Protein AF-A0A384K9D5-F1 (afdb_monomer)

InterPro domains:
  IPR003613 U-box domain [PF04564] (1103-1172)
  IPR003613 U-box domain [PS51698] (1102-1176)
  IPR003613 U-box domain [SM00504] (1106-1169)
  IPR013083 Zinc finger, RING/FYVE/PHD-type [G3DSA:3.30.40.10] (1102-1183)
  IPR019474 Ubiquitin conjugation factor E4, core [PF10408] (284-1087)
  IPR045132 Ubiquitin conjugation factor E4 [PTHR13931] (669-1180)

Mean predicted aligned error: 17.02 Å

Sequence (1231 aa):
MLDKGKEDAVLQSALQICLRKEEASNAKVHLESYERELRETSKEGKPPFFLQIENLYFILLHKIAYLHKQKKNCLTYLCSCSARLSDKALFKHLQLDNKELDDITNEINNQIINSVIIYLENLEVYPDVTIPAKERVHTFYEFLKDSCTSRFLKKILLVIEENDKNEETEEDKQLNKFFTPIVNLIFENLGGRNLVYPKNDVAVLLKFLSSFKQIAEHIIYSKSIFLHLNLRDKIRDCVFSGNEAATVESAISATHGGFDVEKPCSKDKEINSCGYNLQLNSLLGRLLSPTVITMPNITKKEEIAMYKYFYNSTTNTLNKMTLGALKNTYVMLRRDTDWILENCVEIIKNLLKGSGESKKRVLLWLACIIISNEKKTKIMYHYSTYPQSLDASYGLFLKLLGENSYGFCLNMFWVLLCLCEPITMNKISDFDLFFFLRDDPFSKFLLKNITNQSSFEEKSNVENIKQKVKNSEGFSKEPKFITCIFWITFKSLSVFFKPAIDEFMRIVQEVPNAKDKNFYYMNIHTWKIFLYSSRFIQLLFKFLHLTMAYFLHVAYLYDMEGNPCMDMMNSLREHNGNFTHLVLKSCPPPNEKNYFRRGKTFGSLSLCENDPGGQGEEAEEDAEKRDEEGRRAELPQEDGLDDRTQGQRGSDNIERNPQDREDHLFASPQFSIIPTFFLNDIFDIIYLLYELDAFKNPGNENFLSYLNTDLFLAFCIFTMLSENHIKSIHLRCEAAPKTFTYLYRSDTMKKIIEESDLTRKYIIKSLTYVFIASQKGEYTERMQTRVRIVENFNNLFLNEIYVDQFTQLVIKNNNLFVHLIHLLLNDVNFLVEEVVSYLSEIKRREDKKRDDQERGDTSTGGVTSGLASSATNGQANGGTTNTYANAARNSRVSNTSASSALNPYGRSDFEESAANVNESYNSDNSDNDEGGGGNVGTDITNESMRNLTARTKMIITYCYKSCIFLNLLCKNYPNNIVTSNTILSQIVTCLNCYFDYLVGPKCLNIKVKNMEQYNFRPQLWLTSIVESYLFLLNSDKKNEELLTREIANEGRYYKPEVFNKAYYICKREGLLRKEDLNKFKNFCQQIIDMKDEVELFDDVDDIPEKYLDPILQDIMLDPVLLPTSGIVIDRKNIERHLMSEPNDPFNRAPLSKEQLVPMPELKEEIHKFINELKQKKRKKKMNLLELDAQNESMEKEGFLGNQDDAQEQKGPSDDKVETLHEGDIKEKEQE

Secondary structure (DSSP, 8-state):
---HHHHHHHHHHHH-EESSGGG--SSSEE-HHHHHHHHHH-SS--SPP---GGGHHHHHHHHHHHHHHTT--HHHHHHHHHHHHT-HHHHGGG---HHHHHHHHHHHHHHHHHHHHHHHTT----TT----HHHHHHHHHHHHHHT--HHHHHHHHHHHHHHTTS---TTT-HHHHHHHHHHHHHHHHS----TT-S--HHHHHHHHHHTSHHHHHHHHHSHHHHTT--HHHHHHHHHHTTS------------------------GGGGGG-HHHHHHHSHHHHHH---SS--TT---GGGSHHHHHSEETTTTEE----HHHHHHHHHHHHHHHHHHHHHHHHHHHHHTTS-HHHHHHHHHHHHHHHHHHGGGGSGGGTS--S-GGGSTTHHHHHHHH-PPPHHHHHHHHHHHHHHHTT--GGGGGGS-TTGGG--SHHHHHHTTTTTTSPBSS-HHHHHHHHHHHTTSHHHHSPPPHHHHHHHHHHHHIIIIIHHHHHHHHHHHHTTTT-S-HHHHHHHHHHHHHHTT-HHHHHHHHHHHHHHHHHHHHHHHSB-TTS-B-HHHHHHHHHTTT-THHHHHH-SS-HHHHHHTTT---SSS-----------------------------------------------------GGGGTS--SS-HHHHTSBTHHHHHHHHHHHHHHHHHTTSPTTSPPGGGGS-HHHHHHHHHHHHH-TTT---HIIIIIIHHHHHHHHHTSHHHHHHHHH-HHHHHHHHHHHHHHHHHGGGS-HHHHHHHHHHHHHHHHHHTTSHHHHHHHHHHHHH-HHHHHHHHHHHHHHHHHHHHHHHHHHHHHHHHHHHHHHHHHHHHGGG-------------------------------------------------PPP---------------------------TTTS-HHHHHHHHHHHHHHHHHHHHHHHHHHHH-HHHHHT-HHHHHHHHHHHHHHHHHHTSTTHHHH--S-TGGGT--HHHHHHHHHHHHHHHHTS-HHHHHHHHHHHHH-TTT--HHHHHHHHHHHHHHT-S-HHHHHHHHHHHHHHHHHHHHHGGG---TT--GGGB-TTT-SBPSSEEE-TTT--EEEHHHHHHHHTT-SB-TTT--B--GGG-EE-HHHHHHHHHHHHHHHHHHHHHHHHHHHHHHHHHHHHHHTT--------------------------------

Nearest PDB structures (foldseek):
  2qiz-assembly1_A  TM=7.186E-01  e=1.975E-26  Saccharomyces cerevisiae
  3m63-assembly1_A  TM=6.934E-01  e=1.578E-25  Saccharomyces cerevisiae
  3m62-assembly1_A  TM=6.782E-01  e=1.466E-25  Saccharomyces cerevisiae
  2qj0-assembly1_A  TM=7.060E-01  e=4.624E-24  Saccharomyces cerevisiae
  1wgm-assembly1_A  TM=9.229E-01  e=1.770E-03  Homo sapiens

Solvent-accessible surface area (backbone atoms only — not comparable to full-atom values): 73575 Å² total; per-residue (Å²): 134,78,59,60,73,54,42,20,54,50,48,32,65,34,66,30,40,36,75,48,70,88,66,44,51,101,74,26,41,52,45,63,72,54,45,48,52,52,55,74,69,40,91,70,84,65,82,85,82,70,54,47,78,93,50,41,68,60,58,47,34,46,49,40,34,53,27,51,78,66,77,41,61,48,64,39,51,51,48,49,26,49,55,44,52,69,40,66,76,80,55,61,86,67,78,68,55,73,64,62,49,49,56,52,40,50,51,58,41,49,55,51,45,51,53,51,51,55,60,70,72,67,72,70,80,32,66,100,42,84,80,55,69,70,58,49,54,49,47,47,46,54,24,58,60,79,53,61,48,78,69,57,52,51,56,47,50,53,52,38,62,58,60,41,70,78,50,87,48,71,82,70,20,54,62,49,62,61,44,50,62,46,53,50,52,44,50,63,70,44,54,81,52,40,52,67,62,74,84,48,64,60,60,52,32,49,39,57,49,23,72,37,58,72,49,18,44,51,54,70,71,35,63,55,49,55,59,88,64,60,58,75,53,56,59,44,52,68,64,56,80,77,68,87,91,80,88,88,88,84,86,91,87,87,82,88,92,76,92,79,76,91,75,89,89,84,59,71,72,59,55,48,33,37,19,31,54,40,36,75,62,10,43,62,25,25,69,47,48,53,27,49,42,91,58,73,89,55,85,55,55,81,51,30,38,39,50,60,70,36,42,29,87,90,72,77,39,62,45,90,64,53,74,67,56,49,52,50,53,41,54,51,55,32,55,44,47,54,51,50,51,55,49,51,43,52,33,51,54,30,35,53,66,48,47,74,66,42,38,50,54,54,51,53,53,55,38,42,45,48,59,11,26,49,68,58,65,37,68,78,59,65,70,48,77,64,40,60,88,75,41,91,56,36,58,50,50,29,63,76,49,3,24,62,55,63,46,36,35,47,45,51,44,53,47,38,37,65,67,44,62,87,61,51,76,86,49,56,83,71,44,60,68,62,58,83,69,46,82,50,68,66,53,43,61,70,39,58,84,51,73,80,49,62,35,49,40,57,71,67,61,46,48,54,50,39,65,72,50,62,84,39,78,72,66,81,41,82,82,51,66,71,42,54,51,45,54,50,39,54,55,33,42,57,42,29,47,50,50,45,49,55,42,52,51,33,48,63,69,43,46,87,76,44,90,58,47,50,65,44,52,31,48,53,53,29,48,55,30,61,83,65,29,66,71,58,51,54,42,50,40,56,48,53,52,46,53,51,48,46,55,52,47,36,50,52,33,28,33,64,87,52,50,75,34,60,77,45,53,48,52,30,57,78,50,77,67,44,65,42,56,55,44,66,73,37,75,38,39,65,61,54,59,52,47,71,76,76,57,81,87,77,100,68,89,82,89,84,85,85,80,97,82,86,85,81,88,85,89,88,89,86,85,84,87,89,79,85,88,79,90,82,87,87,87,84,85,81,83,88,87,87,82,83,88,83,90,80,92,77,90,79,78,85,77,73,66,76,73,82,65,74,82,69,68,52,36,10,60,56,39,28,57,42,46,46,63,63,63,48,51,54,36,52,49,56,40,52,47,52,59,56,46,75,72,55,67,92,91,60,89,58,66,69,81,64,53,61,61,61,55,49,50,33,48,39,50,48,48,36,49,24,58,69,51,44,67,53,57,61,54,31,31,40,43,38,50,51,38,50,49,59,47,53,70,34,76,81,44,30,55,56,49,73,70,32,66,59,46,78,74,38,45,68,60,30,49,53,54,26,58,54,58,27,70,83,46,58,71,70,59,28,51,57,31,44,39,48,44,39,50,48,49,58,63,44,60,75,38,65,75,52,43,49,54,47,50,55,47,35,73,76,34,51,67,61,44,55,39,50,51,49,54,54,47,54,51,40,57,54,49,56,55,52,46,42,54,52,35,38,51,49,40,52,53,60,47,51,54,45,55,59,45,56,59,51,58,68,74,71,77,84,84,81,89,82,85,84,86,85,85,85,90,86,82,84,89,83,82,89,81,87,86,86,81,82,86,88,86,83,88,88,86,82,88,87,86,88,89,89,83,86,84,88,88,84,89,85,83,88,87,79,95,72,89,84,84,86,85,84,86,82,88,80,91,76,92,78,94,77,89,79,93,77,82,91,72,72,65,70,88,74,56,53,75,67,56,56,50,51,53,47,25,50,49,48,47,32,51,52,37,51,44,51,38,48,24,55,44,23,62,77,40,29,67,70,36,62,76,30,64,74,51,34,53,52,52,47,53,46,51,29,42,52,43,34,44,67,58,26,84,55,30,66,49,58,65,51,97,62,43,65,85,34,69,56,54,68,71,61,53,52,42,36,50,54,50,23,54,57,35,39,52,73,48,58,74,71,44,36,53,53,54,37,46,54,47,42,67,38,80,88,43,57,48,76,66,37,55,53,50,44,51,53,47,37,66,71,75,60,67,57,54,75,66,59,49,50,52,50,55,52,49,56,47,54,28,50,64,40,27,68,59,49,62,73,61,65,83,60,94,84,66,64,70,95,44,34,17,82,85,78,68,43,74,37,82,48,33,23,36,36,82,87,75,72,47,59,34,23,46,72,57,53,55,53,44,46,60,78,44,58,34,38,94,88,76,63,48,82,44,58,83,88,60,54,41,78,37,65,69,61,31,51,52,42,55,50,50,54,51,52,49,52,54,52,50,51,52,56,50,53,58,47,54,54,47,53,55,49,52,62,47,52,66,67,65,72,78,78,84,80,90,80,91,88,91,90,84,87,87,88,82,88,87,88,87,89,85,80,89,84,89,81,92,82,79,90,78,89,135

pLDDT: mean 74.36, std 23.42, range [21.19, 97.81]

Foldseek 3Di:
DDPLVLQQLLCCQLLLEDCDPVPDDPRHHHLPVVNVVCCVPDPPNDDDDGDHLVCLLVVLLSVLLVCVVVVHLSLLSLQSSLVSLPDPVSSPVSPDDPVVSVVSSVSSNLSSLVSLLVLQVLPQPHPPDRQDNVNSLVSVLVCLLPRDDPVSVVSNVVVLVVVQPPDPDPCPRSLCSNCLSNLVVLQVLLALFALLDLPPSSLVSLLSQLLDQSSLQSNLVHCQACPPPPVVVLLVCLVPVPDDDDDDDDDDDDDDDDPDDDDDDDDPLCLLQAQAVNLRGHPLNSLLNHAQFDDLVDDDLSRHNLSVQQADPVVRFGDPDDPVSLVVSLVVSLVSLVSSLVSSLSSLVSQVVHDPVSLLSSLLVLLSLLSNQVVLLDCVVLVPLAQLLPDNCNVVCCNVSNHDRLRSLLSSLLSLLVVLVVPDLVCLVVFPLLLLLAPRSSSCSLCPVFLVFDFLADPVLLVVLSVVCVPPPSRVDDGDSSNSSLVSSLSSLSRRPLSSLSSLVSLVVCLVVDPRNRVSVSSNSRSCSRVPNPSSLLSVQSSLLSLLSSLLCQFAQAEQARDGDVVLVVQCVVVVNPSLVSVVVDPPHPLQVCVLVPDDDDDDFDDDDDDDDDDDDDDDDDDDDDDDDDDDDDDDDDDDDDDDDDDDDDDDDPPDDPVVPPNGASGRSSRRSGRPVSLLSSLSVLVSLLVVQVPDDPPDDRSCVSHPLSSLLSSLLNQQGSCRSRVDLCRNQPRSLVSVLSQCVDPVSVVVCVVDPSNLQGVLVSLLSNLLSLLPDDPVSNLVRLLSSLVVLLVPLVDVSSVVVVVVVCVVGVVSVLLSLLSLLVLLLVLLVVLLVLLLVLQVVVVVVVVVVVVVVVVPPDDDDDDDDDDDDDDDDDDDDDDDDDDDDDDDDDDDDDDDDDDDDDDDDDDDPDDDDDDDDDDDDDDDDDDDDDDPPPPSVPDDPVVSLVVSLSSLSSSQSSLSSLLSCLQSPLVSQLVDPLNLLSSLLSLLSLLCCLQNPVVVSSDDPDCVSSPDDSLSSLLSSLSSVVSNCVDPPVSVVSNLLSNLVNPPRRDLVSLVRSLVCCVVVVSDDPVSSVVSVVSSVSSVVSNVVVVLLPPLPPDDQLQAAPPPRHGAQWWWADPVPRDIGHLSVVVSVCSSQQADPPPRHGHDSVRTHTDVVSNVVSVVVVVVSVVVSVVVVVVVVVVVVVVVVVVVVVPDDDDDDDDDDDDDDDDDDDDDDDDDDDDDDDD

Radius of gyration: 45.75 Å; Cα contacts (8 Å, |Δi|>4): 1160; chains: 1; bounding box: 144×84×139 Å

Structure (mmCIF, N/CA/C/O backbone):
data_AF-A0A384K9D5-F1
#
_entry.id   AF-A0A384K9D5-F1
#
loop_
_atom_site.group_PDB
_atom_site.id
_atom_site.type_symbol
_atom_site.label_atom_id
_atom_site.label_alt_id
_atom_site.label_comp_id
_atom_site.label_asym_id
_atom_site.label_entity_id
_atom_site.label_seq_id
_atom_site.pdbx_PDB_ins_code
_atom_site.Cartn_x
_atom_site.Cartn_y
_atom_site.Cartn_z
_atom_site.occupancy
_atom_site.B_iso_or_equiv
_atom_site.auth_seq_id
_atom_site.auth_comp_id
_atom_site.auth_asym_id
_atom_site.auth_atom_id
_atom_site.pdbx_PDB_model_num
ATOM 1 N N . MET A 1 1 ? -49.959 -15.871 47.793 1.00 50.84 1 MET A N 1
ATOM 2 C CA . MET A 1 1 ? -49.089 -15.836 48.988 1.00 50.84 1 MET A CA 1
ATOM 3 C C . MET A 1 1 ? -48.681 -17.256 49.296 1.00 50.84 1 MET A C 1
ATOM 5 O O . MET A 1 1 ? -49.526 -18.138 49.172 1.00 50.84 1 MET A O 1
ATOM 9 N N . LEU A 1 2 ? -47.412 -17.477 49.629 1.00 60.84 2 LEU A N 1
ATOM 10 C CA . LEU A 1 2 ? -46.933 -18.791 50.048 1.00 60.84 2 LEU A CA 1
ATOM 11 C C . LEU A 1 2 ? -47.262 -19.032 51.527 1.00 60.84 2 LEU A C 1
ATOM 13 O O . LEU A 1 2 ? -47.674 -18.129 52.254 1.00 60.84 2 LEU A O 1
ATOM 17 N N . ASP A 1 3 ? -47.035 -20.260 51.985 1.00 75.81 3 ASP A N 1
ATOM 18 C CA . ASP A 1 3 ? -46.803 -20.490 53.409 1.00 75.81 3 ASP A CA 1
ATOM 19 C C . ASP A 1 3 ? -45.514 -19.765 53.843 1.00 75.81 3 ASP A C 1
ATOM 21 O O . ASP A 1 3 ? -44.488 -19.847 53.160 1.00 75.81 3 ASP A O 1
ATOM 25 N N . LYS A 1 4 ? -45.547 -19.098 55.003 1.00 74.00 4 LYS A N 1
ATOM 26 C CA . LYS A 1 4 ? -44.408 -18.351 55.560 1.00 74.00 4 LYS A CA 1
ATOM 27 C C . LYS A 1 4 ? -43.177 -19.239 55.749 1.00 74.00 4 LYS A C 1
ATOM 29 O O . LYS A 1 4 ? -42.063 -18.772 55.535 1.00 74.00 4 LYS A O 1
ATOM 34 N N . GLY A 1 5 ? -43.366 -20.523 56.070 1.00 76.62 5 GLY A N 1
ATOM 35 C CA . GLY A 1 5 ? -42.273 -21.496 56.145 1.00 76.62 5 GLY A CA 1
ATOM 36 C C . GLY A 1 5 ? -41.596 -21.767 54.794 1.00 76.62 5 GLY A C 1
ATOM 37 O O . GLY A 1 5 ? -40.383 -21.981 54.747 1.00 76.62 5 GLY A O 1
ATOM 38 N N . LYS A 1 6 ? -42.342 -21.704 53.681 1.00 80.50 6 LYS A N 1
ATOM 39 C CA . LYS A 1 6 ? -41.776 -21.819 52.328 1.00 80.50 6 LYS A CA 1
ATOM 40 C C . LYS A 1 6 ? -41.075 -20.532 51.883 1.00 80.50 6 LYS A C 1
ATOM 42 O O . LYS A 1 6 ? -39.997 -20.634 51.304 1.00 80.50 6 LYS A O 1
ATOM 47 N N . GLU A 1 7 ? -41.632 -19.347 52.157 1.00 82.44 7 GLU A N 1
ATOM 48 C CA . GLU A 1 7 ? -40.952 -18.069 51.852 1.00 82.44 7 GLU A CA 1
ATOM 49 C C . GLU A 1 7 ? -39.616 -17.953 52.593 1.00 82.44 7 GLU A C 1
ATOM 51 O O . GLU A 1 7 ? -38.590 -17.657 51.979 1.00 82.44 7 GLU A O 1
ATOM 56 N N . ASP A 1 8 ? -39.616 -18.281 53.887 1.00 85.56 8 ASP A N 1
ATOM 57 C CA . ASP A 1 8 ? -38.419 -18.324 54.720 1.00 85.56 8 ASP A CA 1
ATOM 58 C C . ASP A 1 8 ? -37.371 -19.273 54.121 1.00 85.56 8 ASP A C 1
ATOM 60 O O . ASP A 1 8 ? -36.241 -18.862 53.865 1.00 85.56 8 ASP A O 1
ATOM 64 N N . ALA A 1 9 ? -37.745 -20.506 53.768 1.00 84.62 9 ALA A N 1
ATOM 65 C CA . ALA A 1 9 ? -36.820 -21.462 53.159 1.00 84.62 9 ALA A CA 1
ATOM 66 C C . ALA A 1 9 ? -36.265 -21.013 51.786 1.00 84.62 9 ALA A C 1
ATOM 68 O O . ALA A 1 9 ? -35.080 -21.236 51.508 1.00 84.62 9 ALA A O 1
ATOM 69 N N . VAL A 1 10 ? -37.063 -20.337 50.942 1.00 86.81 10 VAL A N 1
ATOM 70 C CA . VAL A 1 10 ? -36.580 -19.722 49.685 1.00 86.81 10 VAL A CA 1
ATOM 71 C C . VAL A 1 10 ? -35.550 -18.634 49.987 1.00 86.81 10 VAL A C 1
ATOM 73 O O . VAL A 1 10 ? -34.443 -18.671 49.444 1.00 86.81 10 VAL A O 1
ATOM 76 N N . LEU A 1 11 ? -35.879 -17.688 50.869 1.00 87.94 11 LEU A N 1
ATOM 77 C CA . LEU A 1 11 ? -35.021 -16.548 51.197 1.00 87.94 11 LEU A CA 1
ATOM 78 C C . LEU A 1 11 ? -33.730 -16.986 51.895 1.00 87.94 11 LEU A C 1
ATOM 80 O O . LEU A 1 11 ? -32.645 -16.547 51.511 1.00 87.94 11 LEU A O 1
ATOM 84 N N . GLN A 1 12 ? -33.810 -17.916 52.846 1.00 88.88 12 GLN A N 1
ATOM 85 C CA . GLN A 1 12 ? -32.648 -18.511 53.505 1.00 88.88 12 GLN A CA 1
ATOM 86 C C . GLN A 1 12 ? -31.718 -19.219 52.508 1.00 88.88 12 GLN A C 1
ATOM 88 O O . GLN A 1 12 ? -30.498 -19.099 52.629 1.00 88.88 12 GLN A O 1
ATOM 93 N N . SER A 1 13 ? -32.265 -19.909 51.500 1.00 87.25 13 SER A N 1
ATOM 94 C CA . SER A 1 13 ? -31.482 -20.596 50.458 1.00 87.25 13 SER A CA 1
ATOM 95 C C . SER A 1 13 ? -30.851 -19.621 49.455 1.00 87.25 13 SER A C 1
ATOM 97 O O . SER A 1 13 ? -29.674 -19.748 49.108 1.00 87.25 13 SER A O 1
ATOM 99 N N . ALA A 1 14 ? -31.608 -18.616 49.008 1.00 88.56 14 ALA A N 1
ATOM 100 C CA . ALA A 1 14 ? -31.167 -17.625 48.028 1.00 88.56 14 ALA A CA 1
ATOM 101 C C . ALA A 1 14 ? -30.134 -16.639 48.601 1.00 88.56 14 ALA A C 1
ATOM 103 O O . ALA A 1 14 ? -29.120 -16.349 47.959 1.00 88.56 14 ALA A O 1
ATOM 104 N N . LEU A 1 15 ? -30.369 -16.143 49.817 1.00 90.31 15 LEU A N 1
ATOM 105 C CA . LEU A 1 15 ? -29.555 -15.121 50.480 1.00 90.31 15 LEU A CA 1
ATOM 106 C C . LEU A 1 15 ? -28.473 -15.716 51.399 1.00 90.31 15 LEU A C 1
ATOM 108 O O . LEU A 1 15 ? -27.518 -15.027 51.747 1.00 90.31 15 LEU A O 1
ATOM 112 N N . GLN A 1 16 ? -28.582 -16.993 51.782 1.00 90.62 16 GLN A N 1
ATOM 113 C CA . GLN A 1 16 ? -27.679 -17.639 52.745 1.00 90.62 16 GLN A CA 1
ATOM 114 C C . GLN A 1 16 ? -27.615 -16.875 54.082 1.00 90.62 16 GLN A C 1
ATOM 116 O O . GLN A 1 16 ? -26.547 -16.537 54.602 1.00 90.62 16 GLN A O 1
ATOM 121 N N . ILE A 1 17 ? -28.792 -16.589 54.642 1.00 91.19 17 ILE A N 1
ATOM 122 C CA . ILE A 1 17 ? -28.971 -15.939 55.948 1.00 91.19 17 ILE A CA 1
ATOM 123 C C . ILE A 1 17 ? -29.906 -16.748 56.847 1.00 91.19 17 ILE A C 1
ATOM 125 O O . ILE A 1 17 ? -30.660 -17.586 56.359 1.00 91.19 17 ILE A O 1
ATOM 129 N N . CYS A 1 18 ? -29.867 -16.491 58.152 1.00 89.62 18 CYS A N 1
ATOM 130 C CA . CYS A 1 18 ? -30.836 -16.993 59.127 1.00 89.62 18 CYS A CA 1
ATOM 131 C C . CYS A 1 18 ? -31.130 -15.951 60.215 1.00 89.62 18 CYS A C 1
ATOM 133 O O . CYS A 1 18 ? -30.299 -15.090 60.515 1.00 89.62 18 CYS A O 1
ATOM 135 N N . LEU A 1 19 ? -32.306 -16.072 60.837 1.00 85.62 19 LEU A N 1
ATOM 136 C CA . LEU A 1 19 ? -32.676 -15.318 62.042 1.00 85.62 19 LEU A CA 1
ATOM 137 C C . LEU A 1 19 ? -32.309 -16.067 63.332 1.00 85.62 19 LEU A C 1
ATOM 139 O O . LEU A 1 19 ? -32.110 -15.442 64.364 1.00 85.62 19 LEU A O 1
ATOM 143 N N . ARG A 1 20 ? -32.164 -17.400 63.283 1.00 83.38 20 ARG A N 1
ATOM 144 C CA . ARG A 1 20 ? -31.719 -18.221 64.420 1.00 83.38 20 ARG A CA 1
ATOM 145 C C . ARG A 1 20 ? -30.213 -18.474 64.365 1.00 83.38 20 ARG A C 1
ATOM 147 O O . ARG A 1 20 ? -29.707 -19.025 63.387 1.00 83.38 20 ARG A O 1
ATOM 154 N N . LYS A 1 21 ? -29.511 -18.150 65.454 1.00 80.31 21 LYS A N 1
ATOM 155 C CA . LYS A 1 21 ? -28.065 -18.395 65.623 1.00 80.31 21 LYS A CA 1
ATOM 156 C C . LYS A 1 21 ? -27.685 -19.880 65.538 1.00 80.31 21 LYS A C 1
ATOM 158 O O . LYS A 1 21 ? -26.600 -20.206 65.075 1.00 80.31 21 LYS A O 1
ATOM 163 N N . GLU A 1 22 ? -28.597 -20.767 65.930 1.00 80.44 22 GLU A N 1
ATOM 164 C CA . GLU A 1 22 ? -28.465 -22.233 65.852 1.00 80.44 22 GLU A CA 1
ATOM 165 C C . GLU A 1 22 ? -28.397 -22.769 64.411 1.00 80.44 22 GLU A C 1
ATOM 167 O O . GLU A 1 22 ? -27.844 -23.838 64.177 1.00 80.44 22 GLU A O 1
ATOM 172 N N . GLU A 1 23 ? -28.922 -22.025 63.434 1.00 80.75 23 GLU A N 1
ATOM 173 C CA . GLU A 1 23 ? -28.861 -22.383 62.010 1.00 80.75 23 GLU A CA 1
ATOM 174 C C . GLU A 1 23 ? -27.617 -21.827 61.299 1.00 80.75 23 GLU A C 1
ATOM 176 O O . GLU A 1 23 ? -27.430 -22.055 60.098 1.00 80.75 23 GLU A O 1
ATOM 181 N N . ALA A 1 24 ? -26.796 -21.044 62.005 1.00 83.19 24 ALA A N 1
ATOM 182 C CA . ALA A 1 24 ? -25.616 -20.425 61.427 1.00 83.19 24 ALA A CA 1
ATOM 183 C C . ALA A 1 24 ? -24.589 -21.488 61.017 1.00 83.19 24 ALA A C 1
ATOM 185 O O . ALA A 1 24 ? -24.346 -22.468 61.720 1.00 83.19 24 ALA A O 1
ATOM 186 N N . SER A 1 25 ? -23.951 -21.283 59.871 1.00 84.69 25 SER A N 1
ATOM 187 C CA . SER A 1 25 ? -22.927 -22.182 59.339 1.00 84.69 25 SER A CA 1
ATOM 188 C C . SER A 1 25 ? -21.924 -21.408 58.488 1.00 84.69 25 SER A C 1
ATOM 190 O O . SER A 1 25 ? -22.120 -20.233 58.188 1.00 84.69 25 SER A O 1
ATOM 192 N N . ASN A 1 26 ? -20.869 -22.081 58.022 1.00 75.06 26 ASN A N 1
ATOM 193 C CA . ASN A 1 26 ? -19.886 -21.482 57.110 1.00 75.06 26 ASN A CA 1
ATOM 194 C C . ASN A 1 26 ? -20.511 -20.945 55.803 1.00 75.06 26 ASN A C 1
ATOM 196 O O . ASN A 1 26 ? -19.895 -20.115 55.140 1.00 75.06 26 ASN A O 1
ATOM 200 N N . ALA A 1 27 ? -21.716 -21.404 55.439 1.00 75.75 27 ALA A N 1
ATOM 201 C CA . ALA A 1 27 ? -22.502 -20.857 54.336 1.00 75.75 27 ALA A CA 1
ATOM 202 C C . ALA A 1 27 ? -23.577 -19.856 54.805 1.00 75.75 27 ALA A C 1
ATOM 204 O O . ALA A 1 27 ? -23.729 -18.802 54.195 1.00 75.75 27 ALA A O 1
ATOM 205 N N . LYS A 1 28 ? -24.331 -20.177 55.868 1.00 85.56 28 LYS A N 1
ATOM 206 C CA . LYS A 1 28 ? -25.540 -19.448 56.297 1.00 85.56 28 LYS A CA 1
ATOM 207 C C . LYS A 1 28 ? -25.236 -18.467 57.434 1.00 85.56 28 LYS A C 1
ATOM 209 O O . LYS A 1 28 ? -24.847 -18.877 58.525 1.00 85.56 28 LYS A O 1
ATOM 214 N N . VAL A 1 29 ? -25.433 -17.172 57.197 1.00 87.62 29 VAL A N 1
ATOM 215 C CA . VAL A 1 29 ? -25.058 -16.099 58.135 1.00 87.62 29 VAL A CA 1
ATOM 216 C C . VAL A 1 29 ? -26.230 -15.670 59.022 1.00 87.62 29 VAL A C 1
ATOM 218 O O . VAL A 1 29 ? -27.243 -15.192 58.515 1.00 87.62 29 VAL A O 1
ATOM 221 N N . HIS A 1 30 ? -26.053 -15.734 60.343 1.00 90.06 30 HIS A N 1
ATOM 222 C CA . HIS A 1 30 ? -26.990 -15.141 61.306 1.00 90.06 30 HIS A CA 1
ATOM 223 C C . HIS A 1 30 ? -26.982 -13.607 61.207 1.00 90.06 30 HIS A C 1
ATOM 225 O O . HIS A 1 30 ? -25.922 -12.984 61.303 1.00 90.06 30 HIS A O 1
ATOM 231 N N . LEU A 1 31 ? -28.151 -13.000 60.977 1.00 88.25 31 LEU A N 1
ATOM 232 C CA . LEU A 1 31 ? -28.310 -11.557 60.746 1.00 88.25 31 LEU A CA 1
ATOM 233 C C . LEU A 1 31 ? -28.831 -10.841 62.006 1.00 88.25 31 LEU A C 1
ATOM 235 O O . LEU A 1 31 ? -29.949 -10.330 62.037 1.00 88.25 31 LEU A O 1
ATOM 239 N N . GLU A 1 32 ? -28.001 -10.822 63.053 1.00 84.88 32 GLU A N 1
ATOM 240 C CA . GLU A 1 32 ? -28.366 -10.372 64.409 1.00 84.88 32 GLU A CA 1
ATOM 241 C C . GLU A 1 32 ? -29.014 -8.974 64.467 1.00 84.88 32 GLU A C 1
ATOM 243 O O . GLU A 1 32 ? -29.939 -8.767 65.248 1.00 84.88 32 GLU A O 1
ATOM 248 N N . SER A 1 33 ? -28.580 -8.011 63.642 1.00 86.19 33 SER A N 1
ATOM 249 C CA . SER A 1 33 ? -29.143 -6.650 63.666 1.00 86.19 33 SER A CA 1
ATOM 250 C C . SER A 1 33 ? -30.608 -6.601 63.225 1.00 86.19 33 SER A C 1
ATOM 252 O O . SER A 1 33 ? -31.395 -5.888 63.838 1.00 86.19 33 SER A O 1
ATOM 254 N N . TYR A 1 34 ? -30.993 -7.390 62.219 1.00 88.38 34 TYR A N 1
ATOM 255 C CA . TYR A 1 34 ? -32.385 -7.475 61.770 1.00 88.38 34 TYR A CA 1
ATOM 256 C C . TYR A 1 34 ? -33.240 -8.328 62.720 1.00 88.38 34 TYR A C 1
ATOM 258 O O . TYR A 1 34 ? -34.396 -8.008 62.978 1.00 88.38 34 TYR A O 1
ATOM 266 N N . GLU A 1 35 ? -32.663 -9.379 63.318 1.00 86.38 35 GLU A N 1
ATOM 267 C CA . GLU A 1 35 ? -33.338 -10.135 64.384 1.00 86.38 35 GLU A CA 1
ATOM 268 C C . GLU A 1 35 ? -33.659 -9.239 65.596 1.00 86.38 35 GLU A C 1
ATOM 270 O O . GLU A 1 35 ? -34.720 -9.370 66.207 1.00 86.38 35 GLU A O 1
ATOM 275 N N . ARG A 1 36 ? -32.757 -8.310 65.934 1.00 83.31 36 ARG A N 1
ATOM 276 C CA . ARG A 1 36 ? -32.946 -7.336 67.014 1.00 83.31 36 ARG A CA 1
ATOM 277 C C . ARG A 1 36 ? -34.068 -6.344 66.700 1.00 83.31 36 ARG A C 1
ATOM 279 O O . ARG A 1 36 ? -34.969 -6.193 67.518 1.00 83.31 36 ARG A O 1
ATOM 286 N N . GLU A 1 37 ? -34.073 -5.760 65.503 1.00 84.19 37 GLU A N 1
ATOM 287 C CA . GLU A 1 37 ? -35.127 -4.834 65.063 1.00 84.19 37 GLU A CA 1
ATOM 288 C C . GLU A 1 37 ? -36.513 -5.507 65.012 1.00 84.19 37 GLU A C 1
ATOM 290 O O . GLU A 1 37 ? -37.504 -4.942 65.479 1.00 84.19 37 GLU A O 1
ATOM 295 N N . LEU A 1 38 ? -36.591 -6.763 64.553 1.00 83.56 38 LEU A N 1
ATOM 296 C CA . LEU A 1 38 ? -37.819 -7.568 64.617 1.00 83.56 38 LEU A CA 1
ATOM 297 C C . LEU A 1 38 ? -38.300 -7.799 66.058 1.00 83.56 38 LEU A C 1
ATOM 299 O O . LEU A 1 38 ? -39.497 -7.706 66.328 1.00 83.56 38 LEU A O 1
ATOM 303 N N . ARG A 1 39 ? -37.390 -8.076 67.001 1.00 78.94 39 ARG A N 1
ATOM 304 C CA . ARG A 1 39 ? -37.737 -8.230 68.426 1.00 78.94 39 ARG A CA 1
ATOM 305 C C . ARG A 1 39 ? -38.271 -6.925 69.021 1.00 78.94 39 ARG A C 1
ATOM 307 O O . ARG A 1 39 ? -39.270 -6.966 69.732 1.00 78.94 39 ARG A O 1
ATOM 314 N N . GLU A 1 40 ? -37.640 -5.795 68.710 1.00 75.56 40 GLU A N 1
ATOM 315 C CA . GLU A 1 40 ? -37.996 -4.461 69.220 1.00 75.56 40 GLU A CA 1
ATOM 316 C C . GLU A 1 40 ? -39.310 -3.917 68.625 1.00 75.56 40 GLU A C 1
ATOM 318 O O . GLU A 1 40 ? -40.052 -3.214 69.310 1.00 75.56 40 GLU A O 1
ATOM 323 N N . THR A 1 41 ? -39.649 -4.291 67.387 1.00 72.56 41 THR A N 1
ATOM 324 C CA . THR A 1 41 ? -40.915 -3.913 66.726 1.00 72.56 41 THR A CA 1
ATOM 325 C C . THR A 1 41 ? -42.079 -4.879 66.996 1.00 72.56 41 THR A C 1
ATOM 327 O O . THR A 1 41 ? -43.246 -4.496 66.858 1.00 72.56 41 THR A O 1
ATOM 330 N N . SER A 1 42 ? -41.808 -6.124 67.409 1.00 66.50 42 SER A N 1
ATOM 331 C CA . SER A 1 42 ? -42.848 -7.129 67.674 1.00 66.50 42 SER A CA 1
ATOM 332 C C . SER A 1 42 ? -43.669 -6.837 68.943 1.00 66.50 42 SER A C 1
ATOM 334 O O . SER A 1 42 ? -43.161 -6.861 70.061 1.00 66.50 42 SER A O 1
ATOM 336 N N . LYS A 1 43 ? -44.986 -6.632 68.790 1.00 55.84 43 LYS A N 1
ATOM 337 C CA . LYS A 1 43 ? -45.923 -6.505 69.931 1.00 55.84 43 LYS A CA 1
ATOM 338 C C . LYS A 1 43 ? -46.194 -7.833 70.648 1.00 55.84 43 LYS A C 1
ATOM 340 O O . LYS A 1 43 ? -46.568 -7.833 71.817 1.00 55.84 43 LYS A O 1
ATOM 345 N N . GLU A 1 44 ? -45.993 -8.956 69.962 1.00 53.41 44 GLU A N 1
ATOM 346 C CA . GLU A 1 44 ? -46.117 -10.312 70.503 1.00 53.41 44 GLU A CA 1
ATOM 347 C C . GLU A 1 44 ? -44.735 -10.976 70.511 1.00 53.41 44 GLU A C 1
ATOM 349 O O . GLU A 1 44 ? -44.353 -11.670 69.573 1.00 53.41 44 GLU A O 1
ATOM 354 N N . GLY A 1 45 ? -43.951 -10.723 71.563 1.00 51.66 45 GLY A N 1
ATOM 355 C CA . GLY A 1 45 ? -42.541 -11.126 71.652 1.00 51.66 45 GLY A CA 1
ATOM 356 C C . GLY A 1 45 ? -42.301 -12.630 71.851 1.00 51.66 45 GLY A C 1
ATOM 357 O O . GLY A 1 45 ? -41.736 -13.028 72.872 1.00 51.66 45 GLY A O 1
ATOM 358 N N . LYS A 1 46 ? -42.715 -13.481 70.901 1.00 57.59 46 LYS A N 1
ATOM 359 C CA . LYS A 1 46 ? -42.413 -14.923 70.880 1.00 57.59 46 LYS A CA 1
ATOM 360 C C . LYS A 1 46 ? -41.960 -15.405 69.487 1.00 57.59 46 LYS A C 1
ATOM 362 O O . LYS A 1 46 ? -42.680 -15.192 68.518 1.00 57.59 46 LYS A O 1
ATOM 367 N N . PRO A 1 47 ? -40.805 -16.095 69.381 1.00 60.69 47 PRO A N 1
ATOM 368 C CA . PRO A 1 47 ? -40.358 -16.738 68.140 1.00 60.69 47 PRO A CA 1
ATOM 369 C C . PRO A 1 47 ? -41.233 -17.965 67.788 1.00 60.69 47 PRO A C 1
ATOM 371 O O . PRO A 1 47 ? -41.921 -18.485 68.672 1.00 60.69 47 PRO A O 1
ATOM 374 N N . PRO A 1 48 ? -41.173 -18.496 66.547 1.00 58.78 48 PRO A N 1
ATOM 375 C CA . PRO A 1 48 ? -40.213 -18.184 65.482 1.00 58.78 48 PRO A CA 1
ATOM 376 C C . PRO A 1 48 ? -40.542 -16.929 64.665 1.00 58.78 48 PRO A C 1
ATOM 378 O O . PRO A 1 48 ? -41.657 -16.754 64.183 1.00 58.78 48 PRO A O 1
ATOM 381 N N . PHE A 1 49 ? -39.515 -16.109 64.433 1.00 74.69 49 PHE A N 1
ATOM 382 C CA . PHE A 1 49 ? -39.509 -15.138 63.341 1.00 74.69 49 PHE A CA 1
ATOM 383 C C . PHE A 1 49 ? -39.145 -15.854 62.031 1.00 74.69 49 PHE A C 1
ATOM 385 O O . PHE A 1 49 ? -38.273 -16.726 62.031 1.00 74.69 49 PHE A O 1
ATOM 392 N N . PHE A 1 50 ? -39.784 -15.459 60.932 1.00 79.94 50 PHE A N 1
ATOM 393 C CA . PHE A 1 50 ? -39.554 -15.976 59.579 1.00 79.94 50 PHE A CA 1
ATOM 394 C C . PHE A 1 50 ? -39.093 -14.833 58.670 1.00 79.94 50 PHE A C 1
ATOM 396 O O . PHE A 1 50 ? -39.555 -13.702 58.831 1.00 79.94 50 PHE A O 1
ATOM 403 N N . LEU A 1 51 ? -38.231 -15.111 57.690 1.00 85.06 51 LEU A N 1
ATOM 404 C CA . LEU A 1 51 ? -38.020 -14.179 56.580 1.00 85.06 51 LEU A CA 1
ATOM 405 C C . LEU A 1 51 ? -39.269 -14.185 55.683 1.00 85.06 51 LEU A C 1
ATOM 407 O O . LEU A 1 51 ? -39.826 -15.243 55.399 1.00 85.06 51 LEU A O 1
ATOM 411 N N . GLN A 1 52 ? -39.700 -13.010 55.228 1.00 85.81 52 GLN A N 1
ATOM 412 C CA . GLN A 1 52 ? -40.873 -12.837 54.363 1.00 85.81 52 GLN A CA 1
ATOM 413 C C . GLN A 1 52 ? -40.503 -11.981 53.154 1.00 85.81 52 GLN A C 1
ATOM 415 O O . GLN A 1 52 ? -39.698 -11.055 53.289 1.00 85.81 52 GLN A O 1
ATOM 420 N N . ILE A 1 53 ? -41.105 -12.251 51.993 1.00 85.69 53 ILE A N 1
ATOM 421 C CA . ILE A 1 53 ? -40.782 -11.525 50.749 1.00 85.69 53 ILE A CA 1
ATOM 422 C C . ILE A 1 53 ? -41.200 -10.047 50.849 1.00 85.69 53 ILE A C 1
ATOM 424 O O . ILE A 1 53 ? -40.492 -9.171 50.365 1.00 85.69 53 ILE A O 1
ATOM 428 N N . GLU A 1 54 ? -42.280 -9.756 51.577 1.00 85.50 54 GLU A N 1
ATOM 429 C CA . GLU A 1 54 ? -42.761 -8.397 51.883 1.00 85.50 54 GLU A CA 1
ATOM 430 C C . GLU A 1 54 ? -41.721 -7.537 52.632 1.00 85.50 54 GLU A C 1
ATOM 432 O O . GLU A 1 54 ? -41.682 -6.321 52.466 1.00 85.50 54 GLU A O 1
ATOM 437 N N . ASN A 1 55 ? -40.844 -8.164 53.427 1.00 87.50 55 ASN A N 1
ATOM 438 C CA . ASN A 1 55 ? -39.830 -7.489 54.247 1.00 87.50 55 ASN A CA 1
ATOM 439 C C . ASN A 1 55 ? -38.415 -7.544 53.636 1.00 87.50 55 ASN A C 1
ATOM 441 O O . ASN A 1 55 ? -37.440 -7.131 54.273 1.00 87.50 55 ASN A O 1
ATOM 445 N N . LEU A 1 56 ? -38.280 -8.066 52.412 1.00 89.19 56 LEU A N 1
ATOM 446 C CA . LEU A 1 56 ? -36.994 -8.324 51.759 1.00 89.19 56 LEU A CA 1
ATOM 447 C C . LEU A 1 56 ? -36.138 -7.057 51.595 1.00 89.19 56 LEU A C 1
ATOM 449 O O . LEU A 1 56 ? -34.920 -7.135 51.752 1.00 89.19 56 LEU A O 1
ATOM 453 N N . TYR A 1 57 ? -36.753 -5.892 51.376 1.00 87.94 57 TYR A N 1
ATOM 454 C CA . TYR A 1 57 ? -36.060 -4.600 51.369 1.00 87.94 57 TYR A CA 1
ATOM 455 C C . TYR A 1 57 ? -35.215 -4.378 52.638 1.00 87.94 57 TYR A C 1
ATOM 457 O O . TYR A 1 57 ? -33.992 -4.239 52.555 1.00 87.94 57 TYR A O 1
ATOM 465 N N . PHE A 1 58 ? -35.835 -4.441 53.821 1.00 87.62 58 PHE A N 1
ATOM 466 C CA . PHE A 1 58 ? -35.144 -4.272 55.104 1.00 87.62 58 PHE A CA 1
ATOM 467 C C . PHE A 1 58 ? -34.079 -5.358 55.312 1.00 87.62 58 PHE A C 1
ATOM 469 O O . PHE A 1 58 ? -32.925 -5.049 55.613 1.00 87.62 58 PHE A O 1
ATOM 476 N N . ILE A 1 59 ? -34.419 -6.625 55.043 1.00 90.75 59 ILE A N 1
ATOM 477 C CA . ILE A 1 59 ? -33.483 -7.762 55.111 1.00 90.75 59 ILE A CA 1
ATOM 478 C C . ILE A 1 59 ? -32.194 -7.479 54.314 1.00 90.75 59 ILE A C 1
ATOM 480 O O . ILE A 1 59 ? -31.088 -7.771 54.788 1.00 90.75 59 ILE A O 1
ATOM 484 N N . LEU A 1 60 ? -32.312 -6.892 53.119 1.00 90.94 60 LEU A N 1
ATOM 485 C CA . LEU A 1 60 ? -31.169 -6.542 52.278 1.00 90.94 60 LEU A CA 1
ATOM 486 C C . LEU A 1 60 ? -30.385 -5.335 52.819 1.00 90.94 60 LEU A C 1
ATOM 488 O O . LEU A 1 60 ? -29.155 -5.399 52.807 1.00 90.94 60 LEU A O 1
ATOM 492 N N . LEU A 1 61 ? -31.032 -4.304 53.376 1.00 90.44 61 LEU A N 1
ATOM 493 C CA . LEU A 1 61 ? -30.343 -3.170 54.019 1.00 90.44 61 LEU A CA 1
ATOM 494 C C . LEU A 1 61 ? -29.425 -3.620 55.167 1.00 90.44 61 LEU A C 1
ATOM 496 O O . LEU A 1 61 ? -28.224 -3.330 55.147 1.00 90.44 61 LEU A O 1
ATOM 500 N N . HIS A 1 62 ? -29.944 -4.400 56.125 1.00 91.25 62 HIS A N 1
ATOM 501 C CA . HIS A 1 62 ? -29.136 -4.941 57.230 1.00 91.25 62 HIS A CA 1
ATOM 502 C C . HIS A 1 62 ? -27.993 -5.830 56.719 1.00 91.25 62 HIS A C 1
ATOM 504 O O . HIS A 1 62 ? -26.887 -5.816 57.268 1.00 91.25 62 HIS A O 1
ATOM 510 N N . LYS A 1 63 ? -28.231 -6.600 55.649 1.00 91.38 63 LYS A N 1
ATOM 511 C CA . LYS A 1 63 ? -27.217 -7.476 55.052 1.00 91.38 63 LYS A CA 1
ATOM 512 C C . LYS A 1 63 ? -26.120 -6.700 54.318 1.00 91.38 63 LYS A C 1
ATOM 514 O O . LYS A 1 63 ? -24.956 -7.092 54.406 1.00 91.38 63 LYS A O 1
ATOM 519 N N . ILE A 1 64 ? -26.454 -5.604 53.635 1.00 90.94 64 ILE A N 1
ATOM 520 C CA . ILE A 1 64 ? -25.486 -4.703 52.992 1.00 90.94 64 ILE A CA 1
ATOM 521 C C . ILE A 1 64 ? -24.628 -4.013 54.062 1.00 90.94 64 ILE A C 1
ATOM 523 O O . ILE A 1 64 ? -23.401 -4.062 53.968 1.00 90.94 64 ILE A O 1
ATOM 527 N N . ALA A 1 65 ? -25.247 -3.482 55.122 1.00 89.12 65 ALA A N 1
ATOM 528 C CA . ALA A 1 65 ? -24.546 -2.891 56.265 1.00 89.12 65 ALA A CA 1
ATOM 529 C C . ALA A 1 65 ? -23.580 -3.892 56.938 1.00 89.12 65 ALA A C 1
ATOM 531 O O . ALA A 1 65 ? -22.415 -3.578 57.186 1.00 89.12 65 ALA A O 1
ATOM 532 N N . TYR A 1 66 ? -24.019 -5.138 57.157 1.00 91.19 66 TYR A N 1
ATOM 533 C CA . TYR A 1 66 ? -23.176 -6.228 57.667 1.00 91.19 66 TYR A CA 1
ATOM 534 C C . TYR A 1 66 ? -21.963 -6.519 56.763 1.00 91.19 66 TYR A C 1
ATOM 536 O O . TYR A 1 66 ? -20.850 -6.713 57.255 1.00 91.19 66 TYR A O 1
ATOM 544 N N . LEU A 1 67 ? -22.155 -6.553 55.439 1.00 89.88 67 LEU A N 1
ATOM 545 C CA . LEU A 1 67 ? -21.075 -6.829 54.483 1.00 89.88 67 LEU A CA 1
ATOM 546 C C . LEU A 1 67 ? -20.076 -5.668 54.386 1.00 89.88 67 LEU A C 1
ATOM 548 O O . LEU A 1 67 ? -18.871 -5.924 54.340 1.00 89.88 67 LEU A O 1
ATOM 552 N N . HIS A 1 68 ? -20.545 -4.417 54.449 1.00 87.69 68 HIS A N 1
ATOM 553 C CA . HIS A 1 68 ? -19.681 -3.232 54.513 1.00 87.69 68 HIS A CA 1
ATOM 554 C C . HIS A 1 68 ? -18.826 -3.217 55.789 1.00 87.69 68 HIS A C 1
ATOM 556 O O . HIS A 1 68 ? -17.604 -3.100 55.687 1.00 87.69 68 HIS A O 1
ATOM 562 N N . LYS A 1 69 ? -19.408 -3.505 56.967 1.00 88.44 69 LYS A N 1
ATOM 563 C CA . LYS A 1 69 ? -18.648 -3.686 58.226 1.00 88.44 69 LYS A CA 1
ATOM 564 C C . LYS A 1 69 ? -17.571 -4.782 58.133 1.00 88.44 69 LYS A C 1
ATOM 566 O O . LYS A 1 69 ? -16.571 -4.716 58.841 1.00 88.44 69 LYS A O 1
ATOM 571 N N . GLN A 1 70 ? -17.733 -5.767 57.243 1.00 88.31 70 GLN A N 1
ATOM 572 C CA . GLN A 1 70 ? -16.734 -6.810 56.956 1.00 88.31 70 GLN A CA 1
ATOM 573 C C . GLN A 1 70 ? -15.783 -6.488 55.786 1.00 88.31 70 GLN A C 1
ATOM 575 O O . GLN A 1 70 ? -14.983 -7.348 55.417 1.00 88.31 70 GLN A O 1
ATOM 580 N N . LYS A 1 71 ? -15.863 -5.290 55.188 1.00 87.38 71 LYS A N 1
ATOM 581 C CA . LYS A 1 71 ? -15.135 -4.885 53.968 1.00 87.38 71 LYS A CA 1
ATOM 582 C C . LYS A 1 71 ? -15.327 -5.853 52.788 1.00 87.38 71 LYS A C 1
ATOM 584 O O . LYS A 1 71 ? -14.421 -6.062 51.985 1.00 87.38 71 LYS A O 1
ATOM 589 N N . LYS A 1 72 ? -16.513 -6.463 52.684 1.00 88.12 72 LYS A N 1
ATOM 590 C CA . LYS A 1 72 ? -16.898 -7.371 51.594 1.00 88.12 72 LYS A CA 1
ATOM 591 C C . LYS A 1 72 ? -17.757 -6.635 50.574 1.00 88.12 72 LYS A C 1
ATOM 593 O O . LYS A 1 72 ? -18.654 -5.882 50.944 1.00 88.12 72 LYS A O 1
ATOM 598 N N . ASN A 1 73 ? -17.526 -6.905 49.291 1.00 89.69 73 ASN A N 1
ATOM 599 C CA . ASN A 1 73 ? -18.306 -6.311 48.210 1.00 89.69 73 ASN A CA 1
ATOM 600 C C . ASN A 1 73 ? -19.770 -6.795 48.271 1.00 89.69 73 ASN A C 1
ATOM 602 O O . ASN A 1 73 ? -20.070 -7.967 48.023 1.00 89.69 73 ASN A O 1
ATOM 606 N N . CYS A 1 74 ? -20.685 -5.890 48.626 1.00 91.94 74 CYS A N 1
ATOM 607 C CA . CYS A 1 74 ? -22.111 -6.187 48.743 1.00 91.94 74 CYS A CA 1
ATOM 608 C C . CYS A 1 74 ? -22.757 -6.504 47.384 1.00 91.94 74 CYS A C 1
ATOM 610 O O . CYS A 1 74 ? -23.617 -7.380 47.311 1.00 91.94 74 CYS A O 1
ATOM 612 N N . LEU A 1 75 ? -22.301 -5.871 46.301 1.00 94.50 75 LEU A N 1
ATOM 613 C CA . LEU A 1 75 ? -22.829 -6.067 44.951 1.00 94.50 75 LEU A CA 1
ATOM 614 C C . LEU A 1 75 ? -22.447 -7.446 44.394 1.00 94.50 75 LEU A C 1
ATOM 616 O O . LEU A 1 75 ? -23.294 -8.129 43.817 1.00 94.50 75 LEU A O 1
ATOM 620 N N . THR A 1 76 ? -21.225 -7.923 44.668 1.00 94.31 76 THR A N 1
ATOM 621 C CA . THR A 1 76 ? -20.813 -9.316 44.399 1.00 94.31 76 THR A CA 1
ATOM 622 C C . THR A 1 76 ? -21.747 -10.312 45.088 1.00 94.31 76 THR A C 1
ATOM 624 O O . THR A 1 76 ? -22.189 -11.287 44.476 1.00 94.31 76 THR A O 1
ATOM 627 N N . TYR A 1 77 ? -22.108 -10.053 46.348 1.00 93.81 77 TYR A N 1
ATOM 628 C CA . TYR A 1 77 ? -23.059 -10.885 47.083 1.00 93.81 77 TYR A CA 1
ATOM 629 C C . TYR A 1 77 ? -24.471 -10.841 46.466 1.00 93.81 77 TYR A C 1
ATOM 631 O O . TYR A 1 77 ? -25.052 -11.906 46.246 1.00 93.81 77 TYR A O 1
ATOM 639 N N . LEU A 1 78 ? -25.008 -9.665 46.119 1.00 93.94 78 LEU A N 1
ATOM 640 C CA . LEU A 1 78 ? -26.331 -9.527 45.484 1.00 93.94 78 LEU A CA 1
ATOM 641 C C . LEU A 1 78 ? -26.390 -10.225 44.110 1.00 93.94 78 LEU A C 1
ATOM 643 O O . LEU A 1 78 ? -27.339 -10.959 43.828 1.00 93.94 78 LEU A O 1
ATOM 647 N N . CYS A 1 79 ? -25.330 -10.102 43.306 1.00 94.69 79 CYS A N 1
ATOM 648 C CA . CYS A 1 79 ? -25.147 -10.850 42.058 1.00 94.69 79 CYS A CA 1
ATOM 649 C C . CYS A 1 79 ? -25.158 -12.373 42.305 1.00 94.69 79 CYS A C 1
ATOM 651 O O . CYS A 1 79 ? -25.845 -13.111 41.598 1.00 94.69 79 CYS A O 1
ATOM 653 N N . SER A 1 80 ? -24.488 -12.853 43.365 1.00 92.50 80 SER A N 1
ATOM 654 C CA . SER A 1 80 ? -24.521 -14.276 43.748 1.00 92.50 80 SER A CA 1
ATOM 655 C C . SER A 1 80 ? -25.914 -14.755 44.188 1.00 92.50 80 SER A C 1
ATOM 657 O O . SER A 1 80 ? -26.283 -15.894 43.909 1.00 92.50 80 SER A O 1
ATOM 659 N N . CYS A 1 81 ? -26.719 -13.888 44.814 1.00 92.62 81 CYS A N 1
ATOM 660 C CA . CYS A 1 81 ? -28.104 -14.197 45.179 1.00 92.62 81 CYS A CA 1
ATOM 661 C C . CYS A 1 81 ? -28.985 -14.343 43.929 1.00 92.62 81 CYS A C 1
ATOM 663 O O . CYS A 1 81 ? -29.713 -15.324 43.812 1.00 92.62 81 CYS A O 1
ATOM 665 N N . SER A 1 82 ? -28.860 -13.432 42.957 1.00 91.81 82 SER A N 1
ATOM 666 C CA . SER A 1 82 ? -29.532 -13.524 41.648 1.00 91.81 82 SER A CA 1
ATOM 667 C C . SER A 1 82 ? -29.122 -14.779 40.856 1.00 91.81 82 SER A C 1
ATOM 669 O O . SER A 1 82 ? -29.963 -15.452 40.251 1.00 91.81 82 SER A O 1
ATOM 671 N N . ALA A 1 83 ? -27.840 -15.157 40.918 1.00 90.88 83 ALA A N 1
ATOM 672 C CA . ALA A 1 83 ? -27.349 -16.399 40.326 1.00 90.88 83 ALA A CA 1
ATOM 673 C C . ALA A 1 83 ? -27.954 -17.644 41.003 1.00 90.88 83 ALA A C 1
ATOM 675 O O . ALA A 1 83 ? -28.401 -18.547 40.301 1.00 90.88 83 ALA A O 1
ATOM 676 N N . ARG A 1 84 ? -28.047 -17.676 42.343 1.00 91.31 84 ARG A N 1
ATOM 677 C CA . ARG A 1 84 ? -28.711 -18.767 43.084 1.00 91.31 84 ARG A CA 1
ATOM 678 C C . ARG A 1 84 ? -30.217 -18.832 42.823 1.00 91.31 84 ARG A C 1
ATOM 680 O O . ARG A 1 84 ? -30.735 -19.919 42.618 1.00 91.31 84 ARG A O 1
ATOM 687 N N . LEU A 1 85 ? -30.913 -17.696 42.747 1.00 89.12 85 LEU A N 1
ATOM 688 C CA . LEU A 1 85 ? -32.335 -17.644 42.365 1.00 89.12 85 LEU A CA 1
ATOM 689 C C . LEU A 1 85 ? -32.585 -18.192 40.952 1.00 89.12 85 LEU A C 1
ATOM 691 O O . LEU A 1 85 ? -33.651 -18.736 40.689 1.00 89.12 85 LEU A O 1
ATOM 695 N N . SER A 1 86 ? -31.593 -18.100 40.060 1.00 86.00 86 SER A N 1
ATOM 696 C CA . SER A 1 86 ? -31.657 -18.701 38.722 1.00 86.00 86 SER A CA 1
ATOM 697 C C . SER A 1 86 ? -31.476 -20.230 38.715 1.00 86.00 86 SER A C 1
ATOM 699 O O . SER A 1 86 ? -31.757 -20.852 37.689 1.00 86.00 86 SER A O 1
ATOM 701 N N . ASP A 1 87 ? -30.995 -20.845 39.803 1.00 87.75 87 ASP A N 1
ATOM 702 C CA . ASP A 1 87 ? -30.805 -22.296 39.897 1.00 87.75 87 ASP A CA 1
ATOM 703 C C . ASP A 1 87 ? -32.019 -22.986 40.534 1.00 87.75 87 ASP A C 1
ATOM 705 O O . ASP A 1 87 ? -32.133 -23.147 41.753 1.00 87.75 87 ASP A O 1
ATOM 709 N N . LYS A 1 88 ? -32.912 -23.482 39.671 1.00 81.81 88 LYS A N 1
ATOM 710 C CA . LYS A 1 88 ? -34.088 -24.260 40.081 1.00 81.81 88 LYS A CA 1
ATOM 711 C C . LYS A 1 88 ? -33.742 -25.529 40.871 1.00 81.81 88 LYS A C 1
ATOM 713 O O . LYS A 1 88 ? -34.626 -26.059 41.540 1.00 81.81 88 LYS A O 1
ATOM 718 N N . ALA A 1 89 ? -32.507 -26.046 40.821 1.00 82.88 89 ALA A N 1
ATOM 719 C CA . ALA A 1 89 ? -32.126 -27.236 41.582 1.00 82.88 89 ALA A CA 1
ATOM 720 C C . ALA A 1 89 ? -32.152 -27.001 43.100 1.00 82.88 89 ALA A C 1
ATOM 722 O O . ALA A 1 89 ? -32.585 -27.896 43.827 1.00 82.88 89 ALA A O 1
ATOM 723 N N . LEU A 1 90 ? -31.778 -25.801 43.565 1.00 81.44 90 LEU A N 1
ATOM 724 C CA . LEU A 1 90 ? -31.776 -25.441 44.989 1.00 81.44 90 LEU A CA 1
ATOM 725 C C . LEU A 1 90 ? -33.173 -25.567 45.619 1.00 81.44 90 LEU A C 1
ATOM 727 O O . LEU A 1 90 ? -33.311 -26.052 46.741 1.00 81.44 90 LEU A O 1
ATOM 731 N N . PHE A 1 91 ? -34.218 -25.195 44.878 1.00 83.38 91 PHE A N 1
ATOM 732 C CA . PHE A 1 91 ? -35.590 -25.086 45.385 1.00 83.38 91 PHE A CA 1
ATOM 733 C C . PHE A 1 91 ? -36.439 -26.357 45.204 1.00 83.38 91 PHE A C 1
ATOM 735 O O . PHE A 1 91 ? -37.563 -26.412 45.701 1.00 83.38 91 PHE A O 1
ATOM 742 N N . LYS A 1 92 ? -35.912 -27.417 44.563 1.00 78.88 92 LYS A N 1
ATOM 743 C CA . LYS A 1 92 ? -36.644 -28.684 44.314 1.00 78.88 92 LYS A CA 1
ATOM 744 C C . LYS A 1 92 ? -37.242 -29.324 45.571 1.00 78.88 92 LYS A C 1
ATOM 746 O O . LYS A 1 92 ? -38.258 -30.006 45.484 1.00 78.88 92 LYS A O 1
ATOM 751 N N . HIS A 1 93 ? -36.627 -29.102 46.731 1.00 78.62 93 HIS A N 1
ATOM 752 C CA . HIS A 1 93 ? -37.081 -29.647 48.010 1.00 78.62 93 HIS A CA 1
ATOM 753 C C . HIS A 1 93 ? -38.391 -29.018 48.531 1.00 78.62 93 HIS A C 1
ATOM 755 O O . HIS A 1 93 ? -39.023 -29.588 49.415 1.00 78.62 93 HIS A O 1
ATOM 761 N N . LEU A 1 94 ? -38.822 -27.874 47.981 1.00 78.31 94 LEU A N 1
ATOM 762 C CA . LEU A 1 94 ? -39.968 -27.095 48.471 1.00 78.31 94 LEU A CA 1
ATOM 763 C C . LEU A 1 94 ? -41.321 -27.496 47.871 1.00 78.31 94 LEU A C 1
ATOM 765 O O . LEU A 1 94 ? -42.352 -27.006 48.339 1.00 78.31 94 LEU A O 1
ATOM 769 N N . GLN A 1 95 ? -41.333 -28.362 46.849 1.00 77.38 95 GLN A N 1
ATOM 770 C CA . GLN A 1 95 ? -42.550 -28.816 46.157 1.00 77.38 95 GLN A CA 1
ATOM 771 C C . GLN A 1 95 ? -43.463 -27.633 45.767 1.00 77.38 95 GLN A C 1
ATOM 773 O O . GLN A 1 95 ? -44.589 -27.502 46.250 1.00 77.38 95 GLN A O 1
ATOM 778 N N . LEU A 1 96 ? -42.914 -26.722 44.962 1.00 76.62 96 LEU A N 1
ATOM 779 C CA . LEU A 1 96 ? -43.618 -25.607 44.320 1.00 76.62 96 LEU A CA 1
ATOM 780 C C . LEU A 1 96 ? -43.787 -25.923 42.831 1.00 76.62 96 LEU A C 1
ATOM 782 O O . LEU A 1 96 ? -42.955 -26.644 42.269 1.00 76.62 96 LEU A O 1
ATOM 786 N N . ASP A 1 97 ? -44.820 -25.379 42.186 1.00 79.50 97 ASP A N 1
ATOM 787 C CA . ASP A 1 97 ? -44.895 -25.445 40.725 1.00 79.50 97 ASP A CA 1
ATOM 788 C C . ASP A 1 97 ? -43.791 -24.589 40.077 1.00 79.50 97 ASP A C 1
ATOM 790 O O . ASP A 1 97 ? -43.320 -23.598 40.641 1.00 79.50 97 ASP A O 1
ATOM 794 N N . ASN A 1 98 ? -43.385 -24.964 38.862 1.00 79.06 98 ASN A N 1
ATOM 795 C CA . ASN A 1 98 ? -42.393 -24.227 38.089 1.00 79.06 98 ASN A CA 1
ATOM 796 C C . ASN A 1 98 ? -42.813 -22.779 37.825 1.00 79.06 98 ASN A C 1
ATOM 798 O O . ASN A 1 98 ? -41.932 -21.921 37.824 1.00 79.06 98 ASN A O 1
ATOM 802 N N . LYS A 1 99 ? -44.110 -22.508 37.606 1.00 82.38 99 LYS A N 1
ATOM 803 C CA . LYS A 1 99 ? -44.592 -21.151 37.347 1.00 82.38 99 LYS A CA 1
ATOM 804 C C . LYS A 1 99 ? -44.577 -20.304 38.616 1.00 82.38 99 LYS A C 1
ATOM 806 O O . LYS A 1 99 ? -44.000 -19.226 38.595 1.00 82.38 99 LYS A O 1
ATOM 811 N N . GLU A 1 100 ? -45.128 -20.810 39.722 1.00 80.69 100 GLU A N 1
ATOM 812 C CA . GLU A 1 100 ? -45.073 -20.105 41.013 1.00 80.69 100 GLU A CA 1
ATOM 813 C C . GLU A 1 100 ? -43.624 -19.796 41.410 1.00 80.69 100 GLU A C 1
ATOM 815 O O . GLU A 1 100 ? -43.316 -18.675 41.806 1.00 80.69 100 GLU A O 1
ATOM 820 N N . LEU A 1 101 ? -42.712 -20.763 41.250 1.00 83.31 101 LEU A N 1
ATOM 821 C CA . LEU A 1 101 ? -41.293 -20.564 41.533 1.00 83.31 101 LEU A CA 1
ATOM 822 C C . LEU A 1 101 ? -40.651 -19.512 40.611 1.00 83.31 101 LEU A C 1
ATOM 824 O O . LEU A 1 101 ? -39.841 -18.719 41.089 1.00 83.31 101 LEU A O 1
ATOM 828 N N . ASP A 1 102 ? -40.992 -19.474 39.321 1.00 84.31 102 ASP A N 1
ATOM 829 C CA . ASP A 1 102 ? -40.500 -18.438 38.400 1.00 84.31 102 ASP A CA 1
ATOM 830 C C . ASP A 1 102 ? -41.051 -17.049 38.755 1.00 84.31 102 ASP A C 1
ATOM 832 O O . ASP A 1 102 ? -40.288 -16.084 38.777 1.00 84.31 102 ASP A O 1
ATOM 836 N N . ASP A 1 103 ? -42.336 -16.932 39.093 1.00 85.19 103 ASP A N 1
ATOM 837 C CA . ASP A 1 103 ? -42.952 -15.664 39.502 1.00 85.19 103 ASP A CA 1
ATOM 838 C C . ASP A 1 103 ? -42.296 -15.137 40.803 1.00 85.19 103 ASP A C 1
ATOM 840 O O . ASP A 1 103 ? -41.854 -13.986 40.869 1.00 85.19 103 ASP A O 1
ATOM 844 N N . ILE A 1 104 ? -42.107 -16.006 41.806 1.00 85.38 104 ILE A N 1
ATOM 845 C CA . ILE A 1 104 ? -41.460 -15.687 43.095 1.00 85.38 104 ILE A CA 1
ATOM 846 C C . ILE A 1 104 ? -39.977 -15.328 42.931 1.00 85.38 104 ILE A C 1
ATOM 848 O O . ILE A 1 104 ? -39.500 -14.351 43.511 1.00 85.38 104 ILE A O 1
ATOM 852 N N . THR A 1 105 ? -39.217 -16.112 42.160 1.00 88.00 105 THR A N 1
ATOM 853 C CA . THR A 1 105 ? -37.780 -15.852 41.970 1.00 88.00 105 THR A CA 1
ATOM 854 C C . THR A 1 105 ? -37.531 -14.603 41.131 1.00 88.00 105 THR A C 1
ATOM 856 O O . THR A 1 105 ? -36.535 -13.918 41.371 1.00 88.00 105 THR A O 1
ATOM 859 N N . ASN A 1 106 ? -38.437 -14.248 40.211 1.00 88.31 106 ASN A N 1
ATOM 860 C CA . ASN A 1 106 ? -38.397 -12.958 39.527 1.00 88.31 106 ASN A CA 1
ATOM 861 C C . ASN A 1 106 ? -38.672 -11.794 40.486 1.00 88.31 106 ASN A C 1
ATOM 863 O O . ASN A 1 106 ? -37.889 -10.848 40.480 1.00 88.31 106 ASN A O 1
ATOM 867 N N . GLU A 1 107 ? -39.692 -11.877 41.344 1.00 89.56 107 GLU A N 1
ATOM 868 C CA . GLU A 1 107 ? -40.013 -10.820 42.316 1.00 89.56 107 GLU A CA 1
ATOM 869 C C . GLU A 1 107 ? -38.862 -10.566 43.307 1.00 89.56 107 GLU A C 1
ATOM 871 O O . GLU A 1 107 ? -38.336 -9.454 43.390 1.00 89.56 107 GLU A O 1
ATOM 876 N N . ILE A 1 108 ? -38.362 -11.618 43.968 1.00 90.94 108 ILE A N 1
ATOM 877 C CA . ILE A 1 108 ? -37.194 -11.526 44.866 1.00 90.94 108 ILE A CA 1
ATOM 878 C C . ILE A 1 108 ? -35.984 -10.942 44.118 1.00 90.94 108 ILE A C 1
ATOM 880 O O . ILE A 1 108 ? -35.238 -10.118 44.653 1.00 90.94 108 ILE A O 1
ATOM 884 N N . ASN A 1 109 ? -35.778 -11.337 42.858 1.00 91.56 109 ASN A N 1
ATOM 885 C CA . ASN A 1 109 ? -34.699 -10.797 42.042 1.00 91.56 109 ASN A CA 1
ATOM 886 C C . ASN A 1 109 ? -34.908 -9.312 41.689 1.00 91.56 109 ASN A C 1
ATOM 888 O O . ASN A 1 109 ? -33.921 -8.583 41.602 1.00 91.56 109 ASN A O 1
ATOM 892 N N . ASN A 1 110 ? -36.136 -8.854 41.449 1.00 91.00 110 ASN A N 1
ATOM 893 C CA . ASN A 1 110 ? -36.423 -7.449 41.149 1.00 91.00 110 ASN A CA 1
ATOM 894 C C . ASN A 1 110 ? -36.093 -6.570 42.362 1.00 91.00 110 ASN A C 1
ATOM 896 O O . ASN A 1 110 ? -35.355 -5.597 42.225 1.00 91.00 110 ASN A O 1
ATOM 900 N N . GLN A 1 111 ? -36.494 -6.981 43.568 1.00 92.06 111 GLN A N 1
ATOM 901 C CA . GLN A 1 111 ? -36.113 -6.285 44.803 1.00 92.06 111 GLN A CA 1
ATOM 902 C C . GLN A 1 111 ? -34.592 -6.292 45.057 1.00 92.06 111 GLN A C 1
ATOM 904 O O . GLN A 1 111 ? -34.038 -5.300 45.538 1.00 92.06 111 GLN A O 1
ATOM 909 N N . ILE A 1 112 ? -33.882 -7.363 44.673 1.00 93.88 112 ILE A N 1
ATOM 910 C CA . ILE A 1 112 ? -32.407 -7.402 44.691 1.00 93.88 112 ILE A CA 1
ATOM 911 C C . ILE A 1 112 ? -31.801 -6.367 43.730 1.00 93.88 112 ILE A C 1
ATOM 913 O O . ILE A 1 112 ? -30.828 -5.713 44.100 1.00 93.88 112 ILE A O 1
ATOM 917 N N . ILE A 1 113 ? -32.356 -6.189 42.525 1.00 94.06 113 ILE A N 1
ATOM 918 C CA . ILE A 1 113 ? -31.892 -5.166 41.570 1.00 94.06 113 ILE A CA 1
ATOM 919 C C . ILE A 1 113 ? -32.189 -3.758 42.102 1.00 94.06 113 ILE A C 1
ATOM 921 O O . ILE A 1 113 ? -31.289 -2.922 42.114 1.00 94.06 113 ILE A O 1
ATOM 925 N N . ASN A 1 114 ? -33.385 -3.512 42.638 1.00 91.25 114 ASN A N 1
ATOM 926 C CA . ASN A 1 114 ? -33.738 -2.221 43.242 1.00 91.25 114 ASN A CA 1
ATOM 927 C C . ASN A 1 114 ? -32.817 -1.882 44.429 1.00 91.25 114 ASN A C 1
ATOM 929 O O . ASN A 1 114 ? -32.380 -0.744 44.571 1.00 91.25 114 ASN A O 1
ATOM 933 N N . SER A 1 115 ? -32.413 -2.885 45.216 1.00 91.50 115 SER A N 1
ATOM 934 C CA . SER A 1 115 ? -31.415 -2.725 46.285 1.00 91.50 115 SER A CA 1
ATOM 935 C C . SER A 1 115 ? -30.013 -2.363 45.764 1.00 91.50 115 SER A C 1
ATOM 937 O O . SER A 1 115 ? -29.247 -1.721 46.479 1.00 91.50 115 SER A O 1
ATOM 939 N N . VAL A 1 116 ? -29.662 -2.728 44.521 1.00 92.94 116 VAL A N 1
ATOM 940 C CA . VAL A 1 116 ? -28.439 -2.236 43.857 1.00 92.94 116 VAL A CA 1
ATOM 941 C C . VAL A 1 116 ? -28.587 -0.768 43.457 1.00 92.94 116 VAL A C 1
ATOM 943 O O . VAL A 1 116 ? -27.661 0.000 43.700 1.00 92.94 116 VAL A O 1
ATOM 946 N N . ILE A 1 117 ? -29.733 -0.357 42.899 1.00 91.88 117 ILE A N 1
ATOM 947 C CA . ILE A 1 117 ? -29.990 1.052 42.546 1.00 91.88 117 ILE A CA 1
ATOM 948 C C . ILE A 1 117 ? -29.906 1.938 43.798 1.00 91.88 117 ILE A C 1
ATOM 950 O O . ILE A 1 117 ? -29.094 2.858 43.838 1.00 91.88 117 ILE A O 1
ATOM 954 N N . ILE A 1 118 ? -30.612 1.571 44.871 1.00 89.25 118 ILE A N 1
ATOM 955 C CA . ILE A 1 118 ? -30.610 2.280 46.165 1.00 89.25 118 ILE A CA 1
ATOM 956 C C . ILE A 1 118 ? -29.207 2.337 46.800 1.00 89.25 118 ILE A C 1
ATOM 958 O O . ILE A 1 118 ? -28.849 3.319 47.456 1.00 89.25 118 ILE A O 1
ATOM 962 N N . TYR A 1 119 ? -28.367 1.317 46.586 1.00 90.50 119 TYR A N 1
ATOM 963 C CA . TYR A 1 119 ? -26.955 1.377 46.972 1.00 90.50 119 TYR A CA 1
ATOM 964 C C . TYR A 1 119 ? -26.166 2.399 46.151 1.00 90.50 119 TYR A C 1
ATOM 966 O O . TYR A 1 119 ? -25.307 3.075 46.706 1.00 90.50 119 TYR A O 1
ATOM 974 N N . LEU A 1 120 ? -26.429 2.564 44.857 1.00 90.12 120 LEU A N 1
ATOM 975 C CA . LEU A 1 120 ? -25.728 3.557 44.042 1.00 90.12 120 LEU A CA 1
ATOM 976 C C . LEU A 1 120 ? -26.210 4.992 44.361 1.00 90.12 120 LEU A C 1
ATOM 978 O O . LEU A 1 120 ? -25.367 5.864 44.596 1.00 90.12 120 LEU A O 1
ATOM 982 N N . GLU A 1 121 ? -27.523 5.207 44.514 1.00 86.62 121 GLU A N 1
ATOM 983 C CA . GLU A 1 121 ? -28.198 6.516 44.668 1.00 86.62 121 GLU A CA 1
ATOM 984 C C . GLU A 1 121 ? -27.881 7.355 45.919 1.00 86.62 121 GLU A C 1
ATOM 986 O O . GLU A 1 121 ? -28.288 8.509 45.978 1.00 86.62 121 GLU A O 1
ATOM 991 N N . ASN A 1 122 ? -27.117 6.850 46.895 1.00 74.12 122 ASN A N 1
ATOM 992 C CA . ASN A 1 122 ? -26.718 7.605 48.102 1.00 74.12 122 ASN A CA 1
ATOM 993 C C . ASN A 1 122 ? -27.831 7.873 49.137 1.00 74.12 122 ASN A C 1
ATOM 995 O O . ASN A 1 122 ? -27.696 8.807 49.918 1.00 74.12 122 ASN A O 1
ATOM 999 N N . LEU A 1 123 ? -28.894 7.068 49.214 1.00 75.69 123 LEU A N 1
ATOM 1000 C CA . LEU A 1 123 ? -30.036 7.364 50.104 1.00 75.69 123 LEU A CA 1
ATOM 1001 C C . LEU A 1 123 ? -29.752 7.237 51.627 1.00 75.69 123 LEU A C 1
ATOM 1003 O O . LEU A 1 123 ? -30.662 7.413 52.426 1.00 75.69 123 LEU A O 1
ATOM 1007 N N . GLU A 1 124 ? -28.523 6.894 52.038 1.00 73.88 124 GLU A N 1
ATOM 1008 C CA . GLU A 1 124 ? -28.041 6.714 53.433 1.00 73.88 124 GLU A CA 1
ATOM 1009 C C . GLU A 1 124 ? -28.913 5.846 54.379 1.00 73.88 124 GLU A C 1
ATOM 1011 O O . GLU A 1 124 ? -28.712 5.826 55.589 1.00 73.88 124 GLU A O 1
ATOM 1016 N N . VAL A 1 125 ? -29.809 5.024 53.823 1.00 81.81 125 VAL A N 1
ATOM 1017 C CA . VAL A 1 125 ? -30.776 4.139 54.513 1.00 81.81 125 VAL A CA 1
ATOM 1018 C C . VAL A 1 125 ? -30.182 2.937 55.287 1.00 81.81 125 VAL A C 1
ATOM 1020 O O . VAL A 1 125 ? -30.892 1.971 55.554 1.00 81.81 125 VAL A O 1
ATOM 1023 N N . TYR A 1 126 ? -28.890 2.921 55.631 1.00 85.62 126 TYR A N 1
ATOM 1024 C CA . TYR A 1 126 ? -28.219 1.716 56.154 1.00 85.62 126 TYR A CA 1
ATOM 1025 C C . TYR A 1 126 ? -28.119 1.685 57.696 1.00 85.62 126 TYR A C 1
ATOM 1027 O O . TYR A 1 126 ? -27.491 2.567 58.284 1.00 85.62 126 TYR A O 1
ATOM 1035 N N . PRO A 1 127 ? -28.652 0.644 58.375 1.00 82.31 127 PRO A N 1
ATOM 1036 C CA . PRO A 1 127 ? -28.584 0.533 59.834 1.00 82.31 127 PRO A CA 1
ATOM 1037 C C . PRO A 1 127 ? -27.146 0.524 60.369 1.00 82.31 127 PRO A C 1
ATOM 1039 O O . PRO A 1 127 ? -26.316 -0.287 59.947 1.00 82.31 127 PRO A O 1
ATOM 1042 N N . ASP A 1 128 ? -26.864 1.406 61.332 1.00 80.12 128 ASP A N 1
ATOM 1043 C CA . ASP A 1 128 ? -25.564 1.572 61.997 1.00 80.12 128 ASP A CA 1
ATOM 1044 C C . ASP A 1 128 ? -24.354 1.789 61.049 1.00 80.12 128 ASP A C 1
ATOM 1046 O O . ASP A 1 128 ? -23.226 1.430 61.421 1.00 80.12 128 ASP A O 1
ATOM 1050 N N . VAL A 1 129 ? -24.555 2.287 59.817 1.00 84.44 129 VAL A N 1
ATOM 1051 C CA . VAL A 1 129 ? -23.486 2.503 58.818 1.00 84.44 129 VAL A CA 1
ATOM 1052 C C . VAL A 1 129 ? -23.803 3.676 57.887 1.00 84.44 129 VAL A C 1
ATOM 1054 O O . VAL A 1 129 ? -24.764 3.620 57.130 1.00 84.44 129 VAL A O 1
ATOM 1057 N N . THR A 1 130 ? -22.914 4.666 57.802 1.00 83.94 130 THR A N 1
ATOM 1058 C CA . THR A 1 130 ? -22.836 5.555 56.629 1.00 83.94 130 THR A CA 1
ATOM 1059 C C . THR A 1 130 ? -21.799 5.009 55.640 1.00 83.94 130 THR A C 1
ATOM 1061 O O . THR A 1 130 ? -20.710 4.595 56.036 1.00 83.94 130 THR A O 1
ATOM 1064 N N . ILE A 1 131 ? -22.138 4.959 54.345 1.00 86.44 131 ILE A N 1
ATOM 1065 C CA . ILE A 1 131 ? -21.273 4.397 53.289 1.00 86.44 131 ILE A CA 1
ATOM 1066 C C . ILE A 1 131 ? -20.930 5.507 52.279 1.00 86.44 131 ILE A C 1
ATOM 1068 O O . ILE A 1 131 ? -21.751 5.780 51.398 1.00 86.44 131 ILE A O 1
ATOM 1072 N N . PRO A 1 132 ? -19.742 6.142 52.355 1.00 86.94 132 PRO A N 1
ATOM 1073 C CA . PRO A 1 132 ? -19.401 7.304 51.532 1.00 86.94 132 PRO A CA 1
ATOM 1074 C C . PRO A 1 132 ? -19.462 7.036 50.023 1.00 86.94 132 PRO A C 1
ATOM 1076 O O . PRO A 1 132 ? -19.041 5.977 49.553 1.00 86.94 132 PRO A O 1
ATOM 1079 N N . ALA A 1 133 ? -19.885 8.031 49.235 1.00 85.31 133 ALA A N 1
ATOM 1080 C CA . ALA A 1 133 ? -20.021 7.909 47.776 1.00 85.31 133 ALA A CA 1
ATOM 1081 C C . ALA A 1 133 ? -18.750 7.382 47.080 1.00 85.31 133 ALA A C 1
ATOM 1083 O O . ALA A 1 133 ? -18.833 6.519 46.207 1.00 85.31 133 ALA A O 1
ATOM 1084 N N . LYS A 1 134 ? -17.563 7.816 47.527 1.00 87.00 134 LYS A N 1
ATOM 1085 C CA . LYS A 1 134 ? -16.272 7.333 47.011 1.00 87.00 134 LYS A CA 1
ATOM 1086 C C . LYS A 1 134 ? -16.052 5.832 47.250 1.00 87.00 134 LYS A C 1
ATOM 1088 O O . LYS A 1 134 ? -15.525 5.153 46.372 1.00 87.00 134 LYS A O 1
ATOM 1093 N N . GLU A 1 135 ? -16.474 5.301 48.400 1.00 87.69 135 GLU A N 1
ATOM 1094 C CA . GLU A 1 135 ? -16.385 3.863 48.687 1.00 87.69 135 GLU A CA 1
ATOM 1095 C C . GLU A 1 135 ? -17.372 3.057 47.842 1.00 87.69 135 GLU A C 1
ATOM 1097 O O . GLU A 1 135 ? -17.021 1.981 47.360 1.00 87.69 135 GLU A O 1
ATOM 1102 N N . ARG A 1 136 ? -18.582 3.580 47.606 1.00 89.62 136 ARG A N 1
ATOM 1103 C CA . ARG A 1 136 ? -19.586 2.898 46.772 1.00 89.62 136 ARG A CA 1
ATOM 1104 C C . ARG A 1 136 ? -19.189 2.861 45.304 1.00 89.62 136 ARG A C 1
ATOM 1106 O O . ARG A 1 136 ? -19.293 1.807 44.688 1.00 89.62 136 ARG A O 1
ATOM 1113 N N . VAL A 1 137 ? -18.647 3.958 44.769 1.00 91.06 137 VAL A N 1
ATOM 1114 C CA . VAL A 1 137 ? -18.086 4.000 43.408 1.00 91.06 137 VAL A CA 1
ATOM 1115 C C . VAL A 1 137 ? -16.922 3.013 43.260 1.00 91.06 137 VAL A C 1
ATOM 1117 O O . VAL A 1 137 ? -16.882 2.274 42.279 1.00 91.06 137 VAL A O 1
ATOM 1120 N N . HIS A 1 138 ? -16.011 2.922 44.237 1.00 90.75 138 HIS A N 1
ATOM 1121 C CA . HIS A 1 138 ? -14.932 1.925 44.199 1.00 90.75 138 HIS A CA 1
ATOM 1122 C C . HIS A 1 138 ? -15.463 0.483 44.327 1.00 90.75 138 HIS A C 1
ATOM 1124 O O . HIS A 1 138 ? -15.054 -0.393 43.568 1.00 90.75 138 HIS A O 1
ATOM 1130 N N . THR A 1 139 ? -16.439 0.242 45.207 1.00 92.06 139 THR A N 1
ATOM 1131 C CA . THR A 1 139 ? -17.113 -1.063 45.353 1.00 92.06 139 THR A CA 1
ATOM 1132 C C . THR A 1 139 ? -17.826 -1.473 44.061 1.00 92.06 139 THR A C 1
ATOM 1134 O O . THR A 1 139 ? -17.781 -2.642 43.676 1.00 92.06 139 THR A O 1
ATOM 1137 N N . PHE A 1 140 ? -18.439 -0.521 43.352 1.00 94.50 140 PHE A N 1
ATOM 1138 C CA . PHE A 1 140 ? -19.063 -0.742 42.049 1.00 94.50 140 PHE A CA 1
ATOM 1139 C C . PHE A 1 140 ? -18.025 -0.999 40.949 1.00 94.50 140 PHE A C 1
ATOM 1141 O O . PHE A 1 140 ? -18.207 -1.921 40.162 1.00 94.50 140 PHE A O 1
ATOM 1148 N N . TYR A 1 141 ? -16.901 -0.278 40.941 1.00 92.94 141 TYR A N 1
ATOM 1149 C CA . TYR A 1 141 ? -15.787 -0.520 40.020 1.00 92.94 141 TYR A CA 1
ATOM 1150 C C . TYR A 1 141 ? -15.211 -1.941 40.165 1.00 92.94 141 TYR A C 1
ATOM 1152 O O . TYR A 1 141 ? -15.185 -2.684 39.186 1.00 92.94 141 TYR A O 1
ATOM 1160 N N . GLU A 1 142 ? -14.841 -2.369 41.378 1.00 91.31 142 GLU A N 1
ATOM 1161 C CA . GLU A 1 142 ? -14.318 -3.728 41.617 1.00 91.31 142 GLU A CA 1
ATOM 1162 C C . GLU A 1 142 ? -15.380 -4.812 41.350 1.00 91.31 142 GLU A C 1
ATOM 1164 O O . GLU A 1 142 ? -15.070 -5.893 40.844 1.00 91.31 142 GLU A O 1
ATOM 1169 N N . PHE A 1 143 ? -16.660 -4.518 41.618 1.00 94.62 143 PHE A N 1
ATOM 1170 C CA . PHE A 1 143 ? -17.764 -5.408 41.255 1.00 94.62 143 PHE A CA 1
ATOM 1171 C C . PHE A 1 143 ? -17.857 -5.605 39.735 1.00 94.62 143 PHE A C 1
ATOM 1173 O O . PHE A 1 143 ? -17.900 -6.744 39.267 1.00 94.62 143 PHE A O 1
ATOM 1180 N N . LEU A 1 144 ? -17.872 -4.512 38.966 1.00 93.88 144 LEU A N 1
ATOM 1181 C CA . LEU A 1 144 ? -17.926 -4.539 37.502 1.00 93.88 144 LEU A CA 1
ATOM 1182 C C . LEU A 1 144 ? -16.696 -5.224 36.891 1.00 93.88 144 LEU A C 1
ATOM 1184 O O . LEU A 1 144 ? -16.836 -5.884 35.864 1.00 93.88 144 LEU A O 1
ATOM 1188 N N . LYS A 1 145 ? -15.525 -5.083 37.526 1.00 89.06 145 LYS A N 1
ATOM 1189 C CA . LYS A 1 145 ? -14.245 -5.665 37.106 1.00 89.06 145 LYS A CA 1
ATOM 1190 C C . LYS A 1 145 ? -14.219 -7.193 37.229 1.00 89.06 145 LYS A C 1
ATOM 1192 O O . LYS A 1 145 ? -13.979 -7.868 36.232 1.00 89.06 145 LYS A O 1
ATOM 1197 N N . ASP A 1 146 ? -14.478 -7.726 38.428 1.00 85.88 146 ASP A N 1
ATOM 1198 C CA . ASP A 1 146 ? -14.164 -9.129 38.761 1.00 85.88 146 ASP A CA 1
ATOM 1199 C C . ASP A 1 146 ? -15.390 -10.001 39.116 1.00 85.88 146 ASP A C 1
ATOM 1201 O O . ASP A 1 146 ? -15.252 -11.213 39.274 1.00 85.88 146 ASP A O 1
ATOM 1205 N N . SER A 1 147 ? -16.590 -9.427 39.289 1.00 90.94 147 SER A N 1
ATOM 1206 C CA . SER A 1 147 ? -17.764 -10.136 39.855 1.00 90.94 147 SER A CA 1
ATOM 1207 C C . SER A 1 147 ? -19.085 -9.985 39.088 1.00 90.94 147 SER A C 1
ATOM 1209 O O . SER A 1 147 ? -20.058 -10.686 39.386 1.00 90.94 147 SER A O 1
ATOM 1211 N N . CYS A 1 148 ? -19.173 -9.058 38.138 1.00 93.50 148 CYS A N 1
ATOM 1212 C CA . CYS A 1 148 ? -20.424 -8.737 37.464 1.00 93.50 148 CYS A CA 1
ATOM 1213 C C . CYS A 1 148 ? -20.704 -9.687 36.291 1.00 93.50 148 CYS A C 1
ATOM 1215 O O . CYS A 1 148 ? -19.849 -9.922 35.440 1.00 93.50 148 CYS A O 1
ATOM 1217 N N . THR A 1 149 ? -21.929 -10.215 36.208 1.00 93.69 149 THR A N 1
ATOM 1218 C CA . THR A 1 149 ? -22.356 -11.051 35.074 1.00 93.69 149 THR A CA 1
ATOM 1219 C C . THR A 1 149 ? -23.169 -10.238 34.071 1.00 93.69 149 THR A C 1
ATOM 1221 O O . THR A 1 149 ? -23.987 -9.396 34.448 1.00 93.69 149 THR A O 1
ATOM 1224 N N . SER A 1 150 ? -23.037 -10.542 32.775 1.00 93.50 150 SER A N 1
ATOM 1225 C CA . SER A 1 150 ? -23.789 -9.847 31.715 1.00 93.50 150 SER A CA 1
ATOM 1226 C C . SER A 1 150 ? -25.311 -9.981 31.847 1.00 93.50 150 SER A C 1
ATOM 1228 O O . SER A 1 150 ? -26.044 -9.173 31.281 1.00 93.50 150 SER A O 1
ATOM 1230 N N . ARG A 1 151 ? -25.804 -10.997 32.573 1.00 91.81 151 ARG A N 1
ATOM 1231 C CA . ARG A 1 151 ? -27.234 -11.184 32.864 1.00 91.81 151 ARG A CA 1
ATOM 1232 C C . ARG A 1 151 ? -27.712 -10.227 33.957 1.00 91.81 151 ARG A C 1
ATOM 1234 O O . ARG A 1 151 ? -28.772 -9.629 33.808 1.00 91.81 151 ARG A O 1
ATOM 1241 N N . PHE A 1 152 ? -26.920 -10.063 35.018 1.00 94.31 152 PHE A N 1
ATOM 1242 C CA . PHE A 1 152 ? -27.232 -9.167 36.130 1.00 94.31 152 PHE A CA 1
ATOM 1243 C C . PHE A 1 152 ? -27.132 -7.698 35.700 1.00 94.31 152 PHE A C 1
ATOM 1245 O O . PHE A 1 152 ? -28.074 -6.939 35.914 1.00 94.31 152 PHE A O 1
ATOM 1252 N N . LEU A 1 153 ? -26.068 -7.320 34.976 1.00 95.25 153 LEU A N 1
ATOM 1253 C CA . LEU A 1 153 ? -25.904 -5.950 34.476 1.00 95.25 153 LEU A CA 1
ATOM 1254 C C . LEU A 1 153 ? -27.015 -5.534 33.502 1.00 95.25 153 LEU A C 1
ATOM 1256 O O . LEU A 1 153 ? -27.479 -4.404 33.570 1.00 95.25 153 LEU A O 1
ATOM 1260 N N . LYS A 1 154 ? -27.515 -6.449 32.657 1.00 94.81 154 LYS A N 1
ATOM 1261 C CA . LYS A 1 154 ? -28.691 -6.172 31.811 1.00 94.81 154 LYS A CA 1
ATOM 1262 C C . LYS A 1 154 ? -29.946 -5.860 32.624 1.00 94.81 154 LYS A C 1
ATOM 1264 O O . LYS A 1 154 ? -30.677 -4.960 32.238 1.00 94.81 154 LYS A O 1
ATOM 1269 N N . LYS A 1 155 ? -30.191 -6.554 33.744 1.00 93.62 155 LYS A N 1
ATOM 1270 C CA . LYS A 1 155 ? -31.331 -6.233 34.619 1.00 93.62 155 LYS A CA 1
ATOM 1271 C C . LYS A 1 155 ? -31.159 -4.876 35.316 1.00 93.62 155 LYS A C 1
ATOM 1273 O O . LYS A 1 155 ? -32.124 -4.129 35.377 1.00 93.62 155 LYS A O 1
ATOM 1278 N N . ILE A 1 156 ? -29.945 -4.530 35.762 1.00 94.81 156 ILE A N 1
ATOM 1279 C CA . ILE A 1 156 ? -29.642 -3.194 36.314 1.00 94.81 156 ILE A CA 1
ATOM 1280 C C . ILE A 1 156 ? -29.903 -2.103 35.262 1.00 94.81 156 ILE A C 1
ATOM 1282 O O . ILE A 1 156 ? -30.609 -1.141 35.540 1.00 94.81 156 ILE A O 1
ATOM 1286 N N . LEU A 1 157 ? -29.372 -2.270 34.045 1.00 94.62 157 LEU A N 1
ATOM 1287 C CA . LEU A 1 157 ? -29.519 -1.290 32.964 1.00 94.62 157 LEU A CA 1
ATOM 1288 C C . LEU A 1 157 ? -30.972 -1.100 32.513 1.00 94.62 157 LEU A C 1
ATOM 1290 O O . LEU A 1 157 ? -31.332 0.016 32.175 1.00 94.62 157 LEU A O 1
ATOM 1294 N N . LEU A 1 158 ? -31.804 -2.148 32.539 1.00 94.06 158 LEU A N 1
ATOM 1295 C CA . LEU A 1 158 ? -33.233 -2.031 32.223 1.00 94.06 158 LEU A CA 1
ATOM 1296 C C . LEU A 1 158 ? -34.001 -1.196 33.259 1.00 94.06 158 LEU A C 1
ATOM 1298 O O . LEU A 1 158 ? -34.874 -0.431 32.872 1.00 94.06 158 LEU A O 1
ATOM 1302 N N . VAL A 1 159 ? -33.668 -1.312 34.551 1.00 93.19 159 VAL A N 1
ATOM 1303 C CA . VAL A 1 159 ? -34.286 -0.487 35.608 1.00 93.19 159 VAL A CA 1
ATOM 1304 C C . VAL A 1 159 ? -33.796 0.962 35.527 1.00 93.19 159 VAL A C 1
ATOM 1306 O O . VAL A 1 159 ? -34.600 1.880 35.629 1.00 93.19 159 VAL A O 1
ATOM 1309 N N . ILE A 1 160 ? -32.505 1.179 35.249 1.00 93.38 160 ILE A N 1
ATOM 1310 C CA . ILE A 1 160 ? -31.953 2.517 34.966 1.00 93.38 160 ILE A CA 1
ATOM 1311 C C . ILE A 1 160 ? -32.658 3.155 33.759 1.00 93.38 160 ILE A C 1
ATOM 1313 O O . ILE A 1 160 ? -33.131 4.280 33.852 1.00 93.38 160 ILE A O 1
ATOM 1317 N N . GLU A 1 161 ? -32.796 2.423 32.650 1.00 90.81 161 GLU A N 1
ATOM 1318 C CA . GLU A 1 161 ? -33.496 2.881 31.441 1.00 90.81 161 GLU A CA 1
ATOM 1319 C C . GLU A 1 161 ? -35.003 3.092 31.665 1.00 90.81 161 GLU A C 1
ATOM 1321 O O . GLU A 1 161 ? -35.640 3.800 30.894 1.00 90.81 161 GLU A O 1
ATOM 1326 N N . GLU A 1 162 ? -35.596 2.509 32.709 1.00 91.25 162 GLU A N 1
ATOM 1327 C CA . GLU A 1 162 ? -36.977 2.782 33.107 1.00 91.25 162 GLU A CA 1
ATOM 1328 C C . GLU A 1 162 ? -37.113 4.052 33.952 1.00 91.25 162 GLU A C 1
ATOM 1330 O O . GLU A 1 162 ? -38.012 4.850 33.687 1.00 91.25 162 GLU A O 1
ATOM 1335 N N . ASN A 1 163 ? -36.195 4.274 34.893 1.00 89.31 163 ASN A N 1
ATOM 1336 C CA . ASN A 1 163 ? -36.151 5.482 35.715 1.00 89.31 163 ASN A CA 1
ATOM 1337 C C . ASN A 1 163 ? -35.810 6.725 34.864 1.00 89.31 163 ASN A C 1
ATOM 1339 O O . ASN A 1 163 ? -36.536 7.719 34.894 1.00 89.31 163 ASN A O 1
ATOM 1343 N N . ASP A 1 164 ? -34.784 6.625 34.011 1.00 90.19 164 ASP A N 1
ATOM 1344 C CA . ASP A 1 164 ? -34.249 7.722 33.185 1.00 90.19 164 ASP A CA 1
ATOM 1345 C C . ASP A 1 164 ? -35.213 8.214 32.076 1.00 90.19 164 ASP A C 1
ATOM 1347 O O . ASP A 1 164 ? -34.898 9.177 31.374 1.00 90.19 164 ASP A O 1
ATOM 1351 N N . LYS A 1 165 ? -36.395 7.592 31.908 1.00 87.69 165 LYS A N 1
ATOM 1352 C CA . LYS A 1 165 ? -37.456 8.042 30.975 1.00 87.69 165 LYS A CA 1
ATOM 1353 C C . LYS A 1 165 ? -38.090 9.372 31.376 1.00 87.69 165 LYS A C 1
ATOM 1355 O O . LYS A 1 165 ? -38.557 10.090 30.497 1.00 87.69 165 LYS A O 1
ATOM 1360 N N . ASN A 1 166 ? -38.157 9.656 32.677 1.00 79.44 166 ASN A N 1
ATOM 1361 C CA . ASN A 1 166 ? -38.868 10.819 33.221 1.00 79.44 166 ASN A CA 1
ATOM 1362 C C . ASN A 1 166 ? -37.923 11.980 33.589 1.00 79.44 166 ASN A C 1
ATOM 1364 O O . ASN A 1 166 ? -38.394 13.056 33.942 1.00 79.44 166 ASN A O 1
ATOM 1368 N N . GLU A 1 167 ? -36.607 11.765 33.503 1.00 83.50 167 GLU A N 1
ATOM 1369 C CA . GLU A 1 167 ? -35.579 12.751 33.846 1.00 83.50 167 GLU A CA 1
ATOM 1370 C C . GLU A 1 167 ? -35.233 13.624 32.628 1.00 83.50 167 GLU A C 1
ATOM 1372 O O . GLU A 1 167 ? -34.592 13.173 31.671 1.00 83.50 167 GLU A O 1
ATOM 1377 N N . GLU A 1 168 ? -35.650 14.894 32.653 1.00 73.12 168 GLU A N 1
ATOM 1378 C CA . GLU A 1 168 ? -35.370 15.857 31.575 1.00 73.12 168 GLU A CA 1
ATOM 1379 C C . GLU A 1 168 ? -33.891 16.288 31.541 1.00 73.12 168 GLU A C 1
ATOM 1381 O O . GLU A 1 168 ? -33.330 16.536 30.469 1.00 73.12 168 GLU A O 1
ATOM 1386 N N . THR A 1 169 ? -33.232 16.357 32.702 1.00 77.25 169 THR A N 1
ATOM 1387 C CA . THR A 1 169 ? -31.831 16.768 32.848 1.00 77.25 169 THR A CA 1
ATOM 1388 C C . THR A 1 169 ? -30.869 15.593 32.665 1.00 77.25 169 THR A C 1
ATOM 1390 O O . THR A 1 169 ? -30.856 14.631 33.427 1.00 77.25 169 THR A O 1
ATOM 1393 N N . GLU A 1 170 ? -29.968 15.690 31.679 1.00 75.38 170 GLU A N 1
ATOM 1394 C CA . GLU A 1 170 ? -28.918 14.678 31.456 1.00 75.38 170 GLU A CA 1
ATOM 1395 C C . GLU A 1 170 ? -28.014 14.468 32.682 1.00 75.38 170 GLU A C 1
ATOM 1397 O O . GLU A 1 170 ? -27.545 13.357 32.909 1.00 75.38 170 GLU A O 1
ATOM 1402 N N . GLU A 1 171 ? -27.768 15.496 33.498 1.00 74.25 171 GLU A N 1
ATOM 1403 C CA . GLU A 1 171 ? -26.962 15.340 34.719 1.00 74.25 171 GLU A CA 1
ATOM 1404 C C . GLU A 1 171 ? -27.700 14.560 35.824 1.00 74.25 171 GLU A C 1
ATOM 1406 O O . GLU A 1 171 ? -27.048 14.006 36.714 1.00 74.25 171 GLU A O 1
ATOM 1411 N N . ASP A 1 172 ? -29.032 14.438 35.737 1.00 80.88 172 ASP A N 1
ATOM 1412 C CA . ASP A 1 172 ? -29.834 13.725 36.728 1.00 80.88 172 ASP A CA 1
ATOM 1413 C C . ASP A 1 172 ? -30.057 12.242 36.443 1.00 80.88 172 ASP A C 1
ATOM 1415 O O . ASP A 1 172 ? -30.292 11.479 37.384 1.00 80.88 172 ASP A O 1
ATOM 1419 N N . LYS A 1 173 ? -29.890 11.815 35.192 1.00 88.12 173 LYS A N 1
ATOM 1420 C CA . LYS A 1 173 ? -30.042 10.416 34.778 1.00 88.12 173 LYS A CA 1
ATOM 1421 C C . LYS A 1 173 ? -29.124 9.480 35.564 1.00 88.12 173 LYS A C 1
ATOM 1423 O O . LYS A 1 173 ? -27.907 9.690 35.646 1.00 88.12 173 LYS A O 1
ATOM 1428 N N . GLN A 1 174 ? -29.695 8.409 36.107 1.00 90.44 174 GLN A N 1
ATOM 1429 C CA . GLN A 1 174 ? -29.010 7.359 36.856 1.00 90.44 174 GLN A CA 1
ATOM 1430 C C . GLN A 1 174 ? -27.860 6.747 36.047 1.00 90.44 174 GLN A C 1
ATOM 1432 O O . GLN A 1 174 ? -26.784 6.512 36.606 1.00 90.44 174 GLN A O 1
ATOM 1437 N N . LEU A 1 175 ? -28.019 6.557 34.729 1.00 90.31 175 LEU A N 1
ATOM 1438 C CA . LEU A 1 175 ? -26.932 6.089 33.860 1.00 90.31 175 LEU A CA 1
ATOM 1439 C C . LEU A 1 175 ? -25.701 7.008 33.958 1.00 90.31 175 LEU A C 1
ATOM 1441 O O . LEU A 1 175 ? -24.578 6.540 34.175 1.00 90.31 175 LEU A O 1
ATOM 1445 N N . ASN A 1 176 ? -25.919 8.319 33.867 1.00 88.50 176 ASN A N 1
ATOM 1446 C CA . ASN A 1 176 ? -24.858 9.319 33.885 1.00 88.50 176 ASN A CA 1
ATOM 1447 C C . ASN A 1 176 ? -24.264 9.465 35.298 1.00 88.50 176 ASN A C 1
ATOM 1449 O O . ASN A 1 176 ? -23.034 9.442 35.438 1.00 88.50 176 ASN A O 1
ATOM 1453 N N . LYS A 1 177 ? -25.104 9.504 36.344 1.00 88.31 177 LYS A N 1
ATOM 1454 C CA . LYS A 1 177 ? -24.691 9.529 37.762 1.00 88.31 177 LYS A CA 1
ATOM 1455 C C . LYS A 1 177 ? -23.825 8.321 38.143 1.00 88.31 177 LYS A C 1
ATOM 1457 O O . LYS A 1 177 ? -22.795 8.492 38.795 1.00 88.31 177 LYS A O 1
ATOM 1462 N N . PHE A 1 178 ? -24.191 7.105 37.728 1.00 91.62 178 PHE A N 1
ATOM 1463 C CA . PHE A 1 178 ? -23.491 5.883 38.148 1.00 91.62 178 PHE A CA 1
ATOM 1464 C C . PHE A 1 178 ? -22.267 5.551 37.287 1.00 91.62 178 PHE A C 1
ATOM 1466 O O . PHE A 1 178 ? -21.248 5.115 37.827 1.00 91.62 178 PHE A O 1
ATOM 1473 N N . PHE A 1 179 ? -22.327 5.741 35.963 1.00 92.06 179 PHE A N 1
ATOM 1474 C CA . PHE A 1 179 ? -21.247 5.300 35.070 1.00 92.06 179 PHE A CA 1
ATOM 1475 C C . PHE A 1 179 ? -20.203 6.375 34.756 1.00 92.06 179 PHE A C 1
ATOM 1477 O O . PHE A 1 179 ? -19.074 6.010 34.433 1.00 92.06 179 PHE A O 1
ATOM 1484 N N . THR A 1 180 ? -20.484 7.678 34.895 1.00 89.56 180 THR A N 1
ATOM 1485 C CA . THR A 1 180 ? -19.442 8.716 34.701 1.00 89.56 180 THR A CA 1
ATOM 1486 C C . THR A 1 180 ? -18.256 8.560 35.668 1.00 89.56 180 THR A C 1
ATOM 1488 O O . THR A 1 180 ? -17.115 8.568 35.196 1.00 89.56 180 THR A O 1
ATOM 1491 N N . PRO A 1 181 ? -18.456 8.320 36.984 1.00 90.31 181 PRO A N 1
ATOM 1492 C CA . PRO A 1 181 ? -17.349 8.047 37.903 1.00 90.31 181 PRO A CA 1
ATOM 1493 C C . PRO A 1 181 ? -16.559 6.782 37.534 1.00 90.31 181 PRO A C 1
ATOM 1495 O O . PRO A 1 181 ? -15.336 6.762 37.653 1.00 90.31 181 PRO A O 1
ATOM 1498 N N . ILE A 1 182 ? -17.236 5.746 37.026 1.00 92.12 182 ILE A N 1
ATOM 1499 C CA . ILE A 1 182 ? -16.607 4.494 36.578 1.00 92.12 182 ILE A CA 1
ATOM 1500 C C . ILE A 1 182 ? -15.763 4.713 35.316 1.00 92.12 182 ILE A C 1
ATOM 1502 O O . ILE A 1 182 ? -14.631 4.239 35.258 1.00 92.12 182 ILE A O 1
ATOM 1506 N N . VAL A 1 183 ? -16.255 5.469 34.329 1.00 88.69 183 VAL A N 1
ATOM 1507 C CA . VAL A 1 183 ? -15.492 5.819 33.116 1.00 88.69 183 VAL A CA 1
ATOM 1508 C C . VAL A 1 183 ? -14.259 6.662 33.460 1.00 88.69 183 VAL A C 1
ATOM 1510 O O . VAL A 1 183 ? -13.196 6.446 32.879 1.00 88.69 183 VAL A O 1
ATOM 1513 N N . ASN A 1 184 ? -14.357 7.560 34.444 1.00 86.62 184 ASN A N 1
ATOM 1514 C CA . ASN A 1 184 ? -13.211 8.336 34.919 1.00 86.62 184 ASN A CA 1
ATOM 1515 C C . ASN A 1 184 ? -12.188 7.462 35.666 1.00 86.62 184 ASN A C 1
ATOM 1517 O O . ASN A 1 184 ? -11.003 7.536 35.350 1.00 86.62 184 ASN A O 1
ATOM 1521 N N . LEU A 1 185 ? -12.621 6.548 36.546 1.00 87.94 185 LEU A N 1
ATOM 1522 C CA . LEU A 1 185 ? -11.721 5.560 37.160 1.00 87.94 185 LEU A CA 1
ATOM 1523 C C . LEU A 1 185 ? -11.058 4.642 36.121 1.00 87.94 185 LEU A C 1
ATOM 1525 O O . LEU A 1 185 ? -9.884 4.310 36.264 1.00 87.94 185 LEU A O 1
ATOM 1529 N N . ILE A 1 186 ? -11.765 4.249 35.059 1.00 87.88 186 ILE A N 1
ATOM 1530 C CA . ILE A 1 186 ? -11.182 3.497 33.937 1.00 87.88 186 ILE A CA 1
ATOM 1531 C C . ILE A 1 186 ? -10.115 4.343 33.227 1.00 87.88 186 ILE A C 1
ATOM 1533 O O . ILE A 1 186 ? -9.021 3.849 32.973 1.00 87.88 186 ILE A O 1
ATOM 1537 N N . PHE A 1 187 ? -10.385 5.620 32.950 1.00 83.19 187 PHE A N 1
ATOM 1538 C CA . PHE A 1 187 ? -9.427 6.535 32.319 1.00 83.19 187 PHE A CA 1
ATOM 1539 C C . PHE A 1 187 ? -8.175 6.803 33.176 1.00 83.19 187 PHE A C 1
ATOM 1541 O O . PHE A 1 187 ? -7.066 6.881 32.640 1.00 83.19 187 PHE A O 1
ATOM 1548 N N . GLU A 1 188 ? -8.331 6.917 34.497 1.00 81.94 188 GLU A N 1
ATOM 1549 C CA . GLU A 1 188 ? -7.232 7.066 35.459 1.00 81.94 188 GLU A CA 1
ATOM 1550 C C . GLU A 1 188 ? -6.388 5.787 35.575 1.00 81.94 188 GLU A C 1
ATOM 1552 O O . GLU A 1 188 ? -5.158 5.854 35.538 1.00 81.94 188 GLU A O 1
ATOM 1557 N N . ASN A 1 189 ? -7.031 4.616 35.664 1.00 81.50 189 ASN A N 1
ATOM 1558 C CA . ASN A 1 189 ? -6.342 3.330 35.811 1.00 81.50 189 ASN A CA 1
ATOM 1559 C C . ASN A 1 189 ? -5.752 2.791 34.494 1.00 81.50 189 ASN A C 1
ATOM 1561 O O . ASN A 1 189 ? -4.784 2.027 34.530 1.00 81.50 189 ASN A O 1
ATOM 1565 N N . LEU A 1 190 ? -6.246 3.234 33.330 1.00 77.69 190 LEU A N 1
ATOM 1566 C CA . LEU A 1 190 ? -5.569 3.101 32.033 1.00 77.69 190 LEU A CA 1
ATOM 1567 C C . LEU A 1 190 ? -4.348 4.036 31.959 1.00 77.69 190 LEU A C 1
ATOM 1569 O O . LEU A 1 190 ? -4.274 4.926 31.119 1.00 77.69 190 LEU A O 1
ATOM 1573 N N . GLY A 1 191 ? -3.367 3.846 32.842 1.00 63.81 191 GLY A N 1
ATOM 1574 C CA . GLY A 1 191 ? -2.114 4.600 32.810 1.00 63.81 191 GLY A CA 1
ATOM 1575 C C . GLY A 1 191 ? -1.319 4.349 31.521 1.00 63.81 191 GLY A C 1
ATOM 1576 O O . GLY A 1 191 ? -1.349 3.248 30.973 1.00 63.81 191 GLY A O 1
ATOM 1577 N N . GLY A 1 192 ? -0.560 5.352 31.064 1.00 52.06 192 GLY A N 1
ATOM 1578 C CA . GLY A 1 192 ? 0.257 5.308 29.838 1.00 52.06 192 GLY A CA 1
ATOM 1579 C C . GLY A 1 192 ? 1.507 4.416 29.921 1.00 52.06 192 GLY A C 1
ATOM 1580 O O . GLY A 1 192 ? 2.611 4.886 29.651 1.00 52.06 192 GLY A O 1
ATOM 1581 N N . ARG A 1 193 ? 1.336 3.155 30.335 1.00 55.16 193 ARG A N 1
ATOM 1582 C CA . ARG A 1 193 ? 2.380 2.127 30.474 1.00 55.16 193 ARG A CA 1
ATOM 1583 C C . ARG A 1 193 ? 2.650 1.422 29.135 1.00 55.16 193 ARG A C 1
ATOM 1585 O O . ARG A 1 193 ? 1.786 1.353 28.265 1.00 55.16 193 ARG A O 1
ATOM 1592 N N . ASN A 1 194 ? 3.855 0.874 28.983 1.00 53.50 194 ASN A N 1
ATOM 1593 C CA . ASN A 1 194 ? 4.290 0.133 27.793 1.00 53.50 194 ASN A CA 1
ATOM 1594 C C . ASN A 1 194 ? 3.726 -1.302 27.779 1.00 53.50 194 ASN A C 1
ATOM 1596 O O . ASN A 1 194 ? 3.108 -1.753 28.748 1.00 53.50 194 ASN A O 1
ATOM 1600 N N . LEU A 1 195 ? 4.012 -2.062 26.716 1.00 57.41 195 LEU A N 1
ATOM 1601 C CA . LEU A 1 195 ? 3.625 -3.470 26.580 1.00 57.41 195 LEU A CA 1
ATOM 1602 C C . LEU A 1 195 ? 4.520 -4.397 27.428 1.00 57.41 195 LEU A C 1
ATOM 1604 O O . LEU A 1 195 ? 5.322 -5.185 26.935 1.00 57.41 195 LEU A O 1
ATOM 1608 N N . VAL A 1 196 ? 4.397 -4.253 28.748 1.00 54.19 196 VAL A N 1
ATOM 1609 C CA . VAL A 1 196 ? 5.204 -4.944 29.770 1.00 54.19 196 VAL A CA 1
ATOM 1610 C C . VAL A 1 196 ? 4.360 -5.884 30.642 1.00 54.19 196 VAL A C 1
ATOM 1612 O O . VAL A 1 196 ? 4.904 -6.838 31.209 1.00 54.19 196 VAL A O 1
ATOM 1615 N N . TYR A 1 197 ? 3.043 -5.658 30.696 1.00 58.00 197 TYR A N 1
ATOM 1616 C CA . TYR A 1 197 ? 2.048 -6.492 31.376 1.00 58.00 197 TYR A CA 1
ATOM 1617 C C . TYR A 1 197 ? 0.847 -6.702 30.433 1.00 58.00 197 TYR A C 1
ATOM 1619 O O . TYR A 1 197 ? 0.072 -5.766 30.249 1.00 58.00 197 TYR A O 1
ATOM 1627 N N . PRO A 1 198 ? 0.679 -7.885 29.806 1.00 51.62 198 PRO A N 1
ATOM 1628 C CA . PRO A 1 198 ? -0.351 -8.080 28.780 1.00 51.62 198 PRO A CA 1
ATOM 1629 C C . PRO A 1 198 ? -1.775 -8.089 29.348 1.00 51.62 198 PRO A C 1
ATOM 1631 O O . PRO A 1 198 ? -2.704 -7.626 28.694 1.00 51.62 198 PRO A O 1
ATOM 1634 N N . LYS A 1 199 ? -1.961 -8.570 30.585 1.00 59.53 199 LYS A N 1
ATOM 1635 C CA . LYS A 1 199 ? -3.249 -8.503 31.286 1.00 59.53 199 LYS A CA 1
ATOM 1636 C C . LYS A 1 199 ? -3.493 -7.091 31.816 1.00 59.53 199 LYS A C 1
ATOM 1638 O O . LYS A 1 199 ? -3.128 -6.766 32.942 1.00 59.53 199 LYS A O 1
ATOM 1643 N N . ASN A 1 200 ? -4.111 -6.262 30.985 1.00 72.12 200 ASN A N 1
ATOM 1644 C CA . ASN A 1 200 ? -4.711 -5.005 31.408 1.00 72.12 200 ASN A CA 1
ATOM 1645 C C . ASN A 1 200 ? -6.190 -5.246 31.757 1.00 72.12 200 ASN A C 1
ATOM 1647 O O . ASN A 1 200 ? -7.067 -5.101 30.904 1.00 72.12 200 ASN A O 1
ATOM 1651 N N . ASP A 1 201 ? -6.461 -5.620 33.010 1.00 78.56 201 ASP A N 1
ATOM 1652 C CA . ASP A 1 201 ? -7.819 -5.879 33.516 1.00 78.56 201 ASP A CA 1
ATOM 1653 C C . ASP A 1 201 ? -8.773 -4.693 33.273 1.00 78.56 201 ASP A C 1
ATOM 1655 O O . ASP A 1 201 ? -9.962 -4.888 33.039 1.00 78.56 201 ASP A O 1
ATOM 1659 N N . VAL A 1 202 ? -8.252 -3.460 33.259 1.00 85.50 202 VAL A N 1
ATOM 1660 C CA . VAL A 1 202 ? -9.023 -2.229 33.017 1.00 85.50 202 VAL A CA 1
ATOM 1661 C C . VAL A 1 202 ? -9.504 -2.148 31.561 1.00 85.50 202 VAL A C 1
ATOM 1663 O O . VAL A 1 202 ? -10.627 -1.722 31.296 1.00 85.50 202 VAL A O 1
ATOM 1666 N N . ALA A 1 203 ? -8.696 -2.621 30.606 1.00 85.00 203 ALA A N 1
ATOM 1667 C CA . ALA A 1 203 ? -9.114 -2.758 29.210 1.00 85.00 203 ALA A CA 1
ATOM 1668 C C . ALA A 1 203 ? -10.122 -3.909 29.022 1.00 85.00 203 ALA A C 1
ATOM 1670 O O . ALA A 1 203 ? -11.047 -3.789 28.219 1.00 85.00 203 ALA A O 1
ATOM 1671 N N . VAL A 1 204 ? -10.003 -4.998 29.793 1.00 88.31 204 VAL A N 1
ATOM 1672 C CA . VAL A 1 204 ? -10.997 -6.089 29.801 1.00 88.31 204 VAL A CA 1
ATOM 1673 C C . VAL A 1 204 ? -12.337 -5.604 30.371 1.00 88.31 204 VAL A C 1
ATOM 1675 O O . VAL A 1 204 ? -13.379 -5.862 29.769 1.00 88.31 204 VAL A O 1
ATOM 1678 N N . LEU A 1 205 ? -12.316 -4.819 31.453 1.00 91.25 205 LEU A N 1
ATOM 1679 C CA . LEU A 1 205 ? -13.484 -4.126 32.001 1.00 91.25 205 LEU A CA 1
ATOM 1680 C C . LEU A 1 205 ? -14.113 -3.176 30.968 1.00 91.25 205 LEU A C 1
ATOM 1682 O O . LEU A 1 205 ? -15.320 -3.229 30.744 1.00 91.25 205 LEU A O 1
ATOM 1686 N N . LEU A 1 206 ? -13.316 -2.358 30.272 1.00 90.94 206 LEU A N 1
ATOM 1687 C CA . LEU A 1 206 ? -13.826 -1.472 29.218 1.00 90.94 206 LEU A CA 1
ATOM 1688 C C . LEU A 1 206 ? -14.445 -2.259 28.043 1.00 90.94 206 LEU A C 1
ATOM 1690 O O . LEU A 1 206 ? -15.462 -1.840 27.484 1.00 90.94 206 LEU A O 1
ATOM 1694 N N . LYS A 1 207 ? -13.900 -3.432 27.696 1.00 92.31 207 LYS A N 1
ATOM 1695 C CA . LYS A 1 207 ? -14.488 -4.350 26.703 1.00 92.31 207 LYS A CA 1
ATOM 1696 C C . LYS A 1 207 ? -15.811 -4.957 27.174 1.00 92.31 207 LYS A C 1
ATOM 1698 O O . LYS A 1 207 ? -16.745 -5.057 26.381 1.00 92.31 207 LYS A O 1
ATOM 1703 N N . PHE A 1 208 ? -15.910 -5.327 28.449 1.00 93.56 208 PHE A N 1
ATOM 1704 C CA . PHE A 1 208 ? -17.156 -5.795 29.052 1.00 93.56 208 PHE A CA 1
ATOM 1705 C C . PHE A 1 208 ? -18.222 -4.690 29.039 1.00 93.56 208 PHE A C 1
ATOM 1707 O O . PHE A 1 208 ? -19.294 -4.896 28.474 1.00 93.56 208 PHE A O 1
ATOM 1714 N N . LEU A 1 209 ? -17.919 -3.497 29.559 1.00 93.50 209 LEU A N 1
ATOM 1715 C CA . LEU A 1 209 ? -18.871 -2.383 29.632 1.00 93.50 209 LEU A CA 1
ATOM 1716 C C . LEU A 1 209 ? -19.312 -1.877 28.253 1.00 93.50 209 LEU A C 1
ATOM 1718 O O . LEU A 1 209 ? -20.501 -1.661 28.039 1.00 93.50 209 LEU A O 1
ATOM 1722 N N . SER A 1 210 ? -18.396 -1.758 27.287 1.00 92.94 210 SER A N 1
ATOM 1723 C CA . SER A 1 210 ? -18.758 -1.363 25.916 1.00 92.94 210 SER A CA 1
ATOM 1724 C C . SER A 1 210 ? -19.635 -2.396 25.195 1.00 92.94 210 SER A C 1
ATOM 1726 O O . SER A 1 210 ? -20.288 -2.049 24.219 1.00 92.94 210 SER A O 1
ATOM 1728 N N . SER A 1 211 ? -19.732 -3.646 25.667 1.00 94.31 211 SER A N 1
ATOM 1729 C CA . SER A 1 211 ? -20.635 -4.639 25.058 1.00 94.31 211 SER A CA 1
ATOM 1730 C C . SER A 1 211 ? -22.133 -4.362 25.287 1.00 94.31 211 SER A C 1
ATOM 1732 O O . SER A 1 211 ? -22.975 -4.993 24.644 1.00 94.31 211 SER A O 1
ATOM 1734 N N . PHE A 1 212 ? -22.484 -3.410 26.162 1.00 93.38 212 PHE A N 1
ATOM 1735 C CA . PHE A 1 212 ? -23.861 -2.970 26.410 1.00 93.38 212 PHE A CA 1
ATOM 1736 C C . PHE A 1 212 ? -24.115 -1.627 25.714 1.00 93.38 212 PHE A C 1
ATOM 1738 O O . PHE A 1 212 ? -23.375 -0.671 25.943 1.00 93.38 212 PHE A O 1
ATOM 1745 N N . LYS A 1 213 ? -25.162 -1.537 24.880 1.00 90.69 213 LYS A N 1
ATOM 1746 C CA . LYS A 1 213 ? -25.401 -0.370 24.008 1.00 90.69 213 LYS A CA 1
ATOM 1747 C C . LYS A 1 213 ? -25.522 0.943 24.791 1.00 90.69 213 LYS A C 1
ATOM 1749 O O . LYS A 1 213 ? -24.847 1.899 24.423 1.00 90.69 213 LYS A O 1
ATOM 1754 N N . GLN A 1 214 ? -26.299 0.968 25.882 1.00 89.44 214 GLN A N 1
ATOM 1755 C CA . GLN A 1 214 ? -26.480 2.177 26.700 1.00 89.44 214 GLN A CA 1
ATOM 1756 C C . GLN A 1 214 ? -25.131 2.695 27.227 1.00 89.44 214 GLN A C 1
ATOM 1758 O O . GLN A 1 214 ? -24.819 3.878 27.116 1.00 89.44 214 GLN A O 1
ATOM 1763 N N . ILE A 1 215 ? -24.286 1.789 27.737 1.00 91.31 215 ILE A N 1
ATOM 1764 C CA . ILE A 1 215 ? -22.971 2.151 28.273 1.00 91.31 215 ILE A CA 1
ATOM 1765 C C . ILE A 1 215 ? -22.002 2.539 27.143 1.00 91.31 215 ILE A C 1
ATOM 1767 O O . ILE A 1 215 ? -21.238 3.482 27.309 1.00 91.31 215 ILE A O 1
ATOM 1771 N N . ALA A 1 216 ? -22.036 1.872 25.984 1.00 90.12 216 ALA A N 1
ATOM 1772 C CA . ALA A 1 216 ? -21.217 2.232 24.824 1.00 90.12 216 ALA A CA 1
ATOM 1773 C C . ALA A 1 216 ? -21.524 3.645 24.299 1.00 90.12 216 ALA A C 1
ATOM 1775 O O . ALA A 1 216 ? -20.608 4.376 23.926 1.00 90.12 216 ALA A O 1
ATOM 1776 N N . GLU A 1 217 ? -22.798 4.041 24.292 1.00 87.25 217 GLU A N 1
ATOM 1777 C CA . GLU A 1 217 ? -23.218 5.385 23.892 1.00 87.25 217 GLU A CA 1
ATOM 1778 C C . GLU A 1 217 ? -22.825 6.424 24.956 1.00 87.25 217 GLU A C 1
ATOM 1780 O O . GLU A 1 217 ? -22.176 7.408 24.604 1.00 87.25 217 GLU A O 1
ATOM 1785 N N . HIS A 1 218 ? -23.063 6.161 26.250 1.00 87.38 218 HIS A N 1
ATOM 1786 C CA . HIS A 1 218 ? -22.575 7.004 27.358 1.00 87.38 218 HIS A CA 1
ATOM 1787 C C . HIS A 1 218 ? -21.056 7.237 27.310 1.00 87.38 218 HIS A C 1
ATOM 1789 O O . HIS A 1 218 ? -20.575 8.369 27.374 1.00 87.38 218 HIS A O 1
ATOM 1795 N N . ILE A 1 219 ? -20.291 6.159 27.116 1.00 87.44 219 ILE A N 1
ATOM 1796 C CA . ILE A 1 219 ? -18.833 6.184 26.959 1.00 87.44 219 ILE A CA 1
ATOM 1797 C C . ILE A 1 219 ? -18.428 7.197 25.871 1.00 87.44 219 ILE A C 1
ATOM 1799 O O . ILE A 1 219 ? -17.537 8.004 26.112 1.00 87.44 219 ILE A O 1
ATOM 1803 N N . ILE A 1 220 ? -19.119 7.241 24.726 1.00 84.06 220 ILE A N 1
ATOM 1804 C CA . ILE A 1 220 ? -18.837 8.177 23.618 1.00 84.06 220 ILE A CA 1
ATOM 1805 C C . ILE A 1 220 ? -19.227 9.631 23.935 1.00 84.06 220 ILE A C 1
ATOM 1807 O O . ILE A 1 220 ? -18.591 10.555 23.426 1.00 84.06 220 ILE A O 1
ATOM 1811 N N . TYR A 1 221 ? -20.245 9.873 24.760 1.00 78.69 221 TYR A N 1
ATOM 1812 C CA . TYR A 1 221 ? -20.595 11.238 25.172 1.00 78.69 221 TYR A CA 1
ATOM 1813 C C . TYR A 1 221 ? -19.731 11.764 26.332 1.00 78.69 221 TYR A C 1
ATOM 1815 O O . TYR A 1 221 ? -19.692 12.975 26.562 1.00 78.69 221 TYR A O 1
ATOM 1823 N N . SER A 1 222 ? -18.957 10.901 27.000 1.00 76.00 222 SER A N 1
ATOM 1824 C CA . SER A 1 222 ? -18.010 11.306 28.043 1.00 76.00 222 SER A CA 1
ATOM 1825 C C . SER A 1 222 ? -16.890 12.221 27.525 1.00 76.00 222 SER A C 1
ATOM 1827 O O . SER A 1 222 ? -16.183 11.921 26.555 1.00 76.00 222 SER A O 1
ATOM 1829 N N . LYS A 1 223 ? -16.658 13.321 28.259 1.00 67.62 223 LYS A N 1
ATOM 1830 C CA . LYS A 1 223 ? -15.595 14.316 28.010 1.00 67.62 223 LYS A CA 1
ATOM 1831 C C . LYS A 1 223 ? -14.203 13.664 27.891 1.00 67.62 223 LYS A C 1
ATOM 1833 O O . LYS A 1 223 ? -13.367 14.131 27.118 1.00 67.62 223 LYS A O 1
ATOM 1838 N N . SER A 1 224 ? -13.984 12.544 28.583 1.00 63.72 224 SER A N 1
ATOM 1839 C CA . SER A 1 224 ? -12.714 11.808 28.666 1.00 63.72 224 SER A CA 1
ATOM 1840 C C . SER A 1 224 ? -12.312 11.059 27.378 1.00 63.72 224 SER A C 1
ATOM 1842 O O . SER A 1 224 ? -11.186 10.569 27.288 1.00 63.72 224 SER A O 1
ATOM 1844 N N . ILE A 1 225 ? -13.180 10.959 26.357 1.00 61.47 225 ILE A N 1
ATOM 1845 C CA . ILE A 1 225 ? -12.832 10.323 25.063 1.00 61.47 225 ILE A CA 1
ATOM 1846 C C . ILE A 1 225 ? -12.338 11.319 24.016 1.00 61.47 225 ILE A C 1
ATOM 1848 O O . ILE A 1 225 ? -11.463 10.985 23.223 1.00 61.47 225 ILE A O 1
ATOM 1852 N N . PHE A 1 226 ? -12.871 12.537 24.006 1.00 62.06 226 PHE A N 1
ATOM 1853 C CA . PHE A 1 226 ? -12.591 13.511 22.944 1.00 62.06 226 PHE A CA 1
ATOM 1854 C C . PHE A 1 226 ? -11.897 14.786 23.448 1.00 62.06 226 PHE A C 1
ATOM 1856 O O . PHE A 1 226 ? -11.615 15.658 22.637 1.00 62.06 226 PHE A O 1
ATOM 1863 N N . LEU A 1 227 ? -11.635 14.880 24.761 1.00 52.59 227 LEU A N 1
ATOM 1864 C CA . LEU A 1 227 ? -10.915 15.930 25.500 1.00 52.59 227 LEU A CA 1
ATOM 1865 C C . LEU A 1 227 ? -10.711 17.259 24.738 1.00 52.59 227 LEU A C 1
ATOM 1867 O O . LEU A 1 227 ? -9.697 17.474 24.078 1.00 52.59 227 LEU A O 1
ATOM 1871 N N . HIS A 1 228 ? -11.693 18.157 24.860 1.00 48.66 228 HIS A N 1
ATOM 1872 C CA . HIS A 1 228 ? -11.730 19.494 24.245 1.00 48.66 228 HIS A CA 1
ATOM 1873 C C . HIS A 1 228 ? -11.720 19.576 22.704 1.00 48.66 228 HIS A C 1
ATOM 1875 O O . HIS A 1 228 ? -11.670 20.675 22.149 1.00 48.66 228 HIS A O 1
ATOM 1881 N N . LEU A 1 229 ? -11.936 18.472 21.981 1.00 48.28 229 LEU A N 1
ATOM 1882 C CA . LEU A 1 229 ? -12.535 18.560 20.648 1.00 48.28 229 LEU A CA 1
ATOM 1883 C C . LEU A 1 229 ? -14.010 18.985 20.780 1.00 48.28 229 LEU A C 1
ATOM 1885 O O . LEU A 1 229 ? -14.904 18.141 20.867 1.00 48.28 229 LEU A O 1
ATOM 1889 N N . ASN A 1 230 ? -14.276 20.296 20.734 1.00 44.84 230 ASN A N 1
ATOM 1890 C CA . ASN A 1 230 ? -15.625 20.853 20.561 1.00 44.84 230 ASN A CA 1
ATOM 1891 C C . ASN A 1 230 ? -16.144 20.592 19.131 1.00 44.84 230 ASN A C 1
ATOM 1893 O O . ASN A 1 230 ? -16.353 21.493 18.321 1.00 44.84 230 ASN A O 1
ATOM 1897 N N . LEU A 1 231 ? -16.367 19.312 18.817 1.00 45.59 231 LEU A N 1
ATOM 1898 C CA . LEU A 1 231 ? -16.999 18.861 17.574 1.00 45.59 231 LEU A CA 1
ATOM 1899 C C . LEU A 1 231 ? -18.434 19.397 17.462 1.00 45.59 231 LEU A C 1
ATOM 1901 O O . LEU A 1 231 ? -18.908 19.637 16.360 1.00 45.59 231 LEU A O 1
ATOM 1905 N N . ARG A 1 232 ? -19.114 19.614 18.599 1.00 37.50 232 ARG A N 1
ATOM 1906 C CA . ARG A 1 232 ? -20.483 20.151 18.652 1.00 37.50 232 ARG A CA 1
ATOM 1907 C C . ARG A 1 232 ? -20.560 21.582 18.106 1.00 37.50 232 ARG A C 1
ATOM 1909 O O . ARG A 1 232 ? -21.503 21.888 17.384 1.00 37.50 232 ARG A O 1
ATOM 1916 N N . ASP A 1 233 ? -19.545 22.395 18.393 1.00 40.31 233 ASP A N 1
ATOM 1917 C CA . ASP A 1 233 ? -19.456 23.775 17.909 1.00 40.31 233 ASP A CA 1
ATOM 1918 C C . ASP A 1 233 ? -19.033 23.782 16.444 1.00 40.31 233 ASP A C 1
ATOM 1920 O O . ASP A 1 233 ? -19.732 24.352 15.625 1.00 40.31 233 ASP A O 1
ATOM 1924 N N . LYS A 1 234 ? -18.011 23.007 16.057 1.00 48.25 234 LYS A N 1
ATOM 1925 C CA . LYS A 1 234 ? -17.569 22.937 14.649 1.00 48.25 234 LYS A CA 1
ATOM 1926 C C . LYS A 1 234 ? -18.637 22.385 13.693 1.00 48.25 234 LYS A C 1
ATOM 1928 O O . LYS A 1 234 ? -18.671 22.772 12.530 1.00 48.25 234 LYS A O 1
ATOM 1933 N N . ILE A 1 235 ? -19.547 21.532 14.174 1.00 39.12 235 ILE A N 1
ATOM 1934 C CA . ILE A 1 235 ? -20.739 21.107 13.418 1.00 39.12 235 ILE A CA 1
ATOM 1935 C C . ILE A 1 235 ? -21.769 22.250 13.290 1.00 39.12 235 ILE A C 1
ATOM 1937 O O . ILE A 1 235 ? -22.458 22.311 12.276 1.00 39.12 235 ILE A O 1
ATOM 1941 N N . ARG A 1 236 ? -21.866 23.175 14.258 1.00 34.44 236 ARG A N 1
ATOM 1942 C CA . ARG A 1 236 ? -22.685 24.400 14.154 1.00 34.44 236 ARG A CA 1
ATOM 1943 C C . ARG A 1 236 ? -22.029 25.478 13.295 1.00 34.44 236 ARG A C 1
ATOM 1945 O O . ARG A 1 236 ? -22.707 26.036 12.442 1.00 34.44 236 ARG A O 1
ATOM 1952 N N . ASP A 1 237 ? -20.742 25.752 13.474 1.00 36.00 237 ASP A N 1
ATOM 1953 C CA . ASP A 1 237 ? -20.015 26.800 12.750 1.00 36.00 237 ASP A CA 1
ATOM 1954 C C . ASP A 1 237 ? -20.101 26.573 11.233 1.00 36.00 237 ASP A C 1
ATOM 1956 O O . ASP A 1 237 ? -20.368 27.500 10.475 1.00 36.00 237 ASP A O 1
ATOM 1960 N N . CYS A 1 238 ? -19.990 25.317 10.787 1.00 37.62 238 CYS A N 1
ATOM 1961 C CA . CYS A 1 238 ? -20.153 24.937 9.381 1.00 37.62 238 CYS A CA 1
ATOM 1962 C C . CYS A 1 238 ? -21.616 24.823 8.896 1.00 37.62 238 CYS A C 1
ATOM 1964 O O . CYS A 1 238 ? -21.838 24.495 7.732 1.00 37.62 238 CYS A O 1
ATOM 1966 N N . VAL A 1 239 ? -22.604 25.071 9.763 1.00 32.53 239 VAL A N 1
ATOM 1967 C CA . VAL A 1 239 ? -24.024 25.268 9.407 1.00 32.53 239 VAL A CA 1
ATOM 1968 C C . VAL A 1 239 ? -24.376 26.762 9.387 1.00 32.53 239 VAL A C 1
ATOM 1970 O O . VAL A 1 239 ? -25.202 27.178 8.581 1.00 32.53 239 VAL A O 1
ATOM 1973 N N . PHE A 1 240 ? -23.725 27.578 10.224 1.00 30.16 240 PHE A N 1
ATOM 1974 C CA . PHE A 1 240 ? -23.962 29.023 10.330 1.00 30.16 240 PHE A CA 1
ATOM 1975 C C . PHE A 1 240 ? -22.987 29.902 9.531 1.00 30.16 240 PHE A C 1
ATOM 1977 O O . PHE A 1 240 ? -23.233 31.098 9.406 1.00 30.16 240 PHE A O 1
ATOM 1984 N N . SER A 1 241 ? -21.952 29.348 8.888 1.00 30.23 241 SER A N 1
ATOM 1985 C CA . SER A 1 241 ? -21.065 30.068 7.949 1.00 30.23 241 SER A CA 1
ATOM 1986 C C . SER A 1 241 ? -21.743 30.452 6.617 1.00 30.23 241 SER A C 1
ATOM 1988 O O . SER A 1 241 ? -21.101 30.466 5.567 1.00 30.23 241 SER A O 1
ATOM 1990 N N . GLY A 1 242 ? -23.054 30.687 6.645 1.00 30.09 242 GLY A N 1
ATOM 1991 C CA . GLY A 1 242 ? -23.933 30.845 5.495 1.00 30.09 242 GLY A CA 1
ATOM 1992 C C . GLY A 1 242 ? -25.103 31.793 5.751 1.00 30.09 242 GLY A C 1
ATOM 1993 O O . GLY A 1 242 ? -26.149 31.590 5.146 1.00 30.09 242 GLY A O 1
ATOM 1994 N N . ASN A 1 243 ? -24.950 32.791 6.634 1.00 26.92 243 ASN A N 1
ATOM 1995 C CA . ASN A 1 243 ? -25.654 34.075 6.518 1.00 26.92 243 ASN A CA 1
ATOM 1996 C C . ASN A 1 243 ? -25.041 35.189 7.390 1.00 26.92 243 ASN A C 1
ATOM 1998 O O . ASN A 1 243 ? -24.521 34.929 8.467 1.00 26.92 243 ASN A O 1
ATOM 2002 N N . GLU A 1 244 ? -25.160 36.416 6.873 1.00 25.62 244 GLU A N 1
ATOM 2003 C CA . GLU A 1 244 ? -25.148 37.731 7.546 1.00 25.62 244 GLU A CA 1
ATOM 2004 C C . GLU A 1 244 ? -24.046 38.062 8.577 1.00 25.62 244 GLU A C 1
ATOM 2006 O O . GLU A 1 244 ? -24.037 37.611 9.719 1.00 25.62 244 GLU A O 1
ATOM 2011 N N . ALA A 1 245 ? -23.177 39.010 8.203 1.00 26.64 245 ALA A N 1
ATOM 2012 C CA . ALA A 1 245 ? -22.287 39.718 9.120 1.00 26.64 245 ALA A CA 1
ATOM 2013 C C . ALA A 1 245 ? -22.801 41.148 9.372 1.00 26.64 245 ALA A C 1
ATOM 2015 O O . ALA A 1 245 ? -22.756 41.981 8.466 1.00 26.64 245 ALA A O 1
ATOM 2016 N N . ALA A 1 246 ? -23.243 41.453 10.599 1.00 24.23 246 ALA A N 1
ATOM 2017 C CA . ALA A 1 246 ? -23.603 42.813 11.011 1.00 24.23 246 ALA A CA 1
ATOM 2018 C C . ALA A 1 246 ? -23.422 43.062 12.526 1.00 24.23 246 ALA A C 1
ATOM 2020 O O . ALA A 1 246 ? -23.974 42.346 13.351 1.00 24.23 246 ALA A O 1
ATOM 2021 N N . THR A 1 247 ? -22.671 44.124 12.849 1.00 23.44 247 THR A N 1
ATOM 2022 C CA . THR A 1 247 ? -22.801 45.030 14.018 1.00 23.44 247 THR A CA 1
ATOM 2023 C C . THR A 1 247 ? -23.096 44.473 15.428 1.00 23.44 247 THR A C 1
ATOM 2025 O O . THR A 1 247 ? -24.211 44.046 15.708 1.00 23.44 247 THR A O 1
ATOM 2028 N N . VAL A 1 248 ? -22.185 44.716 16.385 1.00 25.30 248 VAL A N 1
ATOM 2029 C CA . VAL A 1 248 ? -22.260 45.814 17.394 1.00 25.30 248 VAL A CA 1
ATOM 2030 C C . VAL A 1 248 ? -21.039 45.744 18.340 1.00 25.30 248 VAL A C 1
ATOM 2032 O O . VAL A 1 248 ? -20.628 44.662 18.750 1.00 25.30 248 VAL A O 1
ATOM 2035 N N . GLU A 1 249 ? -20.476 46.896 18.722 1.00 23.52 249 GLU A N 1
ATOM 2036 C CA . GLU A 1 249 ? -19.480 47.037 19.803 1.00 23.52 249 GLU A CA 1
ATOM 2037 C C . GLU A 1 249 ? -20.116 47.659 21.062 1.00 23.52 249 GLU A C 1
ATOM 2039 O O . GLU A 1 249 ? -20.896 48.595 20.907 1.00 23.52 249 GLU A O 1
ATOM 2044 N N . SER A 1 250 ? -19.707 47.252 22.282 1.00 22.89 250 SER A N 1
ATOM 2045 C CA . SER A 1 250 ? -19.352 48.192 23.383 1.00 22.89 250 SER A CA 1
ATOM 2046 C C . SER A 1 250 ? -18.928 47.521 24.716 1.00 22.89 250 SER A C 1
ATOM 2048 O O . SER A 1 250 ? -19.768 47.109 25.507 1.00 22.89 250 SER A O 1
ATOM 2050 N N . ALA A 1 251 ? -17.614 47.497 24.968 1.00 23.42 251 ALA A N 1
ATOM 2051 C CA . ALA A 1 251 ? -16.893 48.043 26.141 1.00 23.42 251 ALA A CA 1
ATOM 2052 C C . ALA A 1 251 ? -17.278 47.788 27.642 1.00 23.42 251 ALA A C 1
ATOM 2054 O O . ALA A 1 251 ? -18.432 47.758 28.042 1.00 23.42 251 ALA A O 1
ATOM 2055 N N . ILE A 1 252 ? -16.220 47.845 28.483 1.00 24.27 252 ILE A N 1
ATOM 2056 C CA . ILE A 1 252 ? -16.149 48.086 29.956 1.00 24.27 252 ILE A CA 1
ATOM 2057 C C . ILE A 1 252 ? -16.458 46.911 30.916 1.00 24.27 252 ILE A C 1
ATOM 2059 O O . ILE A 1 252 ? -17.603 46.665 31.274 1.00 24.27 252 ILE A O 1
ATOM 2063 N N . SER A 1 253 ? -15.408 46.317 31.507 1.00 22.70 253 SER A N 1
ATOM 2064 C CA . SER A 1 253 ? -15.020 46.482 32.936 1.00 22.70 253 SER A CA 1
ATOM 2065 C C . SER A 1 253 ? -13.851 45.542 33.302 1.00 22.70 253 SER A C 1
ATOM 2067 O O . SER A 1 253 ? -13.575 44.596 32.568 1.00 22.70 253 SER A O 1
ATOM 2069 N N . ALA A 1 254 ? -13.148 45.781 34.417 1.00 26.67 254 ALA A N 1
ATOM 2070 C CA . ALA A 1 254 ? -12.076 44.901 34.899 1.00 26.67 254 ALA A CA 1
ATOM 2071 C C . ALA A 1 254 ? -11.952 44.880 36.435 1.00 26.67 254 ALA A C 1
ATOM 2073 O O . ALA A 1 254 ? -11.618 45.900 37.035 1.00 26.67 254 ALA A O 1
ATOM 2074 N N . THR A 1 255 ? -12.096 43.697 37.050 1.00 22.16 255 THR A N 1
ATOM 2075 C CA . THR A 1 255 ? -11.620 43.411 38.418 1.00 22.16 255 THR A CA 1
ATOM 2076 C C . THR A 1 255 ? -11.440 41.906 38.670 1.00 22.16 255 THR A C 1
ATOM 2078 O O . THR A 1 255 ? -12.270 41.099 38.282 1.00 22.16 255 THR A O 1
ATOM 2081 N N . HIS A 1 256 ? -10.338 41.562 39.345 1.00 24.52 256 HIS A N 1
ATOM 2082 C CA . HIS A 1 256 ? -10.003 40.313 40.054 1.00 24.52 256 HIS A CA 1
ATOM 2083 C C . HIS A 1 256 ? -10.736 38.977 39.759 1.00 24.52 256 HIS A C 1
ATOM 2085 O O . HIS A 1 256 ? -11.815 38.719 40.279 1.00 24.52 256 HIS A O 1
ATOM 2091 N N . GLY A 1 257 ? -9.960 38.008 39.252 1.00 29.08 257 GLY A N 1
ATOM 2092 C CA . GLY A 1 257 ? -9.707 36.784 40.034 1.00 29.08 257 GLY A CA 1
ATOM 2093 C C . GLY A 1 257 ? -10.650 35.587 39.863 1.00 29.08 257 GLY A C 1
ATOM 2094 O O . GLY A 1 257 ? -11.097 35.041 40.869 1.00 29.08 257 GLY A O 1
ATOM 2095 N N . GLY A 1 258 ? -10.867 35.119 38.631 1.00 21.66 258 GLY A N 1
ATOM 2096 C CA . GLY A 1 258 ? -11.556 33.855 38.333 1.00 21.66 258 GLY A CA 1
ATOM 2097 C C . GLY A 1 258 ? -10.780 32.956 37.360 1.00 21.66 258 GLY A C 1
ATOM 2098 O O . GLY A 1 258 ? -9.981 33.435 36.556 1.00 21.66 258 GLY A O 1
ATOM 2099 N N . PHE A 1 259 ? -11.017 31.641 37.432 1.00 28.80 259 PHE A N 1
ATOM 2100 C CA . PHE A 1 259 ? -10.695 30.698 36.351 1.00 28.80 259 PHE A CA 1
ATOM 2101 C C . PHE A 1 259 ? -11.895 30.676 35.394 1.00 28.80 259 PHE A C 1
ATOM 2103 O O . PHE A 1 259 ? -12.768 29.816 35.512 1.00 28.80 259 PHE A O 1
ATOM 2110 N N . ASP A 1 260 ? -11.975 31.655 34.492 1.00 22.11 260 ASP A N 1
ATOM 2111 C CA . ASP A 1 260 ? -13.133 31.763 33.605 1.00 22.11 260 ASP A CA 1
ATOM 2112 C C . ASP A 1 260 ? -13.142 30.679 32.522 1.00 22.11 260 ASP A C 1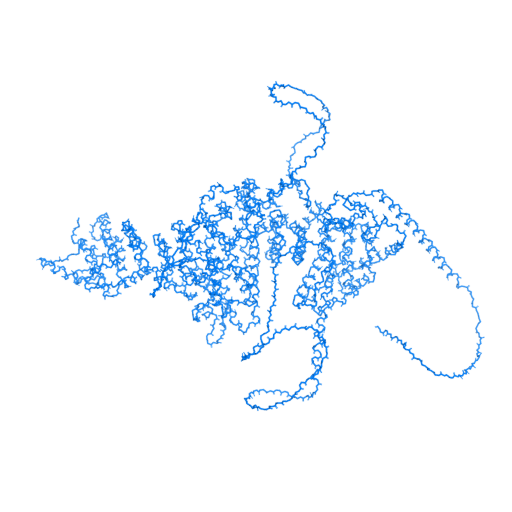
ATOM 2114 O O . ASP A 1 260 ? -12.165 30.430 31.807 1.00 22.11 260 ASP A O 1
ATOM 2118 N N . VAL A 1 261 ? -14.303 30.035 32.428 1.00 36.94 261 VAL A N 1
ATOM 2119 C CA . VAL A 1 261 ? -14.718 29.179 31.318 1.00 36.94 261 VAL A CA 1
ATOM 2120 C C . VAL A 1 261 ? -15.140 30.087 30.148 1.00 36.94 261 VAL A C 1
ATOM 2122 O O . VAL A 1 261 ? -15.331 31.284 30.320 1.00 36.94 261 VAL A O 1
ATOM 2125 N N . GLU A 1 262 ? -15.293 29.511 28.956 1.00 31.47 262 GLU A N 1
ATOM 2126 C CA . GLU A 1 262 ? -15.745 30.187 27.727 1.00 31.47 262 GLU A CA 1
ATOM 2127 C C . GLU A 1 262 ? -14.731 31.153 27.086 1.00 31.47 262 GLU A C 1
ATOM 2129 O O . GLU A 1 262 ? -14.695 32.363 27.305 1.00 31.47 262 GLU A O 1
ATOM 2134 N N . LYS A 1 263 ? -13.946 30.601 26.154 1.00 23.38 263 LYS A N 1
ATOM 2135 C CA . LYS A 1 263 ? -13.297 31.372 25.091 1.00 23.38 263 LYS A CA 1
ATOM 2136 C C . LYS A 1 263 ? -13.458 30.616 23.766 1.00 23.38 263 LYS A C 1
ATOM 2138 O O . LYS A 1 263 ? -13.112 29.436 23.728 1.00 23.38 263 LYS A O 1
ATOM 2143 N N . PRO A 1 264 ? -13.981 31.234 22.691 1.00 28.47 264 PRO A N 1
ATOM 2144 C CA . PRO A 1 264 ? -14.201 30.536 21.426 1.00 28.47 264 PRO A CA 1
ATOM 2145 C C . PRO A 1 264 ? -12.863 30.213 20.737 1.00 28.47 264 PRO A C 1
ATOM 2147 O O . PRO A 1 264 ? -12.122 31.110 20.329 1.00 28.47 264 PRO A O 1
ATOM 2150 N N . CYS A 1 265 ? -12.537 28.923 20.615 1.00 28.56 265 CYS A N 1
ATOM 2151 C CA . CYS A 1 265 ? -11.253 28.455 20.079 1.00 28.56 265 CYS A CA 1
ATOM 2152 C C . CYS A 1 265 ? -11.196 28.496 18.542 1.00 28.56 265 CYS A C 1
ATOM 2154 O O . CYS A 1 265 ? -11.393 27.493 17.850 1.00 28.56 265 CYS A O 1
ATOM 2156 N N . SER A 1 266 ? -10.883 29.673 17.999 1.00 36.38 266 SER A N 1
ATOM 2157 C CA . SER A 1 266 ? -10.661 29.891 16.569 1.00 36.38 266 SER A CA 1
ATOM 2158 C C . SER A 1 266 ? -9.165 29.874 16.199 1.00 36.38 266 SER A C 1
ATOM 2160 O O . SER A 1 266 ? -8.504 30.910 16.334 1.00 36.38 266 SER A O 1
ATOM 2162 N N . LYS A 1 267 ? -8.641 28.736 15.699 1.00 40.00 267 LYS A N 1
ATOM 2163 C CA . LYS A 1 267 ? -7.522 28.617 14.717 1.00 40.00 267 LYS A CA 1
ATOM 2164 C C . LYS A 1 267 ? -7.183 27.156 14.367 1.00 40.00 267 LYS A C 1
ATOM 2166 O O . LYS A 1 267 ? -6.978 26.325 15.245 1.00 40.00 267 LYS A O 1
ATOM 2171 N N . ASP A 1 268 ? -6.952 26.867 13.083 1.00 39.66 268 ASP A N 1
ATOM 2172 C CA . ASP A 1 268 ? -6.505 25.545 12.592 1.00 39.66 268 ASP A CA 1
ATOM 2173 C C . ASP A 1 268 ? -5.187 25.027 13.190 1.00 39.66 268 ASP A C 1
ATOM 2175 O O . ASP A 1 268 ? -4.951 23.816 13.213 1.00 39.66 268 ASP A O 1
ATOM 2179 N N . LYS A 1 269 ? -4.334 25.925 13.706 1.00 42.50 269 LYS A N 1
ATOM 2180 C CA . LYS A 1 269 ? -3.062 25.562 14.356 1.00 42.50 269 LYS A CA 1
ATOM 2181 C C . LYS A 1 269 ? -3.253 24.592 15.530 1.00 42.50 269 LYS A C 1
ATOM 2183 O O . LYS A 1 269 ? -2.370 23.772 15.768 1.00 42.50 269 LYS A O 1
ATOM 2188 N N . GLU A 1 270 ? -4.394 24.640 16.216 1.00 51.91 270 GLU A N 1
ATOM 2189 C CA . GLU A 1 270 ? -4.714 23.760 17.349 1.00 51.91 270 GLU A CA 1
ATOM 2190 C C . GLU A 1 270 ? -5.068 22.331 16.901 1.00 51.91 270 GLU A C 1
ATOM 2192 O O . GLU A 1 270 ? -4.708 21.364 17.566 1.00 51.91 270 GLU A O 1
ATOM 2197 N N . ILE A 1 271 ? -5.707 22.166 15.735 1.00 52.09 271 ILE A N 1
ATOM 2198 C CA . ILE A 1 271 ? -6.040 20.836 15.191 1.00 52.09 271 ILE A CA 1
ATOM 2199 C C . ILE A 1 271 ? -4.755 20.131 14.751 1.00 52.09 271 ILE A C 1
ATOM 2201 O O . ILE A 1 271 ? -4.507 18.991 15.133 1.00 52.09 271 ILE A O 1
ATOM 2205 N N . ASN A 1 272 ? -3.885 20.850 14.038 1.00 53.41 272 ASN A N 1
ATOM 2206 C CA . ASN A 1 272 ? -2.597 20.346 13.551 1.00 53.41 272 ASN A CA 1
ATOM 2207 C C . ASN A 1 272 ? -1.527 20.235 14.663 1.00 53.41 272 ASN A C 1
ATOM 2209 O O . ASN A 1 272 ? -0.332 20.190 14.356 1.00 53.41 272 ASN A O 1
ATOM 2213 N N . SER A 1 273 ? -1.927 20.258 15.939 1.00 64.19 273 SER A N 1
ATOM 2214 C CA . SER A 1 273 ? -1.055 20.066 17.105 1.00 64.19 273 SER A CA 1
ATOM 2215 C C . SER A 1 273 ? -1.701 19.265 18.257 1.00 64.19 273 SER A C 1
ATOM 2217 O O . SER A 1 273 ? -1.090 19.106 19.314 1.00 64.19 273 SER A O 1
ATOM 2219 N N . CYS A 1 274 ? -2.908 18.710 18.078 1.00 74.75 274 CYS A N 1
ATOM 2220 C CA . CYS A 1 274 ? -3.623 18.013 19.157 1.00 74.75 274 CYS A CA 1
ATOM 2221 C C . CYS A 1 274 ? -3.284 16.514 19.305 1.00 74.75 274 CYS A C 1
ATOM 2223 O O . CYS A 1 274 ? -3.514 15.952 20.377 1.00 74.75 274 CYS A O 1
ATOM 2225 N N . GLY A 1 275 ? -2.718 15.862 18.283 1.00 84.00 275 GLY A N 1
ATOM 2226 C CA . GLY A 1 275 ? -2.509 14.407 18.226 1.00 84.00 275 GLY A CA 1
ATOM 2227 C C . GLY A 1 275 ? -1.797 13.801 19.439 1.00 84.00 275 GLY A C 1
ATOM 2228 O O . GLY A 1 275 ? -2.306 12.848 20.036 1.00 84.00 275 GLY A O 1
ATOM 2229 N N . TYR A 1 276 ? -0.662 14.365 19.864 1.00 86.06 276 TYR A N 1
ATOM 2230 C CA . TYR A 1 276 ? 0.070 13.876 21.043 1.00 86.06 276 TYR A CA 1
ATOM 2231 C C . TYR A 1 276 ? -0.716 14.060 22.348 1.00 86.06 276 TYR A C 1
ATOM 2233 O O . TYR A 1 276 ? -0.674 13.204 23.233 1.00 86.06 276 TYR A O 1
ATOM 2241 N N . ASN A 1 277 ? -1.479 15.153 22.460 1.00 83.94 277 ASN A N 1
ATOM 2242 C CA . ASN A 1 277 ? -2.354 15.390 23.605 1.00 83.94 277 ASN A CA 1
ATOM 2243 C C . ASN A 1 277 ? -3.477 14.341 23.638 1.00 83.94 277 ASN A C 1
ATOM 2245 O O . ASN A 1 277 ? -3.670 13.691 24.662 1.00 83.94 277 ASN A O 1
ATOM 2249 N N . LEU A 1 278 ? -4.131 14.080 22.500 1.00 85.50 278 LEU A N 1
ATOM 2250 C CA . LEU A 1 278 ? -5.141 13.027 22.378 1.00 85.50 278 LEU A CA 1
ATOM 2251 C C . LEU A 1 278 ? -4.570 11.647 22.742 1.00 85.50 278 LEU A C 1
ATOM 2253 O O . LEU A 1 278 ? -5.218 10.912 23.484 1.00 85.50 278 LEU A O 1
ATOM 2257 N N . GLN A 1 279 ? -3.354 11.297 22.316 1.00 87.88 279 GLN A N 1
ATOM 2258 C CA . GLN A 1 279 ? -2.704 10.040 22.716 1.00 87.88 279 GLN A CA 1
ATOM 2259 C C . GLN A 1 279 ? -2.519 9.921 24.238 1.00 87.88 279 GLN A C 1
ATOM 2261 O O . GLN A 1 279 ? -2.796 8.865 24.802 1.00 87.88 279 GLN A O 1
ATOM 2266 N N . LEU A 1 280 ? -2.083 10.988 24.914 1.00 82.94 280 LEU A N 1
ATOM 2267 C CA . LEU A 1 280 ? -1.820 10.955 26.358 1.00 82.94 280 LEU A CA 1
ATOM 2268 C C . LEU A 1 280 ? -3.064 11.179 27.234 1.00 82.94 280 LEU A C 1
ATOM 2270 O O . LEU A 1 280 ? -3.072 10.741 28.385 1.00 82.94 280 LEU A O 1
ATOM 2274 N N . ASN A 1 281 ? -4.104 11.845 26.724 1.00 80.06 281 ASN A N 1
ATOM 2275 C CA . ASN A 1 281 ? -5.221 12.359 27.528 1.00 80.06 281 ASN A CA 1
ATOM 2276 C C . ASN A 1 281 ? -6.623 11.975 27.027 1.00 80.06 281 ASN A C 1
ATOM 2278 O O . ASN A 1 281 ? -7.595 12.353 27.671 1.00 80.06 281 ASN A O 1
ATOM 2282 N N . SER A 1 282 ? -6.767 11.209 25.942 1.00 85.12 282 SER A N 1
ATOM 2283 C CA . SER A 1 282 ? -8.054 10.584 25.592 1.00 85.12 282 SER A CA 1
ATOM 2284 C C . SER A 1 282 ? -8.108 9.113 25.996 1.00 85.12 282 SER A C 1
ATOM 2286 O O . SER A 1 282 ? -7.088 8.422 25.986 1.00 85.12 282 SER A O 1
ATOM 2288 N N . LEU A 1 283 ? -9.307 8.608 26.301 1.00 84.94 283 LEU A N 1
ATOM 2289 C CA . LEU A 1 283 ? -9.532 7.195 26.621 1.00 84.94 283 LEU A CA 1
ATOM 2290 C C . LEU A 1 283 ? -9.021 6.260 25.513 1.00 84.94 283 LEU A C 1
ATOM 2292 O O . LEU A 1 283 ? -8.309 5.302 25.804 1.00 84.94 283 LEU A O 1
ATOM 2296 N N . LEU A 1 284 ? -9.337 6.561 24.247 1.00 87.19 284 LEU A N 1
ATOM 2297 C CA . LEU A 1 284 ? -8.866 5.783 23.095 1.00 87.19 284 LEU A CA 1
ATOM 2298 C C . LEU A 1 284 ? -7.349 5.921 22.895 1.00 87.19 284 LEU A C 1
ATOM 2300 O O . LEU A 1 284 ? -6.684 4.936 22.586 1.00 87.19 284 LEU A O 1
ATOM 2304 N N . GLY A 1 285 ? -6.785 7.106 23.146 1.00 87.75 285 GLY A N 1
ATOM 2305 C CA . GLY A 1 285 ? -5.342 7.344 23.118 1.00 87.75 285 GLY A CA 1
ATOM 2306 C C . GLY A 1 285 ? -4.580 6.488 24.132 1.00 87.75 285 GLY A C 1
ATOM 2307 O O . GLY A 1 285 ? -3.632 5.790 23.769 1.00 87.75 285 GLY A O 1
ATOM 2308 N N . ARG A 1 286 ? -5.034 6.463 25.391 1.00 84.50 286 ARG A N 1
ATOM 2309 C CA . ARG A 1 286 ? -4.427 5.629 26.440 1.00 84.50 286 ARG A CA 1
ATOM 2310 C C . ARG A 1 286 ? -4.638 4.137 26.188 1.00 84.50 286 ARG A C 1
ATOM 2312 O O . ARG A 1 286 ? -3.702 3.365 26.368 1.00 84.50 286 ARG A O 1
ATOM 2319 N N . LEU A 1 287 ? -5.818 3.739 25.706 1.00 87.19 287 LEU A N 1
ATOM 2320 C CA . LEU A 1 287 ? -6.137 2.356 25.331 1.00 87.19 287 LEU A CA 1
ATOM 2321 C C . LEU A 1 287 ? -5.233 1.825 24.201 1.00 87.19 287 LEU A C 1
ATOM 2323 O O . LEU A 1 287 ? -4.834 0.664 24.236 1.00 87.19 287 LEU A O 1
ATOM 2327 N N . LEU A 1 288 ? -4.893 2.666 23.219 1.00 89.00 288 LEU A N 1
ATOM 2328 C CA . LEU A 1 288 ? -4.082 2.302 22.048 1.00 89.00 288 LEU A CA 1
ATOM 2329 C C . LEU A 1 288 ? -2.578 2.596 22.201 1.00 89.00 288 LEU A C 1
ATOM 2331 O O . LEU A 1 288 ? -1.797 2.256 21.314 1.00 89.00 288 LEU A O 1
ATOM 2335 N N . SER A 1 289 ? -2.147 3.186 23.319 1.00 87.25 289 SER A N 1
ATOM 2336 C CA . SER A 1 289 ? -0.730 3.462 23.609 1.00 87.25 289 SER A CA 1
ATOM 2337 C C . SER A 1 289 ? 0.158 2.254 23.971 1.00 87.25 289 SER A C 1
ATOM 2339 O O . SER A 1 289 ? 1.364 2.360 23.744 1.00 87.25 289 SER A O 1
ATOM 2341 N N . PRO A 1 290 ? -0.323 1.109 24.502 1.00 86.62 290 PRO A N 1
ATOM 2342 C CA . PRO A 1 290 ? 0.557 -0.022 24.800 1.00 86.62 290 PRO A CA 1
ATOM 2343 C C . PRO A 1 290 ? 1.179 -0.611 23.525 1.00 86.62 290 PRO A C 1
ATOM 2345 O O . PRO A 1 290 ? 0.495 -1.171 22.673 1.00 86.62 290 PRO A O 1
ATOM 2348 N N . THR A 1 291 ? 2.497 -0.489 23.390 1.00 86.88 291 THR A N 1
ATOM 2349 C CA . THR A 1 291 ? 3.275 -0.981 22.243 1.00 86.88 291 THR A CA 1
ATOM 2350 C C . THR A 1 291 ? 4.635 -1.503 22.711 1.00 86.88 291 THR A C 1
ATOM 2352 O O . THR A 1 291 ? 5.086 -1.156 23.804 1.00 86.88 291 THR A O 1
ATOM 2355 N N . VAL A 1 292 ? 5.289 -2.341 21.903 1.00 87.12 292 VAL A N 1
ATOM 2356 C CA . VAL A 1 292 ? 6.639 -2.877 22.182 1.00 87.12 292 VAL A CA 1
ATOM 2357 C C . VAL A 1 292 ? 7.763 -1.901 21.825 1.00 87.12 292 VAL A C 1
ATOM 2359 O O . VAL A 1 292 ? 8.887 -2.050 22.303 1.00 87.12 292 VAL A O 1
ATOM 2362 N N . ILE A 1 293 ? 7.467 -0.909 20.983 1.00 88.50 293 ILE A N 1
ATOM 2363 C CA . ILE A 1 293 ? 8.398 0.152 20.589 1.00 88.50 293 ILE A CA 1
ATOM 2364 C C . ILE A 1 293 ? 8.568 1.140 21.758 1.00 88.50 293 ILE A C 1
ATOM 2366 O O . ILE A 1 293 ? 7.650 1.377 22.548 1.00 88.50 293 ILE A O 1
ATOM 2370 N N . THR A 1 294 ? 9.765 1.706 21.897 1.00 78.75 294 THR A N 1
ATOM 2371 C CA . THR A 1 294 ? 10.087 2.671 22.955 1.00 78.75 294 THR A CA 1
ATOM 2372 C C . THR A 1 294 ? 9.233 3.939 22.80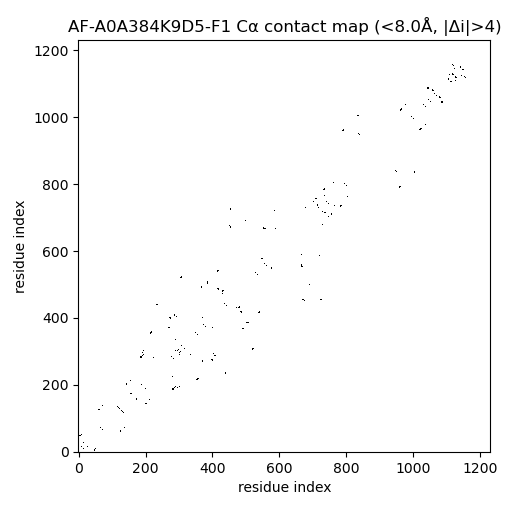1 1.00 78.75 294 THR A C 1
ATOM 2374 O O . THR A 1 294 ? 9.187 4.527 21.722 1.00 78.75 294 THR A O 1
ATOM 2377 N N . MET A 1 295 ? 8.558 4.380 23.870 1.00 78.50 295 MET A N 1
ATOM 2378 C CA . MET A 1 295 ? 7.825 5.655 23.893 1.00 78.50 295 MET A CA 1
ATOM 2379 C C . MET A 1 295 ? 8.467 6.650 24.877 1.00 78.50 295 MET A C 1
ATOM 2381 O O . MET A 1 295 ? 8.775 6.263 26.005 1.00 78.50 295 MET A O 1
ATOM 2385 N N . PRO A 1 296 ? 8.620 7.938 24.512 1.00 74.00 296 PRO A N 1
ATOM 2386 C CA . PRO A 1 296 ? 9.381 8.906 25.307 1.00 74.00 296 PRO A CA 1
ATOM 2387 C C . PRO A 1 296 ? 8.651 9.423 26.561 1.00 74.00 296 PRO A C 1
ATOM 2389 O O . PRO A 1 296 ? 9.246 10.130 27.369 1.00 74.00 296 PRO A O 1
ATOM 2392 N N . ASN A 1 297 ? 7.371 9.090 26.757 1.00 73.56 297 ASN A N 1
ATOM 2393 C CA . ASN A 1 297 ? 6.633 9.394 27.989 1.00 73.56 297 ASN A CA 1
ATOM 2394 C C . ASN A 1 297 ? 6.904 8.390 29.130 1.00 73.56 297 ASN A C 1
ATOM 2396 O O . ASN A 1 297 ? 6.351 8.555 30.217 1.00 73.56 297 ASN A O 1
ATOM 2400 N N . ILE A 1 298 ? 7.716 7.352 28.896 1.00 74.06 298 ILE A N 1
ATOM 2401 C CA . ILE A 1 298 ? 7.959 6.254 29.839 1.00 74.06 298 ILE A CA 1
ATOM 2402 C C . ILE A 1 298 ? 9.425 6.292 30.273 1.00 74.06 298 ILE A C 1
ATOM 2404 O O . ILE A 1 298 ? 10.322 5.971 29.504 1.00 74.06 298 ILE A O 1
ATOM 2408 N N . THR A 1 299 ? 9.675 6.709 31.515 1.00 72.69 299 THR A N 1
ATOM 2409 C CA . THR A 1 299 ? 11.032 6.988 32.027 1.00 72.69 299 THR A CA 1
ATOM 2410 C C . THR A 1 299 ? 11.673 5.823 32.784 1.00 72.69 299 THR A C 1
ATOM 2412 O O . THR A 1 299 ? 12.895 5.763 32.916 1.00 72.69 299 THR A O 1
ATOM 2415 N N . LYS A 1 300 ? 10.876 4.875 33.290 1.00 79.31 300 LYS A N 1
ATOM 2416 C CA . LYS A 1 300 ? 11.368 3.707 34.035 1.00 79.31 300 LYS A CA 1
ATOM 2417 C C . LYS A 1 300 ? 11.801 2.601 33.076 1.00 79.31 300 LYS A C 1
ATOM 2419 O O . LYS A 1 300 ? 10.964 2.054 32.366 1.00 79.31 300 LYS A O 1
ATOM 2424 N N . LYS A 1 301 ? 13.072 2.190 33.129 1.00 80.50 301 LYS A N 1
ATOM 2425 C CA . LYS A 1 301 ? 13.611 1.111 32.276 1.00 80.50 301 LYS A CA 1
ATOM 2426 C C . LYS A 1 301 ? 12.841 -0.213 32.405 1.00 80.50 301 LYS A C 1
ATOM 2428 O O . LYS A 1 301 ? 12.589 -0.862 31.399 1.00 80.50 301 LYS A O 1
ATOM 2433 N N . GLU A 1 302 ? 12.408 -0.583 33.609 1.00 76.56 302 GLU A N 1
ATOM 2434 C CA . GLU A 1 302 ? 11.599 -1.793 33.862 1.00 76.56 302 GLU A CA 1
ATOM 2435 C C . GLU A 1 302 ? 10.243 -1.789 33.136 1.00 76.56 302 GLU A C 1
ATOM 2437 O O . GLU A 1 302 ? 9.722 -2.845 32.776 1.00 76.56 302 GLU A O 1
ATOM 2442 N N . GLU A 1 303 ? 9.682 -0.599 32.897 1.00 76.50 303 GLU A N 1
ATOM 2443 C CA . GLU A 1 303 ? 8.435 -0.399 32.158 1.00 76.50 303 GLU A CA 1
ATOM 2444 C C . GLU A 1 303 ? 8.674 -0.199 30.650 1.00 76.50 303 GLU A C 1
ATOM 2446 O O . GLU A 1 303 ? 7.754 0.213 29.961 1.00 76.50 303 GLU A O 1
ATOM 2451 N N . ILE A 1 304 ? 9.856 -0.508 30.098 1.00 83.56 304 ILE A N 1
ATOM 2452 C CA . ILE A 1 304 ? 10.134 -0.449 28.650 1.00 83.56 304 ILE A CA 1
ATOM 2453 C C . ILE A 1 304 ? 10.489 -1.854 28.146 1.00 83.56 304 ILE A C 1
ATOM 2455 O O . ILE A 1 304 ? 11.486 -2.435 28.579 1.00 83.56 304 ILE A O 1
ATOM 2459 N N . ALA A 1 305 ? 9.728 -2.390 27.182 1.00 84.94 305 ALA A N 1
ATOM 2460 C CA . ALA A 1 305 ? 9.942 -3.741 26.646 1.00 84.94 305 ALA A CA 1
ATOM 2461 C C . ALA A 1 305 ? 11.387 -3.981 26.156 1.00 84.94 305 ALA A C 1
ATOM 2463 O O . ALA A 1 305 ? 11.968 -5.031 26.431 1.00 84.94 305 ALA A O 1
ATOM 2464 N N . MET A 1 306 ? 12.002 -2.979 25.517 1.00 88.31 306 MET A N 1
ATOM 2465 C CA . MET A 1 306 ? 13.411 -2.998 25.107 1.00 88.31 306 MET A CA 1
ATOM 2466 C C . MET A 1 306 ? 14.358 -3.381 26.261 1.00 88.31 306 MET A C 1
ATOM 2468 O O . MET A 1 306 ? 15.112 -4.349 26.151 1.00 88.31 306 MET A O 1
ATOM 2472 N N . TYR A 1 307 ? 14.294 -2.653 27.382 1.00 87.94 307 TYR A N 1
ATOM 2473 C CA . TYR A 1 307 ? 15.157 -2.886 28.543 1.00 87.94 307 TYR A CA 1
ATOM 2474 C C . TYR A 1 307 ? 14.734 -4.113 29.366 1.00 87.94 307 TYR A C 1
ATOM 2476 O O . TYR A 1 307 ? 15.583 -4.738 29.993 1.00 87.94 307 TYR A O 1
ATOM 2484 N N . LYS A 1 308 ? 13.450 -4.493 29.360 1.00 87.62 308 LYS A N 1
ATOM 2485 C CA . LYS A 1 308 ? 12.969 -5.681 30.083 1.00 87.62 308 LYS A CA 1
ATOM 2486 C C . LYS A 1 308 ? 13.431 -7.003 29.460 1.00 87.62 308 LYS A C 1
ATOM 2488 O O . LYS A 1 308 ? 13.662 -7.960 30.194 1.00 87.62 308 LYS A O 1
ATOM 2493 N N . TYR A 1 309 ? 13.529 -7.077 28.130 1.00 87.94 309 TYR A N 1
ATOM 2494 C CA . TYR A 1 309 ? 13.785 -8.342 27.427 1.00 87.94 309 TYR A CA 1
ATOM 2495 C C . TYR A 1 309 ? 15.180 -8.435 26.786 1.00 87.94 309 TYR A C 1
ATOM 2497 O O . TYR A 1 309 ? 15.777 -9.515 26.795 1.00 87.94 309 TYR A O 1
ATOM 2505 N N . PHE A 1 310 ? 15.731 -7.328 26.272 1.00 90.06 310 PHE A N 1
ATOM 2506 C CA . PHE A 1 310 ? 16.963 -7.345 25.466 1.00 90.06 310 PHE A CA 1
ATOM 2507 C C . PHE A 1 310 ? 18.190 -6.716 26.141 1.00 90.06 310 PHE A C 1
ATOM 2509 O O . PHE A 1 310 ? 19.286 -6.809 25.595 1.00 90.06 310 PHE A O 1
ATOM 2516 N N . TYR A 1 311 ? 18.055 -6.146 27.337 1.00 89.62 311 TYR A N 1
ATOM 2517 C CA . TYR A 1 311 ? 19.160 -5.577 28.117 1.00 89.62 311 TYR A CA 1
ATOM 2518 C C . TYR A 1 311 ? 19.528 -6.479 29.302 1.00 89.62 311 TYR A C 1
ATOM 2520 O O . TYR A 1 311 ? 18.657 -7.082 29.926 1.00 89.62 311 TYR A O 1
ATOM 2528 N N . ASN A 1 312 ? 20.817 -6.557 29.637 1.00 85.69 312 ASN A N 1
ATOM 2529 C CA . ASN A 1 312 ? 21.306 -7.222 30.841 1.00 85.69 312 ASN A CA 1
ATOM 2530 C C . ASN A 1 312 ? 21.844 -6.181 31.838 1.00 85.69 312 ASN A C 1
ATOM 2532 O O . ASN A 1 312 ? 22.901 -5.586 31.623 1.00 85.69 312 ASN A O 1
ATOM 2536 N N . SER A 1 313 ? 21.130 -5.996 32.952 1.00 82.56 313 SER A N 1
ATOM 2537 C CA . SER A 1 313 ? 21.483 -5.036 34.008 1.00 82.56 313 SER A CA 1
ATOM 2538 C C . SER A 1 313 ? 22.786 -5.352 34.744 1.00 82.56 313 SER A C 1
ATOM 2540 O O . SER A 1 313 ? 23.420 -4.433 35.252 1.00 82.56 313 SER A O 1
ATOM 2542 N N . THR A 1 314 ? 23.201 -6.620 34.806 1.00 81.50 314 THR A N 1
ATOM 2543 C CA . THR A 1 314 ? 24.441 -7.044 35.476 1.00 81.50 314 THR A CA 1
ATOM 2544 C C . THR A 1 314 ? 25.671 -6.771 34.613 1.00 81.50 314 THR A C 1
ATOM 2546 O O . THR A 1 314 ? 26.726 -6.441 35.144 1.00 81.50 314 THR A O 1
ATOM 2549 N N . THR A 1 315 ? 25.549 -6.889 33.287 1.00 79.25 315 THR A N 1
ATOM 2550 C CA . THR A 1 315 ? 26.667 -6.695 32.346 1.00 79.25 315 THR A CA 1
ATOM 2551 C C . THR A 1 315 ? 26.596 -5.382 31.558 1.00 79.25 315 THR A C 1
ATOM 2553 O O . THR A 1 315 ? 27.441 -5.165 30.691 1.00 79.25 315 THR A O 1
ATOM 2556 N N . ASN A 1 316 ? 25.596 -4.527 31.819 1.00 78.31 316 ASN A N 1
ATOM 2557 C CA . ASN A 1 316 ? 25.333 -3.245 31.139 1.00 78.31 316 ASN A CA 1
ATOM 2558 C C . ASN A 1 316 ? 25.420 -3.333 29.597 1.00 78.31 316 ASN A C 1
ATOM 2560 O O . ASN A 1 316 ? 26.017 -2.488 28.935 1.00 78.31 316 ASN A O 1
ATOM 2564 N N . THR A 1 317 ? 24.898 -4.418 29.022 1.00 83.12 317 THR A N 1
ATOM 2565 C CA . THR A 1 317 ? 25.081 -4.788 27.604 1.00 83.12 317 THR A CA 1
ATOM 2566 C C . THR A 1 317 ? 23.864 -5.538 27.054 1.00 83.12 317 THR A C 1
ATOM 2568 O O . THR A 1 317 ? 22.947 -5.888 27.801 1.00 83.12 317 THR A O 1
ATOM 2571 N N . LEU A 1 318 ? 23.846 -5.784 25.738 1.00 84.44 318 LEU A N 1
ATOM 2572 C CA . LEU A 1 318 ? 22.840 -6.618 25.074 1.00 84.44 318 LEU A CA 1
ATOM 2573 C C . LEU A 1 318 ? 22.753 -8.011 25.730 1.00 84.44 318 LEU A C 1
ATOM 2575 O O . LEU A 1 318 ? 23.763 -8.685 25.947 1.00 84.44 318 LEU A O 1
ATOM 2579 N N . ASN A 1 319 ? 21.531 -8.456 26.015 1.00 84.56 319 ASN A N 1
ATOM 2580 C CA . ASN A 1 319 ? 21.245 -9.761 26.596 1.00 84.56 319 ASN A CA 1
ATOM 2581 C C . ASN A 1 319 ? 21.632 -10.885 25.615 1.00 84.56 319 ASN A C 1
ATOM 2583 O O . ASN A 1 319 ? 21.049 -11.012 24.537 1.00 84.56 319 ASN A O 1
ATOM 2587 N N . LYS A 1 320 ? 22.617 -11.715 25.982 1.00 82.19 320 LYS A N 1
ATOM 2588 C CA . LYS A 1 320 ? 23.152 -12.799 25.136 1.00 82.19 320 LYS A CA 1
ATOM 2589 C C . LYS A 1 320 ? 22.228 -14.024 25.136 1.00 82.19 320 LYS A C 1
ATOM 2591 O O . LYS A 1 320 ? 22.536 -15.061 25.719 1.00 82.19 320 LYS A O 1
ATOM 2596 N N . MET A 1 321 ? 21.077 -13.886 24.484 1.00 84.06 321 MET A N 1
ATOM 2597 C CA . MET A 1 321 ? 20.078 -14.946 24.326 1.00 84.06 321 MET A CA 1
ATOM 2598 C C . MET A 1 321 ? 20.497 -15.964 23.253 1.00 84.06 321 MET A C 1
ATOM 2600 O O . MET A 1 321 ? 21.126 -15.611 22.256 1.00 84.06 321 MET A O 1
ATOM 2604 N N . THR A 1 322 ? 20.090 -17.228 23.403 1.00 88.12 322 THR A N 1
ATOM 2605 C CA . THR A 1 322 ? 20.182 -18.205 22.304 1.00 88.12 322 THR A CA 1
ATOM 2606 C C . THR A 1 322 ? 19.154 -17.878 21.215 1.00 88.12 322 THR A C 1
ATOM 2608 O O . THR A 1 322 ? 18.118 -17.272 21.495 1.00 88.12 322 THR A O 1
ATOM 2611 N N . LEU A 1 323 ? 19.384 -18.326 19.974 1.00 85.44 323 LEU A N 1
ATOM 2612 C CA . LEU A 1 323 ? 18.443 -18.091 18.867 1.00 85.44 323 LEU A CA 1
ATOM 2613 C C . LEU A 1 323 ? 17.033 -18.641 19.163 1.00 85.44 323 LEU A C 1
ATOM 2615 O O . LEU A 1 323 ? 16.043 -18.020 18.783 1.00 85.44 323 LEU A O 1
ATOM 2619 N N . GLY A 1 324 ? 16.935 -19.769 19.877 1.00 86.94 324 GLY A N 1
ATOM 2620 C CA . GLY A 1 324 ? 15.658 -20.320 20.340 1.00 86.94 324 GLY A CA 1
ATOM 2621 C C . GLY A 1 324 ? 14.971 -19.428 21.378 1.00 86.94 324 GLY A C 1
ATOM 2622 O O . GLY A 1 324 ? 13.789 -19.126 21.237 1.00 86.94 324 GLY A O 1
ATOM 2623 N N . ALA A 1 325 ? 15.712 -18.934 22.377 1.00 88.56 325 ALA A N 1
ATOM 2624 C CA . ALA A 1 325 ? 15.168 -18.017 23.378 1.00 88.56 325 ALA A CA 1
ATOM 2625 C C . ALA A 1 325 ? 14.695 -16.693 22.747 1.00 88.56 325 ALA A C 1
ATOM 2627 O O . ALA A 1 325 ? 13.586 -16.247 23.032 1.00 88.56 325 ALA A O 1
ATOM 2628 N N . LEU A 1 326 ? 15.474 -16.120 21.821 1.00 88.31 326 LEU A N 1
ATOM 2629 C CA . LEU A 1 326 ? 15.103 -14.916 21.071 1.00 88.31 326 LEU A CA 1
ATOM 2630 C C . LEU A 1 326 ? 13.830 -15.125 20.228 1.00 88.31 326 LEU A C 1
ATOM 2632 O O . LEU A 1 326 ? 12.923 -14.293 20.270 1.00 88.31 326 LEU A O 1
ATOM 2636 N N . LYS A 1 327 ? 13.722 -16.255 19.509 1.00 87.62 327 LYS A N 1
ATOM 2637 C CA . LYS A 1 327 ? 12.500 -16.624 18.768 1.00 87.62 327 LYS A CA 1
ATOM 2638 C C . LYS A 1 327 ? 11.290 -16.759 19.702 1.00 87.62 327 LYS A C 1
ATOM 2640 O O . LYS A 1 327 ? 10.224 -16.242 19.377 1.00 87.62 327 LYS A O 1
ATOM 2645 N N . ASN A 1 328 ? 11.451 -17.372 20.875 1.00 90.56 328 ASN A N 1
ATOM 2646 C CA . ASN A 1 328 ? 10.370 -17.504 21.857 1.00 90.56 328 ASN A CA 1
ATOM 2647 C C . ASN A 1 328 ? 9.917 -16.138 22.404 1.00 90.56 328 ASN A C 1
ATOM 2649 O O . ASN A 1 328 ? 8.715 -15.886 22.494 1.00 90.56 328 ASN A O 1
ATOM 2653 N N . THR A 1 329 ? 10.850 -15.225 22.698 1.00 90.38 329 THR A N 1
ATOM 2654 C CA . THR A 1 329 ? 10.538 -13.841 23.096 1.00 90.38 329 THR A CA 1
ATOM 2655 C C . THR A 1 329 ? 9.779 -13.088 22.002 1.00 90.38 329 THR A C 1
ATOM 2657 O O . THR A 1 329 ? 8.798 -12.412 22.308 1.00 90.38 329 THR A O 1
ATOM 2660 N N . TYR A 1 330 ? 10.167 -13.241 20.729 1.00 90.38 330 TYR A N 1
ATOM 2661 C CA . TYR A 1 330 ? 9.427 -12.663 19.600 1.00 90.38 330 TYR A CA 1
ATOM 2662 C C . TYR A 1 330 ? 7.993 -13.204 19.506 1.00 90.38 330 TYR A C 1
ATOM 2664 O O . TYR A 1 330 ? 7.058 -12.417 19.381 1.00 90.38 330 TYR A O 1
ATOM 2672 N N . VAL A 1 331 ? 7.802 -14.527 19.575 1.00 90.50 331 VAL A N 1
ATOM 2673 C CA . VAL A 1 331 ? 6.471 -15.157 19.484 1.00 90.50 331 VAL A CA 1
ATOM 2674 C C . VAL A 1 331 ? 5.570 -14.724 20.643 1.00 90.50 331 VAL A C 1
ATOM 2676 O O . VAL A 1 331 ? 4.412 -14.377 20.417 1.00 90.50 331 VAL A O 1
ATOM 2679 N N . MET A 1 332 ? 6.107 -14.681 21.866 1.00 90.62 332 MET A N 1
ATOM 2680 C CA . MET A 1 332 ? 5.382 -14.207 23.047 1.00 90.62 332 MET A CA 1
ATOM 2681 C C . MET A 1 332 ? 4.938 -12.747 22.885 1.00 90.62 332 MET A C 1
ATOM 2683 O O . MET A 1 332 ? 3.753 -12.457 23.010 1.00 90.62 332 MET A O 1
ATOM 2687 N N . LEU A 1 333 ? 5.863 -11.837 22.561 1.00 89.88 333 LEU A N 1
ATOM 2688 C CA . LEU A 1 333 ? 5.555 -10.407 22.470 1.00 89.88 333 LEU A CA 1
ATOM 2689 C C . LEU A 1 333 ? 4.670 -10.059 21.265 1.00 89.88 333 LEU A C 1
ATOM 2691 O O . LEU A 1 333 ? 3.880 -9.124 21.367 1.00 89.88 333 LEU A O 1
ATOM 2695 N N . ARG A 1 334 ? 4.726 -10.823 20.163 1.00 91.00 334 ARG A N 1
ATOM 2696 C CA . ARG A 1 334 ? 3.743 -10.715 19.068 1.00 91.00 334 ARG A CA 1
ATOM 2697 C C . ARG A 1 334 ? 2.351 -11.102 19.534 1.00 91.00 334 ARG A C 1
ATOM 2699 O O . ARG A 1 334 ? 1.473 -10.253 19.500 1.00 91.00 334 ARG A O 1
ATOM 2706 N N . ARG A 1 335 ? 2.177 -12.315 20.072 1.00 89.88 335 ARG A N 1
ATOM 2707 C CA . ARG A 1 335 ? 0.885 -12.795 20.593 1.00 89.88 335 ARG A CA 1
ATOM 2708 C C . ARG A 1 335 ? 0.285 -11.825 21.615 1.00 89.88 335 ARG A C 1
ATOM 2710 O O . ARG A 1 335 ? -0.915 -11.577 21.593 1.00 89.88 335 ARG A O 1
ATOM 2717 N N . ASP A 1 336 ? 1.113 -11.282 22.499 1.00 87.94 336 ASP A N 1
ATOM 2718 C CA . ASP A 1 336 ? 0.684 -10.343 23.534 1.00 87.94 336 ASP A CA 1
ATOM 2719 C C . ASP A 1 336 ? 0.321 -8.957 22.947 1.00 87.94 336 ASP A C 1
ATOM 2721 O O . ASP A 1 336 ? -0.603 -8.309 23.441 1.00 87.94 336 ASP A O 1
ATOM 2725 N N . THR A 1 337 ? 0.970 -8.537 21.851 1.00 88.62 337 THR A N 1
ATOM 2726 C CA . THR A 1 337 ? 0.600 -7.339 21.066 1.00 88.62 337 THR A CA 1
ATOM 2727 C C . THR A 1 337 ? -0.696 -7.547 20.288 1.00 88.62 337 THR A C 1
ATOM 2729 O O . THR A 1 337 ? -1.625 -6.756 20.436 1.00 88.62 337 THR A O 1
ATOM 2732 N N . ASP A 1 338 ? -0.792 -8.634 19.519 1.00 90.19 338 ASP A N 1
ATOM 2733 C CA . ASP A 1 338 ? -1.982 -8.991 18.746 1.00 90.19 338 ASP A CA 1
ATOM 2734 C C . ASP A 1 338 ? -3.204 -9.134 19.686 1.00 90.19 338 ASP A C 1
ATOM 2736 O O . ASP A 1 338 ? -4.279 -8.621 19.386 1.00 90.19 338 ASP A O 1
ATOM 2740 N N . TRP A 1 339 ? -3.040 -9.734 20.879 1.00 89.62 339 TRP A N 1
ATOM 2741 C CA . TRP A 1 339 ? -4.106 -9.830 21.889 1.00 89.62 339 TRP A CA 1
ATOM 2742 C C . TRP A 1 339 ? -4.555 -8.461 22.410 1.00 89.62 339 TRP A C 1
ATOM 2744 O O . TRP A 1 339 ? -5.760 -8.228 22.517 1.00 89.62 339 TRP A O 1
ATOM 2754 N N . ILE A 1 340 ? -3.633 -7.546 22.734 1.00 87.69 340 ILE A N 1
ATOM 2755 C CA . ILE A 1 340 ? -4.009 -6.192 23.173 1.00 87.69 340 ILE A CA 1
ATOM 2756 C C . ILE A 1 340 ? -4.801 -5.490 22.064 1.00 87.69 340 ILE A C 1
ATOM 2758 O O . ILE A 1 340 ? -5.896 -4.987 22.322 1.00 87.69 340 ILE A O 1
ATOM 2762 N N . LEU A 1 341 ? -4.301 -5.510 20.827 1.00 90.94 341 LEU A N 1
ATOM 2763 C CA . LEU A 1 341 ? -4.911 -4.762 19.733 1.00 90.94 341 LEU A CA 1
ATOM 2764 C C . LEU A 1 341 ? -6.250 -5.362 19.260 1.00 90.94 341 LEU A C 1
ATOM 2766 O O . LEU A 1 341 ? -7.178 -4.590 19.020 1.00 90.94 341 LEU A O 1
ATOM 2770 N N . GLU A 1 342 ? -6.431 -6.691 19.223 1.00 91.81 342 GLU A N 1
ATOM 2771 C CA . GLU A 1 342 ? -7.748 -7.310 18.951 1.00 91.81 342 GLU A CA 1
ATOM 2772 C C . GLU A 1 342 ? -8.789 -6.935 20.029 1.00 91.81 342 GLU A C 1
ATOM 2774 O O . GLU A 1 342 ? -9.966 -6.716 19.727 1.00 91.81 342 GLU A O 1
ATOM 2779 N N . ASN A 1 343 ? -8.385 -6.799 21.301 1.00 90.31 343 ASN A N 1
ATOM 2780 C CA . ASN A 1 343 ? -9.290 -6.320 22.353 1.00 90.31 343 ASN A CA 1
ATOM 2781 C C . ASN A 1 343 ? -9.660 -4.840 22.169 1.00 90.31 343 ASN A C 1
ATOM 2783 O O . ASN A 1 343 ? -10.831 -4.490 22.334 1.00 90.31 343 ASN A O 1
ATOM 2787 N N . CYS A 1 344 ? -8.709 -3.990 21.772 1.00 91.88 344 CYS A N 1
ATOM 2788 C CA . CYS A 1 344 ? -8.979 -2.591 21.434 1.00 91.88 344 CYS A CA 1
ATOM 2789 C C . CYS A 1 344 ? -9.897 -2.461 20.207 1.00 91.88 344 CYS A C 1
ATOM 2791 O O . CYS A 1 344 ? -10.818 -1.644 20.210 1.00 91.88 344 CYS A O 1
ATOM 2793 N N . VAL A 1 345 ? -9.705 -3.306 19.190 1.00 94.62 345 VAL A N 1
ATOM 2794 C CA . VAL A 1 345 ? -10.582 -3.394 18.017 1.00 94.62 345 VAL A CA 1
ATOM 2795 C C . VAL A 1 345 ? -12.002 -3.783 18.410 1.00 94.62 345 VAL A C 1
ATOM 2797 O O . VAL A 1 345 ? -12.932 -3.166 17.902 1.00 94.62 345 VAL A O 1
ATOM 2800 N N . GLU A 1 346 ? -12.213 -4.744 19.315 1.00 93.94 346 GLU A N 1
ATOM 2801 C CA . GLU A 1 346 ? -13.581 -5.099 19.721 1.00 93.94 346 GLU A CA 1
ATOM 2802 C C . GLU A 1 346 ? -14.249 -4.010 20.578 1.00 93.94 346 GLU A C 1
ATOM 2804 O O . GLU A 1 346 ? -15.443 -3.766 20.412 1.00 93.94 346 GLU A O 1
ATOM 2809 N N . ILE A 1 347 ? -13.492 -3.282 21.413 1.00 92.69 347 ILE A N 1
ATOM 2810 C CA . ILE A 1 347 ? -13.994 -2.067 22.084 1.00 92.69 347 ILE A CA 1
ATOM 2811 C C . ILE A 1 347 ? -14.464 -1.053 21.033 1.00 92.69 347 ILE A C 1
ATOM 2813 O O . ILE A 1 347 ? -15.606 -0.603 21.081 1.00 92.69 347 ILE A O 1
ATOM 2817 N N . ILE A 1 348 ? -13.633 -0.731 20.038 1.00 93.44 348 ILE A N 1
ATOM 2818 C CA . ILE A 1 348 ? -13.977 0.248 18.996 1.00 93.44 348 ILE A CA 1
ATOM 2819 C C . ILE A 1 348 ? -15.150 -0.247 18.136 1.00 93.44 348 ILE A C 1
ATOM 2821 O O . ILE A 1 348 ? -16.078 0.518 17.879 1.00 93.44 348 ILE A O 1
ATOM 2825 N N . LYS A 1 349 ? -15.186 -1.533 17.760 1.00 93.69 349 LYS A N 1
ATOM 2826 C CA . LYS A 1 349 ? -16.335 -2.158 17.083 1.00 93.69 349 LYS A CA 1
ATOM 2827 C C . LYS A 1 349 ? -17.610 -2.024 17.915 1.00 93.69 349 LYS A C 1
ATOM 2829 O O . LYS A 1 349 ? -18.659 -1.778 17.335 1.00 93.69 349 LYS A O 1
ATOM 2834 N N . ASN A 1 350 ? -17.545 -2.141 19.241 1.00 93.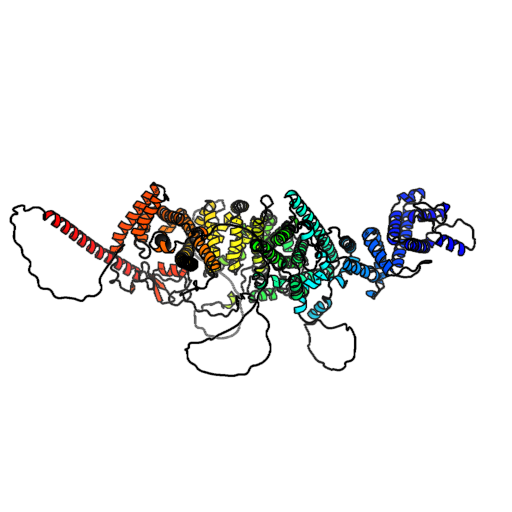19 350 ASN A N 1
ATOM 2835 C CA . ASN A 1 350 ? -18.692 -1.910 20.120 1.00 93.19 350 ASN A CA 1
ATOM 2836 C C . ASN A 1 350 ? -19.139 -0.440 20.146 1.00 93.19 350 ASN A C 1
ATOM 2838 O O . ASN A 1 350 ? -20.330 -0.177 20.000 1.00 93.19 350 ASN A O 1
ATOM 2842 N N . LEU A 1 351 ? -18.211 0.519 20.222 1.00 90.81 351 LEU A N 1
ATOM 2843 C CA . LEU A 1 351 ? -18.540 1.949 20.116 1.00 90.81 351 LEU A CA 1
ATOM 2844 C C . LEU A 1 351 ? -19.215 2.283 18.768 1.00 90.81 351 LEU A C 1
ATOM 2846 O O . LEU A 1 351 ? -20.176 3.048 18.709 1.00 90.81 351 LEU A O 1
ATOM 2850 N N . LEU A 1 352 ? -18.777 1.637 17.684 1.00 90.69 352 LEU A N 1
ATOM 2851 C CA . LEU A 1 352 ? -19.370 1.757 16.346 1.00 90.69 352 LEU A CA 1
ATOM 2852 C C . LEU A 1 352 ? -20.744 1.061 16.193 1.00 90.69 352 LEU A C 1
ATOM 2854 O O . LEU A 1 352 ? -21.426 1.307 15.195 1.00 90.69 352 LEU A O 1
ATOM 2858 N N . LYS A 1 353 ? -21.175 0.217 17.146 1.00 87.88 353 LYS A N 1
ATOM 2859 C CA . LYS A 1 353 ? -22.499 -0.451 17.161 1.00 87.88 353 LYS A CA 1
ATOM 2860 C C . LYS A 1 353 ? -23.609 0.391 17.825 1.00 87.88 353 LYS A C 1
ATOM 2862 O O . LYS A 1 353 ? -24.752 -0.053 17.819 1.00 87.88 353 LYS A O 1
ATOM 2867 N N . GLY A 1 354 ? -23.292 1.568 18.382 1.00 77.00 354 GLY A N 1
ATOM 2868 C CA . GLY A 1 354 ? -24.251 2.486 19.020 1.00 77.00 354 GLY A CA 1
ATOM 2869 C C . GLY A 1 354 ? -25.195 3.183 18.027 1.00 77.00 354 GLY A C 1
ATOM 2870 O O . GLY A 1 354 ? -26.125 2.574 17.498 1.00 77.00 354 GLY A O 1
ATOM 2871 N N . SER A 1 355 ? -24.946 4.466 17.759 1.00 82.88 355 SER A N 1
ATOM 2872 C CA . SER A 1 355 ? -25.753 5.312 16.867 1.00 82.88 355 SER A CA 1
ATOM 2873 C C . SER A 1 355 ? -24.993 5.743 15.597 1.00 82.88 355 SER A C 1
ATOM 2875 O O . SER A 1 355 ? -23.810 5.440 15.416 1.00 82.88 355 SER A O 1
ATOM 2877 N N . GLY A 1 356 ? -25.652 6.482 14.696 1.00 82.69 356 GLY A N 1
ATOM 2878 C CA . GLY A 1 356 ? -24.968 7.152 13.578 1.00 82.69 356 GLY A CA 1
ATOM 2879 C C . GLY A 1 356 ? -23.961 8.206 14.059 1.00 82.69 356 GLY A C 1
ATOM 2880 O O . GLY A 1 356 ? -22.822 8.242 13.595 1.00 82.69 356 GLY A O 1
ATOM 2881 N N . GLU A 1 357 ? -24.341 8.990 15.068 1.00 82.38 357 GLU A N 1
ATOM 2882 C CA . GLU A 1 357 ? -23.487 9.995 15.714 1.00 82.38 357 GLU A CA 1
ATOM 2883 C C . GLU A 1 357 ? -22.278 9.355 16.424 1.00 82.38 357 GLU A C 1
ATOM 2885 O O . GLU A 1 357 ? -21.162 9.874 16.356 1.00 82.38 357 GLU A O 1
ATOM 2890 N N . SER A 1 358 ? -22.458 8.169 17.017 1.00 84.56 358 SER A N 1
ATOM 2891 C CA . SER A 1 358 ? -21.368 7.363 17.584 1.00 84.56 358 SER A CA 1
ATOM 2892 C C . SER A 1 358 ? -20.285 7.061 16.543 1.00 84.56 358 SER A C 1
ATOM 2894 O O . SER A 1 358 ? -19.095 7.230 16.812 1.00 84.56 358 SER A O 1
ATOM 2896 N N . LYS A 1 359 ? -20.690 6.680 15.322 1.00 87.94 359 LYS A N 1
ATOM 2897 C CA . LYS A 1 359 ? -19.766 6.415 14.207 1.00 87.94 359 LYS A CA 1
ATOM 2898 C C . LYS A 1 359 ? -19.053 7.685 13.745 1.00 87.94 359 LYS A C 1
ATOM 2900 O O . LYS A 1 359 ? -17.837 7.649 13.567 1.00 87.94 359 LYS A O 1
ATOM 2905 N N . LYS A 1 360 ? -19.775 8.806 13.609 1.00 86.31 360 LYS A N 1
ATOM 2906 C CA . LYS A 1 360 ? -19.184 10.107 13.247 1.00 86.31 360 LYS A CA 1
ATOM 2907 C C . LYS A 1 360 ? -18.095 10.526 14.231 1.00 86.31 360 LYS A C 1
ATOM 2909 O O . LYS A 1 360 ? -16.996 10.859 13.804 1.00 86.31 360 LYS A O 1
ATOM 2914 N N . ARG A 1 361 ? -18.361 10.458 15.539 1.00 85.50 361 ARG A N 1
ATOM 2915 C CA . ARG A 1 361 ? -17.405 10.858 16.589 1.00 85.50 361 ARG A CA 1
ATOM 2916 C C . ARG A 1 361 ? -16.115 10.044 16.550 1.00 85.50 361 ARG A C 1
ATOM 2918 O O . ARG A 1 361 ? -15.032 10.624 16.594 1.00 85.50 361 ARG A O 1
ATOM 2925 N N . VAL A 1 362 ? -16.220 8.722 16.390 1.00 88.88 362 VAL A N 1
ATOM 2926 C CA . VAL A 1 362 ? -15.047 7.848 16.227 1.00 88.88 362 VAL A CA 1
ATOM 2927 C C . VAL A 1 362 ? -14.265 8.207 14.954 1.00 88.88 362 VAL A C 1
ATOM 2929 O O . VAL A 1 362 ? -13.052 8.381 15.031 1.00 88.88 362 VAL A O 1
ATOM 2932 N N . LEU A 1 363 ? -14.934 8.396 13.807 1.00 90.38 363 LEU A N 1
ATOM 2933 C CA . LEU A 1 363 ? -14.275 8.790 12.550 1.00 90.38 363 LEU A CA 1
ATOM 2934 C C . LEU A 1 363 ? -13.580 10.162 12.640 1.00 90.38 363 LEU A C 1
ATOM 2936 O O . LEU A 1 363 ? -12.455 10.300 12.167 1.00 90.38 363 LEU A O 1
ATOM 2940 N N . LEU A 1 364 ? -14.203 11.151 13.289 1.00 87.38 364 LEU A N 1
ATOM 2941 C CA . LEU A 1 364 ? -13.623 12.485 13.492 1.00 87.38 364 LEU A CA 1
ATOM 2942 C C . LEU A 1 364 ? -12.353 12.428 14.355 1.00 87.38 364 LEU A C 1
ATOM 2944 O O . LEU A 1 364 ? -11.362 13.069 14.018 1.00 87.38 364 LEU A O 1
ATOM 2948 N N . TRP A 1 365 ? -12.336 11.624 15.424 1.00 88.25 365 TRP A N 1
ATOM 2949 C CA . TRP A 1 365 ? -11.132 11.433 16.246 1.00 88.25 365 TRP A CA 1
ATOM 2950 C C . TRP A 1 365 ? -10.020 10.697 15.491 1.00 88.25 365 TRP A C 1
ATOM 2952 O O . TRP A 1 365 ? -8.871 11.133 15.542 1.00 88.25 365 TRP A O 1
ATOM 2962 N N . LEU A 1 366 ? -10.350 9.649 14.722 1.00 91.19 366 LEU A N 1
ATOM 2963 C CA . LEU A 1 366 ? -9.387 8.972 13.842 1.00 91.19 366 LEU A CA 1
ATOM 2964 C C . LEU A 1 366 ? -8.757 9.964 12.843 1.00 91.19 366 LEU A C 1
ATOM 2966 O O . LEU A 1 366 ? -7.535 9.982 12.685 1.00 91.19 366 LEU A O 1
ATOM 2970 N N . ALA A 1 367 ? -9.566 10.839 12.238 1.00 89.19 367 ALA A N 1
ATOM 2971 C CA . ALA A 1 367 ? -9.091 11.894 11.345 1.00 89.19 367 ALA A CA 1
ATOM 2972 C C . ALA A 1 367 ? -8.221 12.945 12.065 1.00 89.19 367 ALA A C 1
ATOM 2974 O O . ALA A 1 367 ? -7.175 13.310 11.534 1.00 89.19 367 ALA A O 1
ATOM 2975 N N . CYS A 1 368 ? -8.564 13.377 13.288 1.00 87.38 368 CYS A N 1
ATOM 2976 C CA . CYS A 1 368 ? -7.718 14.283 14.085 1.00 87.38 368 CYS A CA 1
ATOM 2977 C C . CYS A 1 368 ? -6.300 13.727 14.312 1.00 87.38 368 CYS A C 1
ATOM 2979 O O . CYS A 1 368 ? -5.323 14.476 14.207 1.00 87.38 368 CYS A O 1
ATOM 2981 N N . ILE A 1 369 ? -6.172 12.424 14.598 1.00 90.06 369 ILE A N 1
ATOM 2982 C CA . ILE A 1 369 ? -4.863 11.770 14.756 1.00 90.06 369 ILE A CA 1
ATOM 2983 C C . ILE A 1 369 ? -4.098 11.756 13.423 1.00 90.06 369 ILE A C 1
ATOM 2985 O O . ILE A 1 369 ? -2.912 12.082 13.409 1.00 90.06 369 ILE A O 1
ATOM 2989 N N . ILE A 1 370 ? -4.748 11.436 12.297 1.00 90.88 370 ILE A N 1
ATOM 2990 C CA . ILE A 1 370 ? -4.103 11.463 10.970 1.00 90.88 370 ILE A CA 1
ATOM 2991 C C . ILE A 1 370 ? -3.616 12.880 10.632 1.00 90.88 370 ILE A C 1
ATOM 2993 O O . ILE A 1 370 ? -2.422 13.069 10.407 1.00 90.88 370 ILE A O 1
ATOM 2997 N N . ILE A 1 371 ? -4.499 13.882 10.685 1.00 87.50 371 ILE A N 1
ATOM 2998 C CA . ILE A 1 371 ? -4.196 15.291 10.364 1.00 87.50 371 ILE A CA 1
ATOM 2999 C C . ILE A 1 371 ? -3.030 15.824 11.220 1.00 87.50 371 ILE A C 1
ATOM 3001 O O . ILE A 1 371 ? -2.160 16.538 10.723 1.00 87.50 371 ILE A O 1
ATOM 3005 N N . SER A 1 372 ? -2.947 15.423 12.495 1.00 87.06 372 SER A N 1
ATOM 3006 C CA . SER A 1 372 ? -1.842 15.811 13.388 1.00 87.06 372 SER A CA 1
ATOM 3007 C C . SER A 1 372 ? -0.469 15.254 12.978 1.00 87.06 372 SER A C 1
ATOM 3009 O O . SER A 1 372 ? 0.544 15.793 13.414 1.00 87.06 372 SER A O 1
ATOM 3011 N N . ASN A 1 373 ? -0.408 14.195 12.160 1.00 88.88 373 ASN A N 1
ATOM 3012 C CA . ASN A 1 373 ? 0.840 13.535 11.751 1.00 88.88 373 ASN A CA 1
ATOM 3013 C C . ASN A 1 373 ? 1.246 13.803 10.292 1.00 88.88 373 ASN A C 1
ATOM 3015 O O . ASN A 1 373 ? 2.348 13.423 9.910 1.00 88.88 373 ASN A O 1
ATOM 3019 N N . GLU A 1 374 ? 0.430 14.484 9.479 1.00 85.31 374 GLU A N 1
ATOM 3020 C CA . GLU A 1 374 ? 0.736 14.725 8.054 1.00 85.31 374 GLU A CA 1
ATOM 3021 C C . GLU A 1 374 ? 2.043 15.496 7.802 1.00 85.31 374 GLU A C 1
ATOM 3023 O O . GLU A 1 374 ? 2.615 15.414 6.718 1.00 85.31 374 GLU A O 1
ATOM 3028 N N . LYS A 1 375 ? 2.568 16.222 8.796 1.00 79.38 375 LYS A N 1
ATOM 3029 C CA . LYS A 1 375 ? 3.888 16.869 8.702 1.00 79.38 375 LYS A CA 1
ATOM 3030 C C . LYS A 1 375 ? 5.005 15.855 8.427 1.00 79.38 375 LYS A C 1
ATOM 3032 O O . LYS A 1 375 ? 5.918 16.176 7.672 1.00 79.38 375 LYS A O 1
ATOM 3037 N N . LYS A 1 376 ? 4.888 14.632 8.958 1.00 78.75 376 LYS A N 1
ATOM 3038 C CA . LYS A 1 376 ? 5.869 13.546 8.806 1.00 78.75 376 LYS A CA 1
ATOM 3039 C C . LYS A 1 376 ? 6.027 13.032 7.382 1.00 78.75 376 LYS A C 1
ATOM 3041 O O . LYS A 1 376 ? 7.012 12.364 7.110 1.00 78.75 376 LYS A O 1
ATOM 3046 N N . THR A 1 377 ? 5.077 13.321 6.490 1.00 73.19 377 THR A N 1
ATOM 3047 C CA . THR A 1 377 ? 5.158 12.929 5.073 1.00 73.19 377 THR A CA 1
ATOM 3048 C C . THR A 1 377 ? 5.822 14.005 4.211 1.00 73.19 377 THR A C 1
ATOM 3050 O O . THR A 1 377 ? 5.839 13.885 2.987 1.00 73.19 377 THR A O 1
ATOM 3053 N N . LYS A 1 378 ? 6.306 15.105 4.810 1.00 71.06 378 LYS A N 1
ATOM 3054 C CA . LYS A 1 378 ? 7.001 16.178 4.092 1.00 71.06 378 LYS A CA 1
ATOM 3055 C C . LYS A 1 378 ? 8.498 15.905 4.046 1.00 71.06 378 LYS A C 1
ATOM 3057 O O . LYS A 1 378 ? 9.102 15.615 5.073 1.00 71.06 378 LYS A O 1
ATOM 3062 N N . ILE A 1 379 ? 9.098 16.126 2.875 1.00 50.47 379 ILE A N 1
ATOM 3063 C CA . ILE A 1 379 ? 10.507 15.838 2.536 1.00 50.47 379 ILE A CA 1
ATOM 3064 C C . ILE A 1 379 ? 11.503 16.328 3.612 1.00 50.47 379 ILE A C 1
ATOM 3066 O O . ILE A 1 379 ? 12.466 15.633 3.924 1.00 50.47 379 ILE A O 1
ATOM 3070 N N . MET A 1 380 ? 11.227 17.452 4.285 1.00 46.22 380 MET A N 1
ATOM 3071 C CA . MET A 1 380 ? 12.024 17.973 5.411 1.00 46.22 380 MET A CA 1
ATOM 3072 C C . MET A 1 380 ? 12.240 16.971 6.575 1.00 46.22 380 MET A C 1
ATOM 3074 O O . MET A 1 380 ? 13.283 17.010 7.220 1.00 46.22 380 MET A O 1
ATOM 3078 N N . TYR A 1 381 ? 11.315 16.034 6.821 1.00 55.62 381 TYR A N 1
ATOM 3079 C CA . TYR A 1 381 ? 11.468 14.953 7.818 1.00 55.62 381 TYR A CA 1
ATOM 3080 C C . TYR A 1 381 ? 12.318 13.779 7.297 1.00 55.62 381 TYR A C 1
ATOM 3082 O O . TYR A 1 381 ? 12.801 12.964 8.086 1.00 55.62 381 TYR A O 1
ATOM 3090 N N . HIS A 1 382 ? 12.532 13.690 5.982 1.00 51.09 382 HIS A N 1
ATOM 3091 C CA . HIS A 1 382 ? 13.365 12.673 5.334 1.00 51.09 382 HIS A CA 1
ATOM 3092 C C . HIS A 1 382 ? 14.820 13.151 5.155 1.00 51.09 382 HIS A C 1
ATOM 3094 O O . HIS A 1 382 ? 15.724 12.324 5.195 1.00 51.09 382 HIS A O 1
ATOM 3100 N N . TYR A 1 383 ? 15.072 14.470 5.113 1.00 48.56 383 TYR A N 1
ATOM 3101 C CA . TYR A 1 383 ? 16.423 15.052 5.251 1.00 48.56 383 TYR A CA 1
ATOM 3102 C C . TYR A 1 383 ? 17.065 14.815 6.635 1.00 48.56 383 TYR A C 1
ATOM 3104 O O . TYR A 1 383 ? 18.273 14.986 6.792 1.00 48.56 383 TYR A O 1
ATOM 3112 N N . SER A 1 384 ? 16.293 14.388 7.644 1.00 56.44 384 SER A N 1
ATOM 3113 C CA . SER A 1 384 ? 16.853 13.873 8.901 1.00 56.44 384 SER A CA 1
ATOM 3114 C C . SER A 1 384 ? 17.609 12.566 8.637 1.00 56.44 384 SER A C 1
ATOM 3116 O O . SER A 1 384 ? 16.995 11.503 8.536 1.00 56.44 384 SER A O 1
ATOM 3118 N N . THR A 1 385 ? 18.938 12.644 8.543 1.00 61.72 385 THR A N 1
ATOM 3119 C CA . THR A 1 385 ? 19.835 11.480 8.419 1.00 61.72 385 THR A CA 1
ATOM 3120 C C . THR A 1 385 ? 19.869 10.631 9.691 1.00 61.72 385 THR A C 1
ATOM 3122 O O . THR A 1 385 ? 20.041 9.418 9.615 1.00 61.72 385 THR A O 1
ATOM 3125 N N . TYR A 1 386 ? 19.666 11.254 10.856 1.00 77.31 386 TYR A N 1
ATOM 3126 C CA . TYR A 1 386 ? 19.627 10.588 12.157 1.00 77.31 386 TYR A CA 1
ATOM 3127 C C . TYR A 1 386 ? 18.221 10.036 12.493 1.00 77.31 386 TYR A C 1
ATOM 3129 O O . TYR A 1 386 ? 17.226 10.702 12.187 1.00 77.31 386 TYR A O 1
ATOM 3137 N N . PRO A 1 387 ? 18.095 8.868 13.160 1.00 84.12 387 PRO A N 1
ATOM 3138 C CA . PRO A 1 387 ? 16.801 8.325 13.582 1.00 84.12 387 PRO A CA 1
ATOM 3139 C C . PRO A 1 387 ? 16.132 9.172 14.678 1.00 84.12 387 PRO A C 1
ATOM 3141 O O . PRO A 1 387 ? 16.551 9.179 15.839 1.00 84.12 387 PRO A O 1
ATOM 3144 N N . GLN A 1 388 ? 15.054 9.871 14.324 1.00 83.62 388 GLN A N 1
ATOM 3145 C CA . GLN A 1 388 ? 14.363 10.821 15.202 1.00 83.62 388 GLN A CA 1
ATOM 3146 C C . GLN A 1 388 ? 13.811 10.180 16.483 1.00 83.62 388 GLN A C 1
ATOM 3148 O O . GLN A 1 388 ? 13.766 10.821 17.528 1.00 83.62 388 GLN A O 1
ATOM 3153 N N . SER A 1 389 ? 13.394 8.914 16.421 1.00 86.62 389 SER A N 1
ATOM 3154 C CA . SER A 1 389 ? 12.837 8.156 17.550 1.00 86.62 389 SER A CA 1
ATOM 3155 C C . SER A 1 389 ? 13.872 7.752 18.604 1.00 86.62 389 SER A C 1
ATOM 3157 O O . SER A 1 389 ? 13.496 7.355 19.710 1.00 86.62 389 SER A O 1
ATOM 3159 N N . LEU A 1 390 ? 15.162 7.862 18.270 1.00 86.50 390 LEU A N 1
ATOM 3160 C CA . LEU A 1 390 ? 16.293 7.562 19.146 1.00 86.50 390 LEU A CA 1
ATOM 3161 C C . LEU A 1 390 ? 16.931 8.824 19.752 1.00 86.50 390 LEU A C 1
ATOM 3163 O O . LEU A 1 390 ? 17.874 8.710 20.536 1.00 86.50 390 LEU A O 1
ATOM 3167 N N . ASP A 1 391 ? 16.438 10.015 19.404 1.00 83.69 391 ASP A N 1
ATOM 3168 C CA . ASP A 1 391 ? 16.910 11.285 19.956 1.00 83.69 391 ASP A CA 1
ATOM 3169 C C . ASP A 1 391 ? 16.335 11.548 21.361 1.00 83.69 391 ASP A C 1
ATOM 3171 O O . ASP A 1 391 ? 15.152 11.315 21.627 1.00 83.69 391 ASP A O 1
ATOM 3175 N N . ALA A 1 392 ? 17.148 12.088 22.274 1.00 80.88 392 ALA A N 1
ATOM 3176 C CA . ALA A 1 392 ? 16.703 12.438 23.628 1.00 80.88 392 ALA A CA 1
ATOM 3177 C C . ALA A 1 392 ? 15.581 13.502 23.631 1.00 80.88 392 ALA A C 1
ATOM 3179 O O . ALA A 1 392 ? 14.728 13.526 24.522 1.00 80.88 392 ALA A O 1
ATOM 3180 N N . SER A 1 393 ? 15.550 14.345 22.601 1.00 84.50 393 SER A N 1
ATOM 3181 C CA . SER A 1 393 ? 14.581 15.413 22.360 1.00 84.50 393 SER A CA 1
ATOM 3182 C C . SER A 1 393 ? 13.299 14.915 21.686 1.00 84.50 393 SER A C 1
ATOM 3184 O O . SER A 1 393 ? 12.359 15.695 21.540 1.00 84.50 393 SER A O 1
ATOM 3186 N N . TYR A 1 394 ? 13.191 13.633 21.307 1.00 86.38 394 TYR A N 1
ATOM 3187 C CA . TYR A 1 394 ? 12.004 13.080 20.636 1.00 86.38 394 TYR A CA 1
ATOM 3188 C C . TYR A 1 394 ? 10.706 13.373 21.409 1.00 86.38 394 TYR A C 1
ATOM 3190 O O . TYR A 1 394 ? 9.719 13.846 20.847 1.00 86.38 394 TYR A O 1
ATOM 3198 N N . GLY A 1 395 ? 10.730 13.211 22.738 1.00 83.06 395 GLY A N 1
ATOM 3199 C CA . GLY A 1 395 ? 9.601 13.535 23.622 1.00 83.06 395 GLY A CA 1
ATOM 3200 C C . GLY A 1 395 ? 9.267 15.027 23.757 1.00 83.06 395 GLY A C 1
ATOM 3201 O O . GLY A 1 395 ? 8.209 15.356 24.300 1.00 83.06 395 GLY A O 1
ATOM 3202 N N . LEU A 1 396 ? 10.144 15.921 23.291 1.00 82.38 396 LEU A N 1
ATOM 3203 C CA . LEU A 1 396 ? 9.894 17.355 23.145 1.00 82.38 396 LEU A CA 1
ATOM 3204 C C . LEU A 1 396 ? 9.356 17.666 21.741 1.00 82.38 396 LEU A C 1
ATOM 3206 O O . LEU A 1 396 ? 8.347 18.360 21.639 1.00 82.38 396 LEU A O 1
ATOM 3210 N N . PHE A 1 397 ? 9.941 17.095 20.682 1.00 82.75 397 PHE A N 1
ATOM 3211 C CA . PHE A 1 397 ? 9.450 17.257 19.309 1.00 82.75 397 PHE A CA 1
ATOM 3212 C C . PHE A 1 397 ? 7.986 16.821 19.164 1.00 82.75 397 PHE A C 1
ATOM 3214 O O . PHE A 1 397 ? 7.177 17.603 18.670 1.00 82.75 397 PHE A O 1
ATOM 3221 N N . LEU A 1 398 ? 7.597 15.656 19.702 1.00 85.56 398 LEU A N 1
ATOM 3222 C CA . LEU A 1 398 ? 6.191 15.213 19.694 1.00 85.56 398 LEU A CA 1
ATOM 3223 C C . LEU A 1 398 ? 5.242 16.213 20.389 1.00 85.56 398 LEU A C 1
ATOM 3225 O O . LEU A 1 398 ? 4.115 16.403 19.942 1.00 85.56 398 LEU A O 1
ATOM 3229 N N . LYS A 1 399 ? 5.694 16.907 21.446 1.00 82.75 399 LYS A N 1
ATOM 3230 C CA . LYS A 1 399 ? 4.896 17.937 22.142 1.00 82.75 399 LYS A CA 1
ATOM 3231 C C . LYS A 1 399 ? 4.800 19.244 21.356 1.00 82.75 399 LYS A C 1
ATOM 3233 O O . LYS A 1 399 ? 3.725 19.828 21.309 1.00 82.75 399 LYS A O 1
ATOM 3238 N N . LEU A 1 400 ? 5.905 19.706 20.765 1.00 81.44 400 LEU A N 1
ATOM 3239 C CA . LEU A 1 400 ? 5.966 20.965 20.009 1.00 81.44 400 LEU A CA 1
ATOM 3240 C C . LEU A 1 400 ? 5.237 20.867 18.663 1.00 81.44 400 LEU A C 1
ATOM 3242 O O . LEU A 1 400 ? 4.574 21.809 18.237 1.00 81.44 400 LEU A O 1
ATOM 3246 N N . LEU A 1 401 ? 5.354 19.718 17.998 1.00 81.75 401 LEU A N 1
ATOM 3247 C CA . LEU A 1 401 ? 4.711 19.442 16.716 1.00 81.75 401 LEU A CA 1
ATOM 3248 C C . LEU A 1 401 ? 3.280 18.913 16.893 1.00 81.75 401 LEU A C 1
ATOM 3250 O O . LEU A 1 401 ? 2.480 19.018 15.965 1.00 81.75 401 LEU A O 1
ATOM 3254 N N . GLY A 1 402 ? 2.954 18.371 18.071 1.00 80.75 402 GLY A N 1
ATOM 3255 C CA . GLY A 1 402 ? 1.678 17.718 18.376 1.00 80.75 402 GLY A CA 1
ATOM 3256 C C . GLY A 1 402 ? 1.508 16.340 17.732 1.00 80.75 402 GLY A C 1
ATOM 3257 O O . GLY A 1 402 ? 0.389 15.840 17.624 1.00 80.75 402 GLY A O 1
ATOM 3258 N N . GLU A 1 403 ? 2.609 15.739 17.296 1.00 87.56 403 GLU A N 1
ATOM 3259 C CA . GLU A 1 403 ? 2.665 14.471 16.573 1.00 87.56 403 GLU A CA 1
ATOM 3260 C C . GLU A 1 403 ? 2.636 13.257 17.502 1.00 87.56 403 GLU A C 1
ATOM 3262 O O . GLU A 1 403 ? 3.071 13.303 18.649 1.00 87.56 403 GLU A O 1
ATOM 3267 N N . ASN A 1 404 ? 2.179 12.118 16.992 1.00 90.69 404 ASN A N 1
ATOM 3268 C CA . ASN A 1 404 ? 2.114 10.887 17.773 1.00 90.69 404 ASN A CA 1
ATOM 3269 C C . ASN A 1 404 ? 3.427 10.097 17.730 1.00 90.69 404 ASN A C 1
ATOM 3271 O O . ASN A 1 404 ? 4.214 10.227 16.793 1.00 90.69 404 ASN A O 1
ATOM 3275 N N . SER A 1 405 ? 3.684 9.247 18.727 1.00 90.62 405 SER A N 1
ATOM 3276 C CA . SER A 1 405 ? 4.869 8.378 18.686 1.00 90.62 405 SER A CA 1
ATOM 3277 C C . SER A 1 405 ? 4.701 7.257 17.648 1.00 90.62 405 SER A C 1
ATOM 3279 O O . SER A 1 405 ? 3.594 6.754 17.457 1.00 90.62 405 SER A O 1
ATOM 3281 N N . TYR A 1 406 ? 5.783 6.829 16.982 1.00 91.88 406 TYR A N 1
ATOM 3282 C CA . TYR A 1 406 ? 5.700 5.850 15.879 1.00 91.88 406 TYR A CA 1
ATOM 3283 C C . TYR A 1 406 ? 4.986 4.544 16.273 1.00 91.88 406 TYR A C 1
ATOM 3285 O O . TYR A 1 406 ? 4.172 4.032 15.508 1.00 91.88 406 TYR A O 1
ATOM 3293 N N . GLY A 1 407 ? 5.201 4.044 17.496 1.00 91.12 407 GLY A N 1
ATOM 3294 C CA . GLY A 1 407 ? 4.491 2.865 18.006 1.00 91.12 407 GLY A CA 1
ATOM 3295 C C . GLY A 1 407 ? 2.979 3.067 18.206 1.00 91.12 407 GLY A C 1
ATOM 3296 O O . GLY A 1 407 ? 2.222 2.113 18.059 1.00 91.12 407 GLY A O 1
ATOM 3297 N N . PHE A 1 408 ? 2.515 4.296 18.469 1.00 92.25 408 PHE A N 1
ATOM 3298 C CA . PHE A 1 408 ? 1.083 4.623 18.472 1.00 92.25 408 PHE A CA 1
ATOM 3299 C C . PHE A 1 408 ? 0.533 4.706 17.046 1.00 92.25 408 PHE A C 1
ATOM 3301 O O . PHE A 1 408 ? -0.518 4.137 16.771 1.00 92.25 408 PHE A O 1
ATOM 3308 N N . CYS A 1 409 ? 1.258 5.348 16.122 1.00 94.50 409 CYS A N 1
ATOM 3309 C CA . CYS A 1 409 ? 0.891 5.403 14.703 1.00 94.50 409 CYS A CA 1
ATOM 3310 C C . CYS A 1 409 ? 0.733 3.992 14.100 1.00 94.50 409 CYS A C 1
ATOM 3312 O O . CYS A 1 409 ? -0.239 3.724 13.397 1.00 94.50 409 CYS A O 1
ATOM 3314 N N . LEU A 1 410 ? 1.642 3.068 14.430 1.00 95.00 410 LEU A N 1
ATOM 3315 C CA . LEU A 1 410 ? 1.580 1.667 14.003 1.00 95.00 410 LEU A CA 1
ATOM 3316 C C . LEU A 1 410 ? 0.409 0.898 14.642 1.00 95.00 410 LEU A C 1
ATOM 3318 O O . LEU A 1 410 ? -0.318 0.208 13.927 1.00 95.00 410 LEU A O 1
ATOM 3322 N N . ASN A 1 411 ? 0.162 1.064 15.948 1.00 94.31 411 ASN A N 1
ATOM 3323 C CA . ASN A 1 411 ? -1.020 0.499 16.614 1.00 94.31 411 ASN A CA 1
ATOM 3324 C C . ASN A 1 411 ? -2.330 1.011 15.973 1.00 94.31 411 ASN A C 1
ATOM 3326 O O . ASN A 1 411 ? -3.228 0.224 15.677 1.00 94.31 411 ASN A O 1
ATOM 3330 N N . MET A 1 412 ? -2.428 2.320 15.715 1.00 95.19 412 MET A N 1
ATOM 3331 C CA . MET A 1 412 ? -3.564 2.957 15.034 1.00 95.19 412 MET A CA 1
ATOM 3332 C C . MET A 1 412 ? -3.763 2.405 13.618 1.00 95.19 412 MET A C 1
ATOM 3334 O O . MET A 1 412 ? -4.890 2.096 13.235 1.00 95.19 412 MET A O 1
ATOM 3338 N N . PHE A 1 413 ? -2.682 2.241 12.849 1.00 97.38 413 PHE A N 1
ATOM 3339 C CA . PHE A 1 413 ? -2.738 1.681 11.499 1.00 97.38 413 PHE A CA 1
ATOM 3340 C C . PHE A 1 413 ? -3.242 0.230 11.497 1.00 97.38 413 PHE A C 1
ATOM 3342 O O . PHE A 1 413 ? -4.155 -0.105 10.746 1.00 97.38 413 PHE A O 1
ATOM 3349 N N . TRP A 1 414 ? -2.731 -0.610 12.401 1.00 96.75 414 TRP A N 1
ATOM 3350 C CA . TRP A 1 414 ? -3.202 -1.987 12.589 1.00 96.75 414 TRP A CA 1
ATOM 3351 C C . TRP A 1 414 ? -4.704 -2.038 12.920 1.00 96.75 414 TRP A C 1
ATOM 3353 O O . TRP A 1 414 ? -5.449 -2.819 12.327 1.00 96.75 414 TRP A O 1
ATOM 3363 N N . VAL A 1 415 ? -5.183 -1.154 13.805 1.00 96.25 415 VAL A N 1
ATOM 3364 C CA . VAL A 1 415 ? -6.612 -1.041 14.157 1.00 96.25 415 VAL A CA 1
ATOM 3365 C C . VAL A 1 415 ? -7.456 -0.629 12.950 1.00 96.25 415 VAL A C 1
ATOM 3367 O O . VAL A 1 415 ? -8.517 -1.208 12.725 1.00 96.25 415 VAL A O 1
ATOM 3370 N N . LEU A 1 416 ? -6.988 0.333 12.153 1.00 97.38 416 LEU A N 1
ATOM 3371 C CA . LEU A 1 416 ? -7.658 0.781 10.931 1.00 97.38 416 LEU A CA 1
ATOM 3372 C C . LEU A 1 416 ? -7.774 -0.351 9.893 1.00 97.38 416 LEU A C 1
ATOM 3374 O O . LEU A 1 416 ? -8.857 -0.563 9.346 1.00 97.38 416 LEU A O 1
ATOM 3378 N N . LEU A 1 417 ? -6.718 -1.149 9.697 1.00 97.81 417 LEU A N 1
ATOM 3379 C CA . LEU A 1 417 ? -6.772 -2.349 8.854 1.00 97.81 417 LEU A CA 1
ATOM 3380 C C . LEU A 1 417 ? -7.797 -3.376 9.380 1.00 97.81 417 LEU A C 1
ATOM 3382 O O . LEU A 1 417 ? -8.605 -3.887 8.606 1.00 97.81 417 LEU A O 1
ATOM 3386 N N . CYS A 1 418 ? -7.843 -3.628 10.693 1.00 97.00 418 CYS A N 1
ATOM 3387 C CA . CYS A 1 418 ? -8.835 -4.508 11.333 1.00 97.00 418 CYS A CA 1
ATOM 3388 C C . CYS A 1 418 ? -10.290 -3.998 11.263 1.00 97.00 418 CYS A C 1
ATOM 3390 O O . CYS A 1 418 ? -11.230 -4.789 11.398 1.00 97.00 418 CYS A O 1
ATOM 3392 N N . LEU A 1 419 ? -10.502 -2.692 11.064 1.00 95.75 419 LEU A N 1
ATOM 3393 C CA . LEU A 1 419 ? -11.821 -2.109 10.791 1.00 95.75 419 LEU A CA 1
ATOM 3394 C C . LEU A 1 419 ? -12.205 -2.211 9.306 1.00 95.75 419 LEU A C 1
ATOM 3396 O O . LEU A 1 419 ? -13.391 -2.346 9.006 1.00 95.75 419 LEU A O 1
ATOM 3400 N N . CYS A 1 420 ? -11.227 -2.218 8.396 1.00 96.31 420 CYS A N 1
ATOM 3401 C CA . CYS A 1 420 ? -11.433 -2.490 6.970 1.00 96.31 420 CYS A CA 1
ATOM 3402 C C . CYS A 1 420 ? -11.497 -3.990 6.627 1.00 96.31 420 CYS A C 1
ATOM 3404 O O . CYS A 1 420 ? -12.030 -4.351 5.582 1.00 96.31 420 CYS A O 1
ATOM 3406 N N . GLU A 1 421 ? -11.024 -4.885 7.498 1.00 94.25 421 GLU A N 1
ATOM 3407 C CA . GLU A 1 421 ? -11.030 -6.339 7.281 1.00 94.25 421 GLU A CA 1
ATOM 3408 C C . GLU A 1 421 ? -12.394 -6.949 6.857 1.00 94.25 421 GLU A C 1
ATOM 3410 O O . GLU A 1 421 ? -12.380 -7.888 6.053 1.00 94.25 421 GLU A O 1
ATOM 3415 N N . PRO A 1 422 ? -13.569 -6.467 7.322 1.00 93.62 422 PRO A N 1
ATOM 3416 C CA . PRO A 1 422 ? -14.880 -6.947 6.864 1.00 93.62 422 PRO A CA 1
ATOM 3417 C C . PRO A 1 422 ? -15.300 -6.453 5.466 1.00 93.62 422 PRO A C 1
ATOM 3419 O O . PRO A 1 422 ? -16.393 -6.807 5.002 1.00 93.62 422 PRO A O 1
ATOM 3422 N N . ILE A 1 423 ? -14.493 -5.614 4.810 1.00 93.88 423 ILE A N 1
ATOM 3423 C CA . ILE A 1 423 ? -14.697 -5.168 3.431 1.00 93.88 423 ILE A CA 1
ATOM 3424 C C . ILE A 1 423 ? -14.058 -6.204 2.495 1.00 93.88 423 ILE A C 1
ATOM 3426 O O . ILE A 1 423 ? -12.871 -6.514 2.587 1.00 93.88 423 ILE A O 1
ATOM 3430 N N . THR A 1 424 ? -14.873 -6.783 1.618 1.00 89.69 424 THR A N 1
ATOM 3431 C CA . THR A 1 424 ? -14.466 -7.743 0.582 1.00 89.69 424 THR A CA 1
ATOM 3432 C C . THR A 1 424 ? -14.597 -7.093 -0.794 1.00 89.69 424 THR A C 1
ATOM 3434 O O . THR A 1 424 ? -15.309 -6.100 -0.925 1.00 89.69 424 THR A O 1
ATOM 3437 N N . MET A 1 425 ? -13.961 -7.658 -1.827 1.00 87.25 425 MET A N 1
ATOM 3438 C CA . MET A 1 425 ? -13.986 -7.088 -3.188 1.00 87.25 425 MET A CA 1
ATOM 3439 C C . MET A 1 425 ? -15.412 -6.823 -3.696 1.00 87.25 425 MET A C 1
ATOM 3441 O O . MET A 1 425 ? -15.692 -5.771 -4.257 1.00 87.25 425 MET A O 1
ATOM 3445 N N . ASN A 1 426 ? -16.352 -7.721 -3.395 1.00 85.12 426 ASN A N 1
ATOM 3446 C CA . ASN A 1 426 ? -17.759 -7.597 -3.790 1.00 85.12 426 ASN A CA 1
ATOM 3447 C C . ASN A 1 426 ? -18.459 -6.356 -3.191 1.00 85.12 426 ASN A C 1
ATOM 3449 O O . ASN A 1 426 ? -19.499 -5.952 -3.701 1.00 85.12 426 ASN A O 1
ATOM 3453 N N . LYS A 1 427 ? -17.903 -5.752 -2.129 1.00 88.62 427 LYS A N 1
ATOM 3454 C CA . LYS A 1 427 ? -18.401 -4.519 -1.494 1.00 88.62 427 LYS A CA 1
ATOM 3455 C C . LYS A 1 427 ? -17.776 -3.241 -2.060 1.00 88.62 427 LYS A C 1
ATOM 3457 O O . LYS A 1 427 ? -18.114 -2.159 -1.592 1.00 88.62 427 LYS A O 1
ATOM 3462 N N . ILE A 1 428 ? -16.890 -3.322 -3.057 1.00 89.19 428 ILE A N 1
ATOM 3463 C CA . ILE A 1 428 ? -16.388 -2.127 -3.759 1.00 89.19 428 ILE A CA 1
ATOM 3464 C C . ILE A 1 428 ? -17.565 -1.368 -4.401 1.00 89.19 428 ILE A C 1
ATOM 3466 O O . ILE A 1 428 ? -17.663 -0.152 -4.261 1.00 89.19 428 ILE A O 1
ATOM 3470 N N . SER A 1 429 ? -18.529 -2.091 -4.983 1.00 85.81 429 SER A N 1
ATOM 3471 C CA . SER A 1 429 ? -19.785 -1.532 -5.510 1.00 85.81 429 SER A CA 1
ATOM 3472 C C . SER A 1 429 ? -20.665 -0.840 -4.459 1.00 85.81 429 SER A C 1
ATOM 3474 O O . SER A 1 429 ? -21.541 -0.059 -4.824 1.00 85.81 429 SER A O 1
ATOM 3476 N N . ASP A 1 430 ? -20.459 -1.099 -3.161 1.00 89.44 430 ASP A N 1
ATOM 3477 C CA . ASP A 1 430 ? -21.194 -0.412 -2.096 1.00 89.44 430 ASP A CA 1
ATOM 3478 C C . ASP A 1 430 ? -20.631 0.988 -1.803 1.00 89.44 430 ASP A C 1
ATOM 3480 O O . ASP A 1 430 ? -21.247 1.718 -1.026 1.00 89.44 430 ASP A O 1
ATOM 3484 N N . PHE A 1 431 ? -19.479 1.387 -2.352 1.00 91.88 431 PHE A N 1
ATOM 3485 C CA . PHE A 1 431 ? -18.826 2.645 -1.977 1.00 91.88 431 PHE A CA 1
ATOM 3486 C C . PHE A 1 431 ? -19.557 3.884 -2.524 1.00 91.88 431 PHE A C 1
ATOM 3488 O O . PHE A 1 431 ? -20.264 3.833 -3.529 1.00 91.88 431 PHE A O 1
ATOM 3495 N N . ASP A 1 432 ? -19.375 5.027 -1.858 1.00 90.75 432 ASP A N 1
ATOM 3496 C CA . ASP A 1 432 ? -19.649 6.337 -2.456 1.00 90.75 432 ASP A CA 1
ATOM 3497 C C . ASP A 1 432 ? -18.496 6.685 -3.416 1.00 90.75 432 ASP A C 1
ATOM 3499 O O . ASP A 1 432 ? -17.431 7.139 -2.996 1.00 90.75 432 ASP A O 1
ATOM 3503 N N . LEU A 1 433 ? -18.687 6.400 -4.707 1.00 90.50 433 LEU A N 1
ATOM 3504 C CA . LEU A 1 433 ? -17.656 6.575 -5.740 1.00 90.50 433 LEU A CA 1
ATOM 3505 C C . LEU A 1 433 ? -17.325 8.048 -6.024 1.00 90.50 433 LEU A C 1
ATOM 3507 O O . LEU A 1 433 ? -16.283 8.325 -6.605 1.00 90.50 433 LEU A O 1
ATOM 3511 N N . PHE A 1 434 ? -18.173 8.986 -5.589 1.00 91.12 434 PHE A N 1
ATOM 3512 C CA . PHE A 1 434 ? -17.977 10.429 -5.760 1.00 91.12 434 PHE A CA 1
ATOM 3513 C C . PHE A 1 434 ? -17.564 11.130 -4.453 1.00 91.12 434 PHE A C 1
ATOM 3515 O O . PHE A 1 434 ? -17.570 12.359 -4.377 1.00 91.12 434 PHE A O 1
ATOM 3522 N N . PHE A 1 435 ? -17.152 10.363 -3.433 1.00 91.25 435 PHE A N 1
ATOM 3523 C CA . PHE A 1 435 ? -16.828 10.847 -2.086 1.00 91.25 435 PHE A CA 1
ATOM 3524 C C . PHE A 1 435 ? -15.891 12.069 -2.059 1.00 91.25 435 PHE A C 1
ATOM 3526 O O . PHE A 1 435 ? -16.129 12.991 -1.283 1.00 91.25 435 PHE A O 1
ATOM 3533 N N . PHE A 1 436 ? -14.877 12.132 -2.933 1.00 90.50 436 PHE A N 1
ATOM 3534 C CA . PHE A 1 436 ? -13.915 13.246 -2.993 1.00 90.50 436 PHE A CA 1
ATOM 3535 C C . PHE A 1 436 ? -14.521 14.607 -3.371 1.00 90.50 436 PHE A C 1
ATOM 3537 O O . PHE A 1 436 ? -13.933 15.640 -3.063 1.00 90.50 436 PHE A O 1
ATOM 3544 N N . LEU A 1 437 ? -15.693 14.623 -4.010 1.00 89.62 437 LEU A N 1
ATOM 3545 C CA . LEU A 1 437 ? -16.381 15.841 -4.445 1.00 89.62 437 LEU A CA 1
ATOM 3546 C C . LEU A 1 437 ? -17.331 16.416 -3.379 1.00 89.62 437 LEU A C 1
ATOM 3548 O O . LEU A 1 437 ? -17.944 17.463 -3.599 1.00 89.62 437 LEU A O 1
ATOM 3552 N N . ARG A 1 438 ? -17.509 15.726 -2.245 1.00 87.19 438 ARG A N 1
ATOM 3553 C CA . ARG A 1 438 ? -18.527 16.063 -1.243 1.00 87.19 438 ARG A CA 1
ATOM 3554 C C . ARG A 1 438 ? -18.190 17.339 -0.478 1.00 87.19 438 ARG A C 1
ATOM 3556 O O . ARG A 1 438 ? -17.177 17.433 0.209 1.00 87.19 438 ARG A O 1
ATOM 3563 N N . ASP A 1 439 ? -19.117 18.292 -0.530 1.00 81.88 439 ASP A N 1
ATOM 3564 C CA . ASP A 1 439 ? -18.986 19.596 0.121 1.00 81.88 439 ASP A CA 1
ATOM 3565 C C . ASP A 1 439 ? -19.497 19.649 1.574 1.00 81.88 439 ASP A C 1
ATOM 3567 O O . ASP A 1 439 ? -19.373 20.701 2.207 1.00 81.88 439 ASP A O 1
ATOM 3571 N N . ASP A 1 440 ? -20.064 18.563 2.114 1.00 84.94 440 ASP A N 1
ATOM 3572 C CA . ASP A 1 440 ? -20.628 18.556 3.470 1.00 84.94 440 ASP A CA 1
ATOM 3573 C C . ASP A 1 440 ? -19.538 18.684 4.566 1.00 84.94 440 ASP A C 1
ATOM 3575 O O . ASP A 1 440 ? -18.414 18.209 4.368 1.00 84.94 440 ASP A O 1
ATOM 3579 N N . PRO A 1 441 ? -19.822 19.316 5.727 1.00 81.69 441 PRO A N 1
ATOM 3580 C CA . PRO A 1 441 ? -18.792 19.630 6.726 1.00 81.69 441 PRO A CA 1
ATOM 3581 C C . PRO A 1 441 ? -18.059 18.413 7.297 1.00 81.69 441 PRO A C 1
ATOM 3583 O O . PRO A 1 441 ? -16.882 18.499 7.651 1.00 81.69 441 PRO A O 1
ATOM 3586 N N . PHE A 1 442 ? -18.745 17.271 7.382 1.00 85.00 442 PHE A N 1
ATOM 3587 C CA . PHE A 1 442 ? -18.176 16.029 7.889 1.00 85.00 442 PHE A CA 1
ATOM 3588 C C . PHE A 1 442 ? -17.207 15.427 6.864 1.00 85.00 442 PHE A C 1
ATOM 3590 O O . PHE A 1 442 ? -16.049 15.175 7.196 1.00 85.00 442 PHE A O 1
ATOM 3597 N N . SER A 1 443 ? -17.633 15.294 5.605 1.00 87.44 443 SER A N 1
ATOM 3598 C CA . SER A 1 443 ? -16.780 14.845 4.498 1.00 87.44 443 SER A CA 1
ATOM 3599 C C . SER A 1 443 ? -15.574 15.765 4.310 1.00 87.44 443 SER A C 1
ATOM 3601 O O . SER A 1 443 ? -14.450 15.273 4.260 1.00 87.44 443 SER A O 1
ATOM 3603 N N . LYS A 1 444 ? -15.764 17.094 4.324 1.00 84.50 444 LYS A N 1
ATOM 3604 C CA . LYS A 1 444 ? -14.668 18.079 4.261 1.00 84.50 444 LYS A CA 1
ATOM 3605 C C . LYS A 1 444 ? -13.642 17.922 5.381 1.00 84.50 444 LYS A C 1
ATOM 3607 O O . LYS A 1 444 ? -12.453 18.111 5.136 1.00 84.50 444 LYS A O 1
ATOM 3612 N N . PHE A 1 445 ? -14.065 17.559 6.594 1.00 84.94 445 PHE A N 1
ATOM 3613 C CA . PHE A 1 445 ? -13.127 17.294 7.685 1.00 84.94 445 PHE A CA 1
ATOM 3614 C C . PHE A 1 445 ? -12.316 16.012 7.449 1.00 84.94 445 PHE A C 1
ATOM 3616 O O . PHE A 1 445 ? -11.104 16.015 7.651 1.00 84.94 445 PHE A O 1
ATOM 3623 N N . LEU A 1 446 ? -12.958 14.932 6.984 1.00 85.69 446 LEU A N 1
ATOM 3624 C CA . LEU A 1 446 ? -12.276 13.666 6.673 1.00 85.69 446 LEU A CA 1
ATOM 3625 C C . LEU A 1 446 ? -11.352 13.764 5.444 1.00 85.69 446 LEU A C 1
ATOM 3627 O O . LEU A 1 446 ? -10.348 13.061 5.376 1.00 85.69 446 LEU A O 1
ATOM 3631 N N . LEU A 1 447 ? -11.688 14.634 4.489 1.00 84.94 447 LEU A N 1
ATOM 3632 C CA . LEU A 1 447 ? -10.954 14.877 3.242 1.00 84.94 447 LEU A CA 1
ATOM 3633 C C . LEU A 1 447 ? -9.905 15.994 3.341 1.00 84.94 447 LEU A C 1
ATOM 3635 O O . LEU A 1 447 ? -9.227 16.298 2.353 1.00 84.94 447 LEU A O 1
ATOM 3639 N N . LYS A 1 448 ? -9.745 16.609 4.517 1.00 83.38 448 LYS A N 1
ATOM 3640 C CA . LYS A 1 448 ? -8.783 17.691 4.740 1.00 83.38 448 LYS A CA 1
ATOM 3641 C C . LYS A 1 448 ? -7.378 17.253 4.315 1.00 83.38 448 LYS A C 1
ATOM 3643 O O . LYS A 1 448 ? -6.916 16.184 4.699 1.00 83.38 448 LYS A O 1
ATOM 3648 N N . ASN A 1 449 ? -6.716 18.077 3.500 1.00 77.75 449 ASN A N 1
ATOM 3649 C CA . ASN A 1 449 ? -5.390 17.824 2.911 1.00 77.75 449 ASN A CA 1
ATOM 3650 C C . ASN A 1 449 ? -5.278 16.587 1.984 1.00 77.75 449 ASN A C 1
ATOM 3652 O O . ASN A 1 449 ? -4.187 16.290 1.488 1.00 77.75 449 ASN A O 1
ATOM 3656 N N . ILE A 1 450 ? -6.394 15.910 1.684 1.00 81.44 450 ILE A N 1
ATOM 3657 C CA . ILE A 1 450 ? -6.501 14.885 0.634 1.00 81.44 450 ILE A CA 1
ATOM 3658 C C . ILE A 1 450 ? -6.896 15.550 -0.690 1.00 81.44 450 ILE A C 1
ATOM 3660 O O . ILE A 1 450 ? -6.171 15.435 -1.673 1.00 81.44 450 ILE A O 1
ATOM 3664 N N . THR A 1 451 ? -7.990 16.319 -0.702 1.00 77.56 451 THR A N 1
ATOM 3665 C CA . THR A 1 451 ? -8.513 17.012 -1.901 1.00 77.56 451 THR A CA 1
ATOM 3666 C C . THR A 1 451 ? -7.721 18.259 -2.311 1.00 77.56 451 THR A C 1
ATOM 3668 O O . THR A 1 451 ? -7.978 18.835 -3.361 1.00 77.56 451 THR A O 1
ATOM 3671 N N . ASN A 1 452 ? -6.724 18.664 -1.517 1.00 72.94 452 ASN A N 1
ATOM 3672 C CA . ASN A 1 452 ? -5.811 19.764 -1.855 1.00 72.94 452 ASN A CA 1
ATOM 3673 C C . ASN A 1 452 ? -4.728 19.356 -2.880 1.00 72.94 452 ASN A C 1
ATOM 3675 O O . ASN A 1 452 ? -3.955 20.208 -3.314 1.00 72.94 452 ASN A O 1
ATOM 3679 N N . GLN A 1 453 ? -4.628 18.066 -3.217 1.00 75.50 453 GLN A N 1
ATOM 3680 C CA . GLN A 1 453 ? -3.608 17.501 -4.109 1.00 75.50 453 GLN A CA 1
ATOM 3681 C C . GLN A 1 453 ? -4.177 17.240 -5.513 1.00 75.50 453 GLN A C 1
ATOM 3683 O O . GLN A 1 453 ? -5.388 17.293 -5.719 1.00 75.50 453 GLN A O 1
ATOM 3688 N N . SER A 1 454 ? -3.313 16.976 -6.493 1.00 82.88 454 SER A N 1
ATOM 3689 C CA . SER A 1 454 ? -3.711 16.737 -7.885 1.00 82.88 454 SER A CA 1
ATOM 3690 C C . SER A 1 454 ? -4.508 15.437 -8.057 1.00 82.88 454 SER A C 1
ATOM 3692 O O . SER A 1 454 ? -4.028 14.348 -7.734 1.00 82.88 454 SER A O 1
ATOM 3694 N N . SER A 1 455 ? -5.709 15.559 -8.619 1.00 89.19 455 SER A N 1
ATOM 3695 C CA . SER A 1 455 ? -6.493 14.492 -9.257 1.00 89.19 455 SER A CA 1
ATOM 3696 C C . SER A 1 455 ? -5.799 13.923 -10.502 1.00 89.19 455 SER A C 1
ATOM 3698 O O . SER A 1 455 ? -4.873 14.538 -11.033 1.00 89.19 455 SER A O 1
ATOM 3700 N N . PHE A 1 456 ? -6.252 12.759 -10.987 1.00 89.12 456 PHE A N 1
ATOM 3701 C CA . PHE A 1 456 ? -5.844 12.241 -12.306 1.00 89.12 456 PHE A CA 1
ATOM 3702 C C . PHE A 1 456 ? -6.280 13.154 -13.459 1.00 89.12 456 PHE A C 1
ATOM 3704 O O . PHE A 1 456 ? -5.604 13.204 -14.484 1.00 89.12 456 PHE A O 1
ATOM 3711 N N . GLU A 1 457 ? -7.379 13.886 -13.267 1.00 89.81 457 GLU A N 1
ATOM 3712 C CA . GLU A 1 457 ? -7.916 14.852 -14.222 1.00 89.81 457 GLU A CA 1
ATOM 3713 C C . GLU A 1 457 ? -7.798 16.305 -13.730 1.00 89.81 457 GLU A C 1
ATOM 3715 O O . GLU A 1 457 ? -7.698 16.585 -12.534 1.00 89.81 457 GLU A O 1
ATOM 3720 N N . GLU A 1 458 ? -7.787 17.241 -14.672 1.00 85.94 458 GLU A N 1
ATOM 3721 C CA . GLU A 1 458 ? -7.618 18.677 -14.451 1.00 85.94 458 GLU A CA 1
ATOM 3722 C C . GLU A 1 458 ? -8.771 19.317 -13.660 1.00 85.94 458 GLU A C 1
ATOM 3724 O O . GLU A 1 458 ? -9.922 18.880 -13.698 1.00 85.94 458 GLU A O 1
ATOM 3729 N N . LYS A 1 459 ? -8.458 20.392 -12.923 1.00 86.81 459 LYS A N 1
ATOM 3730 C CA . LYS A 1 459 ? -9.377 21.011 -11.948 1.00 86.81 459 LYS A CA 1
ATOM 3731 C C . LYS A 1 459 ? -10.665 21.554 -12.578 1.00 86.81 459 LYS A C 1
ATOM 3733 O O . LYS A 1 459 ? -11.707 21.501 -11.933 1.00 86.81 459 LYS A O 1
ATOM 3738 N N . SER A 1 460 ? -10.594 22.041 -13.816 1.00 88.38 460 SER A N 1
ATOM 3739 C CA . SER A 1 460 ? -11.742 22.440 -14.643 1.00 88.38 460 SER A CA 1
ATOM 3740 C C . SER A 1 460 ? -12.709 21.270 -14.840 1.00 88.38 460 SER A C 1
ATOM 3742 O O . SER A 1 460 ? -13.859 21.327 -14.412 1.00 88.38 460 SER A O 1
ATOM 3744 N N . ASN A 1 461 ? -12.210 20.167 -15.394 1.00 87.50 461 ASN A N 1
ATOM 3745 C CA . ASN A 1 461 ? -12.989 18.966 -15.676 1.00 87.50 461 ASN A CA 1
ATOM 3746 C C . ASN A 1 461 ? -13.506 18.278 -14.399 1.00 87.50 461 ASN A C 1
ATOM 3748 O O . ASN A 1 461 ? -14.638 17.794 -14.373 1.00 87.50 461 ASN A O 1
ATOM 3752 N N . VAL A 1 462 ? -12.745 18.310 -13.301 1.00 88.44 462 VAL A N 1
ATOM 3753 C CA . VAL A 1 462 ? -13.200 17.834 -11.982 1.00 88.44 462 VAL A CA 1
ATOM 3754 C C . VAL A 1 462 ? -14.348 18.687 -11.421 1.00 88.44 462 VAL A C 1
ATOM 3756 O O . VAL A 1 462 ? -15.304 18.128 -10.879 1.00 88.44 462 VAL A O 1
ATOM 3759 N N . GLU A 1 463 ? -14.322 20.011 -11.593 1.00 87.19 463 GLU A N 1
ATOM 3760 C CA . GLU A 1 463 ? -15.442 20.880 -11.205 1.00 87.19 463 GLU A CA 1
ATOM 3761 C C . GLU A 1 463 ? -16.652 20.704 -12.149 1.00 87.19 463 GLU A C 1
ATOM 3763 O O . GLU A 1 463 ? -17.788 20.667 -11.675 1.00 87.19 463 GLU A O 1
ATOM 3768 N N . ASN A 1 464 ? -16.443 20.458 -13.450 1.00 87.69 464 ASN A N 1
ATOM 3769 C CA . ASN A 1 464 ? -17.521 20.104 -14.386 1.00 87.69 464 ASN A CA 1
ATOM 3770 C C . ASN A 1 464 ? -18.214 18.784 -13.986 1.00 87.69 464 ASN A C 1
ATOM 3772 O O . ASN A 1 464 ? -19.447 18.710 -13.988 1.00 87.69 464 ASN A O 1
ATOM 3776 N N . ILE A 1 465 ? -17.460 17.755 -13.567 1.00 88.94 465 ILE A N 1
ATOM 3777 C CA . ILE A 1 465 ? -18.027 16.530 -12.966 1.00 88.94 465 ILE A CA 1
ATOM 3778 C C . ILE A 1 465 ? -18.799 16.882 -11.685 1.00 88.94 465 ILE A C 1
ATOM 3780 O O . ILE A 1 465 ? -19.929 16.427 -11.494 1.00 88.94 465 ILE A O 1
ATOM 3784 N N . LYS A 1 466 ? -18.228 17.723 -10.816 1.00 88.69 466 LYS A N 1
ATOM 3785 C CA . LYS A 1 466 ? -18.859 18.131 -9.556 1.00 88.69 466 LYS A CA 1
ATOM 3786 C C . LYS A 1 466 ? -20.218 18.785 -9.770 1.00 88.69 466 LYS A C 1
ATOM 3788 O O . LYS A 1 466 ? -21.178 18.360 -9.132 1.00 88.69 466 LYS A O 1
ATOM 3793 N N . GLN A 1 467 ? -20.341 19.748 -10.685 1.00 86.88 467 GLN A N 1
ATOM 3794 C CA . GLN A 1 467 ? -21.627 20.395 -10.969 1.00 86.88 467 GLN A CA 1
ATOM 3795 C C . GLN A 1 467 ? -22.650 19.414 -11.571 1.00 86.88 467 GLN A C 1
ATOM 3797 O O . GLN A 1 467 ? -23.816 19.459 -11.178 1.00 86.88 467 GLN A O 1
ATOM 3802 N N . LYS A 1 468 ? -22.224 18.474 -12.432 1.00 85.31 468 LYS A N 1
ATOM 3803 C CA . LYS A 1 468 ? -23.091 17.406 -12.975 1.00 85.31 468 LYS A CA 1
ATOM 3804 C C . LYS A 1 468 ? -23.651 16.487 -11.873 1.00 85.31 468 LYS A C 1
ATOM 3806 O O . LYS A 1 468 ? -24.829 16.140 -11.910 1.00 85.31 468 LYS A O 1
ATOM 3811 N N . VAL A 1 469 ? -22.844 16.111 -10.874 1.00 85.56 469 VAL A N 1
ATOM 3812 C CA . VAL A 1 469 ? -23.223 15.110 -9.847 1.00 85.56 469 VAL A CA 1
ATOM 3813 C C . VAL A 1 469 ? -23.834 15.729 -8.570 1.00 85.56 469 VAL A C 1
ATOM 3815 O O . VAL A 1 469 ? -24.537 15.039 -7.827 1.00 85.56 469 VAL A O 1
ATOM 3818 N N . LYS A 1 470 ? -23.655 17.037 -8.335 1.00 80.31 470 LYS A N 1
ATOM 3819 C CA . LYS A 1 470 ? -24.109 17.798 -7.146 1.00 80.31 470 LYS A CA 1
ATOM 3820 C C . LYS A 1 470 ? -25.571 17.579 -6.734 1.00 80.31 470 LYS A C 1
ATOM 3822 O O . LYS A 1 470 ? -25.870 17.578 -5.544 1.00 80.31 470 LYS A O 1
ATOM 3827 N N . ASN A 1 471 ? -26.466 17.384 -7.704 1.00 76.81 471 ASN A N 1
ATOM 3828 C CA . ASN A 1 471 ? -27.907 17.216 -7.477 1.00 76.81 471 ASN A CA 1
ATOM 3829 C C . ASN A 1 471 ? -28.341 15.747 -7.277 1.00 76.81 471 ASN A C 1
ATOM 3831 O O . ASN A 1 471 ? -29.533 15.469 -7.158 1.00 76.81 471 ASN A O 1
ATOM 3835 N N . SER A 1 472 ? -27.405 14.792 -7.264 1.00 76.81 472 SER A N 1
ATOM 3836 C CA . SER A 1 472 ? -27.714 13.364 -7.119 1.00 76.81 472 SER A CA 1
ATOM 3837 C C . SER A 1 472 ? -28.087 12.969 -5.682 1.00 76.81 472 SER A C 1
ATOM 3839 O O . SER A 1 472 ? -27.575 13.514 -4.702 1.00 76.81 472 SER A O 1
ATOM 3841 N N . GLU A 1 473 ? -28.920 11.931 -5.534 1.00 66.06 473 GLU A N 1
ATOM 3842 C CA . GLU A 1 473 ? -29.317 11.383 -4.223 1.00 66.06 473 GLU A CA 1
ATOM 3843 C C . GLU A 1 473 ? -28.148 10.872 -3.355 1.00 66.06 473 GLU A C 1
ATOM 3845 O O . GLU A 1 473 ? -28.331 10.631 -2.161 1.00 66.06 473 GLU A O 1
ATOM 3850 N N . GLY A 1 474 ? -26.955 10.678 -3.928 1.00 66.12 474 GLY A N 1
ATOM 3851 C CA . GLY A 1 474 ? -25.755 10.335 -3.162 1.00 66.12 474 GLY A CA 1
ATOM 3852 C C . GLY A 1 474 ? -25.255 11.494 -2.294 1.00 66.12 474 GLY A C 1
ATOM 3853 O O . GLY A 1 474 ? -24.751 11.265 -1.196 1.00 66.12 474 GLY A O 1
ATOM 3854 N N . PHE A 1 475 ? -25.439 12.737 -2.750 1.00 73.12 475 PHE A N 1
ATOM 3855 C CA . PHE A 1 475 ? -24.913 13.937 -2.092 1.00 73.12 475 PHE A CA 1
ATOM 3856 C C . PHE A 1 475 ? -25.847 14.461 -0.997 1.00 73.12 475 PHE A C 1
ATOM 3858 O O . PHE A 1 475 ? -25.371 15.012 -0.007 1.00 73.12 475 PHE A O 1
ATOM 3865 N N . SER A 1 476 ? -27.160 14.235 -1.119 1.00 69.69 476 SER A N 1
ATOM 3866 C CA . SER A 1 476 ? -28.144 14.588 -0.083 1.00 69.69 476 SER A CA 1
ATOM 3867 C C . SER A 1 476 ? -28.148 13.635 1.121 1.00 69.69 476 SER A C 1
ATOM 3869 O O . SER A 1 476 ? -28.657 13.987 2.185 1.00 69.69 476 SER A O 1
ATOM 3871 N N . LYS A 1 477 ? -27.574 12.435 0.977 1.00 79.25 477 LYS A N 1
ATOM 3872 C CA . LYS A 1 477 ? -27.430 11.430 2.043 1.00 79.25 477 LYS A CA 1
ATOM 3873 C C . LYS A 1 477 ? -26.022 11.488 2.637 1.00 79.25 477 LYS A C 1
ATOM 3875 O O . LYS A 1 477 ? -25.067 11.857 1.958 1.00 79.25 477 LYS A O 1
ATOM 3880 N N . GLU A 1 478 ? -25.882 11.120 3.909 1.00 79.69 478 GLU A N 1
ATOM 3881 C CA . GLU A 1 478 ? -24.578 11.079 4.588 1.00 79.69 478 GLU A CA 1
ATOM 3882 C C . GLU A 1 478 ? -23.640 10.026 3.962 1.00 79.69 478 GLU A C 1
ATOM 3884 O O . GLU A 1 478 ? -24.115 8.968 3.529 1.00 79.69 478 GLU A O 1
ATOM 3889 N N . PRO A 1 479 ? -22.312 10.262 3.928 1.00 87.88 479 PRO A N 1
ATOM 3890 C CA . PRO A 1 479 ? -21.372 9.325 3.323 1.00 87.88 479 PRO A CA 1
ATOM 3891 C C . PRO A 1 479 ? -21.355 7.985 4.069 1.00 87.88 479 PRO A C 1
ATOM 3893 O O . PRO A 1 479 ? -21.374 7.912 5.302 1.00 87.88 479 PRO A O 1
ATOM 3896 N N . LYS A 1 480 ? -21.286 6.887 3.312 1.00 90.06 480 LYS A N 1
ATOM 3897 C CA . LYS A 1 480 ? -21.305 5.530 3.872 1.00 90.06 480 LYS A CA 1
ATOM 3898 C C . LYS A 1 480 ? -20.053 5.277 4.717 1.00 90.06 480 LYS A C 1
ATOM 3900 O O . LYS A 1 480 ? -18.932 5.423 4.233 1.00 90.06 480 LYS A O 1
ATOM 3905 N N . PHE A 1 481 ? -20.241 4.773 5.943 1.00 91.25 481 PHE A N 1
ATOM 3906 C CA . PHE A 1 481 ? -19.151 4.458 6.885 1.00 91.25 481 PHE A CA 1
ATOM 3907 C C . PHE A 1 481 ? -18.006 3.644 6.254 1.00 91.25 481 PHE A C 1
ATOM 3909 O O . PHE A 1 481 ? -16.845 3.919 6.539 1.00 91.25 481 PHE A O 1
ATOM 3916 N N . ILE A 1 482 ? -18.325 2.674 5.386 1.00 93.06 482 ILE A N 1
ATOM 3917 C CA . ILE A 1 482 ? -17.333 1.829 4.699 1.00 93.06 482 ILE A CA 1
ATOM 3918 C C . ILE A 1 482 ? -16.382 2.633 3.799 1.00 93.06 482 ILE A C 1
ATOM 3920 O O . ILE A 1 482 ? -15.199 2.321 3.744 1.00 93.06 482 ILE A O 1
ATOM 3924 N N . THR A 1 483 ? -16.869 3.694 3.152 1.00 93.94 483 THR A N 1
ATOM 3925 C CA . THR A 1 483 ? -16.065 4.565 2.286 1.00 93.94 483 THR A CA 1
ATOM 3926 C C . THR A 1 483 ? -15.219 5.515 3.124 1.00 93.94 483 THR A C 1
ATOM 3928 O O . THR A 1 483 ? -14.030 5.671 2.857 1.00 93.94 483 THR A O 1
ATOM 3931 N N . CYS A 1 484 ? -15.789 6.074 4.199 1.00 94.50 484 CYS A N 1
ATOM 3932 C CA . CYS A 1 484 ? -15.038 6.892 5.150 1.00 94.50 484 CYS A CA 1
ATOM 3933 C C . CYS A 1 484 ? -13.879 6.107 5.781 1.00 94.50 484 CYS A C 1
ATOM 3935 O O . CYS A 1 484 ? -12.745 6.575 5.749 1.00 94.50 484 CYS A O 1
ATOM 3937 N N . ILE A 1 485 ? -14.137 4.911 6.330 1.00 95.25 485 ILE A N 1
ATOM 3938 C CA . ILE A 1 485 ? -13.089 4.119 6.988 1.00 95.25 485 ILE A CA 1
ATOM 3939 C C . ILE A 1 485 ? -12.040 3.624 5.985 1.00 95.25 485 ILE A C 1
ATOM 3941 O O . ILE A 1 485 ? -10.859 3.698 6.300 1.00 95.25 485 ILE A O 1
ATOM 3945 N N . PHE A 1 486 ? -12.433 3.236 4.765 1.00 96.12 486 PHE A N 1
ATOM 3946 C CA . PHE A 1 486 ? -11.496 2.844 3.708 1.00 96.12 486 PHE A CA 1
ATOM 3947 C C . PHE A 1 486 ? -10.506 3.965 3.364 1.00 96.12 486 PHE A C 1
ATOM 3949 O O . PHE A 1 486 ? -9.298 3.745 3.428 1.00 96.12 486 PHE A O 1
ATOM 3956 N N . TRP A 1 487 ? -10.983 5.180 3.065 1.00 94.19 487 TRP A N 1
ATOM 3957 C CA . TRP A 1 487 ? -10.094 6.291 2.697 1.00 94.19 487 TRP A CA 1
ATOM 3958 C C . TRP A 1 487 ? -9.272 6.825 3.879 1.00 94.19 487 TRP A C 1
ATOM 3960 O O . TRP A 1 487 ? -8.121 7.212 3.687 1.00 94.19 487 TRP A O 1
ATOM 3970 N N . ILE A 1 488 ? -9.797 6.765 5.108 1.00 94.00 488 ILE A N 1
ATOM 3971 C CA . ILE A 1 488 ? -9.033 7.024 6.343 1.00 94.00 488 ILE A CA 1
ATOM 3972 C C . ILE A 1 488 ? -7.903 5.995 6.504 1.00 94.00 488 ILE A C 1
ATOM 3974 O O . ILE A 1 488 ? -6.761 6.374 6.764 1.00 94.00 488 ILE A O 1
ATOM 3978 N N . THR A 1 489 ? -8.182 4.701 6.305 1.00 96.19 489 THR A N 1
ATOM 3979 C CA . THR A 1 489 ? -7.159 3.644 6.336 1.00 96.19 489 THR A CA 1
ATOM 3980 C C . THR A 1 489 ? -6.131 3.828 5.218 1.00 96.19 489 THR A C 1
ATOM 3982 O O . THR A 1 489 ? -4.935 3.723 5.485 1.00 96.19 489 THR A O 1
ATOM 3985 N N . PHE A 1 490 ? -6.552 4.208 4.008 1.00 95.31 490 PHE A N 1
ATOM 3986 C CA . PHE A 1 490 ? -5.636 4.508 2.904 1.00 95.31 490 PHE A CA 1
ATOM 3987 C C . PHE A 1 490 ? -4.733 5.698 3.252 1.00 95.31 490 PHE A C 1
ATOM 3989 O O . PHE A 1 490 ? -3.518 5.565 3.233 1.00 95.31 490 PHE A O 1
ATOM 3996 N N . LYS A 1 491 ? -5.279 6.836 3.690 1.00 92.19 491 LYS A N 1
ATOM 3997 C CA . LYS A 1 491 ? -4.466 7.995 4.093 1.00 92.19 491 LYS A CA 1
ATOM 3998 C C . LYS A 1 491 ? -3.517 7.680 5.261 1.00 92.19 491 LYS A C 1
ATOM 4000 O O . LYS A 1 491 ? -2.412 8.213 5.326 1.00 92.19 491 LYS A O 1
ATOM 4005 N N . SER A 1 492 ? -3.901 6.780 6.168 1.00 94.12 492 SER A N 1
ATOM 4006 C CA . SER A 1 492 ? -3.015 6.323 7.247 1.00 94.12 492 SER A CA 1
ATOM 4007 C C . SER A 1 492 ? -1.821 5.477 6.767 1.00 94.12 492 SER A C 1
ATOM 4009 O O . SER A 1 492 ? -0.825 5.380 7.480 1.00 94.12 492 SER A O 1
ATOM 4011 N N . LEU A 1 493 ? -1.862 4.938 5.543 1.00 93.44 493 LEU A N 1
ATOM 4012 C CA . LEU A 1 493 ? -0.751 4.221 4.913 1.00 93.44 493 LEU A CA 1
ATOM 4013 C C . LEU A 1 493 ? 0.467 5.145 4.716 1.00 93.44 493 LEU A C 1
ATOM 4015 O O . LEU A 1 493 ? 1.555 4.857 5.218 1.00 93.44 493 LEU A O 1
ATOM 4019 N N . SER A 1 494 ? 0.273 6.298 4.070 1.00 89.75 494 SER A N 1
ATOM 4020 C CA . SER A 1 494 ? 1.324 7.304 3.877 1.00 89.75 494 SER A CA 1
ATOM 4021 C C . SER A 1 494 ? 1.613 8.135 5.126 1.00 89.75 494 SER A C 1
ATOM 4023 O O . SER A 1 494 ? 2.745 8.570 5.302 1.00 89.75 494 SER A O 1
ATOM 4025 N N . VAL A 1 495 ? 0.640 8.340 6.022 1.00 91.25 495 VAL A N 1
ATOM 4026 C CA . VAL A 1 495 ? 0.820 9.196 7.216 1.00 91.25 495 VAL A CA 1
ATOM 4027 C C . VAL A 1 495 ? 1.390 8.454 8.434 1.00 91.25 495 VAL A C 1
ATOM 4029 O O . VAL A 1 495 ? 2.109 9.056 9.233 1.00 91.25 495 VAL A O 1
ATOM 4032 N N . PHE A 1 496 ? 1.100 7.159 8.605 1.00 94.00 496 PHE A N 1
ATOM 4033 C CA . PHE A 1 496 ? 1.604 6.359 9.731 1.00 94.00 496 PHE A CA 1
ATOM 4034 C C . PHE A 1 496 ? 2.627 5.308 9.308 1.00 94.00 496 PHE A C 1
ATOM 4036 O O . PHE A 1 496 ? 3.650 5.173 9.977 1.00 94.00 496 PHE A O 1
ATOM 4043 N N . PHE A 1 497 ? 2.352 4.537 8.251 1.00 94.19 497 PHE A N 1
ATOM 4044 C CA . PHE A 1 497 ? 3.137 3.338 7.956 1.00 94.19 497 PHE A CA 1
ATOM 4045 C C . PHE A 1 497 ? 4.439 3.655 7.215 1.00 94.19 497 PHE A C 1
ATOM 4047 O O . PHE A 1 497 ? 5.500 3.300 7.723 1.00 94.19 497 PHE A O 1
ATOM 4054 N N . LYS A 1 498 ? 4.390 4.391 6.095 1.00 91.38 498 LYS A N 1
ATOM 4055 C CA . LYS A 1 498 ? 5.591 4.779 5.326 1.00 91.38 498 LYS A CA 1
ATOM 4056 C C . LYS A 1 498 ? 6.663 5.483 6.195 1.00 91.38 498 LYS A C 1
ATOM 4058 O O . LYS A 1 498 ? 7.753 4.923 6.305 1.00 91.38 498 LYS A O 1
ATOM 4063 N N . PRO A 1 499 ? 6.363 6.560 6.957 1.00 90.94 499 PRO A N 1
ATOM 4064 C CA . PRO A 1 499 ? 7.348 7.202 7.837 1.00 90.94 499 PRO A CA 1
ATOM 4065 C C . PRO A 1 499 ? 7.883 6.299 8.958 1.00 90.94 499 PRO A C 1
ATOM 4067 O O . PRO A 1 499 ? 8.989 6.517 9.447 1.00 90.94 499 PRO A O 1
ATOM 4070 N N . ALA A 1 500 ? 7.118 5.289 9.390 1.00 91.94 500 ALA A N 1
ATOM 4071 C CA . ALA A 1 500 ? 7.581 4.313 10.375 1.00 91.94 500 ALA A CA 1
ATOM 4072 C C . ALA A 1 500 ? 8.534 3.269 9.761 1.00 91.94 500 ALA A C 1
ATOM 4074 O O . ALA A 1 500 ? 9.455 2.824 10.446 1.00 91.94 500 ALA A O 1
ATOM 4075 N N . ILE A 1 501 ? 8.361 2.898 8.485 1.00 91.38 501 ILE A N 1
ATOM 4076 C CA . ILE A 1 501 ? 9.362 2.095 7.769 1.00 91.38 501 ILE A CA 1
ATOM 4077 C C . ILE A 1 501 ? 10.632 2.919 7.568 1.00 91.38 501 ILE A C 1
ATOM 4079 O O . ILE A 1 501 ? 11.700 2.451 7.952 1.00 91.38 501 ILE A O 1
ATOM 4083 N N . ASP A 1 502 ? 10.522 4.142 7.044 1.00 88.25 502 ASP A N 1
ATOM 4084 C CA . ASP A 1 502 ? 11.670 5.022 6.785 1.00 88.25 502 ASP A CA 1
ATOM 4085 C C . ASP A 1 502 ? 12.506 5.243 8.058 1.00 88.25 502 ASP A C 1
ATOM 4087 O O . ASP A 1 502 ? 13.735 5.153 8.043 1.00 88.25 502 ASP A O 1
ATOM 4091 N N . GLU A 1 503 ? 11.839 5.444 9.199 1.00 90.12 503 GLU A N 1
ATOM 4092 C CA . GLU A 1 503 ? 12.489 5.527 10.505 1.00 90.12 503 GLU A CA 1
ATOM 4093 C C . GLU A 1 503 ? 13.198 4.222 10.900 1.00 90.12 503 GLU A C 1
ATOM 4095 O O . GLU A 1 503 ? 14.355 4.265 11.318 1.00 90.12 503 GLU A O 1
ATOM 4100 N N . PHE A 1 504 ? 12.566 3.056 10.729 1.00 92.06 504 PHE A N 1
ATOM 4101 C CA . PHE A 1 504 ? 13.225 1.768 10.971 1.00 92.06 504 PHE A CA 1
ATOM 4102 C C . PHE A 1 504 ? 14.439 1.553 10.051 1.00 92.06 504 PHE A C 1
ATOM 4104 O O . PHE A 1 504 ? 15.473 1.066 10.515 1.00 92.06 504 PHE A O 1
ATOM 4111 N N . MET A 1 505 ? 14.357 1.963 8.781 1.00 89.06 505 MET A N 1
ATOM 4112 C CA . MET A 1 505 ? 15.487 1.903 7.851 1.00 89.06 505 MET A CA 1
ATOM 4113 C C . MET A 1 505 ? 16.643 2.781 8.330 1.00 89.06 505 MET A C 1
ATOM 4115 O O . MET A 1 505 ? 17.772 2.294 8.381 1.00 89.06 505 MET A O 1
ATOM 4119 N N . ARG A 1 506 ? 16.381 4.020 8.774 1.00 87.88 506 ARG A N 1
ATOM 4120 C CA . ARG A 1 506 ? 17.407 4.885 9.388 1.00 87.88 506 ARG A CA 1
ATOM 4121 C C . ARG A 1 506 ? 18.048 4.232 10.613 1.00 87.88 506 ARG A C 1
ATOM 4123 O O . ARG A 1 506 ? 19.273 4.208 10.707 1.00 87.88 506 ARG A O 1
ATOM 4130 N N . ILE A 1 507 ? 17.252 3.642 11.516 1.00 90.62 507 ILE A N 1
ATOM 4131 C CA . ILE A 1 507 ? 17.775 2.916 12.691 1.00 90.62 507 ILE A CA 1
ATOM 4132 C C . ILE A 1 507 ? 18.743 1.804 12.262 1.00 90.62 507 ILE A C 1
ATOM 4134 O O . ILE A 1 507 ? 19.799 1.654 12.870 1.00 90.62 507 ILE A O 1
ATOM 4138 N N . VAL A 1 508 ? 18.413 1.021 11.230 1.00 90.38 508 VAL A N 1
ATOM 4139 C CA . VAL A 1 508 ? 19.275 -0.080 10.763 1.00 90.38 508 VAL A CA 1
ATOM 4140 C C . VAL A 1 508 ? 20.513 0.429 10.010 1.00 90.38 508 VAL A C 1
ATOM 4142 O O . VAL A 1 508 ? 21.597 -0.132 10.177 1.00 90.38 508 VAL A O 1
ATOM 4145 N N . GLN A 1 509 ? 20.383 1.492 9.214 1.00 88.12 509 GLN A N 1
ATOM 4146 C CA . GLN A 1 509 ? 21.478 2.058 8.418 1.00 88.12 509 GLN A CA 1
ATOM 4147 C C . GLN A 1 509 ? 22.544 2.768 9.268 1.00 88.12 509 GLN A C 1
ATOM 4149 O O . GLN A 1 509 ? 23.711 2.754 8.888 1.00 88.12 509 GLN A O 1
ATOM 4154 N N . GLU A 1 510 ? 22.178 3.336 10.422 1.00 88.69 510 GLU A N 1
ATOM 4155 C CA . GLU A 1 510 ? 23.088 4.103 11.292 1.00 88.69 510 GLU A CA 1
ATOM 4156 C C . GLU A 1 510 ? 23.875 3.227 12.302 1.00 88.69 510 GLU A C 1
ATOM 4158 O O . GLU A 1 510 ? 24.845 3.677 12.914 1.00 88.69 510 GLU A O 1
ATOM 4163 N N . VAL A 1 511 ? 23.558 1.927 12.422 1.00 90.00 511 VAL A N 1
ATOM 4164 C CA . VAL A 1 511 ? 24.292 0.949 13.268 1.00 90.00 511 VAL A CA 1
ATOM 4165 C C . VAL A 1 511 ? 25.827 0.949 13.080 1.00 90.00 511 VAL A C 1
ATOM 4167 O O . VAL A 1 511 ? 26.539 0.775 14.078 1.00 90.00 511 VAL A O 1
ATOM 4170 N N . PRO A 1 512 ? 26.403 1.121 11.869 1.00 88.38 512 PRO A N 1
ATOM 4171 C CA . PRO A 1 512 ? 27.854 1.187 11.688 1.00 88.38 512 PRO A CA 1
ATOM 4172 C C . PRO A 1 512 ? 28.491 2.392 12.392 1.00 88.38 512 PRO A C 1
ATOM 4174 O O . PRO A 1 512 ? 29.590 2.252 12.935 1.00 88.38 512 PRO A O 1
ATOM 4177 N N . ASN A 1 513 ? 27.784 3.521 12.442 1.00 87.19 513 ASN A N 1
ATOM 4178 C CA . ASN A 1 513 ? 28.257 4.807 12.959 1.00 87.19 513 ASN A CA 1
ATOM 4179 C C . ASN A 1 513 ? 27.923 4.998 14.452 1.00 87.19 513 ASN A C 1
ATOM 4181 O O . ASN A 1 513 ? 28.634 5.703 15.170 1.00 87.19 513 ASN A O 1
ATOM 4185 N N . ALA A 1 514 ? 26.861 4.344 14.934 1.00 86.31 514 ALA A N 1
ATOM 4186 C CA . ALA A 1 514 ? 26.328 4.501 16.283 1.00 86.31 514 ALA A CA 1
ATOM 4187 C C . ALA A 1 514 ? 27.362 4.255 17.403 1.00 86.31 514 ALA A C 1
ATOM 4189 O O . ALA A 1 514 ? 28.015 3.207 17.462 1.00 86.31 514 ALA A O 1
ATOM 4190 N N . LYS A 1 515 ? 27.435 5.204 18.352 1.00 84.62 515 LYS A N 1
ATOM 4191 C CA . LYS A 1 515 ? 28.313 5.151 19.540 1.00 84.62 515 LYS A CA 1
ATOM 4192 C C . LYS A 1 515 ? 27.963 3.996 20.491 1.00 84.62 515 LYS A C 1
ATOM 4194 O O . LYS A 1 515 ? 28.864 3.312 20.963 1.00 84.62 515 LYS A O 1
ATOM 4199 N N . ASP A 1 516 ? 26.672 3.753 20.743 1.00 87.62 516 ASP A N 1
ATOM 4200 C CA . ASP A 1 516 ? 26.192 2.552 21.445 1.00 87.62 516 ASP A CA 1
ATOM 4201 C C . ASP A 1 516 ? 25.392 1.656 20.495 1.00 87.62 516 ASP A C 1
ATOM 4203 O O . ASP A 1 516 ? 24.194 1.838 20.262 1.00 87.62 516 ASP A O 1
ATOM 4207 N N . LYS A 1 517 ? 26.071 0.636 19.973 1.00 89.44 517 LYS A N 1
ATOM 4208 C CA . LYS A 1 517 ? 25.468 -0.346 19.068 1.00 89.44 517 LYS A CA 1
ATOM 4209 C C . LYS A 1 517 ? 24.494 -1.283 19.789 1.00 89.44 517 LYS A C 1
ATOM 4211 O O . LYS A 1 517 ? 23.582 -1.794 19.146 1.00 89.44 517 LYS A O 1
ATOM 4216 N N . ASN A 1 518 ? 24.610 -1.475 21.110 1.00 88.56 518 ASN A N 1
ATOM 4217 C CA . ASN A 1 518 ? 23.648 -2.286 21.864 1.00 88.56 518 ASN A CA 1
ATOM 4218 C C . ASN A 1 518 ? 22.280 -1.601 21.898 1.00 88.56 518 ASN A C 1
ATOM 4220 O O . ASN A 1 518 ? 21.277 -2.252 21.622 1.00 88.56 518 ASN A O 1
ATOM 4224 N N . PHE A 1 519 ? 22.232 -0.294 22.183 1.00 88.69 519 PHE A N 1
ATOM 4225 C CA . PHE A 1 519 ? 20.990 0.485 22.153 1.00 88.69 519 PHE A CA 1
ATOM 4226 C C . PHE A 1 519 ? 20.277 0.387 20.797 1.00 88.69 519 PHE A C 1
ATOM 4228 O O . PHE A 1 519 ? 19.067 0.158 20.744 1.00 88.69 519 PHE A O 1
ATOM 4235 N N . TYR A 1 520 ? 21.035 0.460 19.703 1.00 91.50 520 TYR A N 1
ATOM 4236 C CA . TYR A 1 520 ? 20.506 0.276 18.353 1.00 91.50 520 TYR A CA 1
ATOM 4237 C C . TYR A 1 520 ? 19.981 -1.153 18.125 1.00 91.50 520 TYR A C 1
ATOM 4239 O O . TYR A 1 520 ? 18.823 -1.315 17.740 1.00 91.50 520 TYR A O 1
ATOM 4247 N N . TYR A 1 521 ? 20.755 -2.200 18.440 1.00 90.81 521 TYR A N 1
ATOM 4248 C CA . TYR A 1 521 ? 20.295 -3.591 18.294 1.00 90.81 521 TYR A CA 1
ATOM 4249 C C . TYR A 1 521 ? 19.038 -3.899 19.121 1.00 90.81 521 TYR A C 1
ATOM 4251 O O . TYR A 1 521 ? 18.126 -4.561 18.624 1.00 90.81 521 TYR A O 1
ATOM 4259 N N . MET A 1 522 ? 18.940 -3.395 20.355 1.00 90.50 522 MET A N 1
ATOM 4260 C CA . MET A 1 522 ? 17.758 -3.601 21.198 1.00 90.50 522 MET A CA 1
ATOM 4261 C C . MET A 1 522 ? 16.497 -2.940 20.617 1.00 90.50 522 MET A C 1
ATOM 4263 O O . MET A 1 522 ? 15.423 -3.541 20.681 1.00 90.50 522 MET A O 1
ATOM 4267 N N . ASN A 1 523 ? 16.612 -1.757 20.000 1.00 90.88 523 ASN A N 1
ATOM 4268 C CA . ASN A 1 523 ? 15.499 -1.151 19.262 1.00 90.88 523 ASN A CA 1
ATOM 4269 C C . ASN A 1 523 ? 15.179 -1.941 17.979 1.00 90.88 523 ASN A C 1
ATOM 4271 O O . ASN A 1 523 ? 14.016 -2.230 17.714 1.00 90.88 523 ASN A O 1
ATOM 4275 N N . ILE A 1 524 ? 16.179 -2.395 17.217 1.00 91.88 524 ILE A N 1
ATOM 4276 C CA . ILE A 1 524 ? 15.944 -3.242 16.033 1.00 91.88 524 ILE A CA 1
ATOM 4277 C C . ILE A 1 524 ? 15.159 -4.510 16.411 1.00 91.88 524 ILE A C 1
ATOM 4279 O O . ILE A 1 524 ? 14.267 -4.914 15.666 1.00 91.88 524 ILE A O 1
ATOM 4283 N N . HIS A 1 525 ? 15.412 -5.102 17.584 1.00 90.81 525 HIS A N 1
ATOM 4284 C CA . HIS A 1 525 ? 14.618 -6.218 18.106 1.00 90.81 525 HIS A CA 1
ATOM 4285 C C . HIS A 1 525 ? 13.157 -5.842 18.426 1.00 90.81 525 HIS A C 1
ATOM 4287 O O . HIS A 1 525 ? 12.261 -6.610 18.072 1.00 90.81 525 HIS A O 1
ATOM 4293 N N . THR A 1 526 ? 12.875 -4.686 19.044 1.00 90.69 526 THR A N 1
ATOM 4294 C CA . THR A 1 526 ? 11.486 -4.278 19.354 1.00 90.69 526 THR A CA 1
ATOM 4295 C C . THR A 1 526 ? 10.687 -3.897 18.109 1.00 90.69 526 THR A C 1
ATOM 4297 O O . THR A 1 526 ? 9.549 -4.343 17.958 1.00 90.69 526 THR A O 1
ATOM 4300 N N . TRP A 1 527 ? 11.282 -3.173 17.160 1.00 93.25 527 TRP A N 1
ATOM 4301 C CA . TRP A 1 527 ? 10.639 -2.878 15.875 1.00 93.25 527 TRP A CA 1
ATOM 4302 C C . TRP A 1 527 ? 10.418 -4.157 15.036 1.00 93.25 527 TRP A C 1
ATOM 4304 O O . TRP A 1 527 ? 9.342 -4.333 14.456 1.00 93.25 527 TRP A O 1
ATOM 4314 N N . LYS A 1 528 ? 11.363 -5.119 15.049 1.00 90.94 528 LYS A N 1
ATOM 4315 C CA . LYS A 1 528 ? 11.197 -6.444 14.408 1.00 90.94 528 LYS A CA 1
ATOM 4316 C C . LYS A 1 528 ? 10.115 -7.327 15.042 1.00 90.94 528 LYS A C 1
ATOM 4318 O O . LYS A 1 528 ? 9.677 -8.292 14.409 1.00 90.94 528 LYS A O 1
ATOM 4323 N N . ILE A 1 529 ? 9.655 -7.039 16.260 1.00 90.88 529 ILE A N 1
ATOM 4324 C CA . ILE A 1 529 ? 8.490 -7.728 16.830 1.00 90.88 529 ILE A CA 1
ATOM 4325 C C . ILE A 1 529 ? 7.222 -7.283 16.097 1.00 90.88 529 ILE A C 1
ATOM 4327 O O . ILE A 1 529 ? 6.513 -8.152 15.590 1.00 90.88 529 ILE A O 1
ATOM 4331 N N . PHE A 1 530 ? 6.989 -5.971 15.964 1.00 91.56 530 PHE A N 1
ATOM 4332 C CA . PHE A 1 530 ? 5.778 -5.423 15.339 1.00 91.56 530 PHE A CA 1
ATOM 4333 C C . PHE A 1 530 ? 5.749 -5.612 13.815 1.00 91.56 530 PHE A C 1
ATOM 4335 O O . PHE A 1 530 ? 4.849 -6.271 13.298 1.00 91.56 530 PHE A O 1
ATOM 4342 N N . LEU A 1 531 ? 6.752 -5.089 13.092 1.00 91.62 531 LEU A N 1
ATOM 4343 C CA . LEU A 1 531 ? 6.756 -5.013 11.616 1.00 91.62 531 LEU A CA 1
ATOM 4344 C C . LEU A 1 531 ? 6.719 -6.386 10.915 1.00 91.62 531 LEU A C 1
ATOM 4346 O O . LEU A 1 531 ? 6.490 -6.469 9.715 1.00 91.62 531 LEU A O 1
ATOM 4350 N N . TYR A 1 532 ? 6.944 -7.466 11.664 1.00 89.69 532 TYR A N 1
ATOM 4351 C CA . TYR A 1 532 ? 6.999 -8.842 11.174 1.00 89.69 532 TYR A CA 1
ATOM 4352 C C . TYR A 1 532 ? 5.962 -9.734 11.897 1.00 89.69 532 TYR A C 1
ATOM 4354 O O . TYR A 1 532 ? 6.139 -10.954 11.961 1.00 89.69 532 TYR A O 1
ATOM 4362 N N . SER A 1 533 ? 4.896 -9.158 12.479 1.00 89.56 533 SER A N 1
ATOM 4363 C CA . SER A 1 533 ? 3.709 -9.929 12.888 1.00 89.56 533 SER A CA 1
ATOM 4364 C C . SER A 1 533 ? 2.960 -10.415 11.645 1.00 89.56 533 SER A C 1
ATOM 4366 O O . SER A 1 533 ? 2.571 -9.616 10.795 1.00 89.56 533 SER A O 1
ATOM 4368 N N . SER A 1 534 ? 2.735 -11.730 11.535 1.00 89.00 534 SER A N 1
ATOM 4369 C CA . SER A 1 534 ? 2.013 -12.320 10.397 1.00 89.00 534 SER A CA 1
ATOM 4370 C C . SER A 1 534 ? 0.576 -11.783 10.309 1.00 89.00 534 SER A C 1
ATOM 4372 O O . SER A 1 534 ? 0.127 -11.436 9.220 1.00 89.00 534 SER A O 1
ATOM 4374 N N . ARG A 1 535 ? -0.103 -11.571 11.451 1.00 91.81 535 ARG A N 1
ATOM 4375 C CA . ARG A 1 535 ? -1.445 -10.961 11.511 1.00 91.81 535 ARG A CA 1
ATOM 4376 C C . ARG A 1 535 ? -1.464 -9.566 10.877 1.00 91.81 535 ARG A C 1
ATOM 4378 O O . ARG A 1 535 ? -2.332 -9.289 10.055 1.00 91.81 535 ARG A O 1
ATOM 4385 N N . PHE A 1 536 ? -0.490 -8.719 11.215 1.00 93.38 536 PHE A N 1
ATOM 4386 C CA . PHE A 1 536 ? -0.354 -7.373 10.645 1.00 93.38 536 PHE A CA 1
ATOM 4387 C C . PHE A 1 536 ? -0.110 -7.400 9.128 1.00 93.38 536 PHE A C 1
ATOM 4389 O O . PHE A 1 536 ? -0.761 -6.677 8.380 1.00 93.38 536 PHE A O 1
ATOM 4396 N N . ILE A 1 537 ? 0.789 -8.271 8.667 1.00 92.62 537 ILE A N 1
ATOM 4397 C CA . ILE A 1 537 ? 1.139 -8.402 7.247 1.00 92.62 537 ILE A CA 1
ATOM 4398 C C . ILE A 1 537 ? -0.038 -8.931 6.417 1.00 92.62 537 ILE A C 1
ATOM 4400 O O . ILE A 1 537 ? -0.330 -8.382 5.357 1.00 92.62 537 ILE A O 1
ATOM 4404 N N . GLN A 1 538 ? -0.766 -9.935 6.913 1.00 93.62 538 GLN A N 1
ATOM 4405 C CA . GLN A 1 538 ? -1.983 -10.449 6.272 1.00 93.62 538 GLN A CA 1
ATOM 4406 C C . GLN A 1 538 ? -3.045 -9.355 6.097 1.00 93.62 538 GLN A C 1
ATOM 4408 O O . GLN A 1 538 ? -3.631 -9.223 5.024 1.00 93.62 538 GLN A O 1
ATOM 4413 N N . LEU A 1 539 ? -3.268 -8.550 7.141 1.00 96.00 539 LEU A N 1
ATOM 4414 C CA . LEU A 1 539 ? -4.183 -7.406 7.117 1.00 96.00 539 LEU A CA 1
ATOM 4415 C C . LEU A 1 539 ? -3.750 -6.341 6.098 1.00 96.00 539 LEU A C 1
ATOM 4417 O O . LEU A 1 539 ? -4.580 -5.844 5.336 1.00 96.00 539 LEU A O 1
ATOM 4421 N N . LEU A 1 540 ? -2.454 -6.024 6.057 1.00 96.12 540 LEU A N 1
ATOM 4422 C CA . LEU A 1 540 ? -1.867 -5.053 5.138 1.00 96.12 540 LEU A CA 1
ATOM 4423 C C . LEU A 1 540 ? -2.008 -5.486 3.672 1.00 96.12 540 LEU A C 1
ATOM 4425 O O . LEU A 1 540 ? -2.554 -4.729 2.874 1.00 96.12 540 LEU A O 1
ATOM 4429 N N . PHE A 1 541 ? -1.589 -6.704 3.312 1.00 96.06 541 PHE A N 1
ATOM 4430 C CA . PHE A 1 541 ? -1.737 -7.193 1.936 1.00 96.06 541 PHE A CA 1
ATOM 4431 C C . PHE A 1 541 ? -3.207 -7.339 1.532 1.00 96.06 541 PHE A C 1
ATOM 4433 O O . PHE A 1 541 ? -3.570 -6.952 0.424 1.00 96.06 541 PHE A O 1
ATOM 4440 N N . LYS A 1 542 ? -4.093 -7.782 2.438 1.00 95.88 542 LYS A N 1
ATOM 4441 C CA . LYS A 1 542 ? -5.544 -7.790 2.189 1.00 95.88 542 LYS A CA 1
ATOM 4442 C C . LYS A 1 542 ? -6.079 -6.393 1.847 1.00 95.88 542 LYS A C 1
ATOM 4444 O O . LYS A 1 542 ? -6.912 -6.275 0.949 1.00 95.88 542 LYS A O 1
ATOM 4449 N N . PHE A 1 543 ? -5.596 -5.349 2.523 1.00 97.44 543 PHE A N 1
ATOM 4450 C CA . PHE A 1 543 ? -5.966 -3.967 2.218 1.00 97.44 543 PHE A CA 1
ATOM 4451 C C . PHE A 1 543 ? -5.356 -3.473 0.895 1.00 97.44 543 PHE A C 1
ATOM 4453 O O . PHE A 1 543 ? -6.079 -2.895 0.090 1.00 97.44 543 PHE A O 1
ATOM 4460 N N . LEU A 1 544 ? -4.082 -3.768 0.608 1.00 96.81 544 LEU A N 1
ATOM 4461 C CA . LEU A 1 544 ? -3.438 -3.422 -0.671 1.00 96.81 544 LEU A CA 1
ATOM 4462 C C . LEU A 1 544 ? -4.112 -4.109 -1.875 1.00 96.81 544 LEU A C 1
ATOM 4464 O O . LEU A 1 544 ? -4.263 -3.508 -2.935 1.00 96.81 544 LEU A O 1
ATOM 4468 N N . HIS A 1 545 ? -4.582 -5.349 -1.720 1.00 96.38 545 HIS A N 1
ATOM 4469 C CA . HIS A 1 545 ? -5.390 -6.009 -2.748 1.00 96.38 545 HIS A CA 1
ATOM 4470 C C . HIS A 1 545 ? -6.736 -5.300 -2.950 1.00 96.38 545 HIS A C 1
ATOM 4472 O O . HIS A 1 545 ? -7.187 -5.168 -4.084 1.00 96.38 545 HIS A O 1
ATOM 4478 N N . LEU A 1 546 ? -7.371 -4.820 -1.873 1.00 96.38 546 LEU A N 1
ATOM 4479 C CA . LEU A 1 546 ? -8.634 -4.081 -1.942 1.00 96.38 546 LEU A CA 1
ATOM 4480 C C . LEU A 1 546 ? -8.460 -2.706 -2.610 1.00 96.38 546 LEU A C 1
ATOM 4482 O O . LEU A 1 546 ? -9.334 -2.298 -3.370 1.00 96.38 546 LEU A O 1
ATOM 4486 N N . THR A 1 547 ? -7.341 -2.006 -2.387 1.00 96.31 547 THR A N 1
ATOM 4487 C CA . THR A 1 547 ? -7.064 -0.721 -3.052 1.00 96.31 547 THR A CA 1
ATOM 4488 C C . THR A 1 547 ? -6.736 -0.897 -4.537 1.00 96.31 547 THR A C 1
ATOM 4490 O O . THR A 1 547 ? -7.306 -0.182 -5.360 1.00 96.31 547 THR A O 1
ATOM 4493 N N . MET A 1 548 ? -5.908 -1.881 -4.913 1.00 96.88 548 MET A N 1
ATOM 4494 C CA . MET A 1 548 ? -5.653 -2.203 -6.328 1.00 96.88 548 MET A CA 1
ATOM 4495 C C . MET A 1 548 ? -6.936 -2.638 -7.054 1.00 96.88 548 MET A C 1
ATOM 4497 O O . MET A 1 548 ? -7.210 -2.168 -8.158 1.00 96.88 548 MET A O 1
ATOM 4501 N N . ALA A 1 549 ? -7.763 -3.473 -6.414 1.00 96.06 549 ALA A N 1
ATOM 4502 C CA . ALA A 1 549 ? -9.069 -3.860 -6.941 1.00 96.06 549 ALA A CA 1
ATOM 4503 C C . ALA A 1 549 ? -10.017 -2.658 -7.094 1.00 96.06 549 ALA A C 1
ATOM 4505 O O . ALA A 1 549 ? -10.688 -2.561 -8.115 1.00 96.06 549 ALA A O 1
ATOM 4506 N N . TYR A 1 550 ? -10.039 -1.711 -6.143 1.00 96.06 550 TYR A N 1
ATOM 4507 C CA . TYR A 1 550 ? -10.838 -0.483 -6.256 1.00 96.06 550 TYR A CA 1
ATOM 4508 C C . TYR A 1 550 ? -10.459 0.338 -7.498 1.00 96.06 550 TYR A C 1
ATOM 4510 O O . TYR A 1 550 ? -11.338 0.722 -8.267 1.00 96.06 550 TYR A O 1
ATOM 4518 N N . PHE A 1 551 ? -9.162 0.567 -7.736 1.00 95.75 551 PHE A N 1
ATOM 4519 C CA . PHE A 1 551 ? -8.699 1.312 -8.913 1.00 95.75 551 PHE A CA 1
ATOM 4520 C C . PHE A 1 551 ? -9.063 0.619 -10.232 1.00 95.75 551 PHE A C 1
ATOM 4522 O O . PHE A 1 551 ? -9.550 1.276 -11.151 1.00 95.75 551 PHE A O 1
ATOM 4529 N N . LEU A 1 552 ? -8.887 -0.705 -10.322 1.00 95.50 552 LEU A N 1
ATOM 4530 C CA . LEU A 1 552 ? -9.305 -1.466 -11.503 1.00 95.50 552 LEU A CA 1
ATOM 4531 C C . LEU A 1 552 ? -10.837 -1.458 -11.670 1.00 95.50 552 LEU A C 1
ATOM 4533 O O . LEU A 1 552 ? -11.328 -1.347 -12.790 1.00 95.50 552 LEU A O 1
ATOM 4537 N N . HIS A 1 553 ? -11.603 -1.502 -10.576 1.00 94.44 553 HIS A N 1
ATOM 4538 C CA . HIS A 1 553 ? -13.067 -1.417 -10.591 1.00 94.44 553 HIS A CA 1
ATOM 4539 C C . HIS A 1 553 ? -13.559 -0.099 -11.198 1.00 94.44 553 HIS A C 1
ATOM 4541 O O . HIS A 1 553 ? -14.367 -0.129 -12.125 1.00 94.44 553 HIS A O 1
ATOM 4547 N N . VAL A 1 554 ? -13.062 1.056 -10.735 1.00 93.88 554 VAL A N 1
ATOM 4548 C CA . VAL A 1 554 ? -13.502 2.354 -11.286 1.00 93.88 554 VAL A CA 1
ATOM 4549 C C . VAL A 1 554 ? -12.990 2.616 -12.709 1.00 93.88 554 VAL A C 1
ATOM 4551 O O . VAL A 1 554 ? -13.709 3.235 -13.490 1.00 93.88 554 VAL A O 1
ATOM 4554 N N . ALA A 1 555 ? -11.804 2.115 -13.080 1.00 93.06 555 ALA A N 1
ATOM 4555 C CA . ALA A 1 555 ? -11.226 2.325 -14.413 1.00 93.06 555 ALA A CA 1
ATOM 4556 C C . ALA A 1 555 ? -11.827 1.428 -15.515 1.00 93.06 555 ALA A C 1
ATOM 4558 O O . ALA A 1 555 ? -11.878 1.843 -16.670 1.00 93.06 555 ALA A O 1
ATOM 4559 N N . TYR A 1 556 ? -12.265 0.203 -15.190 1.00 93.25 556 TYR A N 1
ATOM 4560 C CA . TYR A 1 556 ? -12.717 -0.778 -16.192 1.00 93.25 556 TYR A CA 1
ATOM 4561 C C . TYR A 1 556 ? -14.231 -1.012 -16.243 1.00 93.25 556 TYR A C 1
ATOM 4563 O O . TYR A 1 556 ? -14.711 -1.545 -17.244 1.00 93.25 556 TYR A O 1
ATOM 4571 N N . LEU A 1 557 ? -14.988 -0.669 -15.193 1.00 93.38 557 LEU A N 1
ATOM 4572 C CA . LEU A 1 557 ? -16.426 -0.972 -15.117 1.00 93.38 557 LEU A CA 1
ATOM 4573 C C . LEU A 1 557 ? -17.345 0.228 -15.371 1.00 93.38 557 LEU A C 1
ATOM 4575 O O . LEU A 1 557 ? -18.560 0.047 -15.352 1.00 93.38 557 LEU A O 1
ATOM 4579 N N . TYR A 1 558 ? -16.798 1.419 -15.617 1.00 92.19 558 TYR A N 1
ATOM 4580 C CA . TYR A 1 558 ? -17.564 2.638 -15.893 1.00 92.19 558 TYR A CA 1
ATOM 4581 C C . TYR A 1 558 ? -17.038 3.322 -17.153 1.00 92.19 558 TYR A C 1
ATOM 4583 O O . TYR A 1 558 ? -15.829 3.323 -17.392 1.00 92.19 558 TYR A O 1
ATOM 4591 N N . ASP A 1 559 ? -17.936 3.889 -17.951 1.00 88.69 559 ASP A N 1
ATOM 4592 C CA . ASP A 1 559 ? -17.596 4.629 -19.168 1.00 88.69 559 ASP A CA 1
ATOM 4593 C C . ASP A 1 559 ? -17.313 6.125 -18.911 1.00 88.69 559 ASP A C 1
ATOM 4595 O O . ASP A 1 559 ? -17.226 6.580 -17.767 1.00 88.69 559 ASP A O 1
ATOM 4599 N N . MET A 1 560 ? -17.146 6.890 -19.996 1.00 86.50 560 MET A N 1
ATOM 4600 C CA . MET A 1 560 ? -16.838 8.330 -19.991 1.00 86.50 560 MET A CA 1
ATOM 4601 C C . MET A 1 560 ? -17.936 9.184 -19.338 1.00 86.50 560 MET A C 1
ATOM 4603 O O . MET A 1 560 ? -17.667 10.275 -18.840 1.00 86.50 560 MET A O 1
ATOM 4607 N N . GLU A 1 561 ? -19.177 8.699 -19.365 1.00 83.25 561 GLU A N 1
ATOM 4608 C CA . GLU A 1 561 ? -20.356 9.359 -18.797 1.00 83.25 561 GLU A CA 1
ATOM 4609 C C . GLU A 1 561 ? -20.566 8.940 -17.330 1.00 83.25 561 GLU A C 1
ATOM 4611 O O . GLU A 1 561 ? -21.308 9.583 -16.586 1.00 83.25 561 GLU A O 1
ATOM 4616 N N . GLY A 1 562 ? -19.864 7.889 -16.892 1.00 84.75 562 GLY A N 1
ATOM 4617 C CA . GLY A 1 562 ? -19.958 7.292 -15.565 1.00 84.75 562 GLY A CA 1
ATOM 4618 C C . GLY A 1 562 ? -20.999 6.178 -15.463 1.00 84.75 562 GLY A C 1
ATOM 4619 O O . GLY A 1 562 ? -21.287 5.739 -14.346 1.00 84.75 562 GLY A O 1
ATOM 4620 N N . ASN A 1 563 ? -21.544 5.703 -16.586 1.00 88.44 563 ASN A N 1
ATOM 4621 C CA . ASN A 1 563 ? -22.507 4.605 -16.641 1.00 88.44 563 ASN A CA 1
ATOM 4622 C C . ASN A 1 563 ? -21.795 3.235 -16.564 1.00 88.44 563 ASN A C 1
ATOM 4624 O O . ASN A 1 563 ? -20.623 3.121 -16.931 1.00 88.44 563 ASN A O 1
ATOM 4628 N N . PRO A 1 564 ? -22.459 2.173 -16.063 1.00 88.31 564 PRO A N 1
ATOM 4629 C CA . PRO A 1 564 ? -21.838 0.861 -15.884 1.00 88.31 564 PRO A CA 1
ATOM 4630 C C . PRO A 1 564 ? -21.612 0.115 -17.212 1.00 88.31 564 PRO A C 1
ATOM 4632 O O . PRO A 1 564 ? -22.557 -0.238 -17.919 1.00 88.31 564 PRO A O 1
ATOM 4635 N N . CYS A 1 565 ? -20.356 -0.221 -17.510 1.00 89.56 565 CYS A N 1
ATOM 4636 C CA . CYS A 1 565 ? -19.964 -0.982 -18.696 1.00 89.56 565 CYS A CA 1
ATOM 4637 C C . CYS A 1 565 ? -20.319 -2.473 -18.546 1.00 89.56 565 CYS A C 1
ATOM 4639 O O . CYS A 1 565 ? -19.570 -3.273 -17.969 1.00 89.56 565 CYS A O 1
ATOM 4641 N N . MET A 1 566 ? -21.485 -2.853 -19.076 1.00 88.69 566 MET A N 1
ATOM 4642 C CA . MET A 1 566 ? -22.068 -4.190 -18.906 1.00 88.69 566 MET A CA 1
ATOM 4643 C C . MET A 1 566 ? -21.161 -5.326 -19.409 1.00 88.69 566 MET A C 1
ATOM 4645 O O . MET A 1 566 ? -21.068 -6.350 -18.739 1.00 88.69 566 MET A O 1
ATOM 4649 N N . ASP A 1 567 ? -20.419 -5.143 -20.505 1.00 87.69 567 ASP A N 1
ATOM 4650 C CA . ASP A 1 567 ? -19.523 -6.174 -21.065 1.00 87.69 567 ASP A CA 1
ATOM 4651 C C . ASP A 1 567 ? -18.315 -6.497 -20.172 1.00 87.69 567 ASP A C 1
ATOM 4653 O O . ASP A 1 567 ? -17.768 -7.608 -20.215 1.00 87.69 567 ASP A O 1
ATOM 4657 N N . MET A 1 568 ? -17.887 -5.534 -19.354 1.00 89.75 568 MET A N 1
ATOM 4658 C CA . MET A 1 568 ? -16.819 -5.724 -18.371 1.00 89.75 568 MET A CA 1
ATOM 4659 C C . MET A 1 568 ? -17.389 -6.219 -17.038 1.00 89.75 568 MET A C 1
ATOM 4661 O O . MET A 1 568 ? -16.791 -7.091 -16.411 1.00 89.75 568 MET A O 1
ATOM 4665 N N . MET A 1 569 ? -18.591 -5.775 -16.647 1.00 88.31 569 MET A N 1
ATOM 4666 C CA . MET A 1 569 ? -19.306 -6.333 -15.488 1.00 88.31 569 MET A CA 1
ATOM 4667 C C . MET A 1 569 ? -19.751 -7.791 -15.692 1.00 88.31 569 MET A C 1
ATOM 4669 O O . MET A 1 569 ? -19.794 -8.554 -14.728 1.00 88.31 569 MET A O 1
ATOM 4673 N N . ASN A 1 570 ? -20.071 -8.208 -16.918 1.00 88.50 570 ASN A N 1
ATOM 4674 C CA . ASN A 1 570 ? -20.342 -9.609 -17.258 1.00 88.50 570 ASN A CA 1
ATOM 4675 C C . ASN A 1 570 ? -19.070 -10.446 -17.104 1.00 88.50 570 ASN A C 1
ATOM 4677 O O . ASN A 1 570 ? -19.056 -11.381 -16.309 1.00 88.50 570 ASN A O 1
ATOM 4681 N N . SER A 1 571 ? -17.966 -10.007 -17.715 1.00 87.62 571 SER A N 1
ATOM 4682 C CA . SER A 1 571 ? -16.665 -10.680 -17.602 1.00 87.62 571 SER A CA 1
ATOM 4683 C C . SER A 1 571 ? -16.159 -10.779 -16.156 1.00 87.62 571 SER A C 1
ATOM 4685 O O . SER A 1 571 ? -15.654 -11.822 -15.743 1.00 87.62 571 SER A O 1
ATOM 4687 N N . LEU A 1 572 ? -16.363 -9.742 -15.333 1.00 89.50 572 LEU A N 1
ATOM 4688 C CA . LEU A 1 572 ? -16.021 -9.803 -13.910 1.00 89.50 572 LEU A CA 1
ATOM 4689 C C . LEU A 1 572 ? -16.873 -10.831 -13.145 1.00 89.50 572 LEU A C 1
ATOM 4691 O O . LEU A 1 572 ? -16.366 -11.478 -12.229 1.00 89.50 572 LEU A O 1
ATOM 4695 N N . ARG A 1 573 ? -18.153 -10.994 -13.508 1.00 87.88 573 ARG A N 1
ATOM 4696 C CA . ARG A 1 573 ? -19.055 -11.992 -12.906 1.00 87.88 573 ARG A CA 1
ATOM 4697 C C . ARG A 1 573 ? -18.705 -13.414 -13.346 1.00 87.88 573 ARG A C 1
ATOM 4699 O O . ARG A 1 573 ? -18.622 -14.290 -12.492 1.00 87.88 573 ARG A O 1
ATOM 4706 N N . GLU A 1 574 ? -18.433 -13.620 -14.633 1.00 90.00 574 GLU A N 1
ATOM 4707 C CA . GLU A 1 574 ? -17.961 -14.889 -15.210 1.00 90.00 574 GLU A CA 1
ATOM 4708 C C . GLU A 1 574 ? -16.677 -15.381 -14.518 1.00 90.00 574 GLU A C 1
ATOM 4710 O O . GLU A 1 574 ? -16.567 -16.551 -14.154 1.00 90.00 574 GLU A O 1
ATOM 4715 N N . HIS A 1 575 ? -15.740 -14.469 -14.237 1.00 88.25 575 HIS A N 1
ATOM 4716 C CA . HIS A 1 575 ? -14.487 -14.760 -13.536 1.00 88.25 575 HIS A CA 1
ATOM 4717 C C . HIS A 1 575 ? -14.545 -14.541 -12.007 1.00 88.25 575 HIS A C 1
ATOM 4719 O O . HIS A 1 575 ? -13.520 -14.259 -11.382 1.00 88.25 575 HIS A O 1
ATOM 4725 N N . ASN A 1 576 ? -15.719 -14.685 -11.375 1.00 85.38 576 ASN A N 1
ATOM 4726 C CA . ASN A 1 576 ? -15.904 -14.686 -9.910 1.00 85.38 576 ASN A CA 1
ATOM 4727 C C . ASN A 1 576 ? -15.293 -13.478 -9.152 1.00 85.38 576 ASN A C 1
ATOM 4729 O O . ASN A 1 576 ? -14.858 -13.607 -8.007 1.00 85.38 576 ASN A O 1
ATOM 4733 N N . GLY A 1 577 ? -15.252 -12.293 -9.767 1.00 82.75 577 GLY A N 1
ATOM 4734 C CA . GLY A 1 577 ? -14.674 -11.083 -9.169 1.00 82.75 577 GLY A CA 1
ATOM 4735 C C . GLY A 1 577 ? -13.160 -10.915 -9.362 1.00 82.75 577 GLY A C 1
ATOM 4736 O O . GLY A 1 577 ? -12.566 -10.036 -8.739 1.00 82.75 577 GLY A O 1
ATOM 4737 N N . ASN A 1 578 ? -12.513 -11.723 -10.208 1.00 89.31 578 ASN A N 1
ATOM 4738 C CA . ASN A 1 578 ? -11.079 -11.612 -10.480 1.00 89.31 578 ASN A CA 1
ATOM 4739 C C . ASN A 1 578 ? -10.759 -10.516 -11.523 1.00 89.31 578 ASN A C 1
ATOM 4741 O O . ASN A 1 578 ? -10.779 -10.756 -12.732 1.00 89.31 578 ASN A O 1
ATOM 4745 N N . PHE A 1 579 ? -10.398 -9.322 -11.038 1.00 91.12 579 PHE A N 1
ATOM 4746 C CA . PHE A 1 579 ? -10.044 -8.142 -11.848 1.00 91.12 579 PHE A CA 1
ATOM 4747 C C . PHE A 1 579 ? -8.900 -8.367 -12.854 1.00 91.12 579 PHE A C 1
ATOM 4749 O O . PHE A 1 579 ? -8.847 -7.676 -13.871 1.00 91.12 579 PHE A O 1
ATOM 4756 N N . THR A 1 580 ? -8.031 -9.357 -12.626 1.00 92.31 580 THR A N 1
ATOM 4757 C CA . THR A 1 580 ? -6.965 -9.782 -13.554 1.00 92.31 580 THR A CA 1
ATOM 4758 C C . THR A 1 580 ? -7.502 -10.042 -14.967 1.00 92.31 580 THR A C 1
ATOM 4760 O O . THR A 1 580 ? -6.899 -9.607 -15.949 1.00 92.31 580 THR A O 1
ATOM 4763 N N . HIS A 1 581 ? -8.677 -10.673 -15.089 1.00 91.88 581 HIS A N 1
ATOM 4764 C CA . HIS A 1 581 ? -9.269 -10.978 -16.396 1.00 91.88 581 HIS A CA 1
ATOM 4765 C C . HIS A 1 581 ? -9.783 -9.736 -17.138 1.00 91.88 581 HIS A C 1
ATOM 4767 O O . HIS A 1 581 ? -9.853 -9.767 -18.363 1.00 91.88 581 HIS A O 1
ATOM 4773 N N . LEU A 1 582 ? -10.079 -8.624 -16.451 1.00 92.06 582 LEU A N 1
ATOM 4774 C CA . LEU A 1 582 ? -10.480 -7.377 -17.116 1.00 92.06 582 LEU A CA 1
ATOM 4775 C C . LEU A 1 582 ? -9.307 -6.769 -17.890 1.00 92.06 582 LEU A C 1
ATOM 4777 O O . LEU A 1 582 ? -9.459 -6.430 -19.063 1.00 92.06 582 LEU A O 1
ATOM 4781 N N . VAL A 1 583 ? -8.130 -6.721 -17.257 1.00 92.88 583 VAL A N 1
ATOM 4782 C CA . VAL A 1 583 ? -6.883 -6.260 -17.888 1.00 92.88 583 VAL A CA 1
ATOM 4783 C C . VAL A 1 583 ? -6.436 -7.241 -18.977 1.00 92.88 583 VAL A C 1
ATOM 4785 O O . VAL A 1 583 ? -5.976 -6.817 -20.033 1.00 92.88 583 VAL A O 1
ATOM 4788 N N . LEU A 1 584 ? -6.633 -8.552 -18.779 1.00 92.25 584 LEU A N 1
ATOM 4789 C CA . LEU A 1 584 ? -6.339 -9.567 -19.798 1.00 92.25 584 LEU A CA 1
ATOM 4790 C C . LEU A 1 584 ? -7.271 -9.457 -21.024 1.00 92.25 584 LEU A C 1
ATOM 4792 O O . LEU A 1 584 ? -6.819 -9.654 -22.156 1.00 92.25 584 LEU A O 1
ATOM 4796 N N . LYS A 1 585 ? -8.551 -9.112 -20.817 1.00 90.38 585 LYS A N 1
ATOM 4797 C CA . LYS A 1 585 ? -9.557 -8.874 -21.869 1.00 90.38 585 LYS A CA 1
ATOM 4798 C C . LYS A 1 585 ? -9.257 -7.596 -22.661 1.00 90.38 585 LYS A C 1
ATOM 4800 O O . LYS A 1 585 ? -9.337 -7.615 -23.888 1.00 90.38 585 LYS A O 1
ATOM 4805 N N . SER A 1 586 ? -8.859 -6.508 -21.997 1.00 89.56 586 SER A N 1
ATOM 4806 C CA . SER A 1 586 ? -8.374 -5.288 -22.656 1.00 89.56 586 SER A CA 1
ATOM 4807 C C . SER A 1 586 ? -7.349 -4.547 -21.803 1.00 89.56 586 SER A C 1
ATOM 4809 O O . SER A 1 586 ? -7.623 -4.242 -20.651 1.00 89.56 586 SER A O 1
ATOM 4811 N N . CYS A 1 587 ? -6.225 -4.146 -22.401 1.00 89.62 587 CYS A N 1
ATOM 4812 C CA . CYS A 1 587 ? -5.349 -3.113 -21.851 1.00 89.62 587 CYS A CA 1
ATOM 4813 C C . CYS A 1 587 ? -4.774 -2.244 -22.995 1.00 89.62 587 CYS A C 1
ATOM 4815 O O . CYS A 1 587 ? -4.188 -2.810 -23.935 1.00 89.62 587 CYS A O 1
ATOM 4817 N N . PRO A 1 588 ? -4.928 -0.901 -22.979 1.00 88.12 588 PRO A N 1
ATOM 4818 C CA . PRO A 1 588 ? -5.569 -0.054 -21.950 1.00 88.12 588 PRO A CA 1
ATOM 4819 C C . PRO A 1 588 ? -7.093 -0.290 -21.780 1.00 88.12 588 PRO A C 1
ATOM 4821 O O . PRO A 1 588 ? -7.670 -1.114 -22.510 1.00 88.12 588 PRO A O 1
ATOM 4824 N N . PRO A 1 589 ? -7.756 0.378 -20.807 1.00 88.81 589 PRO A N 1
ATOM 4825 C CA . PRO A 1 589 ? -9.197 0.262 -20.581 1.00 88.81 589 PRO A CA 1
ATOM 4826 C C . PRO A 1 589 ? -10.044 0.505 -21.843 1.00 88.81 589 PRO A C 1
ATOM 4828 O O . PRO A 1 589 ? -9.623 1.261 -22.725 1.00 88.81 589 PRO A O 1
ATOM 4831 N N . PRO A 1 590 ? -11.257 -0.082 -21.941 1.00 83.38 590 PRO A N 1
ATOM 4832 C CA . PRO A 1 590 ? -12.123 0.058 -23.118 1.00 83.38 590 PRO A CA 1
ATOM 4833 C C . PRO A 1 590 ? -12.403 1.513 -23.513 1.00 83.38 590 PRO A C 1
ATOM 4835 O O . PRO A 1 590 ? -12.438 1.825 -24.701 1.00 83.38 590 PRO A O 1
ATOM 4838 N N . ASN A 1 591 ? -12.530 2.391 -22.517 1.00 82.81 591 ASN A N 1
ATOM 4839 C CA . ASN A 1 591 ? -12.679 3.843 -22.637 1.00 82.81 591 ASN A CA 1
ATOM 4840 C C . ASN A 1 591 ? -11.606 4.467 -23.547 1.00 82.81 591 ASN A C 1
ATOM 4842 O O . ASN A 1 591 ? -11.911 5.155 -24.519 1.00 82.81 591 ASN A O 1
ATOM 4846 N N . GLU A 1 592 ? -10.343 4.133 -23.286 1.00 78.00 592 GLU A N 1
ATOM 4847 C CA . GLU A 1 592 ? -9.185 4.620 -24.035 1.00 78.00 592 GLU A CA 1
ATOM 4848 C C . GLU A 1 592 ? -9.036 3.872 -25.370 1.00 78.00 592 GLU A C 1
ATOM 4850 O O . GLU A 1 592 ? -8.857 4.491 -26.418 1.00 78.00 592 GLU A O 1
ATOM 4855 N N . LYS A 1 593 ? -9.222 2.543 -25.374 1.00 61.66 593 LYS A N 1
ATOM 4856 C CA . LYS A 1 593 ? -9.119 1.702 -26.583 1.00 61.66 593 LYS A CA 1
ATOM 4857 C C . LYS A 1 593 ? -10.149 2.062 -27.667 1.00 61.66 593 LYS A C 1
ATOM 4859 O O . LYS A 1 593 ? -9.842 1.961 -28.854 1.00 61.66 593 LYS A O 1
ATOM 4864 N N . ASN A 1 594 ? -11.356 2.484 -27.286 1.00 53.16 594 ASN A N 1
ATOM 4865 C CA . ASN A 1 594 ? -12.416 2.848 -28.229 1.00 53.16 594 ASN A CA 1
ATOM 4866 C C . ASN A 1 594 ? -12.287 4.279 -28.777 1.00 53.16 594 ASN A C 1
ATOM 4868 O O . ASN A 1 594 ? -12.767 4.534 -29.883 1.00 53.16 594 ASN A O 1
ATOM 4872 N N . TYR A 1 595 ? -11.610 5.195 -28.076 1.00 49.19 595 TYR A N 1
ATOM 4873 C CA . TYR A 1 595 ? -11.403 6.567 -28.557 1.00 49.19 595 TYR A CA 1
ATOM 4874 C C . TYR A 1 595 ? -10.592 6.594 -29.867 1.00 49.19 595 TYR A C 1
ATOM 4876 O O . TYR A 1 595 ? -10.997 7.227 -30.846 1.00 49.19 595 TYR A O 1
ATOM 4884 N N . PHE A 1 596 ? -9.535 5.773 -29.949 1.00 45.78 596 PHE A N 1
ATOM 4885 C CA . PHE A 1 596 ? -8.729 5.562 -31.164 1.00 45.78 596 PHE A CA 1
ATOM 4886 C C . PHE A 1 596 ? -9.522 5.033 -32.379 1.00 45.78 596 PHE A C 1
ATOM 4888 O O . PHE A 1 596 ? -9.024 5.098 -33.500 1.00 45.78 596 PHE A O 1
ATOM 4895 N N . ARG A 1 597 ? -10.753 4.524 -32.195 1.00 41.31 597 ARG A N 1
ATOM 4896 C CA . ARG A 1 597 ? -11.643 4.108 -33.298 1.00 41.31 597 ARG A CA 1
ATOM 4897 C C . ARG A 1 597 ? -12.570 5.223 -33.803 1.00 41.31 597 ARG A C 1
ATOM 4899 O O . ARG A 1 597 ? -13.193 5.036 -34.844 1.00 41.31 597 ARG A O 1
ATOM 4906 N N . ARG A 1 598 ? -12.703 6.350 -33.086 1.00 34.47 598 ARG A N 1
ATOM 4907 C CA . ARG A 1 598 ? -13.649 7.439 -33.419 1.00 34.47 598 ARG A CA 1
ATOM 4908 C C . ARG A 1 598 ? -12.992 8.755 -33.855 1.00 34.47 598 ARG A C 1
ATOM 4910 O O . ARG A 1 598 ? -13.640 9.514 -34.570 1.00 34.47 598 ARG A O 1
ATOM 4917 N N . GLY A 1 599 ? -11.741 9.026 -33.477 1.00 29.77 599 GLY A N 1
ATOM 4918 C CA . GLY A 1 599 ? -11.009 10.241 -33.873 1.00 29.77 599 GLY A CA 1
ATOM 4919 C C . GLY A 1 599 ? -9.809 9.955 -34.782 1.00 29.77 599 GLY A C 1
ATOM 4920 O O . GLY A 1 599 ? -9.010 9.071 -34.485 1.00 29.77 599 GLY A O 1
ATOM 4921 N N . LYS A 1 600 ? -9.643 10.721 -35.871 1.00 30.97 600 LYS A N 1
ATOM 4922 C CA . LYS A 1 600 ? -8.411 10.705 -36.682 1.00 30.97 600 LYS A CA 1
ATOM 4923 C C . LYS A 1 600 ? -7.389 11.728 -36.167 1.00 30.97 600 LYS A C 1
ATOM 4925 O O . LYS A 1 600 ? -7.750 12.856 -35.854 1.00 30.97 600 LYS A O 1
ATOM 4930 N N . THR A 1 601 ? -6.120 11.307 -36.191 1.00 28.80 601 THR A N 1
ATOM 4931 C CA . THR A 1 601 ? -4.883 12.118 -36.176 1.00 28.80 601 THR A CA 1
ATOM 4932 C C . THR A 1 601 ? -4.693 13.141 -35.047 1.00 28.80 601 THR A C 1
ATOM 4934 O O . THR A 1 601 ? -5.122 14.283 -35.171 1.00 28.80 601 THR A O 1
ATOM 4937 N N . PHE A 1 602 ? -3.860 12.783 -34.058 1.00 25.34 602 PHE A N 1
ATOM 4938 C CA . PHE A 1 602 ? -2.547 13.435 -33.888 1.00 25.34 602 PHE A CA 1
ATOM 4939 C C . PHE A 1 602 ? -1.567 12.570 -33.060 1.00 25.34 602 PHE A C 1
ATOM 4941 O O . PHE A 1 602 ? -1.970 11.888 -32.120 1.00 25.34 602 PHE A O 1
ATOM 4948 N N . GLY A 1 603 ? -0.273 12.621 -33.396 1.00 31.91 603 GLY A N 1
ATOM 4949 C CA . GLY A 1 603 ? 0.844 12.527 -32.438 1.00 31.91 603 GLY A CA 1
ATOM 4950 C C . GLY A 1 603 ? 1.050 11.288 -31.543 1.00 31.91 603 GLY A C 1
ATOM 4951 O O . GLY A 1 603 ? 1.804 11.407 -30.581 1.00 31.91 603 GLY A O 1
ATOM 4952 N N . SER A 1 604 ? 0.442 10.119 -31.783 1.00 29.02 604 SER A N 1
ATOM 4953 C CA . SER A 1 604 ? 0.735 8.906 -30.986 1.00 29.02 604 SER A CA 1
ATOM 4954 C C . SER A 1 604 ? 0.647 7.599 -31.786 1.00 29.02 604 SER A C 1
ATOM 4956 O O . SER A 1 604 ? -0.108 7.484 -32.751 1.00 29.02 604 SER A O 1
ATOM 4958 N N . LEU A 1 605 ? 1.475 6.615 -31.412 1.00 33.09 605 LEU A N 1
ATOM 4959 C CA . LEU A 1 605 ? 1.689 5.377 -32.171 1.00 33.09 605 LEU A CA 1
ATOM 4960 C C . LEU A 1 605 ? 0.487 4.421 -32.082 1.00 33.09 605 LEU A C 1
ATOM 4962 O O . LEU A 1 605 ? 0.070 4.001 -31.007 1.00 33.09 605 LEU A O 1
ATOM 4966 N N . SER A 1 606 ? -0.054 4.070 -33.250 1.00 27.23 606 SER A N 1
ATOM 4967 C CA . SER A 1 606 ? -1.344 3.394 -33.411 1.00 27.23 606 SER A CA 1
ATOM 4968 C C . SER A 1 606 ? -1.431 2.001 -32.779 1.00 27.23 606 SER A C 1
ATOM 4970 O O . SER A 1 606 ? -0.570 1.145 -33.007 1.00 27.23 606 SER A O 1
ATOM 4972 N N . LEU A 1 607 ? -2.561 1.730 -32.118 1.00 29.53 607 LEU A N 1
ATOM 4973 C CA . LEU A 1 607 ? -2.980 0.394 -31.691 1.00 29.53 607 LEU A CA 1
ATOM 4974 C C . LEU A 1 607 ? -4.050 -0.166 -32.638 1.00 29.53 607 LEU A C 1
ATOM 4976 O O . LEU A 1 607 ? -5.214 0.219 -32.560 1.00 29.53 607 LEU A O 1
ATOM 4980 N N . CYS A 1 608 ? -3.670 -1.116 -33.494 1.00 26.14 608 CYS A N 1
ATOM 4981 C CA . CYS A 1 608 ? -4.608 -1.943 -34.256 1.00 26.14 608 CYS A CA 1
ATOM 4982 C C . CYS A 1 608 ? -4.404 -3.423 -33.910 1.00 26.14 608 CYS A C 1
ATOM 4984 O O . CYS A 1 608 ? -3.333 -3.986 -34.129 1.00 26.14 608 CYS A O 1
ATOM 4986 N N . GLU A 1 609 ? -5.450 -4.048 -33.376 1.00 32.94 609 GLU A N 1
ATOM 4987 C CA . GLU A 1 609 ? -5.554 -5.495 -33.189 1.00 32.94 609 GLU A CA 1
ATOM 4988 C C . GLU A 1 609 ? -6.634 -6.006 -34.151 1.00 32.94 609 GLU A C 1
ATOM 4990 O O . GLU A 1 609 ? -7.822 -5.784 -33.913 1.00 32.94 609 GLU A O 1
ATOM 4995 N N . ASN A 1 610 ? -6.214 -6.675 -35.228 1.00 28.64 610 ASN A N 1
ATOM 4996 C CA . ASN A 1 610 ? -7.054 -7.645 -35.929 1.00 28.64 610 ASN A CA 1
ATOM 4997 C C . ASN A 1 610 ? -6.783 -9.012 -35.289 1.00 28.64 610 ASN A C 1
ATOM 4999 O O . ASN A 1 610 ? -5.617 -9.374 -35.107 1.00 28.64 610 ASN A O 1
ATOM 5003 N N . ASP A 1 611 ? -7.843 -9.734 -34.932 1.00 26.91 611 ASP A N 1
ATOM 5004 C CA . ASP A 1 611 ? -7.777 -10.958 -34.129 1.00 26.91 611 ASP A CA 1
ATOM 5005 C C . ASP A 1 611 ? -8.185 -12.178 -34.985 1.00 26.91 611 ASP A C 1
ATOM 5007 O O . ASP A 1 611 ? -9.306 -12.196 -35.504 1.00 26.91 611 ASP A O 1
ATOM 5011 N N . PRO A 1 612 ? -7.299 -13.165 -35.222 1.00 31.92 612 PRO A N 1
ATOM 5012 C CA . PRO A 1 612 ? -7.580 -14.289 -36.113 1.00 31.92 612 PRO A CA 1
ATOM 5013 C C . PRO A 1 612 ? -8.167 -15.492 -35.350 1.00 31.92 612 PRO A C 1
ATOM 5015 O O . PRO A 1 612 ? -7.425 -16.350 -34.872 1.00 31.92 612 PRO A O 1
ATOM 5018 N N . GLY A 1 613 ? -9.499 -15.600 -35.266 1.00 24.64 613 GLY A N 1
ATOM 5019 C CA . GLY A 1 613 ? -10.138 -16.740 -34.590 1.00 24.64 613 GLY A CA 1
ATOM 5020 C C . GLY A 1 613 ? -11.656 -16.869 -34.764 1.00 24.64 613 GLY A C 1
ATOM 5021 O O . GLY A 1 613 ? -12.417 -16.415 -33.916 1.00 24.64 613 GLY A O 1
ATOM 5022 N N . GLY A 1 614 ? -12.094 -17.558 -35.821 1.00 25.25 614 GLY A N 1
ATOM 5023 C CA . GLY A 1 614 ? -13.486 -17.980 -36.046 1.00 25.25 614 GLY A CA 1
ATOM 5024 C C . GLY A 1 614 ? -13.594 -18.857 -37.301 1.00 25.25 614 GLY A C 1
ATOM 5025 O O . GLY A 1 614 ? -12.938 -18.558 -38.293 1.00 25.25 614 GLY A O 1
ATOM 5026 N N . GLN A 1 615 ? -14.352 -19.958 -37.248 1.00 25.67 615 GLN A N 1
ATOM 5027 C CA . GLN A 1 615 ? -14.463 -20.967 -38.320 1.00 25.67 615 GLN A CA 1
ATOM 5028 C C . GLN A 1 615 ? -15.927 -21.179 -38.757 1.00 25.67 615 GLN A C 1
ATOM 5030 O O . GLN A 1 615 ? -16.836 -20.936 -37.965 1.00 25.67 615 GLN A O 1
ATOM 5035 N N . GLY A 1 616 ? -16.120 -21.676 -39.987 1.00 23.75 616 GLY A N 1
ATOM 5036 C CA . GLY A 1 616 ? -17.407 -21.849 -40.690 1.00 23.75 616 GLY A CA 1
ATOM 5037 C C . GLY A 1 616 ? -17.491 -20.878 -41.881 1.00 23.75 616 GLY A C 1
ATOM 5038 O O . GLY A 1 616 ? -17.290 -19.685 -41.683 1.00 23.75 616 GLY A O 1
ATOM 5039 N N . GLU A 1 617 ? -17.518 -21.322 -43.145 1.00 24.38 617 GLU A N 1
ATOM 5040 C CA . GLU A 1 617 ? -18.640 -21.991 -43.854 1.00 24.38 617 GLU A CA 1
ATOM 5041 C C . GLU A 1 617 ? -19.816 -21.007 -44.066 1.00 24.38 617 GLU A C 1
ATOM 5043 O O . GLU A 1 617 ? -20.267 -20.386 -43.110 1.00 24.38 617 GLU A O 1
ATOM 5048 N N . GLU A 1 618 ? -20.330 -20.743 -45.276 1.00 23.27 618 GLU A N 1
ATOM 5049 C CA . GLU A 1 618 ? -20.303 -21.490 -46.556 1.00 23.27 618 GLU A CA 1
ATOM 5050 C C . GLU A 1 618 ? -19.966 -20.596 -47.789 1.00 23.27 618 GLU A C 1
ATOM 5052 O O . GLU A 1 618 ? -19.426 -19.501 -47.640 1.00 23.27 618 GLU A O 1
ATOM 5057 N N . ALA A 1 619 ? -20.186 -21.095 -49.014 1.00 24.66 619 ALA A N 1
ATOM 5058 C CA . ALA A 1 619 ? -19.755 -20.485 -50.283 1.00 24.66 619 ALA A CA 1
ATOM 5059 C C . ALA A 1 619 ? -20.737 -19.451 -50.882 1.00 24.66 619 ALA A C 1
ATOM 5061 O O . ALA A 1 619 ? -21.932 -19.518 -50.618 1.00 24.66 619 ALA A O 1
ATOM 5062 N N . GLU A 1 620 ? -20.238 -18.574 -51.766 1.00 24.47 620 GLU A N 1
ATOM 5063 C CA . GLU A 1 620 ? -20.580 -18.574 -53.209 1.00 24.47 620 GLU A CA 1
ATOM 5064 C C . GLU A 1 620 ? -19.715 -17.564 -54.003 1.00 24.47 620 GLU A C 1
ATOM 5066 O O . GLU A 1 620 ? -19.417 -16.467 -53.529 1.00 24.47 620 GLU A O 1
ATOM 5071 N N . GLU A 1 621 ? -19.303 -17.937 -55.220 1.00 24.70 621 GLU A N 1
ATOM 5072 C CA . GLU A 1 621 ? -18.786 -17.021 -56.250 1.00 24.70 621 GLU A CA 1
ATOM 5073 C C . GLU A 1 621 ? -19.904 -16.791 -57.279 1.00 24.70 621 GLU A C 1
ATOM 5075 O O . GLU A 1 621 ? -20.300 -17.777 -57.893 1.00 24.70 621 GLU A O 1
ATOM 5080 N N . ASP A 1 622 ? -20.363 -15.552 -57.529 1.00 24.22 622 ASP A N 1
ATOM 5081 C CA . ASP A 1 622 ? -20.728 -15.112 -58.895 1.00 24.22 622 ASP A CA 1
ATOM 5082 C C . ASP A 1 622 ? -21.086 -13.607 -59.042 1.00 24.22 622 ASP A C 1
ATOM 5084 O O . ASP A 1 622 ? -21.248 -12.873 -58.068 1.00 24.22 622 ASP A O 1
ATOM 5088 N N . ALA A 1 623 ? -21.290 -13.211 -60.306 1.00 24.41 623 ALA A N 1
ATOM 5089 C CA . ALA A 1 623 ? -22.120 -12.102 -60.808 1.00 24.41 623 ALA A CA 1
ATOM 5090 C C . ALA A 1 623 ? -21.643 -10.635 -60.654 1.00 24.41 623 ALA A C 1
ATOM 5092 O O . ALA A 1 623 ? -21.940 -9.913 -59.703 1.00 24.41 623 ALA A O 1
ATOM 5093 N N . GLU A 1 624 ? -21.054 -10.124 -61.742 1.00 25.45 624 GLU A N 1
ATOM 5094 C CA . GLU A 1 624 ? -21.005 -8.692 -62.067 1.00 25.45 624 GLU A CA 1
ATOM 5095 C C . GLU A 1 624 ? -22.389 -8.074 -62.420 1.00 25.45 624 GLU A C 1
ATOM 5097 O O . GLU A 1 624 ? -23.265 -8.754 -62.956 1.00 25.45 624 GLU A O 1
ATOM 5102 N N . LYS A 1 625 ? -22.432 -6.726 -62.381 1.00 26.22 625 LYS A N 1
ATOM 5103 C CA . LYS A 1 625 ? -23.249 -5.781 -63.194 1.00 26.22 625 LYS A CA 1
ATOM 5104 C C . LYS A 1 625 ? -24.690 -5.437 -62.771 1.00 26.22 625 LYS A C 1
ATOM 5106 O O . LYS A 1 625 ? -25.469 -6.266 -62.321 1.00 26.22 625 LYS A O 1
ATOM 5111 N N . ARG A 1 626 ? -25.036 -4.205 -63.188 1.00 25.69 626 ARG A N 1
ATOM 5112 C CA . ARG A 1 626 ? -26.343 -3.522 -63.245 1.00 25.69 626 ARG A CA 1
ATOM 5113 C C . ARG A 1 626 ? -26.859 -2.920 -61.939 1.00 25.69 626 ARG A C 1
ATOM 5115 O O . ARG A 1 626 ? -26.652 -3.492 -60.880 1.00 25.69 626 ARG A O 1
ATOM 5122 N N . ASP A 1 627 ? -27.674 -1.865 -61.951 1.00 25.44 627 ASP A N 1
ATOM 5123 C CA . ASP A 1 627 ? -27.776 -0.606 -62.736 1.00 25.44 627 ASP A CA 1
ATOM 5124 C C . ASP A 1 627 ? -29.140 0.021 -62.364 1.00 25.44 627 ASP A C 1
ATOM 5126 O O . ASP A 1 627 ? -30.137 -0.692 -62.331 1.00 25.44 627 ASP A O 1
ATOM 5130 N N . GLU A 1 628 ? -29.158 1.341 -62.157 1.00 25.09 628 GLU A N 1
ATOM 5131 C CA . GLU A 1 628 ? -30.291 2.284 -62.315 1.00 25.09 628 GLU A CA 1
ATOM 5132 C C . GLU A 1 628 ? -31.645 2.145 -61.549 1.00 25.09 628 GLU A C 1
ATOM 5134 O O . GLU A 1 628 ? -32.131 1.080 -61.203 1.00 25.09 628 GLU A O 1
ATOM 5139 N N . GLU A 1 629 ? -32.222 3.337 -61.303 1.00 25.06 629 GLU A N 1
ATOM 5140 C CA . GLU A 1 629 ? -33.598 3.769 -60.940 1.00 25.06 629 GLU A CA 1
ATOM 5141 C C . GLU A 1 629 ? -34.647 2.808 -60.301 1.00 25.06 629 GLU A C 1
ATOM 5143 O O . GLU A 1 629 ? -34.877 1.693 -60.744 1.00 25.06 629 GLU A O 1
ATOM 5148 N N . GLY A 1 630 ? -35.492 3.240 -59.347 1.00 26.28 630 GLY A N 1
ATOM 5149 C CA . GLY A 1 630 ? -35.654 4.553 -58.690 1.00 26.28 630 GLY A CA 1
ATOM 5150 C C . GLY A 1 630 ? -37.133 4.935 -58.431 1.00 26.28 630 GLY A C 1
ATOM 5151 O O . GLY A 1 630 ? -38.030 4.220 -58.864 1.00 26.28 630 GLY A O 1
ATOM 5152 N N . ARG A 1 631 ? -37.371 6.127 -57.832 1.00 26.95 631 ARG A N 1
ATOM 5153 C CA . ARG A 1 631 ? -38.668 6.882 -57.768 1.00 26.95 631 ARG A CA 1
ATOM 5154 C C . ARG A 1 631 ? -39.790 6.280 -56.872 1.00 26.95 631 ARG A C 1
ATOM 5156 O O . ARG A 1 631 ? -39.837 5.076 -56.691 1.00 26.95 631 ARG A O 1
ATOM 5163 N N . ARG A 1 632 ? -40.764 7.029 -56.306 1.00 24.19 632 ARG A N 1
ATOM 5164 C CA . ARG A 1 632 ? -40.927 8.460 -55.889 1.00 24.19 632 ARG A CA 1
ATOM 5165 C C . ARG A 1 632 ? -42.210 8.598 -55.010 1.00 24.19 632 ARG A C 1
ATOM 5167 O O . ARG A 1 632 ? -42.881 7.596 -54.804 1.00 24.19 632 ARG A O 1
ATOM 5174 N N . ALA A 1 633 ? -42.571 9.847 -54.650 1.00 24.31 633 ALA A N 1
ATOM 5175 C CA . ALA A 1 633 ? -43.884 10.331 -54.155 1.00 24.31 633 ALA A CA 1
ATOM 5176 C C . ALA A 1 633 ? -44.151 10.183 -52.629 1.00 24.31 633 ALA A C 1
ATOM 5178 O O . ALA A 1 633 ? -43.730 9.198 -52.036 1.00 24.31 633 ALA A O 1
ATOM 5179 N N . GLU A 1 634 ? -44.811 11.126 -51.924 1.00 22.70 634 GLU A N 1
ATOM 5180 C CA . GLU A 1 634 ? -45.251 12.498 -52.293 1.00 22.70 634 GLU A CA 1
ATOM 5181 C C . GLU A 1 634 ? -45.419 13.443 -51.063 1.00 22.70 634 GLU A C 1
ATOM 5183 O O . GLU A 1 634 ? -45.180 13.029 -49.931 1.00 22.70 634 GLU A O 1
ATOM 5188 N N . LEU A 1 635 ? -45.759 14.725 -51.298 1.00 22.47 635 LEU A N 1
ATOM 5189 C CA . LEU A 1 635 ? -45.868 15.842 -50.317 1.00 22.47 635 LEU A CA 1
ATOM 5190 C C . LEU A 1 635 ? -47.313 16.009 -49.764 1.00 22.47 635 LEU A C 1
ATOM 5192 O O . LEU A 1 635 ? -48.218 15.396 -50.335 1.00 22.47 635 LEU A O 1
ATOM 5196 N N . PRO A 1 636 ? -47.566 16.768 -48.661 1.00 29.31 636 PRO A N 1
ATOM 5197 C CA . PRO A 1 636 ? -47.750 18.252 -48.686 1.00 29.31 636 PRO A CA 1
ATOM 5198 C C . PRO A 1 636 ? -46.950 19.028 -47.589 1.00 29.31 636 PRO A C 1
ATOM 5200 O O . PRO A 1 636 ? -46.678 18.461 -46.536 1.00 29.31 636 PRO A O 1
ATOM 5203 N N . GLN A 1 637 ? -46.382 20.226 -47.840 1.00 24.05 637 GLN A N 1
ATOM 5204 C CA . GLN A 1 637 ? -46.941 21.617 -47.767 1.00 24.05 637 GLN A CA 1
ATOM 5205 C C . GLN A 1 637 ? -47.119 22.180 -46.326 1.00 24.05 637 GLN A C 1
ATOM 5207 O O . GLN A 1 637 ? -47.666 21.481 -45.481 1.00 24.05 637 GLN A O 1
ATOM 5212 N N . GLU A 1 638 ? -46.491 23.305 -45.919 1.00 25.86 638 GLU A N 1
ATOM 5213 C CA . GLU A 1 638 ? -46.680 24.753 -46.273 1.00 25.86 638 GLU A CA 1
ATOM 5214 C C . GLU A 1 638 ? -47.957 25.371 -45.647 1.00 25.86 638 GLU A C 1
ATOM 5216 O O . GLU A 1 638 ? -48.911 24.644 -45.387 1.00 25.86 638 GLU A O 1
ATOM 5221 N N . ASP A 1 639 ? -48.102 26.675 -45.367 1.00 24.64 639 ASP A N 1
ATOM 5222 C CA . ASP A 1 639 ? -47.245 27.889 -45.463 1.00 24.64 639 ASP A CA 1
ATOM 5223 C C . ASP A 1 639 ? -45.915 27.839 -44.649 1.00 24.64 639 ASP A C 1
ATOM 5225 O O . ASP A 1 639 ? -45.634 26.837 -43.993 1.00 24.64 639 ASP A O 1
ATOM 5229 N N . GLY A 1 640 ? -44.996 28.823 -44.653 1.00 27.20 640 GLY A N 1
ATOM 5230 C CA . GLY A 1 640 ? -45.044 30.238 -45.098 1.00 27.20 640 GLY A CA 1
ATOM 5231 C C . GLY A 1 640 ? -45.238 31.211 -43.908 1.00 27.20 640 GLY A C 1
ATOM 5232 O O . GLY A 1 640 ? -45.827 30.828 -42.901 1.00 27.20 640 GLY A O 1
ATOM 5233 N N . LEU A 1 641 ? -44.757 32.463 -43.875 1.00 27.30 641 LEU A N 1
ATOM 5234 C CA . LEU A 1 641 ? -43.871 33.271 -44.748 1.00 27.30 641 LEU A CA 1
ATOM 5235 C C . LEU A 1 641 ? -42.774 33.915 -43.830 1.00 27.30 641 LEU A C 1
ATOM 5237 O O . LEU A 1 641 ? -42.617 33.442 -42.706 1.00 27.30 641 LEU A O 1
ATOM 5241 N N . ASP A 1 642 ? -41.967 34.951 -44.106 1.00 24.11 642 ASP A N 1
ATOM 5242 C CA . ASP A 1 642 ? -41.683 35.898 -45.216 1.00 24.11 642 ASP A CA 1
ATOM 5243 C C . ASP A 1 642 ? -40.278 36.521 -44.905 1.00 24.11 642 ASP A C 1
ATOM 5245 O O . ASP A 1 642 ? -39.820 36.404 -43.768 1.00 24.11 642 ASP A O 1
ATOM 5249 N N . ASP A 1 643 ? -39.497 37.208 -45.752 1.00 24.88 643 ASP A N 1
ATOM 5250 C CA . ASP A 1 643 ? -39.577 37.582 -47.174 1.00 24.88 643 ASP A CA 1
ATOM 5251 C C . ASP A 1 643 ? -38.128 37.769 -47.731 1.00 24.88 643 ASP A C 1
ATOM 5253 O O . ASP A 1 643 ? -37.164 37.943 -46.987 1.00 24.88 643 ASP A O 1
ATOM 5257 N N . ARG A 1 644 ? -37.991 37.775 -49.060 1.00 25.09 644 ARG A N 1
ATOM 5258 C CA . ARG A 1 644 ? -36.984 38.450 -49.914 1.00 25.09 644 ARG A CA 1
ATOM 5259 C C . ARG A 1 644 ? -35.474 38.503 -49.565 1.00 25.09 644 ARG A C 1
ATOM 5261 O O . ARG A 1 644 ? -34.979 39.482 -49.024 1.00 25.09 644 ARG A O 1
ATOM 5268 N N . THR A 1 645 ? -34.738 37.619 -50.266 1.00 23.53 645 THR A N 1
ATOM 5269 C CA . THR A 1 645 ? -33.600 37.912 -51.202 1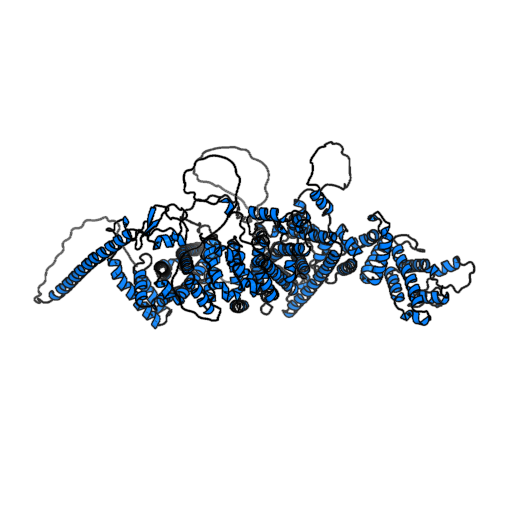.00 23.53 645 THR A CA 1
ATOM 5270 C C . THR A 1 645 ? -32.306 38.595 -50.695 1.00 23.53 645 THR A C 1
ATOM 5272 O O . THR A 1 645 ? -32.334 39.455 -49.836 1.00 23.53 645 THR A O 1
ATOM 5275 N N . GLN A 1 646 ? -31.112 38.352 -51.257 1.00 25.78 646 GLN A N 1
ATOM 5276 C CA . GLN A 1 646 ? -30.691 37.608 -52.463 1.00 25.78 646 GLN A CA 1
ATOM 5277 C C . GLN A 1 646 ? -29.278 37.023 -52.223 1.00 25.78 646 GLN A C 1
ATOM 5279 O O . GLN A 1 646 ? -28.505 37.604 -51.467 1.00 25.78 646 GLN A O 1
ATOM 5284 N N . GLY A 1 647 ? -28.927 35.883 -52.832 1.00 23.22 647 GLY A N 1
ATOM 5285 C CA . GLY A 1 647 ? -27.711 35.132 -52.470 1.00 23.22 647 GLY A CA 1
ATOM 5286 C C . GLY A 1 647 ? -26.518 35.241 -53.432 1.00 23.22 647 GLY A C 1
ATOM 5287 O O . GLY A 1 647 ? -26.676 35.513 -54.621 1.00 23.22 647 GLY A O 1
ATOM 5288 N N . GLN A 1 648 ? -25.332 34.893 -52.925 1.00 24.05 648 GLN A N 1
ATOM 5289 C CA . GLN A 1 648 ? -24.163 34.457 -53.701 1.00 24.05 648 GLN A CA 1
ATOM 5290 C C . GLN A 1 648 ? -23.556 33.200 -53.056 1.00 24.05 648 GLN A C 1
ATOM 5292 O O . GLN A 1 648 ? -23.685 32.992 -51.853 1.00 24.05 648 GLN A O 1
ATOM 5297 N N . ARG A 1 649 ? -22.923 32.336 -53.861 1.00 28.75 649 ARG A N 1
ATOM 5298 C CA . ARG A 1 649 ? -22.264 31.112 -53.375 1.00 28.75 649 ARG A CA 1
ATOM 5299 C C . ARG A 1 649 ? -20.866 31.433 -52.840 1.00 28.75 649 ARG A C 1
ATOM 5301 O O . ARG A 1 649 ? -20.026 31.885 -53.612 1.00 28.75 649 ARG A O 1
ATOM 5308 N N . GLY A 1 650 ? -20.622 31.111 -51.572 1.00 22.52 650 GLY A N 1
ATOM 5309 C CA . GLY A 1 650 ? -19.293 30.957 -50.974 1.00 22.52 650 GLY A CA 1
ATOM 5310 C C . GLY A 1 650 ? -19.063 29.503 -50.548 1.00 22.52 650 GLY A C 1
ATOM 5311 O O . GLY A 1 650 ? -20.020 28.743 -50.395 1.00 22.52 650 GLY A O 1
ATOM 5312 N N . SER A 1 651 ? -17.802 29.097 -50.412 1.00 33.78 651 SER A N 1
ATOM 5313 C CA . SER A 1 651 ? -17.409 27.765 -49.943 1.00 33.78 651 SER A CA 1
ATOM 5314 C C . SER A 1 651 ? -17.017 27.819 -48.466 1.00 33.78 651 SER A C 1
ATOM 5316 O O . SER A 1 651 ? -15.861 28.108 -48.153 1.00 33.78 651 SER A O 1
ATOM 5318 N N . ASP A 1 652 ? -17.961 27.535 -47.572 1.00 23.92 652 ASP A N 1
ATOM 5319 C CA . ASP A 1 652 ? -17.701 27.583 -46.133 1.00 23.92 652 ASP A CA 1
ATOM 5320 C C . ASP A 1 652 ? -17.113 26.265 -45.617 1.00 23.92 652 ASP A C 1
ATOM 5322 O O . ASP A 1 652 ? -17.774 25.223 -45.566 1.00 23.92 652 ASP A O 1
ATOM 5326 N N . ASN A 1 653 ? -15.855 26.336 -45.178 1.00 28.83 653 ASN A N 1
ATOM 5327 C CA . ASN A 1 653 ? -15.303 25.365 -44.244 1.00 28.83 653 ASN A CA 1
ATOM 5328 C C . ASN A 1 653 ? -16.088 25.472 -42.932 1.00 28.83 653 ASN A C 1
ATOM 5330 O O . ASN A 1 653 ? -16.019 26.500 -42.261 1.00 28.83 653 ASN A O 1
ATOM 5334 N N . ILE A 1 654 ? -16.768 24.402 -42.513 1.00 29.23 654 ILE A N 1
ATOM 5335 C CA . ILE A 1 654 ? -17.247 24.303 -41.128 1.00 29.23 654 ILE A CA 1
ATOM 5336 C C . ILE A 1 654 ? -16.051 23.923 -40.248 1.00 29.23 654 ILE A C 1
ATOM 5338 O O . ILE A 1 654 ? -15.873 22.767 -39.855 1.00 29.23 654 ILE A O 1
ATOM 5342 N N . GLU A 1 655 ? -15.213 24.916 -39.953 1.00 28.55 655 GLU A N 1
ATOM 5343 C CA . GLU A 1 655 ? -14.322 24.860 -38.799 1.00 28.55 655 GLU A CA 1
ATOM 5344 C C . GLU A 1 655 ? -15.194 24.719 -37.547 1.00 28.55 655 GLU A C 1
ATOM 5346 O O . GLU A 1 655 ? -16.011 25.584 -37.229 1.00 28.55 655 GLU A O 1
ATOM 5351 N N . ARG A 1 656 ? -15.072 23.588 -36.845 1.00 27.38 656 ARG A N 1
ATOM 5352 C CA . ARG A 1 656 ? -15.729 23.419 -35.545 1.00 27.38 656 ARG A CA 1
ATOM 5353 C C . ARG A 1 656 ? -14.999 24.264 -34.508 1.00 27.38 656 ARG A C 1
ATOM 5355 O O . ARG A 1 656 ? -13.768 24.251 -34.480 1.00 27.38 656 ARG A O 1
ATOM 5362 N N . ASN A 1 657 ? -15.758 24.936 -33.642 1.00 27.02 657 ASN A N 1
ATOM 5363 C CA . ASN A 1 657 ? -15.209 25.758 -32.564 1.00 27.02 657 ASN A CA 1
ATOM 5364 C C . ASN A 1 657 ? -14.165 24.977 -31.740 1.00 27.02 657 ASN A C 1
ATOM 5366 O O . ASN A 1 657 ? -14.433 23.833 -31.361 1.00 27.02 657 ASN A O 1
ATOM 5370 N N . PRO A 1 658 ? -13.013 25.584 -31.386 1.00 30.42 658 PRO A N 1
ATOM 5371 C CA . PRO A 1 658 ? -11.992 24.923 -30.570 1.00 30.42 658 PRO A CA 1
ATOM 5372 C C . PRO A 1 658 ? -12.509 24.390 -29.223 1.00 30.42 658 PRO A C 1
ATOM 5374 O O . PRO A 1 658 ? -12.037 23.357 -28.755 1.00 30.42 658 PRO A O 1
ATOM 5377 N N . GLN A 1 659 ? -13.511 25.055 -28.638 1.00 30.92 659 GLN A N 1
ATOM 5378 C CA . GLN A 1 659 ? -14.080 24.733 -27.323 1.00 30.92 659 GLN A CA 1
ATOM 5379 C C . GLN A 1 659 ? -14.772 23.359 -27.243 1.00 30.92 659 GLN A C 1
ATOM 5381 O O . GLN A 1 659 ? -14.796 22.772 -26.166 1.00 30.92 659 GLN A O 1
ATOM 5386 N N . ASP A 1 660 ? -15.222 22.773 -28.362 1.00 34.88 660 ASP A N 1
ATOM 5387 C CA . ASP A 1 660 ? -15.780 21.405 -28.379 1.00 34.88 660 ASP A CA 1
ATOM 5388 C C . ASP A 1 660 ? -14.729 20.309 -28.070 1.00 34.88 660 ASP A C 1
ATOM 5390 O O . ASP A 1 660 ? -15.071 19.126 -27.996 1.00 34.88 660 ASP A O 1
ATOM 5394 N N . ARG A 1 661 ? -13.439 20.658 -27.920 1.00 39.97 661 ARG A N 1
ATOM 5395 C CA . ARG A 1 661 ? -12.358 19.702 -27.614 1.00 39.97 661 ARG A CA 1
ATOM 5396 C C . ARG A 1 661 ? -12.010 19.564 -26.129 1.00 39.97 661 ARG A C 1
ATOM 5398 O O . ARG A 1 661 ? -11.372 18.575 -25.782 1.00 39.97 661 ARG A O 1
ATOM 5405 N N . GLU A 1 662 ? -12.376 20.515 -25.271 1.00 42.97 662 GLU A N 1
ATOM 5406 C CA . GLU A 1 662 ? -11.855 20.576 -23.889 1.00 42.97 662 GLU A CA 1
ATOM 5407 C C . GLU A 1 662 ? -12.695 19.778 -22.869 1.00 42.97 662 GLU A C 1
ATOM 5409 O O . GLU A 1 662 ? -12.167 19.301 -21.865 1.00 42.97 662 GLU A O 1
ATOM 5414 N N . ASP A 1 663 ? -13.985 19.566 -23.152 1.00 51.81 663 ASP A N 1
ATOM 5415 C CA . ASP A 1 663 ? -14.967 18.961 -22.229 1.00 51.81 663 ASP A CA 1
ATOM 5416 C C . ASP A 1 663 ? -14.996 17.407 -22.250 1.00 51.81 663 ASP A C 1
ATOM 5418 O O . ASP A 1 663 ? -15.800 16.780 -21.551 1.00 51.81 663 ASP A O 1
ATOM 5422 N N . HIS A 1 664 ? -14.154 16.752 -23.067 1.00 67.75 664 HIS A N 1
ATOM 5423 C CA . HIS A 1 664 ? -14.163 15.291 -23.239 1.00 67.75 664 HIS A CA 1
ATOM 5424 C C . HIS A 1 664 ? -13.149 14.589 -22.318 1.00 67.75 664 HIS A C 1
ATOM 5426 O O . HIS A 1 664 ? -11.946 14.580 -22.569 1.00 67.75 664 HIS A O 1
ATOM 5432 N N . LEU A 1 665 ? -13.653 13.917 -21.280 1.00 80.75 665 LEU A N 1
ATOM 5433 C CA . LEU A 1 665 ? -12.857 13.068 -20.382 1.00 80.75 665 LEU A CA 1
ATOM 5434 C C . LEU A 1 665 ? -12.230 11.869 -21.119 1.00 80.75 665 LEU A C 1
ATOM 5436 O O . LEU A 1 665 ? -12.813 11.351 -22.072 1.00 80.75 665 LEU A O 1
ATOM 5440 N N . PHE A 1 666 ? -11.094 11.370 -20.621 1.00 80.81 666 PHE A N 1
ATOM 5441 C CA . PHE A 1 666 ? -10.461 10.122 -21.094 1.00 80.81 666 PHE A CA 1
ATOM 5442 C C . PHE A 1 666 ? -10.601 8.933 -20.132 1.00 80.81 666 PHE A C 1
ATOM 5444 O O . PHE A 1 666 ? -10.520 7.780 -20.560 1.00 80.81 666 PHE A O 1
ATOM 5451 N N . ALA A 1 667 ? -10.837 9.210 -18.851 1.00 87.75 667 ALA A N 1
ATOM 5452 C CA . ALA A 1 667 ? -11.162 8.225 -17.828 1.00 87.75 667 ALA A CA 1
ATOM 5453 C C . ALA A 1 667 ? -12.625 8.368 -17.382 1.00 87.75 667 ALA A C 1
ATOM 5455 O O . ALA A 1 667 ? -13.282 9.370 -17.673 1.00 87.75 667 ALA A O 1
ATOM 5456 N N . SER A 1 668 ? -13.135 7.374 -16.652 1.00 91.56 668 SER A N 1
ATOM 5457 C CA . SER A 1 668 ? -14.460 7.471 -16.038 1.00 91.56 668 SER A CA 1
ATOM 5458 C C . SER A 1 668 ? -14.496 8.599 -14.989 1.00 91.56 668 SER A C 1
ATOM 5460 O O . SER A 1 668 ? -13.508 8.789 -14.267 1.00 91.56 668 SER A O 1
ATOM 5462 N N . PRO A 1 669 ? -15.620 9.322 -14.821 1.00 90.94 669 PRO A N 1
ATOM 5463 C CA . PRO A 1 669 ? -15.756 10.364 -13.800 1.00 90.94 669 PRO A CA 1
ATOM 5464 C C . PRO A 1 669 ? -15.396 9.897 -12.379 1.00 90.94 669 PRO A C 1
ATOM 5466 O O . PRO A 1 669 ? -14.889 10.679 -11.580 1.00 90.94 669 PRO A O 1
ATOM 5469 N N . GLN A 1 670 ? -15.619 8.616 -12.068 1.00 92.19 670 GLN A N 1
ATOM 5470 C CA . GLN A 1 670 ? -15.281 7.983 -10.791 1.00 92.19 670 GLN A CA 1
ATOM 5471 C C . GLN A 1 670 ? -13.768 7.763 -10.594 1.00 92.19 670 GLN A C 1
ATOM 5473 O O . GLN A 1 670 ? -13.307 7.711 -9.454 1.00 92.19 670 GLN A O 1
ATOM 5478 N N . PHE A 1 671 ? -12.992 7.625 -11.675 1.00 93.94 671 PHE A N 1
ATOM 5479 C CA . PHE A 1 671 ? -11.529 7.528 -11.629 1.00 93.94 671 PHE A CA 1
ATOM 5480 C C . PHE A 1 671 ? -10.873 8.916 -11.641 1.00 93.94 671 PHE A C 1
ATOM 5482 O O . PHE A 1 671 ? -10.004 9.197 -10.814 1.00 93.94 671 PHE A O 1
ATOM 5489 N N . SER A 1 672 ? -11.328 9.802 -12.534 1.00 92.50 672 SER A N 1
ATOM 5490 C CA . SER A 1 672 ? -10.764 11.138 -12.787 1.00 92.50 672 SER A CA 1
ATOM 5491 C C . SER A 1 672 ? -10.580 11.998 -11.531 1.00 92.50 672 SER A C 1
ATOM 5493 O O . SER A 1 672 ? -9.603 12.737 -11.417 1.00 92.50 672 SER A O 1
ATOM 5495 N N . ILE A 1 673 ? -11.494 11.878 -10.565 1.00 92.56 673 ILE A N 1
ATOM 5496 C CA . ILE A 1 673 ? -11.520 12.677 -9.329 1.00 92.56 673 ILE A CA 1
ATOM 5497 C C . ILE A 1 673 ? -10.576 12.179 -8.224 1.00 92.56 673 ILE A C 1
ATOM 5499 O O . ILE A 1 673 ? -10.454 12.834 -7.188 1.00 92.56 673 ILE A O 1
ATOM 5503 N N . ILE A 1 674 ? -9.955 11.006 -8.381 1.00 93.38 674 ILE A N 1
ATOM 5504 C CA . ILE A 1 674 ? -9.129 10.410 -7.325 1.00 93.38 674 ILE A CA 1
ATOM 5505 C C . ILE A 1 674 ? -7.776 11.143 -7.265 1.00 93.38 674 ILE A C 1
ATOM 5507 O O . ILE A 1 674 ? -7.145 11.331 -8.307 1.00 93.38 674 ILE A O 1
ATOM 5511 N N . PRO A 1 675 ? -7.280 11.533 -6.076 1.00 92.06 675 PRO A N 1
ATOM 5512 C CA . PRO A 1 675 ? -5.934 12.077 -5.930 1.00 92.06 675 PRO A CA 1
ATOM 5513 C C . PRO A 1 675 ? -4.838 11.096 -6.378 1.00 92.06 675 PRO A C 1
ATOM 5515 O O . PRO A 1 675 ? -4.770 9.956 -5.914 1.00 92.06 675 PRO A O 1
ATOM 5518 N N . THR A 1 676 ? -3.940 11.571 -7.239 1.00 90.69 676 THR A N 1
ATOM 5519 C CA . THR A 1 676 ? -2.852 10.800 -7.871 1.00 90.69 676 THR A CA 1
ATOM 5520 C C . THR A 1 676 ? -1.924 10.102 -6.876 1.00 90.69 676 THR A C 1
ATOM 5522 O O . THR A 1 676 ? -1.497 8.971 -7.119 1.00 90.69 676 THR A O 1
ATOM 5525 N N . PHE A 1 677 ? -1.643 10.739 -5.733 1.00 89.19 677 PHE A N 1
ATOM 5526 C CA . PHE A 1 677 ? -0.704 10.227 -4.730 1.00 89.19 677 PHE A CA 1
ATOM 5527 C C . PHE A 1 677 ? -1.095 8.847 -4.175 1.00 89.19 677 PHE A C 1
ATOM 5529 O O . PHE A 1 677 ? -0.215 8.057 -3.842 1.00 89.19 677 PHE A O 1
ATOM 5536 N N . PHE A 1 678 ? -2.391 8.509 -4.139 1.00 92.44 678 PHE A N 1
ATOM 5537 C CA . PHE A 1 678 ? -2.859 7.200 -3.673 1.00 92.44 678 PHE A CA 1
ATOM 5538 C C . PHE A 1 678 ? -2.334 6.039 -4.535 1.00 92.44 678 PHE A C 1
ATOM 5540 O O . PHE A 1 678 ? -2.085 4.951 -4.017 1.00 92.44 678 PHE A O 1
ATOM 5547 N N . LEU A 1 679 ? -2.138 6.255 -5.841 1.00 93.38 679 LEU A N 1
ATOM 5548 C CA . LEU A 1 679 ? -1.584 5.240 -6.740 1.00 93.38 679 LEU A CA 1
ATOM 5549 C C . LEU A 1 679 ? -0.066 5.094 -6.542 1.00 93.38 679 LEU A C 1
ATOM 5551 O O . LEU A 1 679 ? 0.437 3.971 -6.547 1.00 93.38 679 LEU A O 1
ATOM 5555 N N . ASN A 1 680 ? 0.643 6.195 -6.258 1.00 91.94 680 ASN A N 1
ATOM 5556 C CA . ASN A 1 680 ? 2.052 6.148 -5.853 1.00 91.94 680 ASN A CA 1
ATOM 5557 C C . ASN A 1 680 ? 2.244 5.386 -4.530 1.00 91.94 680 ASN A C 1
ATOM 5559 O O . ASN A 1 680 ? 3.102 4.511 -4.444 1.00 91.94 680 ASN A O 1
ATOM 5563 N N . ASP A 1 681 ? 1.420 5.680 -3.517 1.00 93.19 681 ASP A N 1
ATOM 5564 C CA . ASP A 1 681 ? 1.500 5.067 -2.183 1.00 93.19 681 ASP A CA 1
ATOM 5565 C C . ASP A 1 681 ? 1.421 3.528 -2.226 1.00 93.19 681 ASP A C 1
ATOM 5567 O O . ASP A 1 681 ? 2.070 2.858 -1.422 1.00 93.19 681 ASP A O 1
ATOM 5571 N N . ILE A 1 682 ? 0.676 2.943 -3.175 1.00 95.44 682 ILE A N 1
ATOM 5572 C CA . ILE A 1 682 ? 0.626 1.482 -3.366 1.00 95.44 682 ILE A CA 1
ATOM 5573 C C . ILE A 1 682 ? 1.988 0.944 -3.835 1.00 95.44 682 ILE A C 1
ATOM 5575 O O . ILE A 1 682 ? 2.499 -0.019 -3.255 1.00 95.44 682 ILE A O 1
ATOM 5579 N N . PHE A 1 683 ? 2.591 1.555 -4.860 1.00 95.38 683 PHE A N 1
ATOM 5580 C CA . PHE A 1 683 ? 3.884 1.115 -5.395 1.00 95.38 683 PHE A CA 1
ATOM 5581 C C . PHE A 1 683 ? 5.029 1.336 -4.401 1.00 95.38 683 PHE A C 1
ATOM 5583 O O . PHE A 1 683 ? 5.855 0.434 -4.237 1.00 95.38 683 PHE A O 1
ATOM 5590 N N . ASP A 1 684 ? 5.039 2.473 -3.700 1.00 92.56 684 ASP A N 1
ATOM 5591 C CA . ASP A 1 684 ? 6.021 2.790 -2.659 1.00 92.56 684 ASP A CA 1
ATOM 5592 C C . ASP A 1 684 ? 5.945 1.816 -1.478 1.00 92.56 684 ASP A C 1
ATOM 5594 O O . ASP A 1 684 ? 6.978 1.356 -1.000 1.00 92.56 684 ASP A O 1
ATOM 5598 N N . ILE A 1 685 ? 4.748 1.447 -1.008 1.00 93.00 685 ILE A N 1
ATOM 5599 C CA . ILE A 1 685 ? 4.626 0.482 0.094 1.00 93.00 685 ILE A CA 1
ATOM 5600 C C . ILE A 1 685 ? 5.053 -0.923 -0.326 1.00 93.00 685 ILE A C 1
ATOM 5602 O O . ILE A 1 685 ? 5.719 -1.602 0.453 1.00 93.00 685 ILE A O 1
ATOM 5606 N N . ILE A 1 686 ? 4.721 -1.372 -1.539 1.00 93.25 686 ILE A N 1
ATOM 5607 C CA . ILE A 1 686 ? 5.176 -2.684 -2.028 1.00 93.25 686 ILE A CA 1
ATOM 5608 C C . ILE A 1 686 ? 6.709 -2.695 -2.185 1.00 93.25 686 ILE A C 1
ATOM 5610 O O . ILE A 1 686 ? 7.350 -3.684 -1.826 1.00 93.25 686 ILE A O 1
ATOM 5614 N N . TYR A 1 687 ? 7.308 -1.580 -2.615 1.00 91.38 687 TYR A N 1
ATOM 5615 C CA . TYR A 1 687 ? 8.761 -1.394 -2.637 1.00 91.38 687 TYR A CA 1
ATOM 5616 C C . TYR A 1 687 ? 9.387 -1.419 -1.228 1.00 91.38 687 TYR A C 1
ATOM 5618 O O . TYR A 1 687 ? 10.315 -2.189 -0.978 1.00 91.38 687 TYR A O 1
ATOM 5626 N N . LEU A 1 688 ? 8.842 -0.660 -0.275 1.00 89.88 688 LEU A N 1
ATOM 5627 C CA . LEU A 1 688 ? 9.322 -0.615 1.113 1.00 89.88 688 LEU A CA 1
ATOM 5628 C C . LEU A 1 688 ? 9.161 -1.964 1.840 1.00 89.88 688 LEU A C 1
ATOM 5630 O O . LEU A 1 688 ? 10.000 -2.333 2.662 1.00 89.88 688 LEU A O 1
ATOM 5634 N N . LEU A 1 689 ? 8.122 -2.742 1.520 1.00 90.06 689 LEU A N 1
ATOM 5635 C CA . LEU A 1 689 ? 7.955 -4.117 2.008 1.00 90.06 689 LEU A CA 1
ATOM 5636 C C . LEU A 1 689 ? 9.007 -5.072 1.425 1.00 90.06 689 LEU A C 1
ATOM 5638 O O . LEU A 1 689 ? 9.483 -5.946 2.149 1.00 90.06 689 LEU A O 1
ATOM 5642 N N . TYR A 1 690 ? 9.404 -4.897 0.161 1.00 88.00 690 TYR A N 1
ATOM 5643 C CA . TYR A 1 690 ? 10.530 -5.624 -0.435 1.00 88.00 690 TYR A CA 1
ATOM 5644 C C . TYR A 1 690 ? 11.862 -5.257 0.245 1.00 88.00 690 TYR A C 1
ATOM 5646 O O . TYR A 1 690 ? 12.618 -6.152 0.624 1.00 88.00 690 TYR A O 1
ATOM 5654 N N . GLU A 1 691 ? 12.130 -3.970 0.494 1.00 86.06 691 GLU A N 1
ATOM 5655 C CA . GLU A 1 691 ? 13.334 -3.555 1.231 1.00 86.06 691 GLU A CA 1
ATOM 5656 C C . GLU A 1 691 ? 13.347 -4.084 2.674 1.00 86.06 691 GLU A C 1
ATOM 5658 O O . GLU A 1 691 ? 14.392 -4.512 3.163 1.00 86.06 691 GLU A O 1
ATOM 5663 N N . LEU A 1 692 ? 12.196 -4.128 3.360 1.00 87.00 692 LEU A N 1
ATOM 5664 C CA . LEU A 1 692 ? 12.087 -4.747 4.686 1.00 87.00 692 LEU A CA 1
ATOM 5665 C C . LEU A 1 692 ? 12.389 -6.255 4.656 1.00 87.00 692 LEU A C 1
ATOM 5667 O O . LEU A 1 692 ? 12.922 -6.791 5.631 1.00 87.00 692 LEU A O 1
ATOM 5671 N N . ASP A 1 693 ? 12.069 -6.947 3.560 1.00 83.25 693 ASP A N 1
ATOM 5672 C CA . ASP A 1 693 ? 12.333 -8.381 3.395 1.00 83.25 693 ASP A CA 1
ATOM 5673 C C . ASP A 1 693 ? 13.840 -8.687 3.433 1.00 83.25 693 ASP A C 1
ATOM 5675 O O . ASP A 1 693 ? 14.255 -9.667 4.056 1.00 83.25 693 ASP A O 1
ATOM 5679 N N . ALA A 1 694 ? 14.672 -7.791 2.887 1.00 80.06 694 ALA A N 1
ATOM 5680 C CA . ALA A 1 694 ? 16.134 -7.905 2.891 1.00 80.06 694 ALA A CA 1
ATOM 5681 C C . ALA A 1 694 ? 16.757 -7.921 4.303 1.00 80.06 694 ALA A C 1
ATOM 5683 O O . ALA A 1 694 ? 17.879 -8.396 4.483 1.00 80.06 694 ALA A O 1
ATOM 5684 N N . PHE A 1 695 ? 16.031 -7.458 5.327 1.00 78.06 695 PHE A N 1
ATOM 5685 C CA . PHE A 1 695 ? 16.473 -7.498 6.724 1.00 78.06 695 PHE A CA 1
ATOM 5686 C C . PHE A 1 695 ? 15.982 -8.739 7.490 1.00 78.06 695 PHE A C 1
ATOM 5688 O O . PHE A 1 695 ? 16.168 -8.815 8.713 1.00 78.06 695 PHE A O 1
ATOM 5695 N N . LYS A 1 696 ? 15.366 -9.728 6.827 1.00 71.56 696 LYS A N 1
ATOM 5696 C CA . LYS A 1 696 ? 14.988 -11.008 7.452 1.00 71.56 696 LYS A CA 1
ATOM 5697 C C . LYS A 1 696 ? 16.192 -11.892 7.762 1.00 71.56 696 LYS A C 1
ATOM 5699 O O . LYS A 1 696 ? 17.250 -11.815 7.151 1.00 71.56 696 LYS A O 1
ATOM 5704 N N . ASN A 1 697 ? 15.991 -12.792 8.721 1.00 63.88 697 ASN A N 1
ATOM 5705 C CA . ASN A 1 697 ? 16.855 -13.957 8.870 1.00 63.88 697 ASN A CA 1
ATOM 5706 C C . ASN A 1 697 ? 16.424 -14.997 7.815 1.00 63.88 697 ASN A C 1
ATOM 5708 O O . ASN A 1 697 ? 15.213 -15.202 7.670 1.00 63.88 697 ASN A O 1
ATOM 5712 N N . PRO A 1 698 ? 17.356 -15.683 7.127 1.00 52.38 698 PRO A N 1
ATOM 5713 C CA . PRO A 1 698 ? 17.005 -16.722 6.161 1.00 52.38 698 PRO A CA 1
ATOM 5714 C C . PRO A 1 698 ? 16.195 -17.847 6.826 1.00 52.38 698 PRO A C 1
ATOM 5716 O O . PRO A 1 698 ? 16.513 -18.279 7.937 1.00 52.38 698 PRO A O 1
ATOM 5719 N N . GLY A 1 699 ? 15.138 -18.307 6.147 1.00 55.28 699 GLY A N 1
ATOM 5720 C CA . GLY A 1 699 ? 14.223 -19.345 6.644 1.00 55.28 699 GLY A CA 1
ATOM 5721 C C . GLY A 1 699 ? 12.962 -18.846 7.369 1.00 55.28 699 GLY A C 1
ATOM 5722 O O . GLY A 1 699 ? 12.300 -19.642 8.030 1.00 55.28 699 GLY A O 1
ATOM 5723 N N . ASN A 1 700 ? 12.623 -17.557 7.266 1.00 61.94 700 ASN A N 1
ATOM 5724 C CA . ASN A 1 700 ? 11.270 -17.050 7.544 1.00 61.94 700 ASN A CA 1
ATOM 5725 C C . ASN A 1 700 ? 10.475 -16.924 6.227 1.00 61.94 700 ASN A C 1
ATOM 5727 O O . ASN A 1 700 ? 11.079 -16.826 5.165 1.00 61.94 700 ASN A O 1
ATOM 5731 N N . GLU A 1 701 ? 9.143 -16.840 6.296 1.00 63.25 701 GLU A N 1
ATOM 5732 C CA . GLU A 1 701 ? 8.309 -16.458 5.143 1.00 63.25 701 GLU A CA 1
ATOM 5733 C C . GLU A 1 701 ? 8.671 -15.051 4.634 1.00 63.25 701 GLU A C 1
ATOM 5735 O O . GLU A 1 701 ? 8.735 -14.094 5.419 1.00 63.25 701 GLU A O 1
ATOM 5740 N N . ASN A 1 702 ? 8.873 -14.912 3.323 1.00 78.75 702 ASN A N 1
ATOM 5741 C CA . ASN A 1 702 ? 9.070 -13.631 2.637 1.00 78.75 702 ASN A CA 1
ATOM 5742 C C . ASN A 1 702 ? 7.749 -12.845 2.609 1.00 78.75 702 ASN A C 1
ATOM 5744 O O . ASN A 1 702 ? 6.683 -13.435 2.486 1.00 78.75 702 ASN A O 1
ATOM 5748 N N . PHE A 1 703 ? 7.774 -11.513 2.700 1.00 84.75 703 PHE A N 1
ATOM 5749 C CA . PHE A 1 703 ? 6.536 -10.716 2.721 1.00 84.75 703 PHE A CA 1
ATOM 5750 C C . PHE A 1 703 ? 5.753 -10.869 1.412 1.00 84.75 703 PHE A C 1
ATOM 5752 O O . PHE A 1 703 ? 4.527 -10.869 1.417 1.00 84.75 703 PHE A O 1
ATOM 5759 N N . LEU A 1 704 ? 6.467 -11.092 0.310 1.00 82.75 704 LEU A N 1
ATOM 5760 C CA . LEU A 1 704 ? 5.899 -11.277 -1.021 1.00 82.75 704 LEU A CA 1
ATOM 5761 C C . LEU A 1 704 ? 5.064 -12.559 -1.175 1.00 82.75 704 LEU A C 1
ATOM 5763 O O . LEU A 1 704 ? 4.259 -12.620 -2.094 1.00 82.75 704 LEU A O 1
ATOM 5767 N N . SER A 1 705 ? 5.162 -13.548 -0.273 1.00 85.88 705 SER A N 1
ATOM 5768 C CA . SER A 1 705 ? 4.260 -14.716 -0.309 1.00 85.88 705 SER A CA 1
ATOM 5769 C C . SER A 1 705 ? 2.808 -14.371 0.042 1.00 85.88 705 SER A C 1
ATOM 5771 O O . SER A 1 705 ? 1.921 -15.200 -0.133 1.00 85.88 705 SER A O 1
ATOM 5773 N N . TYR A 1 706 ? 2.566 -13.164 0.564 1.00 90.25 706 TYR A N 1
ATOM 5774 C CA . TYR A 1 706 ? 1.238 -12.632 0.859 1.00 90.25 706 TYR A CA 1
ATOM 5775 C C . TYR A 1 706 ? 0.687 -11.739 -0.268 1.00 90.25 706 TYR A C 1
ATOM 5777 O O . TYR A 1 706 ? -0.463 -11.313 -0.177 1.00 90.25 706 TYR A O 1
ATOM 5785 N N . LEU A 1 707 ? 1.470 -11.461 -1.319 1.00 92.38 707 LEU A N 1
ATOM 5786 C CA . LEU A 1 707 ? 1.059 -10.658 -2.472 1.00 92.38 707 LEU A CA 1
ATOM 5787 C C . LEU A 1 707 ? 0.324 -11.523 -3.505 1.00 92.38 707 LEU A C 1
ATOM 5789 O O . LEU A 1 707 ? 0.829 -12.555 -3.937 1.00 92.38 707 LEU A O 1
ATOM 5793 N N . ASN A 1 708 ? -0.840 -11.069 -3.969 1.00 93.81 708 ASN A N 1
ATOM 5794 C CA . ASN A 1 708 ? -1.465 -11.594 -5.179 1.00 93.81 708 ASN A CA 1
ATOM 5795 C C . ASN A 1 708 ? -0.718 -11.023 -6.397 1.00 93.81 708 ASN A C 1
ATOM 5797 O O . ASN A 1 708 ? -0.960 -9.884 -6.805 1.00 93.81 708 ASN A O 1
ATOM 5801 N N . THR A 1 709 ? 0.218 -11.808 -6.935 1.00 92.94 709 THR A N 1
ATOM 5802 C CA . THR A 1 709 ? 1.099 -11.401 -8.037 1.00 92.94 709 THR A CA 1
ATOM 5803 C C . THR A 1 709 ? 0.314 -11.016 -9.290 1.00 92.94 709 THR A C 1
ATOM 5805 O O . THR A 1 709 ? 0.610 -9.977 -9.869 1.00 92.94 709 THR A O 1
ATOM 5808 N N . ASP A 1 710 ? -0.719 -11.771 -9.673 1.00 94.38 710 ASP A N 1
ATOM 5809 C CA . ASP A 1 710 ? -1.527 -11.477 -10.866 1.00 94.38 710 ASP A CA 1
ATOM 5810 C C . ASP A 1 710 ? -2.311 -10.164 -10.742 1.00 94.38 710 ASP A C 1
ATOM 5812 O O . ASP A 1 710 ? -2.309 -9.354 -11.667 1.00 94.38 710 ASP A O 1
ATOM 5816 N N . LEU A 1 711 ? -2.915 -9.896 -9.578 1.00 96.00 711 LEU A N 1
ATOM 5817 C CA . LEU A 1 711 ? -3.614 -8.631 -9.321 1.00 96.00 711 LEU A CA 1
ATOM 5818 C C . LEU A 1 711 ? -2.644 -7.438 -9.319 1.00 96.00 711 LEU A C 1
ATOM 5820 O O . LEU A 1 711 ? -2.979 -6.366 -9.826 1.00 96.00 711 LEU A O 1
ATOM 5824 N N . PHE A 1 712 ? -1.435 -7.619 -8.778 1.00 96.06 712 PHE A N 1
ATOM 5825 C CA . PHE A 1 712 ? -0.389 -6.600 -8.844 1.00 96.06 712 PHE A CA 1
ATOM 5826 C C . PHE A 1 712 ? 0.103 -6.374 -10.280 1.00 96.06 712 PHE A C 1
ATOM 5828 O O . PHE A 1 712 ? 0.243 -5.226 -10.698 1.00 96.06 712 PHE A O 1
ATOM 5835 N N . LEU A 1 713 ? 0.322 -7.437 -11.059 1.00 96.12 713 LEU A N 1
ATOM 5836 C CA . LEU A 1 713 ? 0.696 -7.339 -12.472 1.00 96.12 713 LEU A CA 1
ATOM 5837 C C . LEU A 1 713 ? -0.402 -6.635 -13.278 1.00 96.12 713 LEU A C 1
ATOM 5839 O O . LEU A 1 713 ? -0.085 -5.747 -14.065 1.00 96.12 713 LEU A O 1
ATOM 5843 N N . ALA A 1 714 ? -1.678 -6.940 -13.023 1.00 96.75 714 ALA A N 1
ATOM 5844 C CA . ALA A 1 714 ? -2.826 -6.262 -13.626 1.00 96.75 714 ALA A CA 1
ATOM 5845 C C . ALA A 1 714 ? -2.794 -4.751 -13.360 1.00 96.75 714 ALA A C 1
ATOM 5847 O O . ALA A 1 714 ? -2.905 -3.952 -14.288 1.00 96.75 714 ALA A O 1
ATOM 5848 N N . PHE A 1 715 ? -2.580 -4.360 -12.101 1.00 97.25 715 PHE A N 1
ATOM 5849 C CA . PHE A 1 715 ? -2.484 -2.965 -11.671 1.00 97.25 715 PHE A CA 1
ATOM 5850 C C . PHE A 1 715 ? -1.242 -2.246 -12.236 1.00 97.25 715 PHE A C 1
ATOM 5852 O O . PHE A 1 715 ? -1.325 -1.096 -12.670 1.00 97.25 715 PHE A O 1
ATOM 5859 N N . CYS A 1 716 ? -0.101 -2.933 -12.299 1.00 96.31 716 CYS A N 1
ATOM 5860 C CA . CYS A 1 716 ? 1.155 -2.422 -12.846 1.00 96.31 716 CYS A CA 1
ATOM 5861 C C . CYS A 1 716 ? 1.077 -2.210 -14.370 1.00 96.31 716 CYS A C 1
ATOM 5863 O O . CYS A 1 716 ? 1.437 -1.146 -14.868 1.00 96.31 716 CYS A O 1
ATOM 5865 N N . ILE A 1 717 ? 0.535 -3.183 -15.109 1.00 96.00 717 ILE A N 1
ATOM 5866 C CA . ILE A 1 717 ? 0.336 -3.118 -16.565 1.00 96.00 717 ILE A CA 1
ATOM 5867 C C . ILE A 1 717 ? -0.713 -2.059 -16.928 1.00 96.00 717 ILE A C 1
ATOM 5869 O O . ILE A 1 717 ? -0.462 -1.253 -17.823 1.00 96.00 717 ILE A O 1
ATOM 5873 N N . PHE A 1 718 ? -1.827 -1.988 -16.187 1.00 95.56 718 PHE A N 1
ATOM 5874 C CA . PHE A 1 718 ? -2.789 -0.885 -16.282 1.00 95.56 718 PHE A CA 1
ATOM 5875 C C . PHE A 1 718 ? -2.105 0.476 -16.094 1.00 95.56 718 PHE A C 1
ATOM 5877 O O . PHE A 1 718 ? -2.307 1.370 -16.915 1.00 95.56 718 PHE A O 1
ATOM 5884 N N . THR A 1 719 ? -1.256 0.614 -15.069 1.00 95.81 719 THR A N 1
ATOM 5885 C CA . THR A 1 719 ? -0.536 1.866 -14.801 1.00 95.81 719 THR A CA 1
ATOM 5886 C C . THR A 1 719 ? 0.394 2.244 -15.956 1.00 95.81 719 THR A C 1
ATOM 5888 O O . THR A 1 719 ? 0.395 3.391 -16.386 1.00 95.81 719 THR A O 1
ATOM 5891 N N . MET A 1 720 ? 1.153 1.290 -16.501 1.00 94.12 720 MET A N 1
ATOM 5892 C CA . MET A 1 720 ? 2.105 1.549 -17.589 1.00 94.12 720 MET A CA 1
ATOM 5893 C C . MET A 1 720 ? 1.439 1.896 -18.934 1.00 94.12 720 MET A C 1
ATOM 5895 O O . MET A 1 720 ? 1.949 2.756 -19.651 1.00 94.12 720 MET A O 1
ATOM 5899 N N . LEU A 1 721 ? 0.328 1.238 -19.296 1.00 92.56 721 LEU A N 1
ATOM 5900 C CA . LEU A 1 721 ? -0.268 1.334 -20.641 1.00 92.56 721 LEU A CA 1
ATOM 5901 C C . LEU A 1 721 ? -1.393 2.368 -20.807 1.00 92.56 721 LEU A C 1
ATOM 5903 O O . LEU A 1 721 ? -1.770 2.641 -21.946 1.00 92.56 721 LEU A O 1
ATOM 5907 N N . SER A 1 722 ? -1.940 2.928 -19.726 1.00 91.00 722 SER A N 1
ATOM 5908 C CA . SER A 1 722 ? -3.107 3.830 -19.793 1.00 91.00 722 SER A CA 1
ATOM 5909 C C . SER A 1 722 ? -2.673 5.302 -19.779 1.00 91.00 722 SER A C 1
ATOM 5911 O O . SER A 1 722 ? -2.831 5.999 -18.776 1.00 91.00 722 SER A O 1
ATOM 5913 N N . GLU A 1 723 ? -2.060 5.765 -20.875 1.00 88.12 723 GLU A N 1
ATOM 5914 C CA . GLU A 1 723 ? -1.509 7.127 -21.012 1.00 88.12 723 GLU A CA 1
ATOM 5915 C C . GLU A 1 723 ? -2.568 8.209 -20.780 1.00 88.12 723 GLU A C 1
ATOM 5917 O O . GLU A 1 723 ? -2.298 9.191 -20.090 1.00 88.12 723 GLU A O 1
ATOM 5922 N N . ASN A 1 724 ? -3.778 8.009 -21.301 1.00 86.81 724 ASN A N 1
ATOM 5923 C CA . ASN A 1 724 ? -4.837 9.011 -21.226 1.00 86.81 724 ASN A CA 1
ATOM 5924 C C . ASN A 1 724 ? -5.598 8.966 -19.886 1.00 86.81 724 ASN A C 1
ATOM 5926 O O . ASN A 1 724 ? -6.117 9.991 -19.451 1.00 86.81 724 ASN A O 1
ATOM 5930 N N . HIS A 1 725 ? -5.615 7.821 -19.187 1.00 89.06 725 HIS A N 1
ATOM 5931 C CA . HIS A 1 725 ? -6.105 7.745 -17.800 1.00 89.06 725 HIS A CA 1
ATOM 5932 C C . HIS A 1 725 ? -5.098 8.316 -16.788 1.00 89.06 725 HIS A C 1
ATOM 5934 O O . HIS A 1 725 ? -5.494 8.884 -15.773 1.00 89.06 725 HIS A O 1
ATOM 5940 N N . ILE A 1 726 ? -3.793 8.132 -17.019 1.00 91.25 726 ILE A N 1
ATOM 5941 C CA . ILE A 1 726 ? -2.729 8.477 -16.067 1.00 91.25 726 ILE A CA 1
ATOM 5942 C C . ILE A 1 726 ? -1.735 9.420 -16.752 1.00 91.25 726 ILE A C 1
ATOM 5944 O O . ILE A 1 726 ? -0.629 9.042 -17.147 1.00 91.25 726 ILE A O 1
ATOM 5948 N N . LYS A 1 727 ? -2.134 10.696 -16.840 1.00 87.12 727 LYS A N 1
ATOM 5949 C CA . LYS A 1 727 ? -1.334 11.792 -17.415 1.00 87.12 727 LYS A CA 1
ATOM 5950 C C . LYS A 1 727 ? 0.068 11.909 -16.779 1.00 87.12 727 LYS A C 1
ATOM 5952 O O . LYS A 1 727 ? 1.031 12.237 -17.466 1.00 87.12 727 LYS A O 1
ATOM 5957 N N . SER A 1 728 ? 0.205 11.596 -15.483 1.00 87.81 728 SER A N 1
ATOM 5958 C CA . SER A 1 728 ? 1.462 11.706 -14.721 1.00 87.81 728 SER A CA 1
ATOM 5959 C C . SER A 1 728 ? 2.569 10.762 -15.214 1.00 87.81 728 SER A C 1
ATOM 5961 O O . SER A 1 728 ? 2.457 9.536 -15.123 1.00 87.81 728 SER A O 1
ATOM 5963 N N . ILE A 1 729 ? 3.683 11.347 -15.662 1.00 87.69 729 ILE A N 1
ATOM 5964 C CA . ILE A 1 729 ? 4.859 10.621 -16.159 1.00 87.69 729 ILE A CA 1
ATOM 5965 C C . ILE A 1 729 ? 5.538 9.834 -15.029 1.00 87.69 729 ILE A C 1
ATOM 5967 O O . ILE A 1 729 ? 5.793 8.647 -15.213 1.00 87.69 729 ILE A O 1
ATOM 5971 N N . HIS A 1 730 ? 5.752 10.432 -13.849 1.00 87.88 730 HIS A N 1
ATOM 5972 C CA . HIS A 1 730 ? 6.402 9.768 -12.704 1.00 87.88 730 HIS A CA 1
ATOM 5973 C C . HIS A 1 730 ? 5.690 8.459 -12.300 1.00 87.88 730 HIS A C 1
ATOM 5975 O O . HIS A 1 730 ? 6.343 7.449 -12.040 1.00 87.88 730 HIS A O 1
ATOM 5981 N N . LEU A 1 731 ? 4.347 8.436 -12.322 1.00 90.38 731 LEU A N 1
ATOM 5982 C CA . LEU A 1 731 ? 3.554 7.237 -12.009 1.00 90.38 731 LEU A CA 1
ATOM 5983 C C . LEU A 1 731 ? 3.744 6.118 -13.047 1.00 90.38 731 LEU A C 1
ATOM 5985 O O . LEU A 1 731 ? 3.983 4.966 -12.676 1.00 90.38 731 LEU A O 1
ATOM 5989 N N . ARG A 1 732 ? 3.647 6.453 -14.343 1.00 91.00 732 ARG A N 1
ATOM 5990 C CA . ARG A 1 732 ? 3.766 5.480 -15.445 1.00 91.00 732 ARG A CA 1
ATOM 5991 C C . ARG A 1 732 ? 5.197 4.997 -15.668 1.00 91.00 732 ARG A C 1
ATOM 5993 O O . ARG A 1 732 ? 5.399 3.832 -16.003 1.00 91.00 732 ARG A O 1
ATOM 6000 N N . CYS A 1 733 ? 6.169 5.894 -15.507 1.00 89.75 733 CYS A N 1
ATOM 6001 C CA . CYS A 1 733 ? 7.557 5.695 -15.914 1.00 89.75 733 CYS A CA 1
ATOM 6002 C C . CYS A 1 733 ? 8.480 5.332 -14.750 1.00 89.75 733 CYS A C 1
ATOM 6004 O O . CYS A 1 733 ? 9.278 4.409 -14.897 1.00 89.75 733 CYS A O 1
ATOM 6006 N N . GLU A 1 734 ? 8.360 5.977 -13.585 1.00 87.81 734 GLU A N 1
ATOM 6007 C CA . GLU A 1 734 ? 9.186 5.606 -12.434 1.00 87.81 734 GLU A CA 1
ATOM 6008 C C . GLU A 1 734 ? 8.493 4.566 -11.549 1.00 87.81 734 GLU A C 1
ATOM 6010 O O . GLU A 1 734 ? 8.987 3.444 -11.446 1.00 87.81 734 GLU A O 1
ATOM 6015 N N . ALA A 1 735 ? 7.360 4.905 -10.923 1.00 91.31 735 ALA A N 1
ATOM 6016 C CA . ALA A 1 735 ? 6.807 4.148 -9.795 1.00 91.31 735 ALA A CA 1
ATOM 6017 C C . ALA A 1 735 ? 6.457 2.689 -10.144 1.00 91.31 735 ALA A C 1
ATOM 6019 O O . ALA A 1 735 ? 6.960 1.759 -9.506 1.00 91.31 735 ALA A O 1
ATOM 6020 N N . ALA A 1 736 ? 5.649 2.466 -11.187 1.00 92.69 736 ALA A N 1
ATOM 6021 C CA . ALA A 1 736 ? 5.255 1.114 -11.586 1.00 92.69 736 ALA A CA 1
ATOM 6022 C C . ALA A 1 736 ? 6.440 0.265 -12.119 1.00 92.69 736 ALA A C 1
ATOM 6024 O O . ALA A 1 736 ? 6.648 -0.837 -11.594 1.00 92.69 736 ALA A O 1
ATOM 6025 N N . PRO A 1 737 ? 7.278 0.738 -13.071 1.00 92.00 737 PRO A N 1
ATOM 6026 C CA . PRO A 1 737 ? 8.421 -0.035 -13.569 1.00 92.00 737 PRO A CA 1
ATOM 6027 C C . PRO A 1 737 ? 9.503 -0.291 -12.516 1.00 92.00 737 PRO A C 1
ATOM 6029 O O . PRO A 1 737 ? 10.098 -1.369 -12.508 1.00 92.00 737 PRO A O 1
ATOM 6032 N N . LYS A 1 738 ? 9.749 0.654 -11.598 1.00 91.44 738 LYS A N 1
ATOM 6033 C CA . LYS A 1 738 ? 10.632 0.474 -10.433 1.00 91.44 738 LYS A CA 1
ATOM 6034 C C . LYS A 1 738 ? 10.180 -0.725 -9.612 1.00 91.44 738 LYS A C 1
ATOM 6036 O O . LYS A 1 738 ? 10.936 -1.690 -9.500 1.00 91.44 738 LYS A O 1
ATOM 6041 N N . THR A 1 739 ? 8.947 -0.712 -9.108 1.00 92.00 739 THR A N 1
ATOM 6042 C CA . THR A 1 739 ? 8.438 -1.785 -8.243 1.00 92.00 739 THR A CA 1
ATOM 6043 C C . THR A 1 739 ? 8.370 -3.128 -8.978 1.00 92.00 739 THR A C 1
ATOM 6045 O O . THR A 1 739 ? 8.788 -4.136 -8.410 1.00 92.00 739 THR A O 1
ATOM 6048 N N . PHE A 1 740 ? 7.979 -3.156 -10.262 1.00 93.75 740 PHE A N 1
ATOM 6049 C CA . PHE A 1 740 ? 8.075 -4.366 -11.094 1.00 93.75 740 PHE A CA 1
ATOM 6050 C C . PHE A 1 740 ? 9.506 -4.927 -11.146 1.00 93.75 740 PHE A C 1
ATOM 6052 O O . PHE A 1 740 ? 9.715 -6.106 -10.872 1.00 93.75 740 PHE A O 1
ATOM 6059 N N . THR A 1 741 ? 10.502 -4.082 -11.433 1.00 91.81 741 THR A N 1
ATOM 6060 C CA . THR A 1 741 ? 11.914 -4.491 -11.566 1.00 91.81 741 THR A CA 1
ATOM 6061 C C . THR A 1 741 ? 12.464 -5.091 -10.270 1.00 91.81 741 THR A C 1
ATOM 6063 O O . THR A 1 741 ? 13.197 -6.076 -10.305 1.00 91.81 741 THR A O 1
ATOM 6066 N N . TYR A 1 742 ? 12.108 -4.531 -9.109 1.00 88.75 742 TYR A N 1
ATOM 6067 C CA . TYR A 1 742 ? 12.549 -5.072 -7.818 1.00 88.75 742 TYR A CA 1
ATOM 6068 C C . TYR A 1 742 ? 11.913 -6.427 -7.489 1.00 88.75 742 TYR A C 1
ATOM 6070 O O . TYR A 1 742 ? 12.615 -7.313 -7.006 1.00 88.75 742 TYR A O 1
ATOM 6078 N N . LEU A 1 743 ? 10.633 -6.634 -7.816 1.00 88.75 743 LEU A N 1
ATOM 6079 C CA . LEU A 1 743 ? 9.997 -7.947 -7.673 1.00 88.75 743 LEU A CA 1
ATOM 6080 C C . LEU A 1 743 ? 10.588 -8.967 -8.661 1.00 88.75 743 LEU A C 1
ATOM 6082 O O . LEU A 1 743 ? 10.915 -10.080 -8.265 1.00 88.75 743 LEU A O 1
ATOM 6086 N N . TYR A 1 744 ? 10.804 -8.579 -9.920 1.00 90.31 744 TYR A N 1
ATOM 6087 C CA . TYR A 1 744 ? 11.353 -9.447 -10.968 1.00 90.31 744 TYR A CA 1
ATOM 6088 C C . TYR A 1 744 ? 12.830 -9.842 -10.743 1.00 90.31 744 TYR A C 1
ATOM 6090 O O . TYR A 1 744 ? 13.278 -10.878 -11.231 1.00 90.31 744 TYR A O 1
ATOM 6098 N N . ARG A 1 745 ? 13.579 -9.074 -9.938 1.00 86.56 745 ARG A N 1
ATOM 6099 C CA . ARG A 1 745 ? 14.917 -9.443 -9.431 1.00 86.56 745 ARG A CA 1
ATOM 6100 C C . ARG A 1 745 ? 14.907 -10.531 -8.346 1.00 86.56 745 ARG A C 1
ATOM 6102 O O . ARG A 1 745 ? 15.973 -11.035 -8.009 1.00 86.56 745 ARG A O 1
ATOM 6109 N N . SER A 1 746 ? 13.754 -10.878 -7.770 1.00 84.12 746 SER A N 1
ATOM 6110 C CA . SER A 1 746 ? 13.648 -11.934 -6.756 1.00 84.12 746 SER A CA 1
ATOM 6111 C C . SER A 1 746 ? 13.383 -13.284 -7.422 1.00 84.12 746 SER A C 1
ATOM 6113 O O . SER A 1 746 ? 12.332 -13.460 -8.034 1.00 84.12 746 SER A O 1
ATOM 6115 N N . ASP A 1 747 ? 14.289 -14.258 -7.278 1.00 80.56 747 ASP A N 1
ATOM 6116 C CA . ASP A 1 747 ? 14.201 -15.566 -7.957 1.00 80.56 747 ASP A CA 1
ATOM 6117 C C . ASP A 1 747 ? 12.861 -16.293 -7.732 1.00 80.56 747 ASP A C 1
ATOM 6119 O O . ASP A 1 747 ? 12.328 -16.932 -8.640 1.00 80.56 747 ASP A O 1
ATOM 6123 N N . THR A 1 748 ? 12.279 -16.165 -6.533 1.00 81.62 748 THR A N 1
ATOM 6124 C CA . THR A 1 748 ? 10.983 -16.771 -6.186 1.00 81.62 748 THR A CA 1
ATOM 6125 C C . THR A 1 748 ? 9.797 -16.095 -6.868 1.00 81.62 748 THR A C 1
ATOM 6127 O O . THR A 1 748 ? 8.811 -16.767 -7.155 1.00 81.62 748 THR A O 1
ATOM 6130 N N . MET A 1 749 ? 9.876 -14.790 -7.143 1.00 86.12 749 MET A N 1
ATOM 6131 C CA . MET A 1 749 ? 8.833 -14.048 -7.861 1.00 86.12 749 MET A CA 1
ATOM 6132 C C . MET A 1 749 ? 9.028 -14.105 -9.373 1.00 86.12 749 MET A C 1
ATOM 6134 O O . MET A 1 749 ? 8.040 -14.187 -10.096 1.00 86.12 749 MET A O 1
ATOM 6138 N N . LYS A 1 750 ? 10.279 -14.101 -9.856 1.00 89.38 750 LYS A N 1
ATOM 6139 C CA . LYS A 1 750 ? 10.633 -14.121 -11.282 1.00 89.38 750 LYS A CA 1
ATOM 6140 C C . LYS A 1 750 ? 9.871 -15.209 -12.037 1.00 89.38 750 LYS A C 1
ATOM 6142 O O . LYS A 1 750 ? 9.197 -14.914 -13.019 1.00 89.38 750 LYS A O 1
ATOM 6147 N N . LYS A 1 751 ? 9.907 -16.442 -11.522 1.00 88.00 751 LYS A N 1
ATOM 6148 C CA . LYS A 1 751 ? 9.192 -17.574 -12.122 1.00 88.00 751 LYS A CA 1
ATOM 6149 C C . LYS A 1 751 ? 7.672 -17.346 -12.184 1.00 88.00 751 LYS A C 1
ATOM 6151 O O . LYS A 1 751 ? 7.082 -17.557 -13.235 1.00 88.00 751 LYS A O 1
ATOM 6156 N N . ILE A 1 752 ? 7.057 -16.881 -11.094 1.00 90.81 752 ILE A N 1
ATOM 6157 C CA . ILE A 1 752 ? 5.605 -16.627 -11.020 1.00 90.81 752 ILE A CA 1
ATOM 6158 C C . ILE A 1 752 ? 5.202 -15.524 -12.014 1.00 90.81 752 ILE A C 1
ATOM 6160 O O . ILE A 1 752 ? 4.196 -15.640 -12.709 1.00 90.81 752 ILE A O 1
ATOM 6164 N N . ILE A 1 753 ? 6.024 -14.476 -12.131 1.00 92.50 753 ILE A N 1
ATOM 6165 C CA . ILE A 1 753 ? 5.826 -13.386 -13.092 1.00 92.50 753 ILE A CA 1
ATOM 6166 C C . ILE A 1 753 ? 5.904 -13.912 -14.534 1.00 92.50 753 ILE A C 1
ATOM 6168 O O . ILE A 1 753 ? 5.057 -13.543 -15.343 1.00 92.50 753 ILE A O 1
ATOM 6172 N N . GLU A 1 754 ? 6.855 -14.793 -14.862 1.00 90.50 754 GLU A N 1
ATOM 6173 C CA . GLU A 1 754 ? 6.974 -15.405 -16.200 1.00 90.50 754 GLU A CA 1
ATOM 6174 C C . GLU A 1 754 ? 5.894 -16.460 -16.512 1.00 90.50 754 GLU A C 1
ATOM 6176 O O . GLU A 1 754 ? 5.623 -16.755 -17.680 1.00 90.50 754 GLU A O 1
ATOM 6181 N N . GLU A 1 755 ? 5.256 -17.043 -15.499 1.00 89.38 755 GLU A N 1
ATOM 6182 C CA . GLU A 1 755 ? 4.135 -17.977 -15.666 1.00 89.38 755 GLU A CA 1
ATOM 6183 C C . GLU A 1 755 ? 2.788 -17.256 -15.889 1.00 89.38 755 GLU A C 1
ATOM 6185 O O . GLU A 1 755 ? 1.911 -17.830 -16.528 1.00 89.38 755 GLU A O 1
ATOM 6190 N N . SER A 1 756 ? 2.643 -15.988 -15.477 1.00 93.12 756 SER A N 1
ATOM 6191 C CA . SER A 1 756 ? 1.399 -15.207 -15.621 1.00 93.12 756 SER A CA 1
ATOM 6192 C C . SER A 1 756 ? 1.050 -14.821 -17.072 1.00 93.12 756 SER A C 1
ATOM 6194 O O . SER A 1 756 ? 1.854 -14.223 -17.800 1.00 93.12 756 SER A O 1
ATOM 6196 N N . ASP A 1 757 ? -0.206 -15.065 -17.466 1.00 93.00 757 ASP A N 1
ATOM 6197 C CA . ASP A 1 757 ? -0.766 -14.698 -18.778 1.00 93.00 757 ASP A CA 1
ATOM 6198 C C . ASP A 1 757 ? -0.719 -13.187 -19.054 1.00 93.00 757 ASP A C 1
ATOM 6200 O O . ASP A 1 757 ? -0.529 -12.763 -20.195 1.00 93.00 757 ASP A O 1
ATOM 6204 N N . LEU A 1 758 ? -0.845 -12.349 -18.019 1.00 93.31 758 LEU A N 1
ATOM 6205 C CA . LEU A 1 758 ? -0.747 -10.894 -18.169 1.00 93.31 758 LEU A CA 1
ATOM 6206 C C . LEU A 1 758 ? 0.652 -10.463 -18.604 1.00 93.31 758 LEU A C 1
ATOM 6208 O O . LEU A 1 758 ? 0.794 -9.635 -19.508 1.00 93.31 758 LEU A O 1
ATOM 6212 N N . THR A 1 759 ? 1.684 -11.053 -17.999 1.00 93.31 759 THR A N 1
ATOM 6213 C CA . THR A 1 759 ? 3.073 -10.834 -18.408 1.00 93.31 759 THR A CA 1
ATOM 6214 C C . THR A 1 759 ? 3.254 -11.267 -19.861 1.00 93.31 759 THR A C 1
ATOM 6216 O O . THR A 1 759 ? 3.785 -10.501 -20.660 1.00 93.31 759 THR A O 1
ATOM 6219 N N . ARG A 1 760 ? 2.742 -12.452 -20.222 1.00 92.00 760 ARG A N 1
ATOM 6220 C CA . ARG A 1 760 ? 2.816 -13.043 -21.574 1.00 92.00 760 ARG A CA 1
ATOM 6221 C C . ARG A 1 760 ? 2.018 -12.298 -22.648 1.00 92.00 760 ARG A C 1
ATOM 6223 O O . ARG A 1 760 ? 2.314 -12.463 -23.825 1.00 92.00 760 ARG A O 1
ATOM 6230 N N . LYS A 1 761 ? 1.022 -11.489 -22.274 1.00 91.62 761 LYS A N 1
ATOM 6231 C CA . LYS A 1 761 ? 0.240 -10.682 -23.224 1.00 91.62 761 LYS A CA 1
ATOM 6232 C C . LYS A 1 761 ? 0.731 -9.238 -23.343 1.00 91.62 761 LYS A C 1
ATOM 6234 O O . LYS A 1 761 ? 0.617 -8.651 -24.418 1.00 91.62 761 LYS A O 1
ATOM 6239 N N . TYR A 1 762 ? 1.248 -8.649 -22.260 1.00 93.56 762 TYR A N 1
ATOM 6240 C CA . TYR A 1 762 ? 1.446 -7.198 -22.197 1.00 93.56 762 TYR A CA 1
ATOM 6241 C C . TYR A 1 762 ? 2.821 -6.703 -21.730 1.00 93.56 762 TYR A C 1
ATOM 6243 O O . TYR A 1 762 ? 3.113 -5.546 -22.021 1.00 93.56 762 TYR A O 1
ATOM 6251 N N . ILE A 1 763 ? 3.693 -7.481 -21.065 1.00 94.69 763 ILE A N 1
ATOM 6252 C CA . ILE A 1 763 ? 4.874 -6.868 -20.409 1.00 94.69 763 ILE A CA 1
ATOM 6253 C C . ILE A 1 763 ? 5.830 -6.187 -21.396 1.00 94.69 763 ILE A C 1
ATOM 6255 O O . ILE A 1 763 ? 6.286 -5.073 -21.147 1.00 94.69 763 ILE A O 1
ATOM 6259 N N . ILE A 1 764 ? 6.081 -6.815 -22.547 1.00 93.62 764 ILE A N 1
ATOM 6260 C CA . ILE A 1 764 ? 6.988 -6.293 -23.576 1.00 93.62 764 ILE A CA 1
ATOM 6261 C C . ILE A 1 764 ? 6.431 -5.016 -24.214 1.00 93.62 764 ILE A C 1
ATOM 6263 O O . ILE A 1 764 ? 7.167 -4.043 -24.405 1.00 93.62 764 ILE A O 1
ATOM 6267 N N . LYS A 1 765 ? 5.116 -4.985 -24.464 1.00 92.00 765 LYS A N 1
ATOM 6268 C CA . LYS A 1 765 ? 4.389 -3.794 -24.920 1.00 92.00 765 LYS A CA 1
ATOM 6269 C C . LYS A 1 765 ? 4.503 -2.672 -23.881 1.00 92.00 765 LYS A C 1
ATOM 6271 O O . LYS A 1 765 ? 4.920 -1.575 -24.238 1.00 92.00 765 LYS A O 1
ATOM 6276 N N . SER A 1 766 ? 4.213 -2.953 -22.609 1.00 93.44 766 SER A N 1
ATOM 6277 C CA . SER A 1 766 ? 4.306 -1.983 -21.508 1.00 93.44 766 SER A CA 1
ATOM 6278 C C . SER A 1 766 ? 5.699 -1.368 -21.397 1.00 93.44 766 SER A C 1
ATOM 6280 O O . SER A 1 766 ? 5.837 -0.150 -21.443 1.00 93.44 766 SER A O 1
ATOM 6282 N N . LEU A 1 767 ? 6.742 -2.199 -21.325 1.00 94.81 767 LEU A N 1
ATOM 6283 C CA . LEU A 1 767 ? 8.128 -1.743 -21.206 1.00 94.81 767 LEU A CA 1
ATOM 6284 C C . LEU A 1 767 ? 8.569 -0.896 -22.414 1.00 94.81 767 LEU A C 1
ATOM 6286 O O . LEU A 1 767 ? 9.230 0.124 -22.232 1.00 94.81 767 LEU A O 1
ATOM 6290 N N . THR A 1 768 ? 8.155 -1.265 -23.632 1.00 92.81 768 THR A N 1
ATOM 6291 C CA . THR A 1 768 ? 8.463 -0.507 -24.860 1.00 92.81 768 THR A CA 1
ATOM 6292 C C . THR A 1 768 ? 7.793 0.868 -24.866 1.00 92.81 768 THR A C 1
ATOM 6294 O O . THR A 1 768 ? 8.467 1.878 -25.064 1.00 92.81 768 THR A O 1
ATOM 6297 N N . TYR A 1 769 ? 6.481 0.927 -24.608 1.00 91.19 769 TYR A N 1
ATOM 6298 C CA . TYR A 1 769 ? 5.742 2.195 -24.583 1.00 91.19 769 TYR A CA 1
ATOM 6299 C C . TYR A 1 769 ? 6.242 3.123 -23.466 1.00 91.19 769 TYR A C 1
ATOM 6301 O O . TYR A 1 769 ? 6.358 4.326 -23.682 1.00 91.19 769 TYR A O 1
ATOM 6309 N N . VAL A 1 770 ? 6.618 2.583 -22.301 1.00 92.88 770 VAL A N 1
ATOM 6310 C CA . VAL A 1 770 ? 7.148 3.386 -21.189 1.00 92.88 770 VAL A CA 1
ATOM 6311 C C . VAL A 1 770 ? 8.570 3.904 -21.450 1.00 92.88 770 VAL A C 1
ATOM 6313 O O . VAL A 1 770 ? 8.869 5.039 -21.085 1.00 92.88 770 VAL A O 1
ATOM 6316 N N . PHE A 1 771 ? 9.445 3.141 -22.119 1.00 93.12 771 PHE A N 1
ATOM 6317 C CA . PHE A 1 771 ? 10.788 3.618 -22.506 1.00 93.12 771 PHE A CA 1
ATOM 6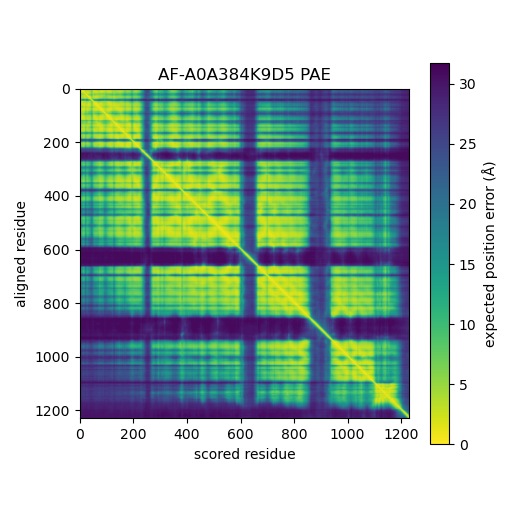318 C C . PHE A 1 771 ? 10.723 4.857 -23.415 1.00 93.12 771 PHE A C 1
ATOM 6320 O O . PHE A 1 771 ? 11.551 5.768 -23.316 1.00 93.12 771 PHE A O 1
ATOM 6327 N N . ILE A 1 772 ? 9.718 4.874 -24.292 1.00 90.81 772 ILE A N 1
ATOM 6328 C CA . ILE A 1 772 ? 9.400 5.984 -25.187 1.00 90.81 772 ILE A CA 1
ATOM 6329 C C . ILE A 1 772 ? 8.764 7.136 -24.400 1.00 90.81 772 ILE A C 1
ATOM 6331 O O . ILE A 1 772 ? 9.270 8.255 -24.442 1.00 90.81 772 ILE A O 1
ATOM 6335 N N . ALA A 1 773 ? 7.715 6.870 -23.614 1.00 89.62 773 ALA A N 1
ATOM 6336 C CA . ALA A 1 773 ? 7.016 7.891 -22.831 1.00 89.62 773 ALA A CA 1
ATOM 6337 C C . ALA A 1 773 ? 7.933 8.621 -21.829 1.00 89.62 773 ALA A C 1
ATOM 6339 O O . ALA A 1 773 ? 7.751 9.818 -21.601 1.00 89.62 773 ALA A O 1
ATOM 6340 N N . SER A 1 774 ? 8.961 7.948 -21.294 1.00 90.81 774 SER A N 1
ATOM 6341 C CA . SER A 1 774 ? 9.945 8.566 -20.397 1.00 90.81 774 SER A CA 1
ATOM 6342 C C . SER A 1 774 ? 10.814 9.639 -21.064 1.00 90.81 774 SER A C 1
ATOM 6344 O O . SER A 1 774 ? 11.469 10.392 -20.347 1.00 90.81 774 SER A O 1
ATOM 6346 N N . GLN A 1 775 ? 10.784 9.789 -22.399 1.00 88.00 775 GLN A N 1
ATOM 6347 C CA . GLN A 1 775 ? 11.424 10.916 -23.093 1.00 88.00 775 GLN A CA 1
ATOM 6348 C C . GLN A 1 775 ? 10.924 12.271 -22.574 1.00 88.00 775 GLN A C 1
ATOM 6350 O O . GLN A 1 775 ? 11.726 13.195 -22.456 1.00 88.00 775 GLN A O 1
ATOM 6355 N N . LYS A 1 776 ? 9.633 12.342 -22.211 1.00 85.00 776 LYS A N 1
ATOM 6356 C CA . LYS A 1 776 ? 8.940 13.524 -21.672 1.00 85.00 776 LYS A CA 1
ATOM 6357 C C . LYS A 1 776 ? 9.303 13.849 -20.206 1.00 85.00 776 LYS A C 1
ATOM 6359 O O . LYS A 1 776 ? 8.826 14.849 -19.686 1.00 85.00 776 LYS A O 1
ATOM 6364 N N . GLY A 1 777 ? 10.047 12.979 -19.514 1.00 84.00 777 GLY A N 1
ATOM 6365 C CA . GLY A 1 777 ? 10.390 13.125 -18.091 1.00 84.00 777 GLY A CA 1
ATOM 6366 C C . GLY A 1 777 ? 11.756 13.772 -17.844 1.00 84.00 777 GLY A C 1
ATOM 6367 O O . GLY A 1 777 ? 12.586 13.871 -18.750 1.00 84.00 777 GLY A O 1
ATOM 6368 N N . GLU A 1 778 ? 12.011 14.171 -16.593 1.00 84.31 778 GLU A N 1
ATOM 6369 C CA . GLU A 1 778 ? 13.292 14.760 -16.182 1.00 84.31 778 GLU A CA 1
ATOM 6370 C C . GLU A 1 778 ? 14.487 13.842 -16.477 1.00 84.31 778 GLU A C 1
ATOM 6372 O O . GLU A 1 778 ? 14.400 12.621 -16.337 1.00 84.31 778 GLU A O 1
ATOM 6377 N N . TYR A 1 779 ? 15.645 14.432 -16.803 1.00 82.75 779 TYR A N 1
ATOM 6378 C CA . TYR A 1 779 ? 16.863 13.704 -17.183 1.00 82.75 779 TYR A CA 1
ATOM 6379 C C . TYR A 1 779 ? 17.208 12.550 -16.226 1.00 82.75 779 TYR A C 1
ATOM 6381 O O . TYR A 1 779 ? 17.398 11.411 -16.655 1.00 82.75 779 TYR A O 1
ATOM 6389 N N . THR A 1 780 ? 17.253 12.824 -14.920 1.00 79.38 780 THR A N 1
ATOM 6390 C CA . THR A 1 780 ? 17.656 11.843 -13.903 1.00 79.38 780 THR A CA 1
ATOM 6391 C C . THR A 1 780 ? 16.663 10.683 -13.794 1.00 79.38 780 THR A C 1
ATOM 6393 O O . THR A 1 780 ? 17.074 9.519 -13.756 1.00 79.38 780 THR A O 1
ATOM 6396 N N . GLU A 1 781 ? 15.362 10.974 -13.776 1.00 79.44 781 GLU A N 1
ATOM 6397 C CA . GLU A 1 781 ? 14.305 9.960 -13.705 1.00 79.44 781 GLU A CA 1
ATOM 6398 C C . GLU A 1 781 ? 14.217 9.136 -14.991 1.00 79.44 781 GLU A C 1
ATOM 6400 O O . GLU A 1 781 ? 14.107 7.908 -14.933 1.00 79.44 781 GLU A O 1
ATOM 6405 N N . ARG A 1 782 ? 14.323 9.796 -16.153 1.00 87.44 782 ARG A N 1
ATOM 6406 C CA . ARG A 1 782 ? 14.368 9.181 -17.484 1.00 87.44 782 ARG A CA 1
ATOM 6407 C C . ARG A 1 782 ? 15.490 8.153 -17.564 1.00 87.44 782 ARG A C 1
ATOM 6409 O O . ARG A 1 782 ? 15.236 7.005 -17.928 1.00 87.44 782 ARG A O 1
ATOM 6416 N N . MET A 1 783 ? 16.700 8.518 -17.137 1.00 85.06 783 MET A N 1
ATOM 6417 C CA . MET A 1 783 ? 17.847 7.605 -17.137 1.00 85.06 783 MET A CA 1
ATOM 6418 C C . MET A 1 783 ? 17.660 6.434 -16.169 1.00 85.06 783 MET A C 1
ATOM 6420 O O . MET A 1 783 ? 17.842 5.281 -16.561 1.00 85.06 783 MET A O 1
ATOM 6424 N N . GLN A 1 784 ? 17.217 6.681 -14.931 1.00 85.12 784 GLN A N 1
ATOM 6425 C CA . GLN A 1 784 ? 16.923 5.598 -13.982 1.00 85.12 784 GLN A CA 1
ATOM 6426 C C . GLN A 1 784 ? 15.825 4.645 -14.487 1.00 85.12 784 GLN A C 1
ATOM 6428 O O . GLN A 1 784 ? 15.919 3.430 -14.302 1.00 85.12 784 GLN A O 1
ATOM 6433 N N . THR A 1 785 ? 14.795 5.186 -15.136 1.00 88.81 785 THR A N 1
ATOM 6434 C CA . THR A 1 785 ? 13.696 4.432 -15.750 1.00 88.81 785 THR A CA 1
ATOM 6435 C C . THR A 1 785 ? 14.208 3.545 -16.878 1.00 88.81 785 THR A C 1
ATOM 6437 O O . THR A 1 785 ? 13.978 2.333 -16.868 1.00 88.81 785 THR A O 1
ATOM 6440 N N . ARG A 1 786 ? 14.963 4.115 -17.824 1.00 91.12 786 ARG A N 1
ATOM 6441 C CA . ARG A 1 786 ? 15.504 3.372 -18.967 1.00 91.12 786 ARG A CA 1
ATOM 6442 C C . ARG A 1 786 ? 16.493 2.287 -18.532 1.00 91.12 786 ARG A C 1
ATOM 6444 O O . ARG A 1 786 ? 16.400 1.178 -19.051 1.00 91.12 786 ARG A O 1
ATOM 6451 N N . VAL A 1 787 ? 17.330 2.517 -17.510 1.00 88.56 787 VAL A N 1
ATOM 6452 C CA . VAL A 1 787 ? 18.161 1.464 -16.875 1.00 88.56 787 VAL A CA 1
ATOM 6453 C C . VAL A 1 787 ? 17.326 0.260 -16.446 1.00 88.56 787 VAL A C 1
ATOM 6455 O O . VAL A 1 787 ? 17.659 -0.873 -16.793 1.00 88.56 787 VAL A O 1
ATOM 6458 N N . ARG A 1 788 ? 16.238 0.496 -15.705 1.00 89.56 788 ARG A N 1
ATOM 6459 C CA . ARG A 1 788 ? 15.361 -0.562 -15.179 1.00 89.56 788 ARG A CA 1
ATOM 6460 C C . ARG A 1 788 ? 14.689 -1.338 -16.314 1.00 89.56 788 ARG A C 1
ATOM 6462 O O . ARG A 1 788 ? 14.683 -2.565 -16.301 1.00 89.56 788 ARG A O 1
ATOM 6469 N N . ILE A 1 789 ? 14.191 -0.634 -17.331 1.00 93.19 789 ILE A N 1
ATOM 6470 C CA . ILE A 1 789 ? 13.541 -1.239 -18.501 1.00 93.19 789 ILE A CA 1
ATOM 6471 C C . ILE A 1 789 ? 14.520 -2.092 -19.319 1.00 93.19 789 ILE A C 1
ATOM 6473 O O . ILE A 1 789 ? 14.213 -3.241 -19.630 1.00 93.19 789 ILE A O 1
ATOM 6477 N N . VAL A 1 790 ? 15.714 -1.575 -19.615 1.00 92.81 790 VAL A N 1
ATOM 6478 C CA . VAL A 1 790 ? 16.747 -2.308 -20.364 1.00 92.81 790 VAL A CA 1
ATOM 6479 C C . VAL A 1 790 ? 17.258 -3.509 -19.559 1.00 92.81 790 VAL A C 1
ATOM 6481 O O . VAL A 1 790 ? 17.509 -4.571 -20.127 1.00 92.81 790 VAL A O 1
ATOM 6484 N N . GLU A 1 791 ? 17.354 -3.415 -18.230 1.00 90.81 791 GLU A N 1
ATOM 6485 C CA . GLU A 1 791 ? 17.640 -4.575 -17.375 1.00 90.81 791 GLU A CA 1
ATOM 6486 C C . GLU A 1 791 ? 16.527 -5.637 -17.437 1.00 90.81 791 GLU A C 1
ATOM 6488 O O . GLU A 1 791 ? 16.835 -6.828 -17.506 1.00 90.81 791 GLU A O 1
ATOM 6493 N N . ASN A 1 792 ? 15.252 -5.236 -17.480 1.00 92.38 792 ASN A N 1
ATOM 6494 C CA . ASN A 1 792 ? 14.133 -6.166 -17.651 1.00 92.38 792 ASN A CA 1
ATOM 6495 C C . ASN A 1 792 ? 14.149 -6.836 -19.030 1.00 92.38 792 ASN A C 1
ATOM 6497 O O . ASN A 1 792 ? 14.035 -8.059 -19.086 1.00 92.38 792 ASN A O 1
ATOM 6501 N N . PHE A 1 793 ? 14.358 -6.092 -20.125 1.00 93.19 793 PHE A N 1
ATOM 6502 C CA . PHE A 1 793 ? 14.466 -6.676 -21.469 1.00 93.19 793 PHE A CA 1
ATOM 6503 C C . PHE A 1 793 ? 15.595 -7.710 -21.557 1.00 93.19 793 PHE A C 1
ATOM 6505 O O . PHE A 1 793 ? 15.346 -8.836 -21.979 1.00 93.19 793 PHE A O 1
ATOM 6512 N N . ASN A 1 794 ? 16.798 -7.380 -21.070 1.00 92.19 794 ASN A N 1
ATOM 6513 C CA . ASN A 1 794 ? 17.933 -8.313 -21.019 1.00 92.19 794 ASN A CA 1
ATOM 6514 C C . ASN A 1 794 ? 17.613 -9.620 -20.269 1.00 92.19 794 ASN A C 1
ATOM 6516 O O . ASN A 1 794 ? 18.133 -10.675 -20.619 1.00 92.19 794 ASN A O 1
ATOM 6520 N N . ASN A 1 795 ? 16.780 -9.552 -19.227 1.00 91.12 795 ASN A N 1
ATOM 6521 C CA . ASN A 1 795 ? 16.384 -10.710 -18.426 1.00 91.12 795 ASN A CA 1
ATOM 6522 C C . ASN A 1 795 ? 15.201 -11.493 -19.025 1.00 91.12 795 ASN A C 1
ATOM 6524 O O . ASN A 1 795 ? 15.133 -12.703 -18.824 1.00 91.12 795 ASN A O 1
ATOM 6528 N N . LEU A 1 796 ? 14.264 -10.823 -19.708 1.00 91.75 796 LEU A N 1
ATOM 6529 C CA . LEU A 1 796 ? 13.094 -11.426 -20.369 1.00 91.75 796 LEU A CA 1
ATOM 6530 C C . LEU A 1 796 ? 13.474 -12.103 -21.694 1.00 91.75 796 LEU A C 1
ATOM 6532 O O . LEU A 1 796 ? 12.980 -13.184 -21.991 1.00 91.75 796 LEU A O 1
ATOM 6536 N N . PHE A 1 797 ? 14.403 -11.523 -22.462 1.00 92.12 797 PHE A N 1
ATOM 6537 C CA . PHE A 1 797 ? 14.889 -12.069 -23.741 1.00 92.12 797 PHE A CA 1
ATOM 6538 C C . PHE A 1 797 ? 15.737 -13.351 -23.588 1.00 92.12 797 PHE A C 1
ATOM 6540 O O . PHE A 1 797 ? 16.177 -13.924 -24.582 1.00 92.12 797 PHE A O 1
ATOM 6547 N N . LEU A 1 798 ? 15.941 -13.834 -22.356 1.00 88.12 798 LEU A N 1
ATOM 6548 C CA . LEU A 1 798 ? 16.445 -15.184 -22.078 1.00 88.12 798 LEU A CA 1
ATOM 6549 C C . LEU A 1 798 ? 15.397 -16.278 -22.366 1.00 88.12 798 LEU A C 1
ATOM 6551 O O . LEU A 1 798 ? 15.741 -17.456 -22.391 1.00 88.12 798 LEU A O 1
ATOM 6555 N N . ASN A 1 799 ? 14.131 -15.896 -22.558 1.00 88.81 799 ASN A N 1
ATOM 6556 C CA . ASN A 1 799 ? 12.994 -16.776 -22.796 1.00 88.81 799 ASN A CA 1
ATOM 6557 C C . ASN A 1 799 ? 12.329 -16.391 -24.134 1.00 88.81 799 ASN A C 1
ATOM 6559 O O . ASN A 1 799 ? 11.855 -15.267 -24.316 1.00 88.81 799 ASN A O 1
ATOM 6563 N N . GLU A 1 800 ? 12.314 -17.334 -25.080 1.00 88.31 800 GLU A N 1
ATOM 6564 C CA . GLU A 1 800 ? 11.926 -17.121 -26.485 1.00 88.31 800 GLU A CA 1
ATOM 6565 C C . GLU A 1 800 ? 10.494 -16.583 -26.646 1.00 88.31 800 GLU A C 1
ATOM 6567 O O . GLU A 1 800 ? 10.224 -15.825 -27.575 1.00 88.31 800 GLU A O 1
ATOM 6572 N N . ILE A 1 801 ? 9.602 -16.871 -25.692 1.00 90.31 801 ILE A N 1
ATOM 6573 C CA . ILE A 1 801 ? 8.213 -16.380 -25.663 1.00 90.31 801 ILE A CA 1
ATOM 6574 C C . ILE A 1 801 ? 8.152 -14.841 -25.656 1.00 90.31 801 ILE A C 1
ATOM 6576 O O . ILE A 1 801 ? 7.253 -14.252 -26.259 1.00 90.31 801 ILE A O 1
ATOM 6580 N N . TYR A 1 802 ? 9.102 -14.170 -24.998 1.00 91.75 802 TYR A N 1
ATOM 6581 C CA . TYR A 1 802 ? 9.180 -12.704 -24.973 1.00 91.75 802 TYR A CA 1
ATOM 6582 C C . TYR A 1 802 ? 9.925 -12.125 -26.180 1.00 91.75 802 TYR A C 1
ATOM 6584 O O . TYR A 1 802 ? 9.691 -10.970 -26.544 1.00 91.75 802 TYR A O 1
ATOM 6592 N N . VAL A 1 803 ? 10.780 -12.925 -26.825 1.00 89.75 803 VAL A N 1
ATOM 6593 C CA . VAL A 1 803 ? 11.418 -12.569 -28.098 1.00 89.75 803 VAL A CA 1
ATOM 6594 C C . VAL A 1 803 ? 10.382 -12.602 -29.225 1.00 89.75 803 VAL A C 1
ATOM 6596 O O . VAL A 1 803 ? 10.290 -11.631 -29.969 1.00 89.75 803 VAL A O 1
ATOM 6599 N N . ASP A 1 804 ? 9.522 -13.624 -29.310 1.00 88.19 804 ASP A N 1
ATOM 6600 C CA . ASP A 1 804 ? 8.399 -13.617 -30.264 1.00 88.19 804 ASP A CA 1
ATOM 6601 C C . ASP A 1 804 ? 7.447 -12.438 -30.006 1.00 88.19 804 ASP A C 1
ATOM 6603 O O . ASP A 1 804 ? 7.178 -11.678 -30.927 1.00 88.19 804 ASP A O 1
ATOM 6607 N N . GLN A 1 805 ? 7.027 -12.167 -28.763 1.00 88.38 805 GLN A N 1
ATOM 6608 C CA . GLN A 1 805 ? 6.194 -10.985 -28.467 1.00 88.38 805 GLN A CA 1
ATOM 6609 C C . GLN A 1 805 ? 6.809 -9.667 -28.965 1.00 88.38 805 GLN A C 1
ATOM 6611 O O . GLN A 1 805 ? 6.088 -8.811 -29.482 1.00 88.38 805 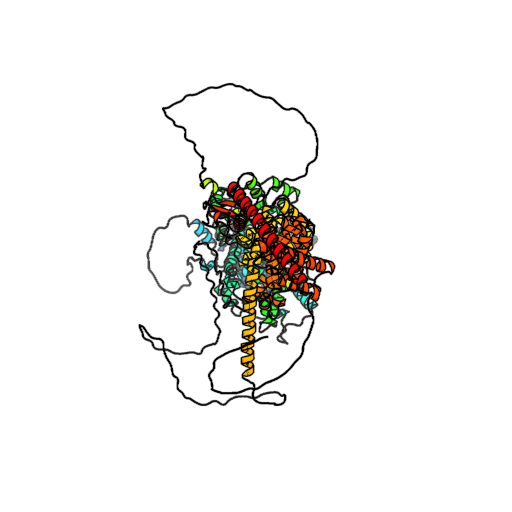GLN A O 1
ATOM 6616 N N . PHE A 1 806 ? 8.128 -9.492 -28.822 1.00 90.38 806 PHE A N 1
ATOM 6617 C CA . PHE A 1 806 ? 8.819 -8.329 -29.375 1.00 90.38 806 PHE A CA 1
ATOM 6618 C C . PHE A 1 806 ? 8.840 -8.383 -30.911 1.00 90.38 806 PHE A C 1
ATOM 6620 O O . PHE A 1 806 ? 8.491 -7.393 -31.542 1.00 90.38 806 PHE A O 1
ATOM 6627 N N . THR A 1 807 ? 9.123 -9.540 -31.517 1.00 86.31 807 THR A N 1
ATOM 6628 C CA . THR A 1 807 ? 9.017 -9.778 -32.971 1.00 86.31 807 THR A CA 1
ATOM 6629 C C . THR A 1 807 ? 7.642 -9.371 -33.517 1.00 86.31 807 THR A C 1
ATOM 6631 O O . THR A 1 807 ? 7.560 -8.578 -34.453 1.00 86.31 807 THR A O 1
ATOM 6634 N N . GLN A 1 808 ? 6.550 -9.832 -32.900 1.00 85.62 808 GLN A N 1
ATOM 6635 C CA . GLN A 1 808 ? 5.178 -9.490 -33.288 1.00 85.62 808 GLN A CA 1
ATOM 6636 C C . GLN A 1 808 ? 4.885 -7.991 -33.119 1.00 85.62 808 GLN A C 1
ATOM 6638 O O . GLN A 1 808 ? 4.162 -7.411 -33.929 1.00 85.62 808 GLN A O 1
ATOM 6643 N N . LEU A 1 809 ? 5.447 -7.343 -32.092 1.00 84.69 809 LEU A N 1
ATOM 6644 C CA . LEU A 1 809 ? 5.318 -5.899 -31.874 1.00 84.69 809 LEU A CA 1
ATOM 6645 C C . LEU A 1 809 ? 6.073 -5.089 -32.945 1.00 84.69 809 LEU A C 1
ATOM 6647 O O . LEU A 1 809 ? 5.520 -4.122 -33.467 1.00 84.69 809 LEU A O 1
ATOM 6651 N N . VAL A 1 810 ? 7.286 -5.516 -33.317 1.00 80.44 810 VAL A N 1
ATOM 6652 C CA . VAL A 1 810 ? 8.099 -4.930 -34.399 1.00 80.44 810 VAL A CA 1
ATOM 6653 C C . VAL A 1 810 ? 7.402 -5.087 -35.753 1.00 80.44 810 VAL A C 1
ATOM 6655 O O . VAL A 1 810 ? 7.269 -4.110 -36.486 1.00 80.44 810 VAL A O 1
ATOM 6658 N N . ILE A 1 811 ? 6.896 -6.285 -36.072 1.00 79.44 811 ILE A N 1
ATOM 6659 C CA . ILE A 1 811 ? 6.177 -6.563 -37.327 1.00 79.44 811 ILE A CA 1
ATOM 6660 C C . ILE A 1 811 ? 4.898 -5.721 -37.427 1.00 79.44 811 ILE A C 1
ATOM 6662 O O . ILE A 1 811 ? 4.634 -5.127 -38.471 1.00 79.44 811 ILE A O 1
ATOM 6666 N N . LYS A 1 812 ? 4.107 -5.631 -36.347 1.00 81.94 812 LYS A N 1
ATOM 6667 C CA . LYS A 1 812 ? 2.851 -4.860 -36.340 1.00 81.94 812 LYS A CA 1
ATOM 6668 C C . LYS A 1 812 ? 3.064 -3.344 -36.300 1.00 81.94 812 LYS A C 1
ATOM 6670 O O . LYS A 1 812 ? 2.167 -2.610 -36.708 1.00 81.94 812 LYS A O 1
ATOM 6675 N N . ASN A 1 813 ? 4.203 -2.856 -35.801 1.00 80.12 813 ASN A N 1
ATOM 6676 C CA . ASN A 1 813 ? 4.492 -1.425 -35.717 1.00 80.12 813 ASN A CA 1
ATOM 6677 C C . ASN A 1 813 ? 6.002 -1.134 -35.827 1.00 80.12 813 ASN A C 1
ATOM 6679 O O . ASN A 1 813 ? 6.673 -0.820 -34.844 1.00 80.12 813 ASN A O 1
ATOM 6683 N N . ASN A 1 814 ? 6.537 -1.187 -37.050 1.00 79.56 814 ASN A N 1
ATOM 6684 C CA . ASN A 1 814 ? 7.958 -0.926 -37.304 1.00 79.56 814 ASN A CA 1
ATOM 6685 C C . ASN A 1 814 ? 8.393 0.492 -36.870 1.00 79.56 814 ASN A C 1
ATOM 6687 O O . ASN A 1 814 ? 9.514 0.682 -36.411 1.00 79.56 814 ASN A O 1
ATOM 6691 N N . ASN A 1 815 ? 7.500 1.489 -36.926 1.00 81.56 815 ASN A N 1
ATOM 6692 C CA . ASN A 1 815 ? 7.800 2.847 -36.452 1.00 81.56 815 ASN A CA 1
ATOM 6693 C C . ASN A 1 815 ? 8.088 2.881 -34.937 1.00 81.56 815 ASN A C 1
ATOM 6695 O O . ASN A 1 815 ? 8.994 3.593 -34.506 1.00 81.56 815 ASN A O 1
ATOM 6699 N N . LEU A 1 816 ? 7.371 2.079 -34.138 1.00 84.19 816 LEU A N 1
ATOM 6700 C CA . LEU A 1 816 ? 7.620 1.921 -32.698 1.00 84.19 816 LEU A CA 1
ATOM 6701 C C . LEU A 1 816 ? 9.022 1.351 -32.435 1.00 84.19 816 LEU A C 1
ATOM 6703 O O . LEU A 1 816 ? 9.713 1.810 -31.528 1.00 84.19 816 LEU A O 1
ATOM 6707 N N . PHE A 1 817 ? 9.454 0.384 -33.252 1.00 84.12 817 PHE A N 1
ATOM 6708 C CA . PHE A 1 817 ? 10.792 -0.203 -33.176 1.00 84.12 817 PHE A CA 1
ATOM 6709 C C . PHE A 1 817 ? 11.884 0.807 -33.541 1.00 84.12 817 PHE A C 1
ATOM 6711 O O . PHE A 1 817 ? 12.797 1.021 -32.748 1.00 84.12 817 PHE A O 1
ATOM 6718 N N . VAL A 1 818 ? 11.768 1.481 -34.691 1.00 84.38 818 VAL A N 1
ATOM 6719 C CA . VAL A 1 818 ? 12.748 2.489 -35.137 1.00 84.38 818 VAL A CA 1
ATOM 6720 C C . VAL A 1 818 ? 12.923 3.588 -34.077 1.00 84.38 818 VAL A C 1
ATOM 6722 O O . VAL A 1 818 ? 14.052 3.940 -33.744 1.00 84.38 818 VAL A O 1
ATOM 6725 N N . HIS A 1 819 ? 11.826 4.081 -33.494 1.00 86.88 819 HIS A N 1
ATOM 6726 C CA . HIS A 1 819 ? 11.849 5.123 -32.463 1.00 86.88 819 HIS A CA 1
ATOM 6727 C C . HIS A 1 819 ? 12.437 4.636 -31.122 1.00 86.88 819 HIS A C 1
ATOM 6729 O O . HIS A 1 819 ? 13.259 5.337 -30.533 1.00 86.88 819 HIS A O 1
ATOM 6735 N N . LEU A 1 820 ? 12.106 3.416 -30.670 1.00 90.19 820 LEU A N 1
ATOM 6736 C CA . LEU A 1 820 ? 12.736 2.785 -29.498 1.00 90.19 820 LEU A CA 1
ATOM 6737 C C . LEU A 1 820 ? 14.263 2.699 -29.657 1.00 90.19 820 LEU A C 1
ATOM 6739 O O . LEU A 1 820 ? 15.006 3.060 -28.744 1.00 90.19 820 LEU A O 1
ATOM 6743 N N . ILE A 1 821 ? 14.722 2.223 -30.818 1.00 89.31 821 ILE A N 1
ATOM 6744 C CA . ILE A 1 821 ? 16.146 2.055 -31.119 1.00 89.31 821 ILE A CA 1
ATOM 6745 C C . ILE A 1 821 ? 16.849 3.413 -31.229 1.00 89.31 821 ILE A C 1
ATOM 6747 O O . ILE A 1 821 ? 17.925 3.576 -30.659 1.00 89.31 821 ILE A O 1
ATOM 6751 N N . HIS A 1 822 ? 16.230 4.406 -31.872 1.00 88.50 822 HIS A N 1
ATOM 6752 C CA . HIS A 1 822 ? 16.773 5.764 -31.953 1.00 88.50 822 HIS A CA 1
ATOM 6753 C C . HIS A 1 822 ? 17.027 6.373 -30.564 1.00 88.50 822 HIS A C 1
ATOM 6755 O O . HIS A 1 822 ? 18.138 6.813 -30.275 1.00 88.50 822 HIS A O 1
ATOM 6761 N N . LEU A 1 823 ? 16.032 6.330 -29.670 1.00 90.19 823 LEU A N 1
ATOM 6762 C CA . LEU A 1 823 ? 16.165 6.861 -28.309 1.00 90.19 823 LEU A CA 1
ATOM 6763 C C . LEU A 1 823 ? 17.244 6.122 -27.495 1.00 90.19 823 LEU A C 1
ATOM 6765 O O . LEU A 1 823 ? 18.032 6.761 -26.799 1.00 90.19 823 LEU A O 1
ATOM 6769 N N . LEU A 1 824 ? 17.322 4.790 -27.615 1.00 91.19 824 LEU A N 1
ATOM 6770 C CA . LEU A 1 824 ? 18.340 3.974 -26.944 1.00 91.19 824 LEU A CA 1
ATOM 6771 C C . LEU A 1 824 ? 19.767 4.339 -27.387 1.00 91.19 824 LEU A C 1
ATOM 6773 O O . LEU A 1 824 ? 20.657 4.465 -26.546 1.00 91.19 824 LEU A O 1
ATOM 6777 N N . LEU A 1 825 ? 19.987 4.496 -28.695 1.00 88.56 825 LEU A N 1
ATOM 6778 C CA . LEU A 1 825 ? 21.308 4.783 -29.262 1.00 88.56 825 LEU A CA 1
ATOM 6779 C C . LEU A 1 825 ? 21.726 6.241 -29.022 1.00 88.56 825 LEU A C 1
ATOM 6781 O O . LEU A 1 825 ? 22.890 6.485 -28.708 1.00 88.56 825 LEU A O 1
ATOM 6785 N N . ASN A 1 826 ? 20.786 7.193 -29.079 1.00 86.06 826 ASN A N 1
ATOM 6786 C CA . ASN A 1 826 ? 21.027 8.586 -28.689 1.00 86.06 826 ASN A CA 1
ATOM 6787 C C . ASN A 1 826 ? 21.512 8.686 -27.237 1.00 86.06 826 ASN A C 1
ATOM 6789 O O . ASN A 1 826 ? 22.554 9.296 -26.986 1.00 86.06 826 ASN A O 1
ATOM 6793 N N . ASP A 1 827 ? 20.789 8.062 -26.293 1.00 87.94 827 ASP A N 1
ATOM 6794 C CA . ASP A 1 827 ? 21.187 8.052 -24.882 1.00 87.94 827 ASP A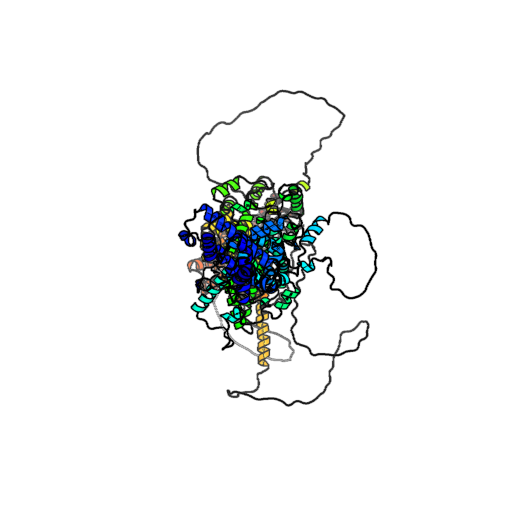 CA 1
ATOM 6795 C C . ASP A 1 827 ? 22.597 7.464 -24.731 1.00 87.94 827 ASP A C 1
ATOM 6797 O O . ASP A 1 827 ? 23.460 8.070 -24.104 1.00 87.94 827 ASP A O 1
ATOM 6801 N N . VAL A 1 828 ? 22.851 6.288 -25.319 1.00 85.75 828 VAL A N 1
ATOM 6802 C CA . VAL A 1 828 ? 24.145 5.595 -25.219 1.00 85.75 828 VAL A CA 1
ATOM 6803 C C . VAL A 1 828 ? 25.298 6.453 -25.738 1.00 85.75 828 VAL A C 1
ATOM 6805 O O . VAL A 1 828 ? 26.308 6.581 -25.044 1.00 85.75 828 VAL A O 1
ATOM 6808 N N . ASN A 1 829 ? 25.150 7.061 -26.916 1.00 82.81 829 ASN A N 1
ATOM 6809 C CA . ASN A 1 829 ? 26.201 7.873 -27.528 1.00 82.81 829 ASN A CA 1
ATOM 6810 C C . ASN A 1 829 ? 26.578 9.072 -26.643 1.00 82.81 829 ASN A C 1
ATOM 6812 O O . ASN A 1 829 ? 27.761 9.321 -26.426 1.00 82.81 829 ASN A O 1
ATOM 6816 N N . PHE A 1 830 ? 25.589 9.765 -26.067 1.00 83.62 830 PHE A N 1
ATOM 6817 C CA . PHE A 1 830 ? 25.821 10.878 -25.140 1.00 83.62 830 PHE A CA 1
ATOM 6818 C C . PHE A 1 830 ? 26.451 10.417 -23.813 1.00 83.62 830 PHE A C 1
ATOM 6820 O O . PHE A 1 830 ? 27.425 10.988 -23.321 1.00 83.62 830 PHE A O 1
ATOM 6827 N N . LEU A 1 831 ? 25.918 9.342 -23.232 1.00 84.50 831 LEU A N 1
ATOM 6828 C CA . LEU A 1 831 ? 26.301 8.860 -21.906 1.00 84.50 831 LEU A CA 1
ATOM 6829 C C . LEU A 1 831 ? 27.693 8.219 -21.860 1.00 84.50 831 LEU A C 1
ATOM 6831 O O . LEU A 1 831 ? 28.352 8.261 -20.820 1.00 84.50 831 LEU A O 1
ATOM 6835 N N . VAL A 1 832 ? 28.173 7.644 -22.967 1.00 79.56 832 VAL A N 1
ATOM 6836 C CA . VAL A 1 832 ? 29.570 7.194 -23.081 1.00 79.56 832 VAL A CA 1
ATOM 6837 C C . VAL A 1 832 ? 30.533 8.385 -22.990 1.00 79.56 832 VAL A C 1
ATOM 6839 O O . VAL A 1 832 ? 31.571 8.269 -22.335 1.00 79.56 832 VAL A O 1
ATOM 6842 N N . GLU A 1 833 ? 30.176 9.544 -23.553 1.00 78.00 833 GLU A N 1
ATOM 6843 C CA . GLU A 1 833 ? 30.975 10.770 -23.439 1.00 78.00 833 GLU A CA 1
ATOM 6844 C C . GLU A 1 833 ? 30.924 11.352 -22.000 1.00 78.00 833 GLU A C 1
ATOM 6846 O O . GLU A 1 833 ? 31.985 11.670 -21.448 1.00 78.00 833 GLU A O 1
ATOM 6851 N N . GLU A 1 834 ? 29.759 11.365 -21.319 1.00 82.62 834 GLU A N 1
ATOM 6852 C CA . GLU A 1 834 ? 29.662 11.723 -19.879 1.00 82.62 834 GLU A CA 1
ATOM 6853 C C . GLU A 1 834 ? 30.554 10.831 -18.989 1.00 82.62 834 GLU A C 1
ATOM 6855 O O . GLU A 1 834 ? 31.269 11.328 -18.113 1.00 82.62 834 GLU A O 1
ATOM 6860 N N . VAL A 1 835 ? 30.550 9.510 -19.215 1.00 80.81 835 VAL A N 1
ATOM 6861 C CA . VAL A 1 835 ? 31.313 8.539 -18.405 1.00 80.81 835 VAL A CA 1
ATOM 6862 C C . VAL A 1 835 ? 32.811 8.815 -18.425 1.00 80.81 835 VAL A C 1
ATOM 6864 O O . VAL A 1 835 ? 33.463 8.694 -17.384 1.00 80.81 835 VAL A O 1
ATOM 6867 N N . VAL A 1 836 ? 33.376 9.203 -19.572 1.00 78.00 836 VAL A N 1
ATOM 6868 C CA . VAL A 1 836 ? 34.808 9.527 -19.641 1.00 78.00 836 VAL A CA 1
ATOM 6869 C C . VAL A 1 836 ? 35.124 10.792 -18.853 1.00 78.00 836 VAL A C 1
ATOM 6871 O O . VAL A 1 836 ? 36.128 10.812 -18.140 1.00 78.00 836 VAL A O 1
ATOM 6874 N N . SER A 1 837 ? 34.267 11.813 -18.923 1.00 82.38 837 SER A N 1
ATOM 6875 C CA . SER A 1 837 ? 34.403 13.029 -18.114 1.00 82.38 837 SER A CA 1
ATOM 6876 C C . SER A 1 837 ? 34.428 12.707 -16.613 1.00 82.38 837 SER A C 1
ATOM 6878 O O . SER A 1 837 ? 35.385 13.052 -15.914 1.00 82.38 837 SER A O 1
ATOM 6880 N N . TYR A 1 838 ? 33.447 11.946 -16.117 1.00 84.00 838 TYR A N 1
ATOM 6881 C CA . TYR A 1 838 ? 33.342 11.660 -14.683 1.00 84.00 838 TYR A CA 1
ATOM 6882 C C . TYR A 1 838 ? 34.447 10.729 -14.180 1.00 84.00 838 TYR A C 1
ATOM 6884 O O . TYR A 1 838 ? 34.985 10.962 -13.100 1.00 84.00 838 TYR A O 1
ATOM 6892 N N . LEU A 1 839 ? 34.836 9.703 -14.947 1.00 82.44 839 LEU A N 1
ATOM 6893 C CA . LEU A 1 839 ? 35.962 8.837 -14.574 1.00 82.44 839 LEU A CA 1
ATOM 6894 C C . LEU A 1 839 ? 37.294 9.597 -14.578 1.00 82.44 839 LEU A C 1
ATOM 6896 O O . LEU A 1 839 ? 38.147 9.323 -13.734 1.00 82.44 839 LEU A O 1
ATOM 6900 N N . SER A 1 840 ? 37.455 10.585 -15.464 1.00 82.31 840 SER A N 1
ATOM 6901 C CA . SER A 1 840 ? 38.647 11.442 -15.497 1.00 82.31 840 SER A CA 1
ATOM 6902 C C . SER A 1 840 ? 38.687 12.390 -14.291 1.00 82.31 840 SER A C 1
ATOM 6904 O O . SER A 1 840 ? 39.744 12.556 -13.684 1.00 82.31 840 SER A O 1
ATOM 6906 N N . GLU A 1 841 ? 37.544 12.946 -13.876 1.00 84.50 841 GLU A N 1
ATOM 6907 C CA . GLU A 1 841 ? 37.427 13.759 -12.656 1.00 84.50 841 GLU A CA 1
ATOM 6908 C C . GLU A 1 841 ? 37.610 12.925 -11.375 1.00 84.50 841 GLU A C 1
ATOM 6910 O O . GLU A 1 841 ? 38.332 13.334 -10.465 1.00 84.50 841 GLU A O 1
ATOM 6915 N N . ILE A 1 842 ? 37.038 11.717 -11.315 1.00 84.00 842 ILE A N 1
ATOM 6916 C CA . ILE A 1 842 ? 37.290 10.736 -10.247 1.00 84.00 842 ILE A CA 1
ATOM 6917 C C . ILE A 1 842 ? 38.789 10.451 -10.146 1.00 84.00 842 ILE A C 1
ATOM 6919 O O . ILE A 1 842 ? 39.353 10.578 -9.063 1.00 84.00 842 ILE A O 1
ATOM 6923 N N . LYS A 1 843 ? 39.450 10.136 -11.266 1.00 82.56 843 LYS A N 1
ATOM 6924 C CA . LYS A 1 843 ? 40.893 9.873 -11.329 1.00 82.56 843 LYS A CA 1
ATOM 6925 C C . LYS A 1 843 ? 41.708 11.082 -10.856 1.00 82.56 843 LYS A C 1
ATOM 6927 O O . LYS A 1 843 ? 42.536 10.935 -9.964 1.00 82.56 843 LYS A O 1
ATOM 6932 N N . ARG A 1 844 ? 41.395 12.293 -11.338 1.00 83.38 844 ARG A N 1
ATOM 6933 C CA . ARG A 1 844 ? 42.028 13.553 -10.897 1.00 83.38 844 ARG A CA 1
ATOM 6934 C C . ARG A 1 844 ? 41.905 13.767 -9.384 1.00 83.38 844 ARG A C 1
ATOM 6936 O O . ARG A 1 844 ? 42.872 14.171 -8.742 1.00 83.38 844 ARG A O 1
ATOM 6943 N N . ARG A 1 845 ? 40.743 13.466 -8.794 1.00 84.94 845 ARG A N 1
ATOM 6944 C CA . ARG A 1 845 ? 40.507 13.537 -7.339 1.00 84.94 845 ARG A CA 1
ATOM 6945 C C . ARG A 1 845 ? 41.199 12.406 -6.564 1.00 84.94 845 ARG A C 1
ATOM 6947 O O . ARG A 1 845 ? 41.689 12.647 -5.462 1.00 84.94 845 ARG A O 1
ATOM 6954 N N . GLU A 1 846 ? 41.245 11.189 -7.108 1.00 82.00 846 GLU A N 1
ATOM 6955 C CA . GLU A 1 846 ? 41.952 10.033 -6.534 1.00 82.00 846 GLU A CA 1
ATOM 6956 C C . GLU A 1 846 ? 43.477 10.207 -6.555 1.00 82.00 846 GLU A C 1
ATOM 6958 O O . GLU A 1 846 ? 44.153 9.665 -5.681 1.00 82.00 846 GLU A O 1
ATOM 6963 N N . ASP A 1 847 ? 44.024 10.893 -7.559 1.00 81.38 847 ASP A N 1
ATOM 6964 C CA . ASP A 1 847 ? 45.456 11.167 -7.693 1.00 81.38 847 ASP A CA 1
ATOM 6965 C C . ASP A 1 847 ? 45.860 12.414 -6.895 1.00 81.38 847 ASP A C 1
ATOM 6967 O O . ASP A 1 847 ? 46.777 12.313 -6.089 1.00 81.38 847 ASP A O 1
ATOM 6971 N N . LYS A 1 848 ? 45.087 13.514 -6.918 1.00 81.44 848 LYS A N 1
ATOM 6972 C CA . LYS A 1 848 ? 45.333 14.649 -6.003 1.00 81.44 848 LYS A CA 1
ATOM 6973 C C . LYS A 1 848 ? 45.358 14.215 -4.528 1.00 81.44 848 LYS A C 1
ATOM 6975 O O . LYS A 1 848 ? 46.216 14.653 -3.773 1.00 81.44 848 LYS A O 1
ATOM 6980 N N . LYS A 1 849 ? 44.443 13.331 -4.107 1.00 78.00 849 LYS A N 1
ATOM 6981 C CA . LYS A 1 849 ? 44.449 12.787 -2.735 1.00 78.00 849 LYS A CA 1
ATOM 6982 C C . LYS A 1 849 ? 45.714 11.995 -2.405 1.00 78.00 849 LYS A C 1
ATOM 6984 O O . LYS A 1 849 ? 46.103 11.981 -1.243 1.00 78.00 849 LYS A O 1
ATOM 6989 N N . ARG A 1 850 ? 46.337 11.345 -3.393 1.00 70.62 850 ARG A N 1
ATOM 6990 C CA . ARG A 1 850 ? 47.639 10.693 -3.225 1.00 70.62 850 ARG A CA 1
ATOM 6991 C C . ARG A 1 850 ? 48.735 11.746 -3.080 1.00 70.62 850 ARG A C 1
ATOM 6993 O O . ARG A 1 850 ? 49.475 11.670 -2.109 1.00 70.62 850 ARG A O 1
ATOM 7000 N N . ASP A 1 851 ? 48.784 12.742 -3.963 1.00 73.50 851 ASP A N 1
ATOM 7001 C CA . ASP A 1 851 ? 49.774 13.826 -3.897 1.00 73.50 851 ASP A CA 1
ATOM 7002 C C . ASP A 1 851 ? 49.728 14.551 -2.539 1.00 73.50 851 ASP A C 1
ATOM 7004 O O . ASP A 1 851 ? 50.766 14.817 -1.935 1.00 73.50 851 ASP A O 1
ATOM 7008 N N . ASP A 1 852 ? 48.523 14.831 -2.029 1.00 72.25 852 ASP A N 1
ATOM 7009 C CA . ASP A 1 852 ? 48.304 15.457 -0.720 1.00 72.25 852 ASP A CA 1
ATOM 7010 C C . ASP A 1 852 ? 48.728 14.531 0.452 1.00 72.25 852 ASP A C 1
ATOM 7012 O O . ASP A 1 852 ? 49.217 15.025 1.469 1.00 72.25 852 ASP A O 1
ATOM 7016 N N . GLN A 1 853 ? 48.607 13.200 0.321 1.00 63.72 853 GLN A N 1
ATOM 7017 C CA . GLN A 1 853 ? 49.098 12.230 1.319 1.00 63.72 853 GLN A CA 1
ATOM 7018 C C . GLN A 1 853 ? 50.626 12.058 1.279 1.00 63.72 853 GLN A C 1
ATOM 7020 O O . GLN A 1 853 ? 51.271 12.111 2.323 1.00 63.72 853 GLN A O 1
ATOM 7025 N N . GLU A 1 854 ? 51.224 11.914 0.095 1.00 61.75 854 GLU A N 1
ATOM 7026 C CA . GLU A 1 854 ? 52.675 11.740 -0.079 1.00 61.75 854 GLU A CA 1
ATOM 7027 C C . GLU A 1 854 ? 53.448 13.015 0.328 1.00 61.75 854 GLU A C 1
ATOM 7029 O O . GLU A 1 854 ? 54.513 12.947 0.952 1.00 61.75 854 GLU A O 1
ATOM 7034 N N . ARG A 1 855 ? 52.867 14.202 0.094 1.00 60.47 855 ARG A N 1
ATOM 7035 C CA . ARG A 1 855 ? 53.350 15.478 0.663 1.00 60.47 855 ARG A CA 1
ATOM 7036 C C . ARG A 1 855 ? 53.202 15.556 2.185 1.00 60.47 855 ARG A C 1
ATOM 7038 O O . ARG A 1 855 ? 54.014 16.208 2.837 1.00 60.47 855 ARG A O 1
ATOM 7045 N N . GLY A 1 856 ? 52.198 14.889 2.753 1.00 52.06 856 GLY A N 1
ATOM 7046 C CA . GLY A 1 856 ? 52.055 14.703 4.196 1.00 52.06 856 GLY A CA 1
ATOM 7047 C C . GLY A 1 856 ? 53.215 13.897 4.786 1.00 52.06 856 GLY A C 1
ATOM 7048 O O . GLY A 1 856 ? 53.941 14.402 5.644 1.00 52.06 856 GLY A O 1
ATOM 7049 N N . ASP A 1 857 ? 53.437 12.678 4.288 1.00 47.75 857 ASP A N 1
ATOM 7050 C CA . ASP A 1 857 ? 54.435 11.751 4.844 1.00 47.75 857 ASP A CA 1
ATOM 7051 C C . ASP A 1 857 ? 55.879 12.259 4.663 1.00 47.75 857 ASP A C 1
ATOM 7053 O O . ASP A 1 857 ? 56.700 12.143 5.578 1.00 47.75 857 ASP A O 1
ATOM 7057 N N . THR A 1 858 ? 56.190 12.933 3.548 1.00 43.69 858 THR A N 1
ATOM 7058 C CA . THR A 1 858 ? 57.505 13.586 3.354 1.00 43.69 858 THR A CA 1
ATOM 7059 C C . THR A 1 858 ? 57.828 14.706 4.358 1.00 43.69 858 THR A C 1
ATOM 7061 O O . THR A 1 858 ? 58.995 15.079 4.479 1.00 43.69 858 THR A O 1
ATOM 7064 N N . SER A 1 859 ? 56.861 15.201 5.144 1.00 41.56 859 SER A N 1
ATOM 7065 C CA . SER A 1 859 ? 57.111 16.179 6.219 1.00 41.56 859 SER A CA 1
ATOM 7066 C C . SER A 1 859 ? 57.604 15.578 7.548 1.00 41.56 859 SER A C 1
ATOM 7068 O O . SER A 1 859 ? 57.953 16.330 8.457 1.00 41.56 859 SER A O 1
ATOM 7070 N N . THR A 1 860 ? 57.687 14.243 7.676 1.00 40.72 860 THR A N 1
ATOM 7071 C CA . THR A 1 860 ? 58.116 13.565 8.924 1.00 40.72 860 THR A CA 1
ATOM 7072 C C . THR A 1 860 ? 59.264 12.557 8.747 1.00 40.72 860 THR A C 1
ATOM 7074 O O . THR A 1 860 ? 59.413 11.612 9.519 1.00 40.72 860 THR A O 1
ATOM 7077 N N . GLY A 1 861 ? 60.145 12.778 7.766 1.00 32.75 861 GLY A N 1
ATOM 7078 C CA . GLY A 1 861 ? 61.298 11.907 7.499 1.00 32.75 861 GLY A CA 1
ATOM 7079 C C . GLY A 1 861 ? 62.635 12.399 8.072 1.00 32.75 861 GLY A C 1
ATOM 7080 O O . GLY A 1 861 ? 63.470 12.856 7.294 1.00 32.75 861 GLY A O 1
ATOM 7081 N N . GLY A 1 862 ? 62.895 12.293 9.389 1.00 32.09 862 GLY A N 1
ATOM 7082 C CA . GLY A 1 862 ? 64.216 12.725 9.887 1.00 32.09 862 GLY A CA 1
ATOM 7083 C C . GLY A 1 862 ? 64.591 12.695 11.378 1.00 32.09 862 GLY A C 1
ATOM 7084 O O . GLY A 1 862 ? 65.109 13.703 11.833 1.00 32.09 862 GLY A O 1
ATOM 7085 N N . VAL A 1 863 ? 64.453 11.571 12.102 1.00 31.27 863 VAL A N 1
ATOM 7086 C CA . VAL A 1 863 ? 65.461 11.041 13.073 1.00 31.27 863 VAL A CA 1
ATOM 7087 C C . VAL A 1 863 ? 65.266 9.514 13.177 1.00 31.27 863 VAL A C 1
ATOM 7089 O O . VAL A 1 863 ? 64.153 9.012 13.039 1.00 31.27 863 VAL A O 1
ATOM 7092 N N . THR A 1 864 ? 66.346 8.753 13.375 1.00 31.55 864 THR A N 1
ATOM 7093 C CA . THR A 1 864 ? 66.376 7.281 13.291 1.00 31.55 864 THR A CA 1
ATOM 7094 C C . THR A 1 864 ? 66.130 6.529 14.608 1.00 31.55 864 THR A C 1
ATOM 7096 O O . THR A 1 864 ? 66.665 6.901 15.647 1.00 31.55 864 THR A O 1
ATOM 7099 N N . SER A 1 865 ? 65.478 5.361 14.487 1.00 30.38 865 SER A N 1
ATOM 7100 C CA . SER A 1 865 ? 65.657 4.125 15.291 1.00 30.38 865 SER A CA 1
ATOM 7101 C C . SER A 1 865 ? 65.505 4.168 16.829 1.00 30.38 865 SER A C 1
ATOM 7103 O O . SER A 1 865 ? 66.396 4.637 17.532 1.00 30.38 865 SER A O 1
ATOM 7105 N N . GLY A 1 866 ? 64.473 3.497 17.370 1.00 26.64 866 GLY A N 1
ATOM 7106 C CA . GLY A 1 866 ? 64.339 3.261 18.819 1.00 26.64 866 GLY A CA 1
ATOM 7107 C C . GLY A 1 866 ? 63.221 2.287 19.238 1.00 26.64 866 GLY A C 1
ATOM 7108 O O . GLY A 1 866 ? 62.063 2.666 19.326 1.00 26.64 866 GLY A O 1
ATOM 7109 N N . LEU A 1 867 ? 63.604 1.034 19.501 1.00 27.58 867 LEU A N 1
ATOM 7110 C CA . LEU A 1 867 ? 62.924 -0.042 20.257 1.00 27.58 867 LEU A CA 1
ATOM 7111 C C . LEU A 1 867 ? 61.564 0.223 20.971 1.00 27.58 867 LEU A C 1
ATOM 7113 O O . LEU A 1 867 ? 61.480 0.940 21.957 1.00 27.58 867 LEU A O 1
ATOM 7117 N N . ALA A 1 868 ? 60.559 -0.557 20.557 1.00 26.69 868 ALA A N 1
ATOM 7118 C CA . ALA A 1 868 ? 59.611 -1.345 21.367 1.00 26.69 868 ALA A CA 1
ATOM 7119 C C . ALA A 1 868 ? 59.123 -0.897 22.782 1.00 26.69 868 ALA A C 1
ATOM 7121 O O . ALA A 1 868 ? 59.840 -1.006 23.773 1.00 26.69 868 ALA A O 1
ATOM 7122 N N . SER A 1 869 ? 57.783 -0.822 22.890 1.00 28.12 869 SER A N 1
ATOM 7123 C CA . SER A 1 869 ? 56.935 -1.352 23.992 1.00 28.12 869 SER A CA 1
ATOM 7124 C C . SER A 1 869 ? 56.713 -0.558 25.305 1.00 28.12 869 SER A C 1
ATOM 7126 O O . SER A 1 869 ? 57.464 0.333 25.676 1.00 28.12 869 SER A O 1
ATOM 7128 N N . SER A 1 870 ? 55.668 -0.991 26.036 1.00 25.48 870 SER A N 1
ATOM 7129 C CA . SER A 1 870 ? 55.288 -0.701 27.442 1.00 25.48 870 SER A CA 1
ATOM 7130 C C . SER A 1 870 ? 54.475 0.573 27.802 1.00 25.48 870 SER A C 1
ATOM 7132 O O . SER A 1 870 ? 54.971 1.683 27.895 1.00 25.48 870 SER A O 1
ATOM 7134 N N . ALA A 1 871 ? 53.180 0.338 28.058 1.00 26.00 871 ALA A N 1
ATOM 7135 C CA . ALA A 1 871 ? 52.448 0.557 29.322 1.00 26.00 871 ALA A CA 1
ATOM 7136 C C . ALA A 1 871 ? 52.471 1.894 30.131 1.00 26.00 871 ALA A C 1
ATOM 7138 O O . ALA A 1 871 ? 53.475 2.296 30.703 1.00 26.00 871 ALA A O 1
ATOM 7139 N N . THR A 1 872 ? 51.240 2.353 30.431 1.00 25.44 872 THR A N 1
ATOM 7140 C CA . THR A 1 872 ? 50.723 2.909 31.719 1.00 25.44 872 THR A CA 1
ATOM 7141 C C . THR A 1 872 ? 51.128 4.293 32.272 1.00 25.44 872 THR A C 1
ATOM 7143 O O . THR A 1 872 ? 52.280 4.537 32.587 1.00 25.44 872 THR A O 1
ATOM 7146 N N . ASN A 1 873 ? 50.074 5.054 32.632 1.00 27.48 873 ASN A N 1
ATOM 7147 C CA . ASN A 1 873 ? 49.928 6.016 33.751 1.00 27.48 873 ASN A CA 1
ATOM 7148 C C . ASN A 1 873 ? 50.803 7.293 33.827 1.00 27.48 873 ASN A C 1
ATOM 7150 O O . ASN A 1 873 ? 52.019 7.249 33.729 1.00 27.48 873 ASN A O 1
ATOM 7154 N N . GLY A 1 874 ? 50.178 8.425 34.195 1.00 25.50 874 GLY A N 1
ATOM 7155 C CA . GLY A 1 874 ? 50.879 9.633 34.672 1.00 25.50 874 GLY A CA 1
ATOM 7156 C C . GLY A 1 874 ? 49.982 10.878 34.769 1.00 25.50 874 GLY A C 1
ATOM 7157 O O . GLY A 1 874 ? 49.390 11.286 33.777 1.00 25.50 874 GLY A O 1
ATOM 7158 N N . GLN A 1 875 ? 49.847 11.476 35.959 1.00 25.25 875 GLN A N 1
ATOM 7159 C CA . GLN A 1 875 ? 48.954 12.618 36.226 1.00 25.25 875 GLN A CA 1
ATOM 7160 C C . GLN A 1 875 ? 49.637 14.001 36.114 1.00 25.25 875 GLN A C 1
ATOM 7162 O O . GLN A 1 875 ? 50.709 14.193 36.670 1.00 25.25 875 GLN A O 1
ATOM 7167 N N . ALA A 1 876 ? 48.876 14.966 35.577 1.00 25.67 876 ALA A N 1
ATOM 7168 C CA . ALA A 1 876 ? 48.652 16.337 36.086 1.00 25.67 876 ALA A CA 1
ATOM 7169 C C . ALA A 1 876 ? 49.745 17.446 36.108 1.00 25.67 876 ALA A C 1
ATOM 7171 O O . ALA A 1 876 ? 50.899 17.237 36.450 1.00 25.67 876 ALA A O 1
ATOM 7172 N N . ASN A 1 877 ? 49.222 18.677 35.942 1.00 26.06 877 ASN A N 1
ATOM 7173 C CA . ASN A 1 877 ? 49.697 20.001 36.398 1.00 26.06 877 ASN A CA 1
ATOM 7174 C C . ASN A 1 877 ? 50.989 20.630 35.829 1.00 26.06 877 ASN A C 1
ATOM 7176 O O . ASN A 1 877 ? 52.021 19.988 35.705 1.00 26.06 877 ASN A O 1
ATOM 7180 N N . GLY A 1 878 ? 50.951 21.966 35.659 1.00 23.98 878 GLY A N 1
ATOM 7181 C CA . GLY A 1 878 ? 52.157 22.818 35.649 1.00 23.98 878 GLY A CA 1
ATOM 7182 C C . GLY A 1 878 ? 52.152 23.988 34.656 1.00 23.98 878 GLY A C 1
ATOM 7183 O O . GLY A 1 878 ? 52.905 23.950 33.697 1.00 23.98 878 GLY A O 1
ATOM 7184 N N . GLY A 1 879 ? 51.306 25.010 34.847 1.00 22.73 879 GLY A N 1
ATOM 7185 C CA . GLY A 1 879 ? 51.121 26.110 33.880 1.00 22.73 879 GLY A CA 1
ATOM 7186 C C . GLY A 1 879 ? 52.251 27.154 33.766 1.00 22.73 879 GLY A C 1
ATOM 7187 O O . GLY A 1 879 ? 53.336 26.978 34.308 1.00 22.73 879 GLY A O 1
ATOM 7188 N N . THR A 1 880 ? 51.921 28.297 33.137 1.00 23.05 880 THR A N 1
ATOM 7189 C CA . THR A 1 880 ? 52.748 29.524 32.944 1.00 23.05 880 THR A CA 1
ATOM 7190 C C . THR A 1 880 ? 53.941 29.386 31.958 1.00 23.05 880 THR A C 1
ATOM 7192 O O . THR A 1 880 ? 54.497 28.310 31.815 1.00 23.05 880 THR A O 1
ATOM 7195 N N . THR A 1 881 ? 54.364 30.400 31.176 1.00 22.95 881 THR A N 1
ATOM 7196 C CA . THR A 1 881 ? 53.987 31.835 31.149 1.00 22.95 881 THR A CA 1
ATOM 7197 C C . THR A 1 881 ? 54.190 32.510 29.770 1.00 22.95 881 THR A C 1
ATOM 7199 O O . THR A 1 881 ? 55.172 32.244 29.094 1.00 22.95 881 THR A O 1
ATOM 7202 N N . ASN A 1 882 ? 53.329 33.489 29.461 1.00 22.80 882 ASN A N 1
ATOM 7203 C CA . ASN A 1 882 ? 53.616 34.800 28.837 1.00 22.80 882 ASN A CA 1
ATOM 7204 C C . ASN A 1 882 ? 54.325 34.997 27.460 1.00 22.80 882 ASN A C 1
ATOM 7206 O O . ASN A 1 882 ? 55.546 35.020 27.356 1.00 22.80 882 ASN A O 1
ATOM 7210 N N . THR A 1 883 ? 53.514 35.543 26.534 1.00 23.09 883 THR A N 1
ATOM 7211 C CA . THR A 1 883 ? 53.671 36.852 25.828 1.00 23.09 883 THR A CA 1
ATOM 7212 C C . THR A 1 883 ? 54.565 37.057 24.590 1.00 23.09 883 THR A C 1
ATOM 7214 O O . THR A 1 883 ? 55.698 36.605 24.522 1.00 23.09 883 THR A O 1
ATOM 7217 N N . TYR A 1 884 ? 54.048 37.968 23.739 1.00 22.64 884 TYR A N 1
ATOM 7218 C CA . TYR A 1 884 ? 54.705 38.808 22.716 1.00 22.64 884 TYR A CA 1
ATOM 7219 C C . TYR A 1 884 ? 55.161 38.128 21.403 1.00 22.64 884 TYR A C 1
ATOM 7221 O O . TYR A 1 884 ? 55.671 37.019 21.420 1.00 22.64 884 TYR A O 1
ATOM 7229 N N . ALA A 1 885 ? 55.044 38.755 20.219 1.00 22.98 885 ALA A N 1
ATOM 7230 C CA . ALA A 1 885 ? 54.269 39.943 19.801 1.00 22.98 885 ALA A CA 1
ATOM 7231 C C . ALA A 1 885 ? 54.218 40.061 18.250 1.00 22.98 885 ALA A C 1
ATOM 7233 O O . ALA A 1 885 ? 54.886 39.318 17.543 1.00 22.98 885 ALA A O 1
ATOM 7234 N N . ASN A 1 886 ? 53.509 41.085 17.753 1.00 23.19 886 ASN A N 1
ATOM 7235 C CA . ASN A 1 886 ? 53.741 41.770 16.466 1.00 23.19 886 ASN A CA 1
ATOM 7236 C C . ASN A 1 886 ? 53.511 41.005 15.147 1.00 23.19 886 ASN A C 1
ATOM 7238 O O . ASN A 1 886 ? 54.424 40.645 14.413 1.00 23.19 886 ASN A O 1
ATOM 7242 N N . ALA A 1 887 ? 52.227 40.935 14.805 1.00 23.77 887 ALA A N 1
ATOM 7243 C CA . ALA A 1 887 ? 51.631 41.412 13.551 1.00 23.77 887 ALA A CA 1
ATOM 7244 C C . ALA A 1 887 ? 52.498 42.120 12.468 1.00 23.77 887 ALA A C 1
ATOM 7246 O O . ALA A 1 887 ? 53.360 42.945 12.767 1.00 23.77 887 ALA A O 1
ATOM 7247 N N . ALA A 1 888 ? 52.000 41.976 11.224 1.00 23.70 888 ALA A N 1
ATOM 7248 C CA . ALA A 1 888 ? 51.794 43.014 10.187 1.00 23.70 888 ALA A CA 1
ATOM 7249 C C . ALA A 1 888 ? 52.583 42.909 8.859 1.00 23.70 888 ALA A C 1
ATOM 7251 O O . ALA A 1 888 ? 53.745 42.517 8.825 1.00 23.70 888 ALA A O 1
ATOM 7252 N N . ARG A 1 889 ? 51.923 43.437 7.802 1.00 25.12 889 ARG A N 1
ATOM 7253 C CA . ARG A 1 889 ? 52.278 43.564 6.360 1.00 25.12 889 ARG A CA 1
ATOM 7254 C C . ARG A 1 889 ? 51.755 42.411 5.466 1.00 25.12 889 ARG A C 1
ATOM 7256 O O . ARG A 1 889 ? 51.891 41.258 5.837 1.00 25.12 889 ARG A O 1
ATOM 7263 N N . ASN A 1 890 ? 51.162 42.663 4.286 1.00 26.25 890 ASN A N 1
ATOM 7264 C CA . ASN A 1 890 ? 50.848 43.962 3.659 1.00 26.25 890 ASN A CA 1
ATOM 7265 C C . ASN A 1 890 ? 49.635 43.947 2.695 1.00 26.25 890 ASN A C 1
ATOM 7267 O O . ASN A 1 890 ? 49.131 42.900 2.310 1.00 26.25 890 ASN A O 1
ATOM 7271 N N . SER A 1 891 ? 49.209 45.161 2.329 1.00 26.66 891 SER A N 1
ATOM 7272 C CA . SER A 1 891 ? 48.181 45.554 1.342 1.00 26.66 891 SER A CA 1
ATOM 7273 C C . SER A 1 891 ? 48.529 45.149 -0.117 1.00 26.66 891 SER A C 1
ATOM 7275 O O . SER A 1 891 ? 49.643 44.699 -0.365 1.00 26.66 891 SER A O 1
ATOM 7277 N N . ARG A 1 892 ? 47.666 45.271 -1.149 1.00 23.28 892 ARG A N 1
ATOM 7278 C CA . ARG A 1 892 ? 46.598 46.264 -1.441 1.00 23.28 892 ARG A CA 1
ATOM 7279 C C . ARG A 1 892 ? 45.471 45.723 -2.349 1.00 23.28 892 ARG A C 1
ATOM 7281 O O . ARG A 1 892 ? 45.777 45.057 -3.328 1.00 23.28 892 ARG A O 1
ATOM 7288 N N . VAL A 1 893 ? 44.247 46.231 -2.155 1.00 26.22 893 VAL A N 1
ATOM 7289 C CA . VAL A 1 893 ? 43.321 46.703 -3.221 1.00 26.22 893 VAL A CA 1
ATOM 7290 C C . VAL A 1 893 ? 42.639 47.984 -2.696 1.00 26.22 893 VAL A C 1
ATOM 7292 O O . VAL A 1 893 ? 42.570 48.180 -1.482 1.00 26.22 893 VAL A O 1
ATOM 7295 N N . SER A 1 894 ? 42.214 48.900 -3.571 1.00 23.42 894 SER A N 1
ATOM 7296 C CA . SER A 1 894 ? 41.704 50.233 -3.209 1.00 23.42 894 SER A CA 1
ATOM 7297 C C . SER A 1 894 ? 40.174 50.359 -3.179 1.00 23.42 894 SER A C 1
ATOM 7299 O O . SER A 1 894 ? 39.512 49.946 -4.123 1.00 23.42 894 SER A O 1
ATOM 7301 N N . ASN A 1 895 ? 39.682 51.027 -2.125 1.00 24.16 895 ASN A N 1
ATOM 7302 C CA . ASN A 1 895 ? 38.589 52.020 -2.033 1.00 24.16 895 ASN A CA 1
ATOM 7303 C C . ASN A 1 895 ? 37.711 52.261 -3.286 1.00 24.16 895 ASN A C 1
ATOM 7305 O O . ASN A 1 895 ? 38.221 52.433 -4.387 1.00 24.16 895 ASN A O 1
ATOM 7309 N N . THR A 1 896 ? 36.395 52.467 -3.159 1.00 22.98 896 THR A N 1
ATOM 7310 C CA . THR A 1 896 ? 35.712 53.522 -2.357 1.00 22.98 896 THR A CA 1
ATOM 7311 C C . THR A 1 896 ? 34.216 53.174 -2.148 1.00 22.98 896 THR A C 1
ATOM 7313 O O . THR A 1 896 ? 33.712 52.315 -2.860 1.00 22.98 896 THR A O 1
ATOM 7316 N N . SER A 1 897 ? 33.381 53.839 -1.327 1.00 25.20 897 SER A N 1
ATOM 7317 C CA . SER A 1 897 ? 33.436 54.388 0.061 1.00 25.20 897 SER A CA 1
ATOM 7318 C C . SER A 1 897 ? 32.288 55.412 0.215 1.00 25.20 897 SER A C 1
ATOM 7320 O O . SER A 1 897 ? 32.155 56.248 -0.673 1.00 25.20 897 SER A O 1
ATOM 7322 N N . ALA A 1 898 ? 31.478 55.521 1.275 1.00 24.11 898 ALA A N 1
ATOM 7323 C CA . ALA A 1 898 ? 31.278 54.787 2.541 1.00 24.11 898 ALA A CA 1
ATOM 7324 C C . ALA A 1 898 ? 29.759 54.933 2.902 1.00 24.11 898 ALA A C 1
ATOM 7326 O O . ALA A 1 898 ? 28.983 55.136 1.975 1.00 24.11 898 ALA A O 1
ATOM 7327 N N . SER A 1 899 ? 29.179 54.861 4.112 1.00 23.48 899 SER A N 1
ATOM 7328 C CA . SER A 1 899 ? 29.557 54.703 5.542 1.00 23.48 899 SER A CA 1
ATOM 7329 C C . SER A 1 899 ? 28.317 54.081 6.266 1.00 23.48 899 SER A C 1
ATOM 7331 O O . SER A 1 899 ? 27.537 53.436 5.577 1.00 23.48 899 SER A O 1
ATOM 7333 N N . SER A 1 900 ? 27.949 54.150 7.560 1.00 23.47 900 SER A N 1
ATOM 7334 C CA . SER A 1 900 ? 28.404 54.653 8.890 1.00 23.47 900 SER A CA 1
ATOM 7335 C C . SER A 1 900 ? 27.348 54.158 9.917 1.00 23.47 900 SER A C 1
ATOM 7337 O O . SER A 1 900 ? 26.193 54.042 9.527 1.00 23.47 900 SER A O 1
ATOM 7339 N N . ALA A 1 901 ? 27.558 53.961 11.226 1.00 22.30 901 ALA A N 1
ATOM 7340 C CA . ALA A 1 901 ? 28.724 53.868 12.119 1.00 22.30 901 ALA A CA 1
ATOM 7341 C C . ALA A 1 901 ? 28.217 53.442 13.537 1.00 22.30 901 ALA A C 1
ATOM 7343 O O . ALA A 1 901 ? 27.012 53.336 13.735 1.00 22.30 901 ALA A O 1
ATOM 7344 N N . LEU A 1 902 ? 29.126 53.311 14.521 1.00 22.31 902 LEU A N 1
ATOM 7345 C CA . LEU A 1 902 ? 28.891 53.223 15.987 1.00 22.31 902 LEU A CA 1
ATOM 7346 C C . LEU A 1 902 ? 28.448 51.873 16.611 1.00 22.31 902 LEU A C 1
ATOM 7348 O O . LEU A 1 902 ? 27.273 51.568 16.778 1.00 22.31 902 LEU A O 1
ATOM 7352 N N . ASN A 1 903 ? 29.460 51.154 17.107 1.00 22.23 903 ASN A N 1
ATOM 7353 C CA . ASN A 1 903 ? 29.449 50.357 18.353 1.00 22.23 903 ASN A CA 1
ATOM 7354 C C . ASN A 1 903 ? 29.928 51.298 19.519 1.00 22.23 903 ASN A C 1
ATOM 7356 O O . ASN A 1 903 ? 30.220 52.459 19.203 1.00 22.23 903 ASN A O 1
ATOM 7360 N N . PRO A 1 904 ? 30.127 50.899 20.807 1.00 35.78 904 PRO A N 1
ATOM 7361 C CA . PRO A 1 904 ? 30.057 49.556 21.407 1.00 35.78 904 PRO A CA 1
ATOM 7362 C C . PRO A 1 904 ? 29.279 49.431 22.742 1.00 35.78 904 PRO A C 1
ATOM 7364 O O . PRO A 1 904 ? 29.015 50.425 23.408 1.00 35.78 904 PRO A O 1
ATOM 7367 N N . TYR A 1 905 ? 29.016 48.187 23.180 1.00 21.19 905 TYR A N 1
ATOM 7368 C CA . TYR A 1 905 ? 29.451 47.606 24.479 1.00 21.19 905 TYR A CA 1
ATOM 7369 C C . TYR A 1 905 ? 28.765 46.246 24.750 1.00 21.19 905 TYR A C 1
ATOM 7371 O O . TYR A 1 905 ? 27.551 46.150 24.618 1.00 21.19 905 TYR A O 1
ATOM 7379 N N . GLY A 1 906 ? 29.503 45.244 25.265 1.00 22.67 906 GLY A N 1
ATOM 7380 C CA . GLY A 1 906 ? 28.902 44.220 26.149 1.00 22.67 906 GLY A CA 1
ATOM 7381 C C . GLY A 1 906 ? 29.195 42.725 25.916 1.00 22.67 906 GLY A C 1
ATOM 7382 O O . GLY A 1 906 ? 28.334 42.016 25.415 1.00 22.67 906 GLY A O 1
ATOM 7383 N N . ARG A 1 907 ? 30.297 42.234 26.510 1.00 24.67 907 ARG A N 1
ATOM 7384 C CA . ARG A 1 907 ? 30.534 40.830 26.945 1.00 24.67 907 ARG A CA 1
ATOM 7385 C C . ARG A 1 907 ? 30.668 39.719 25.882 1.00 24.67 907 ARG A C 1
ATOM 7387 O O . ARG A 1 907 ? 30.549 39.935 24.685 1.00 24.67 907 ARG A O 1
ATOM 7394 N N . SER A 1 908 ? 31.077 38.554 26.389 1.00 23.34 908 SER A N 1
ATOM 7395 C CA . SER A 1 908 ? 31.703 37.424 25.697 1.00 23.34 908 SER A CA 1
ATOM 7396 C C . SER A 1 908 ? 31.398 36.116 26.432 1.00 23.34 908 SER A C 1
ATOM 7398 O O . SER A 1 908 ? 31.463 36.116 27.661 1.00 23.34 908 SER A O 1
ATOM 7400 N N . ASP A 1 909 ? 31.218 35.022 25.697 1.00 22.59 909 ASP A N 1
ATOM 7401 C CA . ASP A 1 909 ? 31.335 33.639 26.183 1.00 22.59 909 ASP A CA 1
ATOM 7402 C C . ASP A 1 909 ? 31.972 32.763 25.079 1.00 22.59 909 ASP A C 1
ATOM 7404 O O . ASP A 1 909 ? 32.169 33.233 23.957 1.00 22.59 909 ASP A O 1
ATOM 7408 N N . PHE A 1 910 ? 32.393 31.541 25.418 1.00 22.98 910 PHE A N 1
ATOM 7409 C CA . PHE A 1 910 ? 33.273 30.697 24.588 1.00 22.98 910 PHE A CA 1
ATOM 7410 C C . PHE A 1 910 ? 32.551 29.959 23.441 1.00 22.98 910 PHE A C 1
ATOM 7412 O O . PHE A 1 910 ? 31.394 29.567 23.573 1.00 22.98 910 PHE A O 1
ATOM 7419 N N . GLU A 1 911 ? 33.268 29.709 22.338 1.00 24.30 911 GLU A N 1
ATOM 7420 C CA . GLU A 1 911 ? 32.758 29.007 21.147 1.00 24.30 911 GLU A CA 1
ATOM 7421 C C . GLU A 1 911 ? 32.860 27.471 21.240 1.00 24.30 911 GLU A C 1
ATOM 7423 O O . GLU A 1 911 ? 33.892 26.918 21.626 1.00 24.30 911 GLU A O 1
ATOM 7428 N N . GLU A 1 912 ? 31.819 26.773 20.772 1.00 22.91 912 GLU A N 1
ATOM 7429 C CA . GLU A 1 912 ? 31.886 25.361 20.374 1.00 22.91 912 GLU A CA 1
ATOM 7430 C C . GLU A 1 912 ? 32.235 25.245 18.881 1.00 22.91 912 GLU A C 1
ATOM 7432 O O . GLU A 1 912 ? 31.579 25.844 18.031 1.00 22.91 912 GLU A O 1
ATOM 7437 N N . SER A 1 913 ? 33.214 24.409 18.522 1.00 21.78 913 SER A N 1
ATOM 7438 C CA . SER A 1 913 ? 33.503 24.087 17.114 1.00 21.78 913 SER A CA 1
ATOM 7439 C C . SER A 1 913 ? 32.578 22.987 16.576 1.00 21.78 913 SER A C 1
ATOM 7441 O O . SER A 1 913 ? 32.989 21.837 16.411 1.00 21.78 913 SER A O 1
ATOM 7443 N N . ALA A 1 914 ? 31.327 23.345 16.279 1.00 22.75 914 ALA A N 1
ATOM 7444 C CA . ALA A 1 914 ? 30.401 22.511 15.513 1.00 22.75 914 ALA A CA 1
ATOM 7445 C C . ALA A 1 914 ? 30.391 22.941 14.033 1.00 22.75 914 ALA A C 1
ATOM 7447 O O . ALA A 1 914 ? 30.027 24.069 13.705 1.00 22.75 914 ALA A O 1
ATOM 7448 N N . ALA A 1 915 ? 30.788 22.044 13.124 1.00 23.72 915 ALA A N 1
ATOM 7449 C CA . ALA A 1 915 ? 30.790 22.325 11.688 1.00 23.72 915 ALA A CA 1
ATOM 7450 C C . ALA A 1 915 ? 29.351 22.378 11.145 1.00 23.72 915 ALA A C 1
ATOM 7452 O O . ALA A 1 915 ? 28.652 21.365 11.099 1.00 23.72 915 ALA A O 1
ATOM 7453 N N . ASN A 1 916 ? 28.913 23.572 10.750 1.00 21.67 916 ASN A N 1
ATOM 7454 C CA . ASN A 1 916 ? 27.546 23.838 10.318 1.00 21.67 916 ASN A CA 1
ATOM 7455 C C . ASN A 1 916 ? 27.351 23.412 8.849 1.00 21.67 916 ASN A C 1
ATOM 7457 O O . ASN A 1 916 ? 28.093 23.869 7.979 1.00 21.67 916 ASN A O 1
ATOM 7461 N N . VAL A 1 917 ? 26.363 22.557 8.564 1.00 25.36 917 VAL A N 1
ATOM 7462 C CA . VAL A 1 917 ? 26.044 22.082 7.203 1.00 25.36 917 VAL A CA 1
ATOM 7463 C C . VAL A 1 917 ? 24.584 22.403 6.894 1.00 25.36 917 VAL A C 1
ATOM 7465 O O . VAL A 1 917 ? 23.682 21.664 7.277 1.00 25.36 917 VAL A O 1
ATOM 7468 N N . ASN A 1 918 ? 24.370 23.514 6.188 1.00 23.73 918 ASN A N 1
ATOM 7469 C CA . ASN A 1 918 ? 23.079 23.903 5.627 1.00 23.73 918 ASN A CA 1
ATOM 7470 C C . ASN A 1 918 ? 23.145 23.781 4.099 1.00 23.73 918 ASN A C 1
ATOM 7472 O O . ASN A 1 918 ? 23.776 24.612 3.450 1.00 23.73 918 ASN A O 1
ATOM 7476 N N . GLU A 1 919 ? 22.464 22.788 3.527 1.00 27.97 919 GLU A N 1
ATOM 7477 C CA . GLU A 1 919 ? 22.151 22.745 2.094 1.00 27.97 919 GLU A CA 1
ATOM 7478 C C . GLU A 1 919 ? 20.670 23.099 1.906 1.00 27.97 919 GLU A C 1
ATOM 7480 O O . GLU A 1 919 ? 19.782 22.377 2.361 1.00 27.97 919 GLU A O 1
ATOM 7485 N N . SER A 1 920 ? 20.394 24.235 1.264 1.00 24.03 920 SER A N 1
ATOM 7486 C CA . SER A 1 920 ? 19.038 24.737 1.026 1.00 24.03 920 SER A CA 1
ATOM 7487 C C . SER A 1 920 ? 18.584 24.450 -0.405 1.00 24.03 920 SER A C 1
ATOM 7489 O O . SER A 1 920 ? 18.966 25.164 -1.332 1.00 24.03 920 SER A O 1
ATOM 7491 N N . TYR A 1 921 ? 17.721 23.449 -0.581 1.00 27.03 921 TYR A N 1
ATOM 7492 C CA . TYR A 1 921 ? 16.947 23.286 -1.813 1.00 27.03 921 TYR A CA 1
ATOM 7493 C C . TYR A 1 921 ? 15.673 24.132 -1.719 1.00 27.03 921 TYR A C 1
ATOM 7495 O O . TYR A 1 921 ? 14.705 23.733 -1.072 1.00 27.03 921 TYR A O 1
ATOM 7503 N N . ASN A 1 922 ? 15.681 25.308 -2.351 1.00 25.14 922 ASN A N 1
ATOM 7504 C CA . ASN A 1 922 ? 14.463 26.088 -2.555 1.00 25.14 922 ASN A CA 1
ATOM 7505 C C . ASN A 1 922 ? 13.633 25.460 -3.678 1.00 25.14 922 ASN A C 1
ATOM 7507 O O . ASN A 1 922 ? 14.145 25.224 -4.770 1.00 25.14 922 ASN A O 1
ATOM 7511 N N . SER A 1 923 ? 12.344 25.256 -3.418 1.00 26.31 923 SER A N 1
ATOM 7512 C CA . SER A 1 923 ? 11.340 24.985 -4.443 1.00 26.31 923 SER A CA 1
ATOM 7513 C C . SER A 1 923 ? 10.472 26.229 -4.630 1.00 26.31 923 SER A C 1
ATOM 7515 O O . SER A 1 923 ? 9.544 26.440 -3.850 1.00 26.31 923 SER A O 1
ATOM 7517 N N . ASP A 1 924 ? 10.762 27.021 -5.656 1.00 23.89 924 ASP A N 1
ATOM 7518 C CA . ASP A 1 924 ? 9.849 28.032 -6.189 1.00 23.89 924 ASP A CA 1
ATOM 7519 C C . ASP A 1 924 ? 9.796 27.857 -7.708 1.00 23.89 924 ASP A C 1
ATOM 7521 O O . ASP A 1 924 ? 10.827 27.878 -8.381 1.00 23.89 924 ASP A O 1
ATOM 7525 N N . ASN A 1 925 ? 8.589 27.655 -8.238 1.00 28.75 925 ASN A N 1
ATOM 7526 C CA . ASN A 1 925 ? 8.351 27.622 -9.675 1.00 28.75 925 ASN A CA 1
ATOM 7527 C C . ASN A 1 925 ? 8.212 29.057 -10.188 1.00 28.75 925 ASN A C 1
ATOM 7529 O O . ASN A 1 925 ? 7.398 29.825 -9.673 1.00 28.75 925 ASN A O 1
ATOM 7533 N N . SER A 1 926 ? 8.917 29.373 -11.267 1.00 25.50 926 SER A N 1
ATOM 7534 C CA . SER A 1 926 ? 8.568 30.476 -12.160 1.00 25.50 926 SER A CA 1
ATOM 7535 C C . SER A 1 926 ? 8.846 30.037 -13.590 1.00 25.50 926 SER A C 1
ATOM 7537 O O . SER A 1 926 ? 9.985 29.691 -13.907 1.00 25.50 926 SER A O 1
ATOM 7539 N N . ASP A 1 927 ? 7.814 30.029 -14.425 1.00 30.20 927 ASP A N 1
ATOM 7540 C CA . ASP A 1 927 ? 7.896 29.629 -15.826 1.00 30.20 927 ASP A CA 1
ATOM 7541 C C . ASP A 1 927 ? 8.834 30.546 -16.625 1.00 30.20 927 ASP A C 1
ATOM 7543 O O . ASP A 1 927 ? 8.844 31.762 -16.425 1.00 30.20 927 ASP A O 1
ATOM 7547 N N . ASN A 1 928 ? 9.593 29.961 -17.553 1.00 26.36 928 ASN A N 1
ATOM 7548 C CA . ASN A 1 928 ? 10.136 30.633 -18.735 1.00 26.36 928 ASN A CA 1
ATOM 7549 C C . ASN A 1 928 ? 10.556 29.574 -19.763 1.00 26.36 928 ASN A C 1
ATOM 7551 O O . ASN A 1 928 ? 11.602 28.939 -19.627 1.00 26.36 928 ASN A O 1
ATOM 7555 N N . ASP A 1 929 ? 9.730 29.400 -20.793 1.00 29.17 929 ASP A N 1
ATOM 7556 C CA . ASP A 1 929 ? 10.094 28.682 -22.013 1.00 29.17 929 ASP A CA 1
ATOM 7557 C C . ASP A 1 929 ? 11.083 29.525 -22.833 1.00 29.17 929 ASP A C 1
ATOM 7559 O O . ASP A 1 929 ? 10.694 30.528 -23.427 1.00 29.17 929 ASP A O 1
ATOM 7563 N N . GLU A 1 930 ? 12.332 29.074 -22.959 1.00 27.45 930 GLU A N 1
ATOM 7564 C CA . GLU A 1 930 ? 13.127 29.306 -24.171 1.00 27.45 930 GLU A CA 1
ATOM 7565 C C . GLU A 1 930 ? 13.904 28.033 -24.523 1.00 27.45 930 GLU A C 1
ATOM 7567 O O . GLU A 1 930 ? 14.839 27.625 -23.836 1.00 27.45 930 GLU A O 1
ATOM 7572 N N . GLY A 1 931 ? 13.508 27.376 -25.616 1.00 26.95 931 GLY A N 1
ATOM 7573 C CA . GLY A 1 931 ? 14.186 26.169 -26.088 1.00 26.95 931 GLY A CA 1
ATOM 7574 C C . GLY A 1 931 ? 15.572 26.449 -26.684 1.00 26.95 931 GLY A C 1
ATOM 7575 O O . GLY A 1 931 ? 15.837 27.521 -27.237 1.00 26.95 931 GLY A O 1
ATOM 7576 N N . GLY A 1 932 ? 16.441 25.440 -26.679 1.00 24.42 932 GLY A N 1
ATOM 7577 C CA . GLY A 1 932 ? 17.732 25.477 -27.369 1.00 24.42 932 GLY A CA 1
ATOM 7578 C C . GLY A 1 932 ? 18.723 24.471 -26.792 1.00 24.42 932 GLY A C 1
ATOM 7579 O O . GLY A 1 932 ? 18.948 24.437 -25.588 1.00 24.42 932 GLY A O 1
ATOM 7580 N N . GLY A 1 933 ? 19.328 23.645 -27.646 1.00 31.05 933 GLY A N 1
ATOM 7581 C CA . GLY A 1 933 ? 20.392 22.738 -27.221 1.00 31.05 933 GLY A CA 1
ATOM 7582 C C . GLY A 1 933 ? 21.711 23.484 -27.003 1.00 31.05 933 GLY A C 1
ATOM 7583 O O . GLY A 1 933 ? 22.174 24.186 -27.899 1.00 31.05 933 GLY A O 1
ATOM 7584 N N . GLY A 1 934 ? 22.339 23.300 -25.840 1.00 31.80 934 GLY A N 1
ATOM 7585 C CA . GLY A 1 934 ? 23.681 23.814 -25.557 1.00 31.80 934 GLY A CA 1
ATOM 7586 C C . GLY A 1 934 ? 24.013 23.846 -24.062 1.00 31.80 934 GLY A C 1
ATOM 7587 O O . GLY A 1 934 ? 23.263 24.401 -23.273 1.00 31.80 934 GLY A O 1
ATOM 7588 N N . ASN A 1 935 ? 25.160 23.275 -23.681 1.00 31.25 935 ASN A N 1
ATOM 7589 C CA . ASN A 1 935 ? 25.781 23.390 -22.352 1.00 31.25 935 ASN A CA 1
ATOM 7590 C C . ASN A 1 935 ? 24.892 23.121 -21.116 1.00 31.25 935 ASN A C 1
ATOM 7592 O O . ASN A 1 935 ? 24.743 23.982 -20.249 1.00 31.25 935 ASN A O 1
ATOM 7596 N N . VAL A 1 936 ? 24.504 21.857 -20.897 1.00 36.59 936 VAL A N 1
ATOM 7597 C CA . VAL A 1 936 ? 24.315 21.350 -19.518 1.00 36.59 936 VAL A CA 1
ATOM 7598 C C . VAL A 1 936 ? 25.694 21.082 -18.900 1.00 36.59 936 VAL A C 1
ATOM 7600 O O . VAL A 1 936 ? 26.111 19.949 -18.670 1.00 36.59 936 VAL A O 1
ATOM 7603 N N . GLY A 1 937 ? 26.439 22.161 -18.663 1.00 38.50 937 GLY A N 1
ATOM 7604 C CA . GLY A 1 937 ? 27.711 22.138 -17.948 1.00 38.50 937 GLY A CA 1
ATOM 7605 C C . GLY A 1 937 ? 27.489 22.021 -16.443 1.00 38.50 937 GLY A C 1
ATOM 7606 O O . GLY A 1 937 ? 27.800 22.958 -15.713 1.00 38.50 937 GLY A O 1
ATOM 7607 N N . THR A 1 938 ? 26.931 20.901 -15.963 1.00 52.25 938 THR A N 1
ATOM 7608 C CA . THR A 1 938 ? 26.877 20.635 -14.515 1.00 52.25 938 THR A CA 1
ATOM 7609 C C . THR A 1 938 ? 28.292 20.655 -13.956 1.00 52.25 938 THR A C 1
ATOM 7611 O O . THR A 1 938 ? 29.148 19.909 -14.433 1.00 52.25 938 THR A O 1
ATOM 7614 N N . ASP A 1 939 ? 28.535 21.494 -12.950 1.00 55.91 939 ASP A N 1
ATOM 7615 C CA . ASP A 1 939 ? 29.873 21.736 -12.418 1.00 55.91 939 ASP A CA 1
ATOM 7616 C C . ASP A 1 939 ? 30.370 20.568 -11.547 1.00 55.91 939 ASP A C 1
ATOM 7618 O O . ASP A 1 939 ? 30.362 20.592 -10.312 1.00 55.91 939 ASP A O 1
ATOM 7622 N N . ILE A 1 940 ? 30.834 19.520 -12.232 1.00 67.38 940 ILE A N 1
ATOM 7623 C CA . ILE A 1 940 ? 31.407 18.300 -11.653 1.00 67.38 940 ILE A CA 1
ATOM 7624 C C . ILE A 1 940 ? 32.628 18.561 -10.764 1.00 67.38 940 ILE A C 1
ATOM 7626 O O . ILE A 1 940 ? 33.062 17.654 -10.056 1.00 67.38 940 ILE A O 1
ATOM 7630 N N . THR A 1 941 ? 33.196 19.773 -10.755 1.00 63.22 941 THR A N 1
ATOM 7631 C CA . THR A 1 941 ? 34.297 20.119 -9.847 1.00 63.22 941 THR A CA 1
ATOM 7632 C C . THR A 1 941 ? 33.814 20.310 -8.407 1.00 63.22 941 THR A C 1
ATOM 7634 O O . THR A 1 941 ? 34.557 19.998 -7.475 1.00 63.22 941 THR A O 1
ATOM 7637 N N . ASN A 1 942 ? 32.553 20.719 -8.225 1.00 67.12 942 ASN A N 1
ATOM 7638 C CA . ASN A 1 942 ? 31.947 21.029 -6.929 1.00 67.12 942 ASN A CA 1
ATOM 7639 C C . ASN A 1 942 ? 31.076 19.889 -6.354 1.00 67.12 942 ASN A C 1
ATOM 7641 O O . ASN A 1 942 ? 30.766 19.894 -5.163 1.00 67.12 942 ASN A O 1
ATOM 7645 N N . GLU A 1 943 ? 30.714 18.868 -7.144 1.00 73.19 943 GLU A N 1
ATOM 7646 C CA . GLU A 1 943 ? 29.891 17.744 -6.663 1.00 73.19 943 GLU A CA 1
ATOM 7647 C C . GLU A 1 943 ? 30.612 16.878 -5.603 1.00 73.19 943 GLU A C 1
ATOM 7649 O O . GLU A 1 943 ? 31.814 16.596 -5.699 1.00 73.19 943 GLU A O 1
ATOM 7654 N N . SER A 1 944 ? 29.870 16.384 -4.602 1.00 76.88 944 SER A N 1
ATOM 7655 C CA . SER A 1 944 ? 30.405 15.482 -3.575 1.00 76.88 944 SER A CA 1
ATOM 7656 C C . SER A 1 944 ? 30.919 14.159 -4.169 1.00 76.88 944 SER A C 1
ATOM 7658 O O . SER A 1 944 ? 30.336 13.579 -5.086 1.00 76.88 944 SER A O 1
ATOM 7660 N N . MET A 1 945 ? 32.001 13.617 -3.598 1.00 77.19 945 MET A N 1
ATOM 7661 C CA . MET A 1 945 ? 32.619 12.375 -4.093 1.00 77.19 945 MET A CA 1
ATOM 7662 C C . MET A 1 945 ? 31.655 11.171 -4.076 1.00 77.19 945 MET A C 1
ATOM 7664 O O . MET A 1 945 ? 31.793 10.256 -4.888 1.00 77.19 945 MET A O 1
ATOM 7668 N N . ARG A 1 946 ? 30.675 11.173 -3.161 1.00 74.62 946 ARG A N 1
ATOM 7669 C CA . ARG A 1 946 ? 29.638 10.138 -3.036 1.00 74.62 946 ARG A CA 1
ATOM 7670 C C . ARG A 1 946 ? 28.645 10.203 -4.196 1.00 74.62 946 ARG A C 1
ATOM 7672 O O . ARG A 1 946 ? 28.337 9.162 -4.775 1.00 74.62 946 ARG A O 1
ATOM 7679 N N . ASN A 1 947 ? 28.181 11.402 -4.541 1.00 75.12 947 ASN A N 1
ATOM 7680 C CA . ASN A 1 947 ? 27.173 11.601 -5.581 1.00 75.12 947 ASN A CA 1
ATOM 7681 C C . ASN A 1 947 ? 27.781 11.335 -6.965 1.00 75.12 947 ASN A C 1
ATOM 7683 O O . ASN A 1 947 ? 27.261 10.494 -7.697 1.00 75.12 947 ASN A O 1
ATOM 7687 N N . LEU A 1 948 ? 28.973 11.884 -7.233 1.00 81.06 948 LEU A N 1
ATOM 7688 C CA . LEU A 1 948 ? 29.734 11.631 -8.462 1.00 81.06 948 LEU A CA 1
ATOM 7689 C C . LEU A 1 948 ? 30.019 10.128 -8.664 1.00 81.06 948 LEU A C 1
ATOM 7691 O O . LEU A 1 948 ? 29.849 9.599 -9.763 1.00 81.06 948 LEU A O 1
ATOM 7695 N N . THR A 1 949 ? 30.364 9.397 -7.593 1.00 80.94 949 THR A N 1
ATOM 7696 C CA . THR A 1 949 ? 30.522 7.927 -7.625 1.00 80.94 949 THR A CA 1
ATOM 7697 C C . THR A 1 949 ? 29.216 7.213 -7.989 1.00 80.94 949 THR A C 1
ATOM 7699 O O . THR A 1 949 ? 29.220 6.305 -8.823 1.00 80.94 949 THR A O 1
ATOM 7702 N N . ALA A 1 950 ? 28.095 7.608 -7.378 1.00 79.50 950 ALA A N 1
ATOM 7703 C CA . ALA A 1 950 ? 26.790 6.993 -7.615 1.00 79.50 950 ALA A CA 1
ATOM 7704 C C . ALA A 1 950 ? 26.275 7.255 -9.042 1.00 79.50 950 ALA A C 1
ATOM 7706 O O . ALA A 1 950 ? 25.869 6.309 -9.721 1.00 79.50 950 ALA A O 1
ATOM 7707 N N . ARG A 1 951 ? 26.369 8.503 -9.523 1.00 81.56 951 ARG A N 1
ATOM 7708 C CA . ARG A 1 951 ? 26.003 8.909 -10.889 1.00 81.56 951 ARG A CA 1
ATOM 7709 C C . ARG A 1 951 ? 26.852 8.168 -11.927 1.00 81.56 951 ARG A C 1
ATOM 7711 O O . ARG A 1 951 ? 26.302 7.549 -12.834 1.00 81.56 951 ARG A O 1
ATOM 7718 N N . THR A 1 952 ? 28.170 8.100 -11.726 1.00 85.44 952 THR A N 1
ATOM 7719 C CA . THR A 1 952 ? 29.090 7.336 -12.593 1.00 85.44 952 THR A CA 1
ATOM 7720 C C . THR A 1 952 ? 28.721 5.849 -12.661 1.00 85.44 952 THR A C 1
ATOM 7722 O O . THR A 1 952 ? 28.609 5.288 -13.750 1.00 85.44 952 THR A O 1
ATOM 7725 N N . LYS A 1 953 ? 28.463 5.202 -11.513 1.00 85.56 953 LYS A N 1
ATOM 7726 C CA . LYS A 1 953 ? 28.053 3.786 -11.461 1.00 85.56 953 LYS A CA 1
ATOM 7727 C C . LYS A 1 953 ? 26.705 3.544 -12.152 1.00 85.56 953 LYS A C 1
ATOM 7729 O O . LYS A 1 953 ? 26.545 2.512 -12.806 1.00 85.56 953 LYS A O 1
ATOM 7734 N N . MET A 1 954 ? 25.749 4.470 -12.027 1.00 84.69 954 MET A N 1
ATOM 7735 C CA . MET A 1 954 ? 24.458 4.399 -12.722 1.00 84.69 954 MET A CA 1
ATOM 7736 C C . MET A 1 954 ? 24.654 4.403 -14.241 1.00 84.69 954 MET A C 1
ATOM 7738 O O . MET A 1 954 ? 24.166 3.497 -14.914 1.00 84.69 954 MET A O 1
ATOM 7742 N N . ILE A 1 955 ? 25.404 5.373 -14.772 1.00 84.75 955 ILE A N 1
ATOM 7743 C CA . ILE A 1 955 ? 25.568 5.536 -16.221 1.00 84.75 955 ILE A CA 1
ATOM 7744 C C . ILE A 1 955 ? 26.386 4.386 -16.825 1.00 84.75 955 ILE A C 1
ATOM 7746 O O . ILE A 1 955 ? 25.975 3.809 -17.828 1.00 84.75 955 ILE A O 1
ATOM 7750 N N . ILE A 1 956 ? 27.479 3.957 -16.183 1.00 86.38 956 ILE A N 1
ATOM 7751 C CA . ILE A 1 956 ? 28.244 2.776 -16.627 1.00 86.38 956 ILE A CA 1
ATOM 7752 C C . ILE A 1 956 ? 27.360 1.521 -16.632 1.00 86.38 956 ILE A C 1
ATOM 7754 O O . ILE A 1 956 ? 27.456 0.699 -17.545 1.00 86.38 956 ILE A O 1
ATOM 7758 N N . THR A 1 957 ? 26.462 1.382 -15.652 1.00 86.00 957 THR A N 1
ATOM 7759 C CA . THR A 1 957 ? 25.491 0.280 -15.632 1.00 86.00 957 THR A CA 1
ATOM 7760 C C . THR A 1 957 ? 24.480 0.400 -16.779 1.00 86.00 957 THR A C 1
ATOM 7762 O O . THR A 1 957 ? 24.174 -0.625 -17.385 1.00 86.00 957 THR A O 1
ATOM 7765 N N . TYR A 1 958 ? 24.019 1.607 -17.139 1.00 88.75 958 TYR A N 1
ATOM 7766 C CA . TYR A 1 958 ? 23.179 1.809 -18.327 1.00 88.75 958 TYR A CA 1
ATOM 7767 C C . TYR A 1 958 ? 23.907 1.399 -19.602 1.00 88.75 958 TYR A C 1
ATOM 7769 O O . TYR A 1 958 ? 23.467 0.475 -20.276 1.00 88.75 958 TYR A O 1
ATOM 7777 N N . CYS A 1 959 ? 25.054 2.015 -19.894 1.00 88.38 959 CYS A N 1
ATOM 7778 C CA . CYS A 1 959 ? 25.802 1.764 -21.121 1.00 88.38 959 CYS A CA 1
ATOM 7779 C C . CYS A 1 959 ? 26.185 0.283 -21.263 1.00 88.38 959 CYS A C 1
ATOM 7781 O O . CYS A 1 959 ? 26.131 -0.248 -22.369 1.00 88.38 959 CYS A O 1
ATOM 7783 N N . TYR A 1 960 ? 26.486 -0.423 -20.166 1.00 86.94 960 TYR A N 1
ATOM 7784 C CA . TYR A 1 960 ? 26.689 -1.872 -20.217 1.00 86.94 960 TYR A CA 1
ATOM 7785 C C . TYR A 1 960 ? 25.405 -2.637 -20.574 1.00 86.94 960 TYR A C 1
ATOM 7787 O O . TYR A 1 960 ? 25.414 -3.485 -21.465 1.00 86.94 960 TYR A O 1
ATOM 7795 N N . LYS A 1 961 ? 24.290 -2.349 -19.892 1.00 89.44 961 LYS A N 1
ATOM 7796 C CA . LYS A 1 961 ? 23.010 -3.041 -20.104 1.00 89.44 961 LYS A CA 1
ATOM 7797 C C . LYS A 1 961 ? 22.428 -2.759 -21.492 1.00 89.44 961 LYS A C 1
ATOM 7799 O O . LYS A 1 961 ? 21.893 -3.681 -22.105 1.00 89.44 961 LYS A O 1
ATOM 7804 N N . SER A 1 962 ? 22.586 -1.546 -22.011 1.00 91.12 962 SER A N 1
ATOM 7805 C CA . SER A 1 962 ? 22.194 -1.168 -23.373 1.00 91.12 962 SER A CA 1
ATOM 7806 C C . SER A 1 962 ? 23.064 -1.850 -24.430 1.00 91.12 962 SER A C 1
ATOM 7808 O O . SER A 1 962 ? 22.529 -2.294 -25.438 1.00 91.12 962 SER A O 1
ATOM 7810 N N . CYS A 1 963 ? 24.363 -2.046 -24.175 1.00 89.94 963 CYS A N 1
ATOM 7811 C CA . CYS A 1 963 ? 25.244 -2.829 -25.050 1.00 89.94 963 CYS A CA 1
ATOM 7812 C C . CYS A 1 963 ? 24.853 -4.323 -25.101 1.00 89.94 963 CYS A C 1
ATOM 7814 O O . CYS A 1 963 ? 24.774 -4.895 -26.186 1.00 89.94 963 CYS A O 1
ATOM 7816 N N . ILE A 1 964 ? 24.508 -4.948 -23.963 1.00 90.62 964 ILE A N 1
ATOM 7817 C CA . ILE A 1 964 ? 23.973 -6.328 -23.957 1.00 90.62 964 ILE A CA 1
ATOM 7818 C C . ILE A 1 964 ? 22.629 -6.390 -24.704 1.00 90.62 964 ILE A C 1
ATOM 7820 O O . ILE A 1 964 ? 22.400 -7.304 -25.493 1.00 90.62 964 ILE A O 1
ATOM 7824 N N . PHE A 1 965 ? 21.751 -5.403 -24.506 1.00 92.00 965 PHE A N 1
ATOM 7825 C CA . PHE A 1 965 ? 20.456 -5.372 -25.186 1.00 92.00 965 PHE A CA 1
ATOM 7826 C C . PHE A 1 965 ? 20.624 -5.195 -26.703 1.00 92.00 965 PHE A C 1
ATOM 7828 O O . PHE A 1 965 ? 19.968 -5.892 -27.472 1.00 92.00 965 PHE A O 1
ATOM 7835 N N . LEU A 1 966 ? 21.568 -4.357 -27.141 1.00 91.25 966 LEU A N 1
ATOM 7836 C CA . LEU A 1 966 ? 21.944 -4.198 -28.547 1.00 91.25 966 LEU A CA 1
ATOM 7837 C C . LEU A 1 966 ? 22.514 -5.493 -29.151 1.00 91.25 966 LEU A C 1
ATOM 7839 O O . LEU A 1 966 ? 22.129 -5.854 -30.261 1.00 91.25 966 LEU A O 1
ATOM 7843 N N . ASN A 1 967 ? 23.346 -6.237 -28.416 1.00 91.75 967 ASN A N 1
ATOM 7844 C CA . ASN A 1 967 ? 23.827 -7.567 -28.815 1.00 91.75 967 ASN A CA 1
ATOM 7845 C C . ASN A 1 967 ? 22.663 -8.560 -29.010 1.00 91.75 967 ASN A C 1
ATOM 7847 O O . ASN A 1 967 ? 22.575 -9.209 -30.054 1.00 91.75 967 ASN A O 1
ATOM 7851 N N . LEU A 1 968 ? 21.709 -8.605 -28.072 1.00 90.06 968 LEU A N 1
ATOM 7852 C CA . LEU A 1 968 ? 20.495 -9.422 -28.192 1.00 90.06 968 LEU A CA 1
ATOM 7853 C C . LEU A 1 968 ? 19.596 -8.984 -29.361 1.00 90.06 968 LEU A C 1
ATOM 7855 O O . LEU A 1 968 ? 18.951 -9.826 -29.986 1.00 90.06 968 LEU A O 1
ATOM 7859 N N . LEU A 1 969 ? 19.551 -7.692 -29.685 1.00 89.69 969 LEU A N 1
ATOM 7860 C CA . LEU A 1 969 ? 18.815 -7.177 -30.840 1.00 89.69 969 LEU A CA 1
ATOM 7861 C C . LEU A 1 969 ? 19.504 -7.555 -32.161 1.00 89.69 969 LEU A C 1
ATOM 7863 O O . LEU A 1 969 ? 18.835 -8.058 -33.061 1.00 89.69 969 LEU A O 1
ATOM 7867 N N . CYS A 1 970 ? 20.829 -7.413 -32.257 1.00 90.06 970 CYS A N 1
ATOM 7868 C CA . CYS A 1 970 ? 21.617 -7.840 -33.420 1.00 90.06 970 CYS A CA 1
ATOM 7869 C C . CYS A 1 970 ? 21.531 -9.356 -33.651 1.00 90.06 970 CYS A C 1
ATOM 7871 O O . CYS A 1 970 ? 21.477 -9.795 -34.796 1.00 90.06 970 CYS A O 1
ATOM 7873 N 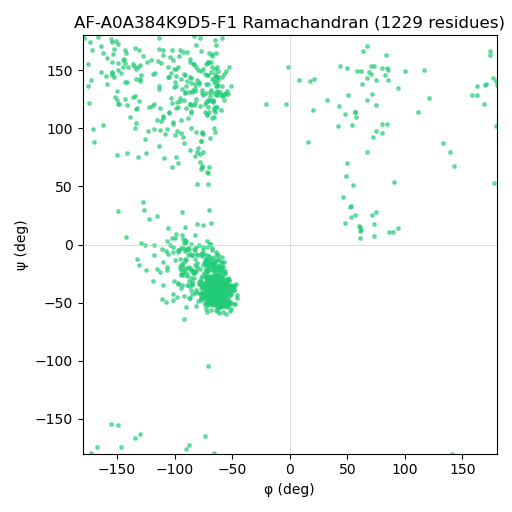N . LYS A 1 971 ? 21.462 -10.154 -32.576 1.00 89.25 971 LYS A N 1
ATOM 7874 C CA . LYS A 1 971 ? 21.275 -11.611 -32.637 1.00 89.25 971 LYS A CA 1
ATOM 7875 C C . LYS A 1 971 ? 19.916 -12.020 -33.215 1.00 89.25 971 LYS A C 1
ATOM 7877 O O . LYS A 1 971 ? 19.859 -12.946 -34.016 1.00 89.25 971 LYS A O 1
ATOM 7882 N N . ASN A 1 972 ? 18.832 -11.380 -32.772 1.00 87.12 972 ASN A N 1
ATOM 7883 C CA . ASN A 1 972 ? 17.465 -11.817 -33.086 1.00 87.12 972 ASN A CA 1
ATOM 7884 C C . ASN A 1 972 ? 16.851 -11.101 -34.307 1.00 87.12 972 ASN A C 1
ATOM 7886 O O . ASN A 1 972 ? 15.982 -11.668 -34.962 1.00 87.12 972 ASN A O 1
ATOM 7890 N N . TYR A 1 973 ? 17.304 -9.884 -34.637 1.00 86.19 973 TYR A N 1
ATOM 7891 C CA . TYR A 1 973 ? 16.722 -9.032 -35.688 1.00 86.19 973 TYR A CA 1
ATOM 7892 C C . TYR A 1 973 ? 17.734 -8.512 -36.738 1.00 86.19 973 TYR A C 1
ATOM 7894 O O . TYR A 1 973 ? 17.582 -7.373 -37.194 1.00 86.19 973 TYR A O 1
ATOM 7902 N N . PRO A 1 974 ? 18.759 -9.285 -37.166 1.00 86.50 974 PRO A N 1
ATOM 7903 C CA . PRO A 1 974 ? 19.836 -8.758 -38.011 1.00 86.50 974 PRO A CA 1
ATOM 7904 C C . PRO A 1 974 ? 19.323 -8.201 -39.347 1.00 86.50 974 PRO A C 1
ATOM 7906 O O . PRO A 1 974 ? 19.704 -7.103 -39.745 1.00 86.50 974 PRO A O 1
ATOM 7909 N N . ASN A 1 975 ? 18.377 -8.888 -39.996 1.00 83.56 975 ASN A N 1
ATOM 7910 C CA . ASN A 1 975 ? 17.800 -8.431 -41.261 1.00 83.56 975 ASN A CA 1
ATOM 7911 C C . ASN A 1 975 ? 16.998 -7.125 -41.104 1.00 83.56 975 ASN A C 1
ATOM 7913 O O . ASN A 1 975 ? 17.132 -6.234 -41.940 1.00 83.56 975 ASN A O 1
ATOM 7917 N N . ASN A 1 976 ? 16.213 -6.960 -40.032 1.00 82.50 976 ASN A N 1
ATOM 7918 C CA . ASN A 1 976 ? 15.457 -5.725 -39.767 1.00 82.50 976 ASN A CA 1
ATOM 7919 C C . ASN A 1 976 ? 16.374 -4.533 -39.450 1.00 82.50 976 ASN A C 1
ATOM 7921 O O . ASN A 1 976 ? 16.020 -3.392 -39.741 1.00 82.50 976 ASN A O 1
ATOM 7925 N N . ILE A 1 977 ? 17.547 -4.800 -38.869 1.00 85.31 977 ILE A N 1
ATOM 7926 C CA . ILE A 1 977 ? 18.582 -3.798 -38.606 1.00 85.31 977 ILE A CA 1
ATOM 7927 C C . ILE A 1 977 ? 19.257 -3.379 -39.918 1.00 85.31 977 ILE A C 1
ATOM 7929 O O . ILE A 1 977 ? 19.238 -2.199 -40.257 1.00 85.31 977 ILE A O 1
ATOM 7933 N N . VAL A 1 978 ? 19.801 -4.330 -40.686 1.00 84.88 978 VAL A N 1
ATOM 7934 C CA . VAL A 1 978 ? 20.608 -4.026 -41.884 1.00 84.88 978 VAL A CA 1
ATOM 7935 C C . VAL A 1 978 ? 19.771 -3.517 -43.066 1.00 84.88 978 VAL A C 1
ATOM 7937 O O . VAL A 1 978 ? 20.262 -2.723 -43.861 1.00 84.88 978 VAL A O 1
ATOM 7940 N N . THR A 1 979 ? 18.493 -3.895 -43.180 1.00 81.56 979 THR A N 1
ATOM 7941 C CA . THR A 1 979 ? 17.603 -3.361 -44.239 1.00 81.56 979 THR A CA 1
ATOM 7942 C C . THR A 1 979 ? 17.100 -1.938 -43.973 1.00 81.56 979 THR A C 1
ATOM 7944 O O . THR A 1 979 ? 16.523 -1.320 -44.867 1.00 81.56 979 THR A O 1
ATOM 7947 N N . SER A 1 980 ? 17.316 -1.400 -42.769 1.00 81.81 980 SER A N 1
ATOM 7948 C CA . SER A 1 980 ? 16.886 -0.059 -42.377 1.00 81.81 980 SER A CA 1
ATOM 7949 C C . SER A 1 980 ? 18.094 0.867 -42.262 1.00 81.81 980 SER A C 1
ATOM 7951 O O . SER A 1 980 ? 18.724 0.931 -41.209 1.00 81.81 980 SER A O 1
ATOM 7953 N N . ASN A 1 981 ? 18.404 1.618 -43.329 1.00 75.69 981 ASN A N 1
ATOM 7954 C CA . ASN A 1 981 ? 19.542 2.553 -43.381 1.00 75.69 981 ASN A CA 1
ATOM 7955 C C . ASN A 1 981 ? 19.641 3.429 -42.115 1.00 75.69 981 ASN A C 1
ATOM 7957 O O . ASN A 1 981 ? 20.707 3.554 -41.518 1.00 75.69 981 ASN A O 1
ATOM 7961 N N . THR A 1 982 ? 18.509 3.985 -41.666 1.00 79.50 982 THR A N 1
ATOM 7962 C CA . THR A 1 982 ? 18.430 4.856 -40.485 1.00 79.50 982 THR A CA 1
ATOM 7963 C C . THR A 1 982 ? 18.772 4.128 -39.181 1.00 79.50 982 THR A C 1
ATOM 7965 O O . THR A 1 982 ? 19.335 4.750 -38.287 1.00 79.50 982 THR A O 1
ATOM 7968 N N . ILE A 1 983 ? 18.463 2.831 -39.045 1.00 84.88 983 ILE A N 1
ATOM 7969 C CA . ILE A 1 983 ? 18.864 2.026 -37.876 1.00 84.88 983 ILE A CA 1
ATOM 7970 C C . ILE A 1 983 ? 20.326 1.585 -38.006 1.00 84.88 983 ILE A C 1
ATOM 7972 O O . ILE A 1 983 ? 21.094 1.762 -37.062 1.00 84.88 983 ILE A O 1
ATOM 7976 N N . LEU A 1 984 ? 20.710 1.035 -39.162 1.00 87.81 984 LEU A N 1
ATOM 7977 C CA . LEU A 1 984 ? 22.049 0.508 -39.424 1.00 87.81 984 LEU A CA 1
ATOM 7978 C C . LEU A 1 984 ? 23.130 1.557 -39.138 1.00 87.81 984 LEU A C 1
ATOM 7980 O O . LEU A 1 984 ? 24.037 1.290 -38.355 1.00 87.81 984 LEU A O 1
ATOM 7984 N N . SER A 1 985 ? 22.975 2.763 -39.691 1.00 85.81 985 SER A N 1
ATOM 7985 C CA . SER A 1 985 ? 23.914 3.879 -39.517 1.00 85.81 985 SER A CA 1
ATOM 7986 C C . SER A 1 985 ? 24.122 4.246 -38.039 1.00 85.81 985 SER A C 1
ATOM 7988 O O . SER A 1 985 ? 25.251 4.387 -37.561 1.00 85.81 985 SER A O 1
ATOM 7990 N N . GLN A 1 986 ? 23.032 4.303 -37.262 1.00 87.56 986 GLN A N 1
ATOM 7991 C CA . GLN A 1 986 ? 23.086 4.596 -35.825 1.00 87.56 986 GLN A CA 1
ATOM 7992 C C . GLN A 1 986 ? 23.725 3.464 -35.010 1.00 87.56 986 GLN A C 1
ATOM 7994 O O . GLN A 1 986 ? 24.484 3.740 -34.080 1.00 87.56 986 GLN A O 1
ATOM 7999 N N . ILE A 1 987 ? 23.443 2.198 -35.343 1.00 89.81 987 ILE A N 1
ATOM 8000 C CA . ILE A 1 987 ? 24.045 1.036 -34.672 1.00 89.81 987 ILE A CA 1
ATOM 8001 C C . ILE A 1 987 ? 25.545 0.964 -34.973 1.00 89.81 987 ILE A C 1
ATOM 8003 O O . ILE A 1 987 ? 26.331 0.777 -34.048 1.00 89.81 987 ILE A O 1
ATOM 8007 N N . VAL A 1 988 ? 25.952 1.193 -36.225 1.00 90.50 988 VAL A N 1
ATOM 8008 C CA . VAL A 1 988 ? 27.362 1.283 -36.636 1.00 90.50 988 VAL A CA 1
ATOM 8009 C C . VAL A 1 988 ? 28.079 2.409 -35.887 1.00 90.50 988 VAL A C 1
ATOM 8011 O O . VAL A 1 988 ? 29.091 2.153 -35.238 1.00 90.50 988 VAL A O 1
ATOM 8014 N N . THR A 1 989 ? 27.511 3.622 -35.864 1.00 89.00 989 THR A N 1
ATOM 8015 C CA . THR A 1 989 ? 28.075 4.760 -35.108 1.00 89.00 989 THR A CA 1
ATOM 8016 C C . 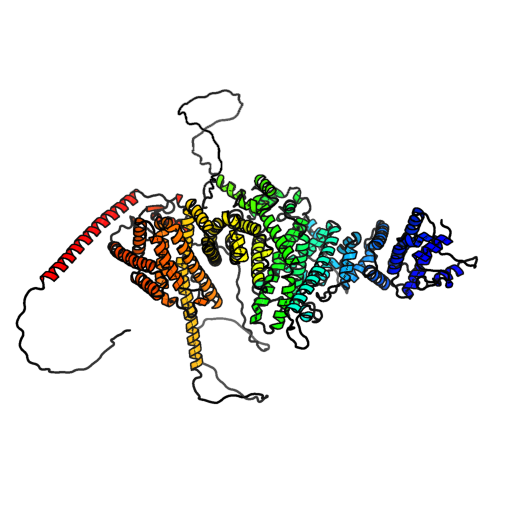THR A 1 989 ? 28.228 4.425 -33.621 1.00 89.00 989 THR A C 1
ATOM 8018 O O . THR A 1 989 ? 29.270 4.691 -33.027 1.00 89.00 989 THR A O 1
ATOM 8021 N N . CYS A 1 990 ? 27.219 3.797 -33.010 1.00 89.06 990 CYS A N 1
ATOM 8022 C CA . CYS A 1 990 ? 27.237 3.419 -31.597 1.00 89.06 990 CYS A CA 1
ATOM 8023 C C . CYS A 1 990 ? 28.288 2.343 -31.275 1.00 89.06 990 CYS A C 1
ATOM 8025 O O . CYS A 1 990 ? 29.021 2.467 -30.290 1.00 89.06 990 CYS A O 1
ATOM 8027 N N . LEU A 1 991 ? 28.385 1.290 -32.090 1.00 90.19 991 LEU A N 1
ATOM 8028 C CA . LEU A 1 991 ? 29.345 0.203 -31.888 1.00 90.19 991 LEU A CA 1
ATOM 8029 C C . LEU A 1 991 ? 30.789 0.662 -32.168 1.00 90.19 991 LEU A C 1
ATOM 8031 O O . LEU A 1 991 ? 31.691 0.312 -31.403 1.00 90.19 991 LEU A O 1
ATOM 8035 N N . ASN A 1 992 ? 31.013 1.499 -33.188 1.00 89.94 992 ASN A N 1
ATOM 8036 C CA . ASN A 1 992 ? 32.314 2.128 -33.443 1.00 89.94 992 ASN A CA 1
ATOM 8037 C C . ASN A 1 992 ? 32.715 3.092 -32.319 1.00 89.94 992 ASN A C 1
ATOM 8039 O O . ASN A 1 992 ? 33.859 3.055 -31.863 1.00 89.94 992 ASN A O 1
ATOM 8043 N N . CYS A 1 993 ? 31.774 3.897 -31.811 1.00 86.94 993 CYS A N 1
ATOM 8044 C CA . CYS A 1 993 ? 31.982 4.744 -30.639 1.00 86.94 993 CYS A CA 1
ATOM 8045 C C . CYS A 1 993 ? 32.478 3.906 -29.449 1.00 86.94 993 CYS A C 1
ATOM 8047 O O . CYS A 1 993 ? 33.568 4.156 -28.927 1.00 86.94 993 CYS A O 1
ATOM 8049 N N . TYR A 1 994 ? 31.764 2.835 -29.078 1.00 86.56 994 TYR A N 1
ATOM 8050 C CA . TYR A 1 994 ? 32.226 1.932 -28.020 1.00 86.56 994 TYR A CA 1
ATOM 8051 C C . TYR A 1 994 ? 33.623 1.334 -28.296 1.00 86.56 994 TYR A C 1
ATOM 8053 O O . TYR A 1 994 ? 34.419 1.228 -27.359 1.00 86.56 994 TYR A O 1
ATOM 8061 N N . PHE A 1 995 ? 33.959 0.965 -29.539 1.00 86.00 995 PHE A N 1
ATOM 8062 C CA . PHE A 1 995 ? 35.306 0.487 -29.889 1.00 86.00 995 PHE A CA 1
ATOM 8063 C C . PHE A 1 995 ? 36.391 1.558 -29.658 1.00 86.00 995 PHE A C 1
ATOM 8065 O O . PHE A 1 995 ? 37.398 1.265 -29.009 1.00 86.00 995 PHE A O 1
ATOM 8072 N N . ASP A 1 996 ? 36.207 2.797 -30.124 1.00 85.69 996 ASP A N 1
ATOM 8073 C CA . ASP A 1 996 ? 37.182 3.886 -29.936 1.00 85.69 996 ASP A CA 1
ATOM 8074 C C . ASP A 1 996 ? 37.377 4.243 -28.448 1.00 85.69 996 ASP A C 1
ATOM 8076 O O . ASP A 1 996 ? 38.495 4.532 -28.013 1.00 85.69 996 ASP A O 1
ATOM 8080 N N . TYR A 1 997 ? 36.321 4.143 -27.633 1.00 81.19 997 TYR A N 1
ATOM 8081 C CA . TYR A 1 997 ? 36.408 4.361 -26.186 1.00 81.19 997 TYR A CA 1
ATOM 8082 C C . TYR A 1 997 ? 37.053 3.196 -25.412 1.00 81.19 997 TYR A C 1
ATOM 8084 O O . TYR A 1 997 ? 37.838 3.444 -24.495 1.00 81.19 997 TYR A O 1
ATOM 8092 N N . LEU A 1 998 ? 36.771 1.934 -25.762 1.00 81.69 998 LEU A N 1
ATOM 8093 C CA . LEU A 1 998 ? 37.305 0.758 -25.052 1.00 81.69 998 LEU A CA 1
ATOM 8094 C C . LEU A 1 998 ? 38.700 0.323 -25.520 1.00 81.69 998 LEU A C 1
ATOM 8096 O O . LEU A 1 998 ? 39.481 -0.191 -24.717 1.00 81.69 998 LEU A O 1
ATOM 8100 N N . VAL A 1 999 ? 38.996 0.481 -26.811 1.00 85.12 999 VAL A N 1
ATOM 8101 C CA . VAL A 1 999 ? 40.193 -0.060 -27.475 1.00 85.12 999 VAL A CA 1
ATOM 8102 C C . VAL A 1 999 ? 41.075 1.045 -28.059 1.00 85.12 999 VAL A C 1
ATOM 8104 O O . VAL A 1 999 ? 42.300 0.890 -28.077 1.00 85.12 999 VAL A O 1
ATOM 8107 N N . GLY A 1 1000 ? 40.498 2.166 -28.498 1.00 82.25 1000 GLY A N 1
ATOM 8108 C CA . GLY A 1 1000 ? 41.241 3.347 -28.949 1.00 82.25 1000 GLY A CA 1
ATOM 8109 C C . GLY A 1 1000 ? 42.038 4.041 -27.828 1.00 82.25 1000 GLY A C 1
ATOM 8110 O O . GLY A 1 1000 ? 42.054 3.583 -26.682 1.00 82.25 1000 GLY A O 1
ATOM 8111 N N . PRO A 1 1001 ? 42.745 5.149 -28.122 1.00 74.31 1001 PRO A N 1
ATOM 8112 C CA . PRO A 1 1001 ? 43.618 5.823 -27.150 1.00 74.31 1001 PRO A CA 1
ATOM 8113 C C . PRO A 1 1001 ? 42.862 6.351 -25.918 1.00 74.31 1001 PRO A C 1
ATOM 8115 O O . PRO A 1 1001 ? 43.425 6.431 -24.825 1.00 74.31 1001 PRO A O 1
ATOM 8118 N N . LYS A 1 1002 ? 41.561 6.638 -26.066 1.00 72.25 1002 LYS A N 1
ATOM 8119 C CA . LYS A 1 1002 ? 40.677 7.134 -25.001 1.00 72.25 1002 LYS A CA 1
ATOM 8120 C C . LYS A 1 1002 ? 40.542 6.162 -23.817 1.00 72.25 1002 LYS A C 1
ATOM 8122 O O . LYS A 1 1002 ? 40.245 6.607 -22.707 1.00 72.25 1002 LYS A O 1
ATOM 8127 N N . CYS A 1 1003 ? 40.830 4.867 -23.998 1.00 72.44 1003 CYS A N 1
ATOM 8128 C CA . CYS A 1 1003 ? 40.711 3.852 -22.944 1.00 72.44 1003 CYS A CA 1
ATOM 8129 C C . CYS A 1 1003 ? 41.593 4.136 -21.706 1.00 72.44 1003 CYS A C 1
ATOM 8131 O O . CYS A 1 1003 ? 41.299 3.668 -20.605 1.00 72.44 1003 CYS A O 1
ATOM 8133 N N . LEU A 1 1004 ? 42.668 4.923 -21.860 1.00 65.94 1004 LEU A N 1
ATOM 8134 C CA . LEU A 1 1004 ? 43.572 5.325 -20.773 1.00 65.94 1004 LEU A CA 1
ATOM 8135 C C . LEU A 1 1004 ? 42.921 6.302 -19.773 1.00 65.94 1004 LEU A C 1
ATOM 8137 O O . LEU A 1 1004 ? 43.280 6.308 -18.589 1.00 65.94 1004 LEU A O 1
ATOM 8141 N N . ASN A 1 1005 ? 41.936 7.083 -20.224 1.00 66.88 1005 ASN A N 1
ATOM 8142 C CA . ASN A 1 1005 ? 41.210 8.053 -19.397 1.00 66.88 1005 ASN A CA 1
ATOM 8143 C C . ASN A 1 1005 ? 40.143 7.358 -18.535 1.00 66.88 1005 ASN A C 1
ATOM 8145 O O . ASN A 1 1005 ? 39.928 7.727 -17.386 1.00 66.88 1005 ASN A O 1
ATOM 8149 N N . ILE A 1 1006 ? 39.567 6.270 -19.055 1.00 69.25 1006 ILE A N 1
ATOM 8150 C CA . ILE A 1 1006 ? 38.568 5.414 -18.389 1.00 69.25 1006 ILE A CA 1
ATOM 8151 C C . ILE A 1 1006 ? 39.206 4.562 -17.263 1.00 69.25 1006 ILE A C 1
ATOM 8153 O O . ILE A 1 1006 ? 38.521 4.045 -16.378 1.00 69.25 1006 ILE A O 1
ATOM 8157 N N . LYS A 1 1007 ? 40.540 4.410 -17.254 1.00 70.69 1007 LYS A N 1
ATOM 8158 C CA . LYS A 1 1007 ? 41.266 3.561 -16.295 1.00 70.69 1007 LYS A CA 1
ATOM 8159 C C . LYS A 1 1007 ? 41.408 4.206 -14.904 1.00 70.69 1007 LYS A C 1
ATOM 8161 O O . LYS A 1 1007 ? 42.416 4.852 -14.613 1.00 70.69 1007 LYS A O 1
ATOM 8166 N N . VAL A 1 1008 ? 40.416 3.958 -14.045 1.00 74.75 1008 VAL A N 1
ATOM 8167 C CA . VAL A 1 1008 ? 40.407 4.241 -12.590 1.00 74.75 1008 VAL A CA 1
ATOM 8168 C C . VAL A 1 1008 ? 40.965 3.079 -11.750 1.00 74.75 1008 VAL A C 1
ATOM 8170 O O . VAL A 1 1008 ? 41.108 1.959 -12.246 1.00 74.75 1008 VAL A O 1
ATOM 8173 N N . LYS A 1 1009 ? 41.277 3.332 -10.467 1.00 71.31 1009 LYS A N 1
ATOM 8174 C CA . LYS A 1 1009 ? 41.978 2.379 -9.577 1.00 71.31 1009 LYS A CA 1
ATOM 8175 C C . LYS A 1 1009 ? 41.136 1.152 -9.202 1.00 71.31 1009 LYS A C 1
ATOM 8177 O O . LYS A 1 1009 ? 41.677 0.053 -9.124 1.00 71.31 1009 LYS A O 1
ATOM 8182 N N . ASN A 1 1010 ? 39.826 1.320 -9.009 1.00 79.00 1010 ASN A N 1
ATOM 8183 C CA . ASN A 1 1010 ? 38.885 0.234 -8.710 1.00 79.00 1010 ASN A CA 1
ATOM 8184 C C . ASN A 1 1010 ? 37.721 0.235 -9.715 1.00 79.00 1010 ASN A C 1
ATOM 8186 O O . ASN A 1 1010 ? 36.711 0.896 -9.499 1.00 79.00 1010 ASN A O 1
ATOM 8190 N N . MET A 1 1011 ? 37.850 -0.507 -10.819 1.00 79.12 1011 MET A N 1
ATOM 8191 C CA . MET A 1 1011 ? 36.798 -0.594 -11.847 1.00 79.12 1011 MET A CA 1
ATOM 8192 C C . MET A 1 1011 ? 35.519 -1.290 -11.348 1.00 79.12 1011 MET A C 1
ATOM 8194 O O . MET A 1 1011 ? 34.413 -0.921 -11.754 1.00 79.12 1011 MET A O 1
ATOM 8198 N N . GLU A 1 1012 ? 35.645 -2.267 -10.444 1.00 79.62 1012 GLU A N 1
ATOM 8199 C CA . GLU A 1 1012 ? 34.510 -3.060 -9.953 1.00 79.62 1012 GLU A CA 1
ATOM 8200 C C . GLU A 1 1012 ? 33.536 -2.233 -9.105 1.00 79.62 1012 GLU A C 1
ATOM 8202 O O . GLU A 1 1012 ? 32.322 -2.421 -9.201 1.00 79.62 1012 GLU A O 1
ATOM 8207 N N . GLN A 1 1013 ? 34.042 -1.245 -8.357 1.00 79.00 1013 GLN A N 1
ATOM 8208 C CA . GLN A 1 1013 ? 33.228 -0.263 -7.629 1.00 79.00 1013 GLN A CA 1
ATOM 8209 C C . GLN A 1 1013 ? 32.162 0.389 -8.525 1.00 79.00 1013 GLN A C 1
ATOM 8211 O O . GLN A 1 1013 ? 31.033 0.611 -8.078 1.00 79.00 1013 GLN A O 1
ATOM 8216 N N . TYR A 1 1014 ? 32.485 0.620 -9.799 1.00 78.00 1014 TYR A N 1
ATOM 8217 C CA . TYR A 1 1014 ? 31.619 1.261 -10.790 1.00 78.00 1014 TYR A CA 1
ATOM 8218 C C . TYR A 1 1014 ? 30.899 0.265 -11.722 1.00 78.00 1014 TYR A C 1
ATOM 8220 O O . TYR A 1 1014 ? 30.258 0.690 -12.676 1.00 78.00 1014 TYR A O 1
ATOM 8228 N N . ASN A 1 1015 ? 30.969 -1.046 -11.446 1.00 76.12 1015 ASN A N 1
ATOM 8229 C CA . ASN A 1 1015 ? 30.498 -2.142 -12.314 1.00 76.12 1015 ASN A CA 1
ATOM 8230 C C . ASN A 1 1015 ? 31.197 -2.227 -13.694 1.00 76.12 1015 ASN A C 1
ATOM 8232 O O . ASN A 1 1015 ? 30.697 -2.910 -14.591 1.00 76.12 1015 ASN A O 1
ATOM 8236 N N . PHE A 1 1016 ? 32.337 -1.558 -13.902 1.00 80.88 1016 PHE A N 1
ATOM 8237 C CA . PHE A 1 1016 ? 32.966 -1.479 -15.222 1.00 80.88 1016 PHE A CA 1
ATOM 8238 C C . PHE A 1 1016 ? 33.729 -2.769 -15.569 1.00 80.88 1016 PHE A C 1
ATOM 8240 O O . PHE A 1 1016 ? 34.660 -3.162 -14.866 1.00 80.88 1016 PHE A O 1
ATOM 8247 N N . ARG A 1 1017 ? 33.329 -3.441 -16.660 1.00 81.88 1017 ARG A N 1
ATOM 8248 C CA . ARG A 1 1017 ? 33.883 -4.732 -17.115 1.00 81.88 1017 ARG A CA 1
ATOM 8249 C C . ARG A 1 1017 ? 34.215 -4.696 -18.618 1.00 81.88 1017 ARG A C 1
ATOM 8251 O O . ARG A 1 1017 ? 33.477 -5.280 -19.414 1.00 81.88 1017 ARG A O 1
ATOM 8258 N N . PRO A 1 1018 ? 35.311 -4.025 -19.026 1.00 82.00 1018 PRO A N 1
ATOM 8259 C CA . PRO A 1 1018 ? 35.593 -3.718 -20.433 1.00 82.00 1018 PRO A CA 1
ATOM 8260 C C . PRO A 1 1018 ? 35.758 -4.951 -21.333 1.00 82.00 1018 PRO A C 1
ATOM 8262 O O . PRO A 1 1018 ? 35.350 -4.901 -22.487 1.00 82.00 1018 PRO A O 1
ATOM 8265 N N . GLN A 1 1019 ? 36.281 -6.073 -20.818 1.00 84.62 1019 GLN A N 1
ATOM 8266 C CA . GLN A 1 1019 ? 36.364 -7.336 -21.572 1.00 84.62 1019 GLN A CA 1
ATOM 8267 C C . GLN A 1 1019 ? 34.974 -7.829 -22.022 1.00 84.62 1019 GLN A C 1
ATOM 8269 O O . GLN A 1 1019 ? 34.809 -8.204 -23.176 1.00 84.62 1019 GLN A O 1
ATOM 8274 N N . LEU A 1 1020 ? 33.959 -7.769 -21.148 1.00 85.50 1020 LEU A N 1
ATOM 8275 C CA . LEU A 1 1020 ? 32.597 -8.222 -21.472 1.00 85.50 1020 LEU A CA 1
ATOM 8276 C C . LEU A 1 1020 ? 31.876 -7.266 -22.432 1.00 85.50 1020 LEU A C 1
ATOM 8278 O O . LEU A 1 1020 ? 31.090 -7.717 -23.266 1.00 85.50 1020 LEU A O 1
ATOM 8282 N N . TRP A 1 1021 ? 32.150 -5.959 -22.337 1.00 86.75 1021 TRP A N 1
ATOM 8283 C CA . TRP A 1 1021 ? 31.669 -4.988 -23.327 1.00 86.75 1021 TRP A CA 1
ATOM 8284 C C . TRP A 1 1021 ? 32.276 -5.307 -24.700 1.00 86.75 1021 TRP A C 1
ATOM 8286 O O . TRP A 1 1021 ? 31.544 -5.416 -25.677 1.00 86.75 1021 TRP A O 1
ATOM 8296 N N . LEU A 1 1022 ? 33.596 -5.527 -24.758 1.00 89.00 1022 LEU A N 1
ATOM 8297 C CA . LEU A 1 1022 ? 34.318 -5.835 -25.993 1.00 89.00 1022 LEU A CA 1
ATOM 8298 C C . LEU A 1 1022 ? 33.795 -7.110 -26.671 1.00 89.00 1022 LEU A C 1
ATOM 8300 O O . LEU A 1 1022 ? 33.539 -7.082 -27.873 1.00 89.00 1022 LEU A O 1
ATOM 8304 N N . THR A 1 1023 ? 33.563 -8.188 -25.911 1.00 90.44 1023 THR A N 1
ATOM 8305 C CA . THR A 1 1023 ? 32.897 -9.398 -26.425 1.00 90.44 1023 THR A CA 1
ATOM 8306 C C . THR A 1 1023 ? 31.529 -9.064 -27.019 1.00 90.44 1023 THR A C 1
ATOM 8308 O O . THR A 1 1023 ? 31.280 -9.394 -28.174 1.00 90.44 1023 THR A O 1
ATOM 8311 N N . SER A 1 1024 ? 30.678 -8.341 -26.279 1.00 89.94 1024 SER A N 1
ATOM 8312 C CA . SER A 1 1024 ? 29.310 -8.016 -26.716 1.00 89.94 1024 SER A CA 1
ATOM 8313 C C . SER A 1 1024 ? 29.281 -7.206 -28.022 1.00 89.94 1024 SER A C 1
ATOM 8315 O O . SER A 1 1024 ? 28.409 -7.434 -28.861 1.00 89.94 1024 SER A O 1
ATOM 8317 N N . ILE A 1 1025 ? 30.244 -6.297 -28.222 1.00 91.06 1025 ILE A N 1
ATOM 8318 C CA . ILE A 1 1025 ? 30.390 -5.471 -29.435 1.00 91.06 1025 ILE A CA 1
ATOM 8319 C C . ILE A 1 1025 ? 30.841 -6.318 -30.630 1.00 91.06 1025 ILE A C 1
ATOM 8321 O O . ILE A 1 1025 ? 30.224 -6.251 -31.692 1.00 91.06 1025 ILE A O 1
ATOM 8325 N N . VAL A 1 1026 ? 31.881 -7.146 -30.468 1.00 91.50 1026 VAL A N 1
ATOM 8326 C CA . VAL A 1 1026 ? 32.371 -8.010 -31.559 1.00 91.50 1026 VAL A CA 1
ATOM 8327 C C . VAL A 1 1026 ? 31.312 -9.040 -31.954 1.00 91.50 1026 VAL A C 1
ATOM 8329 O O . VAL A 1 1026 ? 31.054 -9.232 -33.139 1.00 91.50 1026 VAL A O 1
ATOM 8332 N N . GLU A 1 1027 ? 30.639 -9.652 -30.977 1.00 92.12 1027 GLU A N 1
ATOM 8333 C CA . GLU A 1 1027 ? 29.500 -10.541 -31.220 1.00 92.12 1027 GLU A CA 1
ATOM 8334 C C . GLU A 1 1027 ? 28.348 -9.831 -31.946 1.00 92.12 1027 GLU A C 1
ATOM 8336 O O . GLU A 1 1027 ? 27.765 -10.423 -32.848 1.00 92.12 1027 GLU A O 1
ATOM 8341 N N . SER A 1 1028 ? 28.053 -8.562 -31.628 1.00 92.44 1028 SER A N 1
ATOM 8342 C CA . SER A 1 1028 ? 27.008 -7.790 -32.326 1.00 92.44 1028 SER A CA 1
ATOM 8343 C C . SER A 1 1028 ? 27.290 -7.700 -33.826 1.00 92.44 1028 SER A C 1
ATOM 8345 O O . SER A 1 1028 ? 26.424 -8.039 -34.632 1.00 92.44 1028 SER A O 1
ATOM 8347 N N . TYR A 1 1029 ? 28.519 -7.336 -34.208 1.00 91.31 1029 TYR A N 1
ATOM 8348 C CA . TYR A 1 1029 ? 28.939 -7.335 -35.612 1.00 91.31 1029 TYR A CA 1
ATOM 8349 C C . TYR A 1 1029 ? 28.887 -8.733 -36.236 1.00 91.31 1029 TYR A C 1
ATOM 8351 O O . TYR A 1 1029 ? 28.349 -8.899 -37.330 1.00 91.31 1029 TYR A O 1
ATOM 8359 N N . LEU A 1 1030 ? 29.380 -9.755 -35.531 1.00 90.81 1030 LEU A N 1
ATOM 8360 C CA . LEU A 1 1030 ? 29.338 -11.140 -36.001 1.00 90.81 1030 LEU A CA 1
ATOM 8361 C C . LEU A 1 1030 ? 27.909 -11.663 -36.202 1.00 90.81 1030 LEU A C 1
ATOM 8363 O O . LEU A 1 1030 ? 27.707 -12.474 -37.103 1.00 90.81 1030 LEU A O 1
ATOM 8367 N N . PHE A 1 1031 ? 26.920 -11.214 -35.422 1.00 90.44 1031 PHE A N 1
ATOM 8368 C CA . PHE A 1 1031 ? 25.514 -11.560 -35.642 1.00 90.44 1031 PHE A CA 1
ATOM 8369 C C . PHE A 1 1031 ? 24.947 -10.892 -36.897 1.00 90.44 1031 PHE A C 1
ATOM 8371 O O . PHE A 1 1031 ? 24.354 -11.594 -37.717 1.00 90.44 1031 PHE A O 1
ATOM 8378 N N . LEU A 1 1032 ? 25.192 -9.590 -37.099 1.00 87.31 1032 LEU A N 1
ATOM 8379 C CA . LEU A 1 1032 ? 24.766 -8.882 -38.314 1.00 87.31 1032 LEU A CA 1
ATOM 8380 C C . LEU A 1 1032 ? 25.406 -9.478 -39.586 1.00 87.31 1032 LEU A C 1
ATOM 8382 O O . LEU A 1 1032 ? 24.755 -9.538 -40.627 1.00 87.31 1032 LEU A O 1
ATOM 8386 N N . LEU A 1 1033 ? 26.637 -9.995 -39.490 1.00 84.00 1033 LEU A N 1
ATOM 8387 C CA . LEU A 1 1033 ? 27.356 -10.657 -40.588 1.00 84.00 1033 LEU A CA 1
ATOM 8388 C C . LEU A 1 1033 ? 26.824 -12.037 -40.990 1.00 84.00 1033 LEU A C 1
ATOM 8390 O O . LEU A 1 1033 ? 27.096 -12.467 -42.105 1.00 84.00 1033 LEU A O 1
ATOM 8394 N N . ASN A 1 1034 ? 26.058 -12.741 -40.148 1.00 76.44 1034 ASN A N 1
ATOM 8395 C CA . ASN A 1 1034 ? 25.448 -14.022 -40.549 1.00 76.44 1034 ASN A CA 1
ATOM 8396 C C . ASN A 1 1034 ? 24.159 -13.829 -41.390 1.00 76.44 1034 ASN A C 1
ATOM 8398 O O . ASN A 1 1034 ? 23.346 -14.748 -41.488 1.00 76.44 1034 ASN A O 1
ATOM 8402 N N . SER A 1 1035 ? 23.957 -12.634 -41.955 1.00 67.88 1035 SER A N 1
ATOM 8403 C CA . SER A 1 1035 ? 22.859 -12.289 -42.868 1.00 67.88 1035 SER A CA 1
ATOM 8404 C C . SER A 1 1035 ? 23.164 -12.705 -44.317 1.00 67.88 1035 SER A C 1
ATOM 8406 O O . SER A 1 1035 ? 24.243 -13.211 -44.622 1.00 67.88 1035 SER A O 1
ATOM 8408 N N . ASP A 1 1036 ? 22.235 -12.447 -45.243 1.00 77.00 1036 ASP A N 1
ATOM 8409 C CA . ASP A 1 1036 ? 22.488 -12.598 -46.681 1.00 77.00 1036 ASP A CA 1
ATOM 8410 C C . ASP A 1 1036 ? 23.701 -11.776 -47.152 1.00 77.00 1036 ASP A C 1
ATOM 8412 O O . ASP A 1 1036 ? 23.938 -10.663 -46.681 1.00 77.00 1036 ASP A O 1
ATOM 8416 N N . LYS A 1 1037 ? 24.411 -12.259 -48.178 1.00 77.38 1037 LYS A N 1
ATOM 8417 C CA . LYS A 1 1037 ? 25.633 -11.624 -48.714 1.00 77.38 1037 LYS A CA 1
ATOM 8418 C C . LYS A 1 1037 ? 25.456 -10.160 -49.169 1.00 77.38 1037 LYS A C 1
ATOM 8420 O O . LYS A 1 1037 ? 26.398 -9.378 -49.163 1.00 77.38 1037 LYS A O 1
ATOM 8425 N N . LYS A 1 1038 ? 24.231 -9.763 -49.528 1.00 77.69 1038 LYS A N 1
ATOM 8426 C CA . LYS A 1 1038 ? 23.872 -8.364 -49.830 1.00 77.69 1038 LYS A CA 1
ATOM 8427 C C . LYS A 1 1038 ? 23.860 -7.477 -48.573 1.00 77.69 1038 LYS A C 1
ATOM 8429 O O . LYS A 1 1038 ? 24.200 -6.301 -48.639 1.00 77.69 1038 LYS A O 1
ATOM 8434 N N . ASN A 1 1039 ? 23.464 -8.038 -47.434 1.00 80.69 1039 ASN A N 1
ATOM 8435 C CA . ASN A 1 1039 ? 23.428 -7.358 -46.141 1.00 80.69 1039 ASN A CA 1
ATOM 8436 C C . ASN A 1 1039 ? 24.848 -7.265 -45.544 1.00 80.69 1039 ASN A C 1
ATOM 8438 O O . ASN A 1 1039 ? 25.191 -6.243 -44.958 1.00 80.69 1039 ASN A O 1
ATOM 8442 N N . GLU A 1 1040 ? 25.698 -8.274 -45.775 1.00 81.44 1040 GLU A N 1
ATOM 8443 C CA . GLU A 1 1040 ? 27.146 -8.234 -45.494 1.00 81.44 1040 GLU A CA 1
ATOM 8444 C C . GLU A 1 1040 ? 27.829 -7.034 -46.188 1.00 81.44 1040 GLU A C 1
ATOM 8446 O O . GLU A 1 1040 ? 28.536 -6.260 -45.538 1.00 81.44 1040 GLU A O 1
ATOM 8451 N N . GLU A 1 1041 ? 27.560 -6.822 -47.483 1.00 82.62 1041 GLU A N 1
ATOM 8452 C CA . GLU A 1 1041 ? 28.079 -5.683 -48.263 1.00 82.62 1041 GLU A CA 1
ATOM 8453 C C . GLU A 1 1041 ? 27.584 -4.327 -47.720 1.00 82.62 1041 GLU A C 1
ATOM 8455 O O . GLU A 1 1041 ? 28.384 -3.410 -47.525 1.00 82.62 1041 GLU A O 1
ATOM 8460 N N . LEU A 1 1042 ? 26.284 -4.208 -47.413 1.00 84.12 1042 LEU A N 1
ATOM 8461 C CA . LEU A 1 1042 ? 25.689 -2.988 -46.845 1.00 84.12 1042 LEU A CA 1
ATOM 8462 C C . LEU A 1 1042 ? 26.285 -2.624 -45.476 1.00 84.12 1042 LEU A C 1
ATOM 8464 O O . LEU A 1 1042 ? 26.645 -1.468 -45.261 1.00 84.12 1042 LEU A O 1
ATOM 8468 N N . LEU A 1 1043 ? 26.425 -3.600 -44.573 1.00 87.12 1043 LEU A N 1
ATOM 8469 C CA . LEU A 1 1043 ? 27.042 -3.411 -43.256 1.00 87.12 1043 LEU A CA 1
ATOM 8470 C C . LEU A 1 1043 ? 28.503 -2.960 -43.384 1.00 87.12 1043 LEU A C 1
ATOM 8472 O O . LEU A 1 1043 ? 28.903 -1.981 -42.759 1.00 87.12 1043 LEU A O 1
ATOM 8476 N N . THR A 1 1044 ? 29.287 -3.661 -44.205 1.00 87.19 1044 THR A N 1
ATOM 8477 C CA . THR A 1 1044 ? 30.719 -3.380 -44.398 1.00 87.19 1044 THR A CA 1
ATOM 8478 C C . THR A 1 1044 ? 30.933 -1.971 -44.951 1.00 87.19 1044 THR A C 1
ATOM 8480 O O . THR A 1 1044 ? 31.794 -1.235 -44.469 1.00 87.19 1044 THR A O 1
ATOM 8483 N N . ARG A 1 1045 ? 30.103 -1.562 -45.918 1.00 84.69 1045 ARG A N 1
ATOM 8484 C CA . ARG A 1 1045 ? 30.151 -0.222 -46.504 1.00 84.69 1045 ARG A CA 1
ATOM 8485 C C . ARG A 1 1045 ? 29.738 0.872 -45.524 1.00 84.69 1045 ARG A C 1
ATOM 8487 O O . ARG A 1 1045 ? 30.389 1.909 -45.494 1.00 84.69 1045 ARG A O 1
ATOM 8494 N N . GLU A 1 1046 ? 28.711 0.656 -44.704 1.00 87.94 1046 GLU A N 1
ATOM 8495 C CA . GLU A 1 1046 ? 28.291 1.669 -43.728 1.00 87.94 1046 GLU A CA 1
ATOM 8496 C C . GLU A 1 1046 ? 29.345 1.896 -42.633 1.00 87.94 1046 GLU A C 1
ATOM 8498 O O . GLU A 1 1046 ? 29.549 3.029 -42.206 1.00 87.94 1046 GLU A O 1
ATOM 8503 N N . ILE A 1 1047 ? 30.092 0.858 -42.239 1.00 89.19 1047 ILE A N 1
ATOM 8504 C CA . ILE A 1 1047 ? 31.232 1.005 -41.317 1.00 89.19 1047 ILE A CA 1
ATOM 8505 C C . ILE A 1 1047 ? 32.375 1.789 -41.977 1.00 89.19 1047 ILE A C 1
ATOM 8507 O O . ILE A 1 1047 ? 32.965 2.649 -41.329 1.00 89.19 1047 ILE A O 1
ATOM 8511 N N . ALA A 1 1048 ? 32.660 1.549 -43.261 1.00 85.38 1048 ALA A N 1
ATOM 8512 C CA . ALA A 1 1048 ? 33.673 2.299 -44.008 1.00 85.38 1048 ALA A CA 1
ATOM 8513 C C . ALA A 1 1048 ? 33.289 3.780 -44.252 1.00 85.38 1048 ALA A C 1
ATOM 8515 O O . ALA A 1 1048 ? 34.172 4.640 -44.322 1.00 85.38 1048 ALA A O 1
ATOM 8516 N N . ASN A 1 1049 ? 31.989 4.090 -44.338 1.00 81.94 1049 ASN A N 1
ATOM 8517 C CA . ASN A 1 1049 ? 31.469 5.462 -44.415 1.00 81.94 1049 ASN A CA 1
ATOM 8518 C C . ASN A 1 1049 ? 31.599 6.237 -43.079 1.00 81.94 1049 ASN A C 1
ATOM 8520 O O . ASN A 1 1049 ? 31.546 7.466 -43.078 1.00 81.94 1049 ASN A O 1
ATOM 8524 N N . GLU A 1 1050 ? 31.721 5.558 -41.932 1.00 83.69 1050 GLU A N 1
ATOM 8525 C CA . GLU A 1 1050 ? 31.606 6.174 -40.599 1.00 83.69 1050 GLU A CA 1
ATOM 8526 C C . GLU A 1 1050 ? 32.909 6.872 -40.159 1.00 83.69 1050 GLU A C 1
ATOM 8528 O O . GLU A 1 1050 ? 33.704 6.350 -39.381 1.00 83.69 1050 GLU A O 1
ATOM 8533 N N . GLY A 1 1051 ? 33.143 8.083 -40.668 1.00 73.69 1051 GLY A N 1
ATOM 8534 C CA . GLY A 1 1051 ? 34.401 8.816 -40.479 1.00 73.69 1051 GLY A CA 1
ATOM 8535 C C . GLY A 1 1051 ? 34.696 9.391 -39.080 1.00 73.69 1051 GLY A C 1
ATOM 8536 O O . GLY A 1 1051 ? 35.753 9.998 -38.915 1.00 73.69 1051 GLY A O 1
ATOM 8537 N N . ARG A 1 1052 ? 33.817 9.264 -38.068 1.00 80.50 1052 ARG A N 1
ATOM 8538 C CA . ARG A 1 1052 ? 34.033 9.865 -36.730 1.00 80.50 1052 ARG A CA 1
ATOM 8539 C C . ARG A 1 1052 ? 34.687 8.893 -35.744 1.00 80.50 1052 ARG A C 1
ATOM 8541 O O . ARG A 1 1052 ? 35.515 9.331 -34.935 1.00 80.50 1052 ARG A O 1
ATOM 8548 N N . TYR A 1 1053 ? 34.338 7.606 -35.782 1.00 84.25 1053 TYR A N 1
ATOM 8549 C CA . TYR A 1 1053 ? 34.860 6.605 -34.846 1.00 84.25 1053 TYR A CA 1
ATOM 8550 C C . TYR A 1 1053 ? 35.526 5.382 -35.512 1.00 84.25 1053 TYR A C 1
ATOM 8552 O O . TYR A 1 1053 ? 36.373 4.766 -34.854 1.00 84.25 1053 TYR A O 1
ATOM 8560 N N . TYR A 1 1054 ? 35.237 5.038 -36.777 1.00 87.31 1054 TYR A N 1
ATOM 8561 C CA . TYR A 1 1054 ? 35.938 3.950 -37.480 1.00 87.31 1054 TYR A CA 1
ATOM 8562 C C . TYR A 1 1054 ? 37.432 4.252 -37.678 1.00 87.31 1054 TYR A C 1
ATOM 8564 O O . TYR A 1 1054 ? 37.807 5.310 -38.182 1.00 87.31 1054 TYR A O 1
ATOM 8572 N N . LYS A 1 1055 ? 38.290 3.299 -37.285 1.00 87.50 1055 LYS A N 1
ATOM 8573 C CA . LYS A 1 1055 ? 39.759 3.370 -37.386 1.00 87.50 1055 LYS A CA 1
ATOM 8574 C C . LYS A 1 1055 ? 40.340 1.959 -37.579 1.00 87.50 1055 LYS A C 1
ATOM 8576 O O . LYS A 1 1055 ? 40.133 1.118 -36.689 1.00 87.50 1055 LYS A O 1
ATOM 8581 N N . PRO A 1 1056 ? 41.077 1.665 -38.669 1.00 85.56 1056 PRO A N 1
ATOM 8582 C CA . PRO A 1 1056 ? 41.636 0.333 -38.926 1.00 85.56 1056 PRO A CA 1
ATOM 8583 C C . PRO A 1 1056 ? 42.521 -0.207 -37.791 1.00 85.56 1056 PRO A C 1
ATOM 8585 O O . PRO A 1 1056 ? 42.515 -1.407 -37.502 1.00 85.56 1056 PRO A O 1
ATOM 8588 N N . GLU A 1 1057 ? 43.253 0.661 -37.091 1.00 87.75 1057 GLU A N 1
ATOM 8589 C CA . GLU A 1 1057 ? 44.137 0.293 -35.978 1.00 87.75 1057 GLU A CA 1
ATOM 8590 C C . GLU A 1 1057 ? 43.332 -0.167 -34.760 1.00 87.75 1057 GLU A C 1
ATOM 8592 O O . GLU A 1 1057 ? 43.744 -1.091 -34.057 1.00 87.75 1057 GLU A O 1
ATOM 8597 N N . VAL A 1 1058 ? 42.171 0.449 -34.510 1.00 88.38 1058 VAL A N 1
ATOM 8598 C CA . VAL A 1 1058 ? 41.288 0.109 -33.385 1.00 88.38 1058 VAL A CA 1
ATOM 8599 C C . VAL A 1 1058 ? 40.667 -1.271 -33.600 1.00 88.38 1058 VAL A C 1
ATOM 8601 O O . VAL A 1 1058 ? 40.700 -2.096 -32.687 1.00 88.38 1058 VAL A O 1
ATOM 8604 N N . PHE A 1 1059 ? 40.196 -1.567 -34.815 1.00 89.88 1059 PHE A N 1
ATOM 8605 C CA . PHE A 1 1059 ? 39.660 -2.884 -35.179 1.00 89.88 1059 PHE A CA 1
ATOM 8606 C C . PHE A 1 1059 ? 40.734 -3.984 -35.119 1.00 89.88 1059 PHE A C 1
ATOM 8608 O O . PHE A 1 1059 ? 40.526 -5.034 -34.501 1.00 89.88 1059 PHE A O 1
ATOM 8615 N N . ASN A 1 1060 ? 41.930 -3.727 -35.658 1.00 88.62 1060 ASN A N 1
ATOM 8616 C CA . ASN A 1 1060 ? 43.057 -4.659 -35.553 1.00 88.62 1060 ASN A CA 1
ATOM 8617 C C . ASN A 1 1060 ? 43.476 -4.898 -34.090 1.00 88.62 1060 ASN A C 1
ATOM 8619 O O . ASN A 1 1060 ? 43.651 -6.043 -33.662 1.00 88.62 1060 ASN A O 1
ATOM 8623 N N . LYS A 1 1061 ? 43.578 -3.837 -33.281 1.00 88.56 1061 LYS A N 1
ATOM 8624 C CA . LYS A 1 1061 ? 43.889 -3.923 -31.846 1.00 88.56 1061 LYS A CA 1
ATOM 8625 C C . LYS A 1 1061 ? 42.805 -4.682 -31.071 1.00 88.56 1061 LYS A C 1
ATOM 8627 O O . LYS A 1 1061 ? 43.150 -5.473 -30.193 1.00 88.56 1061 LYS A O 1
ATOM 8632 N N . ALA A 1 1062 ? 41.526 -4.521 -31.420 1.00 89.38 1062 ALA A N 1
ATOM 8633 C CA . ALA A 1 1062 ? 40.419 -5.277 -30.831 1.00 89.38 1062 ALA A CA 1
ATOM 8634 C C . ALA A 1 1062 ? 40.561 -6.784 -31.096 1.00 89.38 1062 ALA A C 1
ATOM 8636 O O . ALA A 1 1062 ? 40.444 -7.581 -30.162 1.00 89.38 1062 ALA A O 1
ATOM 8637 N N . TYR A 1 1063 ? 40.903 -7.180 -32.328 1.00 90.94 1063 TYR A N 1
ATOM 8638 C CA . TYR A 1 1063 ? 41.193 -8.577 -32.679 1.00 90.94 1063 TYR A CA 1
ATOM 8639 C C . TYR A 1 1063 ? 42.365 -9.143 -31.856 1.00 90.94 1063 TYR A C 1
ATOM 8641 O O . TYR A 1 1063 ? 42.245 -10.231 -31.285 1.00 90.94 1063 TYR A O 1
ATOM 8649 N N . TYR A 1 1064 ? 43.471 -8.400 -31.713 1.00 89.19 1064 TYR A N 1
ATOM 8650 C CA . TYR A 1 1064 ? 44.609 -8.846 -30.899 1.00 89.19 1064 TYR A CA 1
ATOM 8651 C C . TYR A 1 1064 ? 44.275 -8.968 -29.405 1.00 89.19 1064 TYR A C 1
ATOM 8653 O O . TYR A 1 1064 ? 44.745 -9.909 -28.763 1.00 89.19 1064 TYR A O 1
ATOM 8661 N N . ILE A 1 1065 ? 43.436 -8.083 -28.852 1.00 87.75 1065 ILE A N 1
ATOM 8662 C CA . ILE A 1 1065 ? 42.937 -8.208 -27.472 1.00 87.75 1065 ILE A CA 1
ATOM 8663 C C . ILE A 1 1065 ? 42.064 -9.463 -27.341 1.00 87.75 1065 ILE A C 1
ATOM 8665 O O . ILE A 1 1065 ? 42.343 -10.300 -26.486 1.00 87.75 1065 ILE A O 1
ATOM 8669 N N . CYS A 1 1066 ? 41.075 -9.661 -28.219 1.00 89.94 1066 CYS A N 1
ATOM 8670 C CA . CYS A 1 1066 ? 40.203 -10.841 -28.174 1.00 89.94 1066 CYS A CA 1
ATOM 8671 C C . CYS A 1 1066 ? 40.992 -12.155 -28.295 1.00 89.94 1066 CYS A C 1
ATOM 8673 O O . CYS A 1 1066 ? 40.701 -13.118 -27.584 1.00 89.94 1066 CYS A O 1
ATOM 8675 N N . LYS A 1 1067 ? 42.034 -12.175 -29.138 1.00 90.75 1067 LYS A N 1
ATOM 8676 C CA . LYS A 1 1067 ? 42.959 -13.304 -29.303 1.00 90.75 1067 LYS A CA 1
ATOM 8677 C C . LYS A 1 1067 ? 43.822 -13.568 -28.064 1.00 90.75 1067 LYS A C 1
ATOM 8679 O O . LYS A 1 1067 ? 44.053 -14.730 -27.742 1.00 90.75 1067 LYS A O 1
ATOM 8684 N N . ARG A 1 1068 ? 44.329 -12.522 -27.398 1.00 90.75 1068 ARG A N 1
ATOM 8685 C CA . ARG A 1 1068 ? 45.219 -12.642 -26.226 1.00 90.75 1068 ARG A CA 1
ATOM 8686 C C . ARG A 1 1068 ? 44.461 -13.036 -24.960 1.00 90.75 1068 ARG A C 1
ATOM 8688 O O . ARG A 1 1068 ? 44.925 -13.890 -24.217 1.00 90.75 1068 ARG A O 1
ATOM 8695 N N . GLU A 1 1069 ? 43.312 -12.410 -24.730 1.00 87.56 1069 GLU A N 1
ATOM 8696 C CA . GLU A 1 1069 ? 42.484 -12.609 -23.533 1.00 87.56 1069 GLU A CA 1
ATOM 8697 C C . GLU A 1 1069 ? 41.539 -13.825 -23.665 1.00 87.56 1069 GLU A C 1
ATOM 8699 O O . GLU A 1 1069 ? 40.905 -14.218 -22.692 1.00 87.56 1069 GLU A O 1
ATOM 8704 N N . GLY A 1 1070 ? 41.432 -14.430 -24.859 1.00 88.12 1070 GLY A N 1
ATOM 8705 C CA . GLY A 1 1070 ? 40.616 -15.626 -25.106 1.00 88.12 1070 GLY A CA 1
ATOM 8706 C C . GLY A 1 1070 ? 39.104 -15.372 -25.166 1.00 88.12 1070 GLY A C 1
ATOM 8707 O O . GLY A 1 1070 ? 38.326 -16.267 -24.849 1.00 88.12 1070 GLY A O 1
ATOM 8708 N N . LEU A 1 1071 ? 38.681 -14.163 -25.557 1.00 88.06 1071 LEU A N 1
ATOM 8709 C CA . LEU A 1 1071 ? 37.287 -13.698 -25.448 1.00 88.06 1071 LEU A CA 1
ATOM 8710 C C . LEU A 1 1071 ? 36.305 -14.333 -26.446 1.00 88.06 1071 LEU A C 1
ATOM 8712 O O . LEU A 1 1071 ? 35.099 -14.176 -26.280 1.00 88.06 1071 LEU A O 1
ATOM 8716 N N . LEU A 1 1072 ? 36.806 -14.987 -27.498 1.00 88.69 1072 LEU A N 1
ATOM 8717 C CA . LEU A 1 1072 ? 36.021 -15.506 -28.623 1.00 88.69 1072 LEU A CA 1
ATOM 8718 C C . LEU A 1 1072 ? 36.471 -16.924 -28.996 1.00 88.69 1072 LEU A C 1
ATOM 8720 O O . LEU A 1 1072 ? 37.623 -17.311 -28.781 1.00 88.69 1072 LEU A O 1
ATOM 8724 N N . ARG A 1 1073 ? 35.573 -17.696 -29.617 1.00 88.19 1073 ARG A N 1
ATOM 8725 C CA . ARG A 1 1073 ? 35.911 -19.011 -30.187 1.00 88.19 1073 ARG A CA 1
ATOM 8726 C C . ARG A 1 1073 ? 36.828 -18.835 -31.399 1.00 88.19 1073 ARG A C 1
ATOM 8728 O O . ARG A 1 1073 ? 36.817 -17.797 -32.052 1.00 88.19 1073 ARG A O 1
ATOM 8735 N N . LYS A 1 1074 ? 37.602 -19.870 -31.745 1.00 87.50 1074 LYS A N 1
ATOM 8736 C CA . LYS A 1 1074 ? 38.555 -19.820 -32.874 1.00 87.50 1074 LYS A CA 1
ATOM 8737 C C . LYS A 1 1074 ? 37.883 -19.512 -34.220 1.00 87.50 1074 LYS A C 1
ATOM 8739 O O . LYS A 1 1074 ? 38.471 -18.822 -35.042 1.00 87.50 1074 LYS A O 1
ATOM 8744 N N . GLU A 1 1075 ? 36.668 -20.012 -34.430 1.00 88.19 1075 GLU A N 1
ATOM 8745 C CA . GLU A 1 1075 ? 35.868 -19.765 -35.637 1.00 88.19 1075 GLU A CA 1
ATOM 8746 C C . GLU A 1 1075 ? 35.420 -18.300 -35.718 1.00 88.19 1075 GLU A C 1
ATOM 8748 O O . GLU A 1 1075 ? 35.701 -17.625 -36.705 1.00 88.19 1075 GLU A O 1
ATOM 8753 N N . ASP A 1 1076 ? 34.822 -17.783 -34.645 1.00 89.12 1076 ASP A N 1
ATOM 8754 C CA . ASP A 1 1076 ? 34.357 -16.395 -34.536 1.00 89.12 1076 ASP A CA 1
ATOM 8755 C C . ASP A 1 1076 ? 35.515 -15.384 -34.606 1.00 89.12 1076 ASP A C 1
ATOM 8757 O O . ASP A 1 1076 ? 35.409 -14.344 -35.252 1.00 89.12 1076 ASP A O 1
ATOM 8761 N N . LEU A 1 1077 ? 36.668 -15.726 -34.024 1.00 90.06 1077 LEU A N 1
ATOM 8762 C CA . LEU A 1 1077 ? 37.897 -14.937 -34.112 1.00 90.06 1077 LEU A CA 1
ATOM 8763 C C . LEU A 1 1077 ? 38.458 -14.889 -35.548 1.00 90.06 1077 LEU A C 1
ATOM 8765 O O . LEU A 1 1077 ? 38.976 -13.853 -35.964 1.00 90.06 1077 LEU A O 1
ATOM 8769 N N . ASN A 1 1078 ? 38.331 -15.977 -36.316 1.00 89.62 1078 ASN A N 1
ATOM 8770 C CA . ASN A 1 1078 ? 38.695 -16.003 -37.736 1.00 89.62 1078 ASN A CA 1
ATOM 8771 C C . ASN A 1 1078 ? 37.690 -15.215 -38.593 1.00 89.62 1078 ASN A C 1
ATOM 8773 O O . ASN A 1 1078 ? 38.119 -14.452 -39.457 1.00 89.62 1078 ASN A O 1
ATOM 8777 N N . LYS A 1 1079 ? 36.377 -15.337 -38.329 1.00 89.06 1079 LYS A N 1
ATOM 8778 C CA . LYS A 1 1079 ? 35.342 -14.498 -38.964 1.00 89.06 1079 LYS A CA 1
ATOM 8779 C C . LYS A 1 1079 ? 35.638 -13.014 -38.742 1.00 89.06 1079 LYS A C 1
ATOM 8781 O O . LYS A 1 1079 ? 35.704 -12.260 -39.706 1.00 89.06 1079 LYS A O 1
ATOM 8786 N N . PHE A 1 1080 ? 35.893 -12.613 -37.494 1.00 91.31 1080 PHE A N 1
ATOM 8787 C CA . PHE A 1 1080 ? 36.194 -11.222 -37.152 1.00 91.31 1080 PHE A CA 1
ATOM 8788 C C . PHE A 1 1080 ? 37.479 -10.725 -37.828 1.00 91.31 1080 PHE A C 1
ATOM 8790 O O . PHE A 1 1080 ? 37.506 -9.608 -38.332 1.00 91.31 1080 PHE A O 1
ATOM 8797 N N . LYS A 1 1081 ? 38.522 -11.563 -37.932 1.00 90.56 1081 LYS A N 1
ATOM 8798 C CA . LYS A 1 1081 ? 39.742 -11.207 -38.675 1.00 90.56 1081 LYS A CA 1
ATOM 8799 C C . LYS A 1 1081 ? 39.465 -10.943 -40.162 1.00 90.56 1081 LYS A C 1
ATOM 8801 O O . LYS A 1 1081 ? 39.998 -9.983 -40.711 1.00 90.56 1081 LYS A O 1
ATOM 8806 N N . ASN A 1 1082 ? 38.658 -11.787 -40.806 1.00 88.75 1082 ASN A N 1
ATOM 8807 C CA . ASN A 1 1082 ? 38.296 -11.614 -42.214 1.00 88.75 1082 ASN A CA 1
ATOM 8808 C C . ASN A 1 1082 ? 37.439 -10.354 -42.413 1.00 88.75 1082 ASN A C 1
ATOM 8810 O O . ASN A 1 1082 ? 37.700 -9.589 -43.332 1.00 88.75 1082 ASN A O 1
ATOM 8814 N N . PHE A 1 1083 ? 36.498 -10.094 -41.504 1.00 89.06 1083 PHE A N 1
ATOM 8815 C CA . PHE A 1 1083 ? 35.674 -8.886 -41.505 1.00 89.06 1083 PHE A CA 1
ATOM 8816 C C . PHE A 1 1083 ? 36.496 -7.601 -41.379 1.00 89.06 1083 PHE A C 1
ATOM 8818 O O . PHE A 1 1083 ? 36.296 -6.672 -42.155 1.00 89.06 1083 PHE A O 1
ATOM 8825 N N . CYS A 1 1084 ? 37.483 -7.559 -40.476 1.00 88.12 1084 CYS A N 1
ATOM 8826 C CA . CYS A 1 1084 ? 38.402 -6.421 -40.390 1.00 88.12 1084 CYS A CA 1
ATOM 8827 C C . CYS A 1 1084 ? 39.127 -6.153 -41.720 1.00 88.12 1084 CYS A C 1
ATOM 8829 O O . CYS A 1 1084 ? 39.351 -4.994 -42.046 1.00 88.12 1084 CYS A O 1
ATOM 8831 N N . GLN A 1 1085 ? 39.462 -7.193 -42.497 1.00 85.44 1085 GLN A N 1
ATOM 8832 C CA . GLN A 1 1085 ? 40.034 -7.017 -43.836 1.00 85.44 1085 GLN A CA 1
ATOM 8833 C C . GLN A 1 1085 ? 38.987 -6.494 -44.831 1.00 85.44 1085 GLN A C 1
ATOM 8835 O O . GLN A 1 1085 ? 39.252 -5.509 -45.504 1.00 85.44 1085 GLN A O 1
ATOM 8840 N N . GLN A 1 1086 ? 37.777 -7.068 -44.858 1.00 85.25 1086 GLN A N 1
ATOM 8841 C CA . GLN A 1 1086 ? 36.690 -6.621 -45.744 1.00 85.25 1086 GLN A CA 1
ATOM 8842 C C . GLN A 1 1086 ? 36.349 -5.132 -45.568 1.00 85.25 1086 GLN A C 1
ATOM 8844 O O . GLN A 1 1086 ? 36.071 -4.457 -46.556 1.00 85.25 1086 GLN A O 1
ATOM 8849 N N . ILE A 1 1087 ? 36.380 -4.603 -44.336 1.00 86.69 1087 ILE A N 1
ATOM 8850 C CA . ILE A 1 1087 ? 36.139 -3.170 -44.095 1.00 86.69 1087 ILE A CA 1
ATOM 8851 C C . ILE A 1 1087 ? 37.323 -2.317 -44.579 1.00 86.69 1087 ILE A C 1
ATOM 8853 O O . ILE A 1 1087 ? 37.092 -1.226 -45.086 1.00 86.69 1087 ILE A O 1
ATOM 8857 N N . ILE A 1 1088 ? 38.571 -2.789 -44.465 1.00 83.56 1088 ILE A N 1
ATOM 8858 C CA . ILE A 1 1088 ? 39.749 -2.090 -45.013 1.00 83.56 1088 ILE A CA 1
ATOM 8859 C C . ILE A 1 1088 ? 39.664 -2.042 -46.543 1.00 83.56 1088 ILE A C 1
ATOM 8861 O O . ILE A 1 1088 ? 39.684 -0.956 -47.111 1.00 83.56 1088 ILE A O 1
ATOM 8865 N N . ASP A 1 1089 ? 39.442 -3.188 -47.192 1.00 80.56 1089 ASP A N 1
ATOM 8866 C CA . ASP A 1 1089 ? 39.308 -3.289 -48.650 1.00 80.56 1089 ASP A CA 1
ATOM 8867 C C . ASP A 1 1089 ? 38.166 -2.383 -49.174 1.00 80.56 1089 ASP A C 1
ATOM 8869 O O . ASP A 1 1089 ? 38.285 -1.743 -50.217 1.00 80.56 1089 ASP A O 1
ATOM 8873 N N . MET A 1 1090 ? 37.062 -2.284 -48.420 1.00 80.81 1090 MET A N 1
ATOM 8874 C CA . MET A 1 1090 ? 35.940 -1.374 -48.692 1.00 80.81 1090 MET A CA 1
ATOM 8875 C C . MET A 1 1090 ? 36.273 0.098 -48.391 1.00 80.81 1090 MET A C 1
ATOM 8877 O O . MET A 1 1090 ? 35.764 0.986 -49.073 1.00 80.81 1090 MET A O 1
ATOM 8881 N N . LYS A 1 1091 ? 37.126 0.395 -47.403 1.00 76.31 1091 LYS A N 1
ATOM 8882 C CA . LYS A 1 1091 ? 37.555 1.766 -47.081 1.00 76.31 1091 LYS A CA 1
ATOM 8883 C C . LYS A 1 1091 ? 38.422 2.349 -48.196 1.00 76.31 1091 LYS A C 1
ATOM 8885 O O . LYS A 1 1091 ? 38.182 3.488 -48.584 1.00 76.31 1091 LYS A O 1
ATOM 8890 N N . ASP A 1 1092 ? 39.289 1.539 -48.800 1.00 66.94 1092 ASP A N 1
ATOM 8891 C CA . ASP A 1 1092 ? 40.081 1.896 -49.990 1.00 66.94 1092 ASP A CA 1
ATOM 8892 C C . ASP A 1 1092 ? 39.211 2.114 -51.254 1.00 66.94 1092 ASP A C 1
ATOM 8894 O O . ASP A 1 1092 ? 39.635 2.750 -52.230 1.00 66.94 1092 ASP A O 1
ATOM 8898 N N . GLU A 1 1093 ? 37.974 1.599 -51.269 1.00 66.50 1093 GLU A N 1
ATOM 8899 C CA . GLU A 1 1093 ? 36.957 1.984 -52.255 1.00 66.50 1093 GLU A CA 1
ATOM 8900 C C . GLU A 1 1093 ? 36.187 3.254 -51.858 1.00 66.50 1093 GLU A C 1
ATOM 8902 O O . GLU A 1 1093 ? 35.839 4.031 -52.746 1.00 66.50 1093 GLU A O 1
ATOM 8907 N N . VAL A 1 1094 ? 35.932 3.487 -50.564 1.00 66.56 1094 VAL A N 1
ATOM 8908 C CA . VAL A 1 1094 ? 35.156 4.632 -50.048 1.00 66.56 1094 VAL A CA 1
ATOM 8909 C C . VAL A 1 1094 ? 35.954 5.942 -50.040 1.00 66.56 1094 VAL A C 1
ATOM 8911 O O . VAL A 1 1094 ? 35.458 6.932 -50.569 1.00 66.56 1094 VAL A O 1
ATOM 8914 N N . GLU A 1 1095 ? 37.190 5.971 -49.531 1.00 62.25 1095 GLU A N 1
ATOM 8915 C CA . GLU A 1 1095 ? 38.003 7.208 -49.441 1.00 62.25 1095 GLU A CA 1
ATOM 8916 C C . GLU A 1 1095 ? 38.374 7.778 -50.818 1.00 62.25 1095 GLU A C 1
ATOM 8918 O O . GLU A 1 1095 ? 38.589 8.978 -50.989 1.00 62.25 1095 GLU A O 1
ATOM 8923 N N . LEU A 1 1096 ? 38.318 6.938 -51.855 1.00 53.03 1096 LEU A N 1
ATOM 8924 C CA . LEU A 1 1096 ? 38.404 7.344 -53.258 1.00 53.03 1096 LEU A CA 1
ATOM 8925 C C . LEU A 1 1096 ? 37.326 8.376 -53.669 1.00 53.03 1096 LEU A C 1
ATOM 8927 O O . LEU A 1 1096 ? 37.417 8.988 -54.739 1.00 53.03 1096 LEU A O 1
ATOM 8931 N N . PHE A 1 1097 ? 36.276 8.553 -52.864 1.00 52.78 1097 PHE A N 1
ATOM 8932 C CA . PHE A 1 1097 ? 35.201 9.505 -53.114 1.00 52.78 1097 PHE A CA 1
ATOM 8933 C C . PHE A 1 1097 ? 35.357 10.848 -52.379 1.00 52.78 1097 PHE A C 1
ATOM 8935 O O . PHE A 1 1097 ? 34.638 11.771 -52.763 1.00 52.78 1097 PHE A O 1
ATOM 8942 N N . ASP A 1 1098 ? 36.337 11.025 -51.485 1.00 52.25 1098 ASP A N 1
ATOM 8943 C CA . ASP A 1 1098 ? 36.391 12.150 -50.527 1.00 52.25 1098 ASP A CA 1
ATOM 8944 C C . ASP A 1 1098 ? 36.957 13.495 -51.062 1.00 52.25 1098 ASP A C 1
ATOM 8946 O O . ASP A 1 1098 ? 37.082 14.450 -50.297 1.00 52.25 1098 ASP A O 1
ATOM 8950 N N . ASP A 1 1099 ? 37.215 13.660 -52.375 1.00 53.50 1099 ASP A N 1
ATOM 8951 C CA . ASP A 1 1099 ? 37.248 15.026 -52.961 1.00 53.50 1099 ASP A CA 1
ATOM 8952 C C . ASP A 1 1099 ? 35.815 15.630 -52.862 1.00 53.50 1099 ASP A C 1
ATOM 8954 O O . ASP A 1 1099 ? 34.973 15.311 -53.714 1.00 53.50 1099 ASP A O 1
ATOM 8958 N N . VAL A 1 1100 ? 35.535 16.436 -51.824 1.00 52.66 1100 VAL A N 1
ATOM 8959 C CA . VAL A 1 1100 ? 34.206 17.018 -51.489 1.00 52.66 1100 VAL A CA 1
ATOM 8960 C C . VAL A 1 1100 ? 33.993 18.434 -52.056 1.00 52.66 1100 VAL A C 1
ATOM 8962 O O . VAL A 1 1100 ? 32.857 18.801 -52.352 1.00 52.66 1100 VAL A O 1
ATOM 8965 N N . ASP A 1 1101 ? 35.064 19.203 -52.280 1.00 54.59 1101 ASP A N 1
ATOM 8966 C CA . ASP A 1 1101 ? 35.034 20.656 -52.567 1.00 54.59 1101 ASP A CA 1
ATOM 8967 C C . ASP A 1 1101 ? 34.297 21.086 -53.864 1.00 54.59 1101 ASP A C 1
ATOM 8969 O O . ASP A 1 1101 ? 34.074 22.273 -54.088 1.00 54.59 1101 ASP A O 1
ATOM 8973 N N . ASP A 1 1102 ? 33.907 20.136 -54.720 1.00 65.81 1102 ASP A N 1
ATOM 8974 C CA . ASP A 1 1102 ? 33.272 20.352 -56.036 1.00 65.81 1102 ASP A CA 1
ATOM 8975 C C . ASP A 1 1102 ? 31.726 20.191 -56.029 1.00 65.81 1102 ASP A C 1
ATOM 8977 O O . ASP A 1 1102 ? 31.091 20.177 -57.092 1.00 65.81 1102 ASP A O 1
ATOM 8981 N N . ILE A 1 1103 ? 31.084 20.002 -54.866 1.00 75.25 1103 ILE A N 1
ATOM 8982 C CA . ILE A 1 1103 ? 29.642 19.691 -54.777 1.00 75.25 1103 ILE A CA 1
ATOM 8983 C C . ILE A 1 1103 ? 28.782 20.968 -54.641 1.00 75.25 1103 ILE A C 1
ATOM 8985 O O . ILE A 1 1103 ? 28.955 21.719 -53.685 1.00 75.25 1103 ILE A O 1
ATOM 8989 N N . PRO A 1 1104 ? 27.790 21.208 -55.528 1.00 82.69 1104 PRO A N 1
ATOM 8990 C CA . PRO A 1 1104 ? 26.863 22.334 -55.389 1.00 82.69 1104 PRO A CA 1
ATOM 8991 C C . PRO A 1 1104 ? 26.013 22.272 -54.111 1.00 82.69 1104 PRO A C 1
ATOM 8993 O O . PRO A 1 1104 ? 25.327 21.277 -53.876 1.00 82.69 1104 PRO A O 1
ATOM 8996 N N . GLU A 1 1105 ? 25.955 23.381 -53.364 1.00 79.56 1105 GLU A N 1
ATOM 8997 C CA . GLU A 1 1105 ? 25.204 23.527 -52.100 1.00 79.56 1105 GLU A CA 1
ATOM 8998 C C . GLU A 1 1105 ? 23.752 23.026 -52.181 1.00 79.56 1105 GLU A C 1
ATOM 9000 O O . GLU A 1 1105 ? 23.262 22.390 -51.255 1.00 79.56 1105 GLU A O 1
ATOM 9005 N N . LYS A 1 1106 ? 23.068 23.224 -53.320 1.00 85.44 1106 LYS A N 1
ATOM 9006 C CA . LYS A 1 1106 ? 21.682 22.762 -53.539 1.00 85.44 1106 LYS A CA 1
ATOM 9007 C C . LYS A 1 1106 ? 21.483 21.234 -53.509 1.00 85.44 1106 LYS A C 1
ATOM 9009 O O . LYS A 1 1106 ? 20.346 20.773 -53.593 1.00 85.44 1106 LYS A O 1
ATOM 9014 N N . TYR A 1 1107 ? 22.562 20.453 -53.451 1.00 86.44 1107 TYR A N 1
ATOM 9015 C CA . TYR A 1 1107 ? 22.541 18.994 -53.295 1.00 86.44 1107 TYR A CA 1
ATOM 9016 C C . TYR A 1 1107 ? 22.943 18.535 -51.887 1.00 86.44 1107 TYR A C 1
ATOM 9018 O O . TYR A 1 1107 ? 22.832 17.342 -51.596 1.00 86.44 1107 TYR A O 1
ATOM 9026 N N . LEU A 1 1108 ? 23.421 19.448 -51.038 1.00 84.50 1108 LEU A N 1
ATOM 9027 C CA . LEU A 1 1108 ? 23.889 19.159 -49.687 1.00 84.50 1108 LEU A CA 1
ATOM 9028 C C . LEU A 1 1108 ? 22.758 19.298 -48.667 1.00 84.50 1108 LEU A C 1
ATOM 9030 O O . LEU A 1 1108 ? 21.874 20.143 -48.792 1.00 84.50 1108 LEU A O 1
ATOM 9034 N N . ASP A 1 1109 ? 22.801 18.461 -47.638 1.00 87.25 1109 ASP A N 1
ATOM 9035 C CA . ASP A 1 1109 ? 21.899 18.541 -46.505 1.00 87.25 1109 ASP A CA 1
ATOM 9036 C C . ASP A 1 1109 ? 22.205 19.802 -45.673 1.00 87.25 1109 ASP A C 1
ATOM 9038 O O . ASP A 1 1109 ? 23.348 19.992 -45.251 1.00 87.25 1109 ASP A O 1
ATOM 9042 N N . PRO A 1 1110 ? 21.215 20.660 -45.377 1.00 84.69 1110 PRO A N 1
ATOM 9043 C CA . PRO A 1 1110 ? 21.429 21.912 -44.651 1.00 84.69 1110 PRO A CA 1
ATOM 9044 C C . PRO A 1 1110 ? 22.001 21.742 -43.233 1.00 84.69 1110 PRO A C 1
ATOM 9046 O O . PRO A 1 1110 ? 22.580 22.695 -42.713 1.00 84.69 1110 PRO A O 1
ATOM 9049 N N . ILE A 1 1111 ? 21.864 20.569 -42.599 1.00 80.88 1111 ILE A N 1
ATOM 9050 C CA . ILE A 1 1111 ? 22.374 20.305 -41.242 1.00 80.88 1111 ILE A CA 1
ATOM 9051 C C . ILE A 1 1111 ? 23.676 19.503 -41.285 1.00 80.88 1111 ILE A C 1
ATOM 9053 O O . ILE A 1 1111 ? 24.624 19.848 -40.582 1.00 80.88 1111 ILE A O 1
ATOM 9057 N N . LEU A 1 1112 ? 23.728 18.424 -42.073 1.00 78.69 1112 LEU A N 1
ATOM 9058 C CA . LEU A 1 1112 ? 24.889 17.523 -42.108 1.00 78.69 1112 LEU A CA 1
ATOM 9059 C C . LEU A 1 1112 ? 25.935 17.870 -43.174 1.00 78.69 1112 LEU A C 1
ATOM 9061 O O . LEU A 1 1112 ? 27.047 17.353 -43.095 1.00 78.69 1112 LEU A O 1
ATOM 9065 N N . GLN A 1 1113 ? 25.598 18.721 -44.147 1.00 80.31 1113 GLN A N 1
ATOM 9066 C CA . GLN A 1 1113 ? 26.442 19.069 -45.299 1.00 80.31 1113 GLN A CA 1
ATOM 9067 C C . GLN A 1 1113 ? 26.873 17.845 -46.141 1.00 80.31 1113 GLN A C 1
ATOM 9069 O O . GLN A 1 1113 ? 27.885 17.881 -46.836 1.00 80.31 1113 GLN A O 1
ATOM 9074 N N . ASP A 1 1114 ? 26.086 16.761 -46.106 1.00 77.25 1114 ASP A N 1
ATOM 9075 C CA . ASP A 1 1114 ? 26.274 15.545 -46.907 1.00 77.25 1114 ASP A CA 1
ATOM 9076 C C . ASP A 1 1114 ? 25.313 15.501 -48.109 1.00 77.25 1114 ASP A C 1
ATOM 9078 O O . ASP A 1 1114 ? 24.292 16.184 -48.113 1.00 77.25 1114 ASP A O 1
ATOM 9082 N N . ILE A 1 1115 ? 25.607 14.727 -49.162 1.00 81.69 1115 ILE A N 1
ATOM 9083 C CA . ILE A 1 1115 ? 24.737 14.700 -50.355 1.00 81.69 1115 ILE A CA 1
ATOM 9084 C C . ILE A 1 1115 ? 23.370 14.076 -50.014 1.00 81.69 1115 ILE A C 1
ATOM 9086 O O . ILE A 1 1115 ? 23.292 12.910 -49.620 1.00 81.69 1115 ILE A O 1
ATOM 9090 N N . MET A 1 1116 ? 22.284 14.818 -50.255 1.00 86.69 1116 MET A N 1
ATOM 9091 C CA . MET A 1 1116 ? 20.912 14.349 -50.026 1.00 86.69 1116 MET A CA 1
ATOM 9092 C C . MET A 1 1116 ? 20.543 13.196 -50.974 1.00 86.69 1116 MET A C 1
ATOM 9094 O O . MET A 1 1116 ? 20.474 13.364 -52.191 1.00 86.69 1116 MET A O 1
ATOM 9098 N N . LEU A 1 1117 ? 20.244 12.015 -50.432 1.00 83.81 1117 LEU A N 1
ATOM 9099 C CA . LEU A 1 1117 ? 19.905 10.818 -51.216 1.00 83.81 1117 LEU A CA 1
ATOM 9100 C C . LEU A 1 1117 ? 18.401 10.700 -51.510 1.00 83.81 1117 LEU A C 1
ATOM 9102 O O . LEU A 1 1117 ? 18.012 10.092 -52.516 1.00 83.81 1117 LEU A O 1
ATOM 9106 N N . ASP A 1 1118 ? 17.564 11.273 -50.642 1.00 86.50 1118 ASP A N 1
ATOM 9107 C CA . ASP A 1 1118 ? 16.111 11.398 -50.798 1.00 86.50 1118 ASP A CA 1
ATOM 9108 C C . ASP A 1 1118 ? 15.629 12.766 -50.267 1.00 86.50 1118 ASP A C 1
ATOM 9110 O O . ASP A 1 1118 ? 15.162 12.851 -49.129 1.00 86.50 1118 ASP A O 1
ATOM 9114 N N . PRO A 1 1119 ? 15.791 13.858 -51.041 1.00 91.75 1119 PRO A N 1
ATOM 9115 C CA . PRO A 1 1119 ? 15.421 15.201 -50.602 1.00 91.75 1119 PRO A CA 1
ATOM 9116 C C . PRO A 1 1119 ? 13.910 15.351 -50.362 1.00 91.75 1119 PRO A C 1
ATOM 9118 O O . PRO A 1 1119 ? 13.075 14.939 -51.178 1.00 91.75 1119 PRO A O 1
ATOM 9121 N N . VAL A 1 1120 ? 13.561 16.004 -49.253 1.00 92.88 1120 VAL A N 1
ATOM 9122 C CA . VAL A 1 1120 ? 12.193 16.383 -48.877 1.00 92.88 1120 VAL A CA 1
ATOM 9123 C C . VAL A 1 1120 ? 12.129 17.854 -48.486 1.00 92.88 1120 VAL A C 1
ATOM 9125 O O . VAL A 1 1120 ? 13.027 18.372 -47.830 1.00 92.88 1120 VAL A O 1
ATOM 9128 N N . LEU A 1 1121 ? 11.052 18.523 -48.885 1.00 92.88 1121 LEU A N 1
ATOM 9129 C CA . LEU A 1 1121 ? 10.741 19.901 -48.530 1.00 92.88 1121 LEU A CA 1
ATOM 9130 C C . LEU A 1 1121 ? 9.957 19.941 -47.211 1.00 92.88 1121 LEU A C 1
ATOM 9132 O O . LEU A 1 1121 ? 8.956 19.235 -47.045 1.00 92.88 1121 LEU A O 1
ATOM 9136 N N . LEU A 1 1122 ? 10.395 20.804 -46.295 1.00 92.69 1122 LEU A N 1
ATOM 9137 C CA . LEU A 1 1122 ? 9.699 21.117 -45.052 1.00 92.69 1122 LEU A CA 1
ATOM 9138 C C . LEU A 1 1122 ? 8.676 22.236 -45.322 1.00 92.69 1122 LEU A C 1
ATOM 9140 O O . LEU A 1 1122 ? 9.084 23.353 -45.649 1.00 92.69 1122 LEU A O 1
ATOM 9144 N N . PRO A 1 1123 ? 7.356 22.002 -45.192 1.00 87.31 1123 PRO A N 1
ATOM 9145 C CA . PRO A 1 1123 ? 6.344 23.015 -45.519 1.00 87.31 1123 PRO A CA 1
ATOM 9146 C C . PRO A 1 1123 ? 6.339 24.203 -44.542 1.00 87.31 1123 PRO A C 1
ATOM 9148 O O . PRO A 1 1123 ? 5.803 25.261 -44.858 1.00 87.31 1123 PRO A O 1
ATOM 9151 N N . THR A 1 1124 ? 6.924 24.024 -43.358 1.00 87.88 1124 THR A N 1
ATOM 9152 C CA . THR A 1 1124 ? 7.012 24.994 -42.260 1.00 87.88 1124 THR A CA 1
ATOM 9153 C C . THR A 1 1124 ? 8.118 26.028 -42.448 1.00 87.88 1124 THR A C 1
ATOM 9155 O O . THR A 1 1124 ? 7.899 27.196 -42.135 1.00 87.88 1124 THR A O 1
ATOM 9158 N N . SER A 1 1125 ? 9.295 25.628 -42.937 1.00 87.81 1125 SER A N 1
ATOM 9159 C CA . SER A 1 1125 ? 10.458 26.509 -43.154 1.00 87.81 1125 SER A CA 1
ATOM 9160 C C . SER A 1 1125 ? 10.781 26.766 -44.629 1.00 87.81 1125 SER A C 1
ATOM 9162 O O . SER A 1 1125 ? 11.540 27.683 -44.932 1.00 87.81 1125 SER A O 1
ATOM 9164 N N . GLY A 1 1126 ? 10.223 25.979 -45.555 1.00 88.81 1126 GLY A N 1
ATOM 9165 C CA . GLY A 1 1126 ? 10.550 26.033 -46.983 1.00 88.81 1126 GLY A CA 1
ATOM 9166 C C . GLY A 1 1126 ? 11.922 25.443 -47.337 1.00 88.81 1126 GLY A C 1
ATOM 9167 O O . GLY A 1 1126 ? 12.358 25.559 -48.480 1.00 88.81 1126 GLY A O 1
ATOM 9168 N N . ILE A 1 1127 ? 12.607 24.819 -46.375 1.00 91.38 1127 ILE A N 1
ATOM 9169 C CA . ILE A 1 1127 ? 13.945 24.243 -46.545 1.00 91.38 1127 ILE A CA 1
ATOM 9170 C C . ILE A 1 1127 ? 13.838 22.807 -47.073 1.00 91.38 1127 ILE A C 1
ATOM 9172 O O . ILE A 1 1127 ? 12.918 22.070 -46.716 1.00 91.38 1127 ILE A O 1
ATOM 9176 N N . VAL A 1 1128 ? 14.782 22.405 -47.926 1.00 91.25 1128 VAL A N 1
ATOM 9177 C CA . VAL A 1 1128 ? 14.928 21.021 -48.401 1.00 91.25 1128 VAL A CA 1
ATOM 9178 C C . VAL A 1 1128 ? 16.052 20.336 -47.626 1.00 91.25 1128 VAL A C 1
ATOM 9180 O O . VAL A 1 1128 ? 17.104 20.931 -47.418 1.00 91.25 1128 VAL A O 1
ATOM 9183 N N . ILE A 1 1129 ? 15.815 19.103 -47.184 1.00 91.56 1129 ILE A N 1
ATOM 9184 C CA . ILE A 1 1129 ? 16.698 18.307 -46.317 1.00 91.56 1129 ILE A CA 1
ATOM 9185 C C . ILE A 1 1129 ? 16.599 16.820 -46.702 1.00 91.56 1129 ILE A C 1
ATOM 9187 O O . ILE A 1 1129 ? 15.609 16.414 -47.317 1.00 91.56 1129 ILE A O 1
ATOM 9191 N N . ASP A 1 1130 ? 17.581 15.975 -46.371 1.00 90.62 1130 ASP A N 1
ATOM 9192 C CA . ASP A 1 1130 ? 17.455 14.531 -46.618 1.00 90.62 1130 ASP A CA 1
ATOM 9193 C C . ASP A 1 1130 ? 16.384 13.923 -45.695 1.00 90.62 1130 ASP A C 1
ATOM 9195 O O . ASP A 1 1130 ? 16.404 14.133 -44.475 1.00 90.62 1130 ASP A O 1
ATOM 9199 N N . ARG A 1 1131 ? 15.475 13.108 -46.253 1.00 87.56 1131 ARG A N 1
ATOM 9200 C CA . ARG A 1 1131 ? 14.477 12.340 -45.493 1.00 87.56 1131 ARG A CA 1
ATOM 9201 C C . ARG A 1 1131 ? 15.090 11.629 -44.287 1.00 87.56 1131 ARG A C 1
ATOM 9203 O O . ARG A 1 1131 ? 14.499 11.661 -43.210 1.00 87.56 1131 ARG A O 1
ATOM 9210 N N . LYS A 1 1132 ? 16.264 11.004 -44.441 1.00 84.12 1132 LYS A N 1
ATOM 9211 C CA . LYS A 1 1132 ? 16.939 10.252 -43.366 1.00 84.12 1132 LYS A CA 1
ATOM 9212 C C . LYS A 1 1132 ? 17.256 11.143 -42.155 1.00 84.12 1132 LYS A C 1
ATOM 9214 O O . LYS A 1 1132 ? 17.212 10.673 -41.020 1.00 84.12 1132 LYS A O 1
ATOM 9219 N N . ASN A 1 1133 ? 17.543 12.422 -42.402 1.00 85.31 1133 ASN A N 1
ATOM 9220 C CA . ASN A 1 1133 ? 18.011 13.385 -41.415 1.00 85.31 1133 ASN A CA 1
ATOM 9221 C C . ASN A 1 1133 ? 16.831 14.056 -40.702 1.00 85.31 1133 ASN A C 1
ATOM 9223 O O . ASN A 1 1133 ? 16.814 14.079 -39.469 1.00 85.31 1133 ASN A O 1
ATOM 9227 N N . ILE A 1 1134 ? 15.805 14.503 -41.439 1.00 88.44 1134 ILE A N 1
ATOM 9228 C CA . ILE A 1 1134 ? 14.589 15.052 -40.815 1.00 88.44 1134 ILE A CA 1
ATOM 9229 C C . ILE A 1 1134 ? 13.757 13.979 -40.111 1.00 88.44 1134 ILE A C 1
ATOM 9231 O O . ILE A 1 1134 ? 13.281 14.224 -39.009 1.00 88.44 1134 ILE A O 1
ATOM 9235 N N . GLU A 1 1135 ? 13.612 12.769 -40.664 1.00 85.44 1135 GLU A N 1
ATOM 9236 C CA . GLU A 1 1135 ? 12.869 11.713 -39.963 1.00 85.44 1135 GLU A CA 1
ATOM 9237 C C . GLU A 1 1135 ? 13.574 11.301 -38.663 1.00 85.44 1135 GLU A C 1
ATOM 9239 O O . GLU A 1 1135 ? 12.897 11.010 -37.682 1.00 85.44 1135 GLU A O 1
ATOM 9244 N N . ARG A 1 1136 ? 14.914 11.352 -38.613 1.00 82.44 1136 ARG A N 1
ATOM 9245 C CA . ARG A 1 1136 ? 15.687 11.171 -37.374 1.00 82.44 1136 ARG A CA 1
ATOM 9246 C C . ARG A 1 1136 ? 15.450 12.315 -36.379 1.00 82.44 1136 ARG A C 1
ATOM 9248 O O . ARG A 1 1136 ? 15.255 12.040 -35.202 1.00 82.44 1136 ARG A O 1
ATOM 9255 N N . HIS A 1 1137 ? 15.423 13.572 -36.831 1.00 84.00 1137 HIS A N 1
ATOM 9256 C CA . HIS A 1 1137 ? 15.081 14.720 -35.974 1.00 84.00 1137 HIS A CA 1
ATOM 9257 C C . HIS A 1 1137 ? 13.674 14.576 -35.375 1.00 84.00 1137 HIS A C 1
ATOM 9259 O O . HIS A 1 1137 ? 13.524 14.609 -34.157 1.00 84.00 1137 HIS A O 1
ATOM 9265 N N . LEU A 1 1138 ? 12.673 14.271 -36.209 1.00 84.31 1138 LEU A N 1
ATOM 9266 C CA . LEU A 1 1138 ? 11.275 14.068 -35.804 1.00 84.31 1138 LEU A CA 1
ATOM 9267 C C . LEU A 1 1138 ? 11.046 12.845 -34.892 1.00 84.31 1138 LEU A C 1
ATOM 9269 O O . LEU A 1 1138 ? 9.990 12.732 -34.272 1.00 84.31 1138 LEU A O 1
ATOM 9273 N N . MET A 1 1139 ? 12.020 11.934 -34.777 1.00 81.00 1139 MET A N 1
ATOM 9274 C CA . MET A 1 1139 ? 12.021 10.850 -33.782 1.00 81.00 1139 MET A CA 1
ATOM 9275 C C . MET A 1 1139 ? 12.587 11.269 -32.415 1.00 81.00 1139 MET A C 1
ATOM 9277 O O . MET A 1 1139 ? 12.486 10.479 -31.476 1.00 81.00 1139 MET A O 1
ATOM 9281 N N . SER A 1 1140 ? 13.173 12.461 -32.289 1.00 78.69 1140 SER A N 1
ATOM 9282 C CA . SER A 1 1140 ? 13.562 13.070 -31.009 1.00 78.69 1140 SER A CA 1
ATOM 9283 C C . SER A 1 1140 ? 12.642 14.235 -30.637 1.00 78.69 1140 SER A C 1
ATOM 9285 O O . SER A 1 1140 ? 12.116 14.252 -29.528 1.00 78.69 1140 SER A O 1
ATOM 9287 N N . GLU A 1 1141 ? 12.413 15.161 -31.571 1.00 80.25 1141 GLU A N 1
ATOM 9288 C CA . GLU A 1 1141 ? 11.685 16.419 -31.378 1.00 80.25 1141 GLU A CA 1
ATOM 9289 C C . GLU A 1 1141 ? 10.654 16.612 -32.513 1.00 80.25 1141 GLU A C 1
ATOM 9291 O O . GLU A 1 1141 ? 11.052 16.719 -33.673 1.00 80.25 1141 GLU A O 1
ATOM 9296 N N . PRO A 1 1142 ? 9.333 16.662 -32.242 1.00 84.69 1142 PRO A N 1
ATOM 9297 C CA . PRO A 1 1142 ? 8.282 16.717 -33.270 1.00 84.69 1142 PRO A CA 1
ATOM 9298 C C . PRO A 1 1142 ? 8.077 18.138 -33.840 1.00 84.69 1142 PRO A C 1
ATOM 9300 O O . PRO A 1 1142 ? 6.974 18.693 -33.834 1.00 84.69 1142 PRO A O 1
ATOM 9303 N N . ASN A 1 1143 ? 9.166 18.760 -34.288 1.00 87.19 1143 ASN A N 1
ATOM 9304 C CA . ASN A 1 1143 ? 9.209 20.124 -34.802 1.00 87.19 1143 ASN A CA 1
ATOM 9305 C C . ASN A 1 1143 ? 10.166 20.266 -35.997 1.00 87.19 1143 ASN A C 1
ATOM 9307 O O . ASN A 1 1143 ? 10.996 19.405 -36.276 1.00 87.19 1143 ASN A O 1
ATOM 9311 N N . ASP A 1 1144 ? 10.033 21.369 -36.722 1.00 88.50 1144 ASP A N 1
ATOM 9312 C CA . ASP A 1 1144 ? 10.970 21.797 -37.754 1.00 88.50 1144 ASP A CA 1
ATOM 9313 C C . ASP A 1 1144 ? 12.290 22.271 -37.100 1.00 88.50 1144 ASP A C 1
ATOM 9315 O O . ASP A 1 1144 ? 12.251 23.166 -36.251 1.00 88.50 1144 ASP A O 1
ATOM 9319 N N . PRO A 1 1145 ? 13.465 21.725 -37.465 1.00 89.31 1145 PRO A N 1
ATOM 9320 C CA . PRO A 1 1145 ? 14.726 22.063 -36.800 1.00 89.31 1145 PRO A CA 1
ATOM 9321 C C . PRO A 1 1145 ? 15.195 23.511 -37.030 1.00 89.31 1145 PRO A C 1
ATOM 9323 O O . PRO A 1 1145 ? 16.046 23.990 -36.281 1.00 89.31 1145 PRO A O 1
ATOM 9326 N N . PHE A 1 1146 ? 14.656 24.223 -38.027 1.00 88.81 1146 PHE A N 1
ATOM 9327 C CA . PHE A 1 1146 ? 15.090 25.575 -38.398 1.00 88.81 1146 PHE A CA 1
ATOM 9328 C C . PHE A 1 1146 ? 14.229 26.678 -37.784 1.00 88.81 1146 PHE A C 1
ATOM 9330 O O . PHE A 1 1146 ? 14.754 27.740 -37.451 1.00 88.81 1146 PHE A O 1
ATOM 9337 N N . ASN A 1 1147 ? 12.921 26.449 -37.619 1.00 86.19 1147 ASN A N 1
ATOM 9338 C CA . ASN A 1 1147 ? 12.005 27.443 -37.038 1.00 86.19 1147 ASN A CA 1
ATOM 9339 C C . ASN A 1 1147 ? 11.185 26.953 -35.833 1.00 86.19 1147 ASN A C 1
ATOM 9341 O O . ASN A 1 1147 ? 10.426 27.736 -35.264 1.00 86.19 1147 ASN A O 1
ATOM 9345 N N . ARG A 1 1148 ? 11.362 25.693 -35.415 1.00 85.56 1148 ARG A N 1
ATOM 9346 C CA . ARG A 1 1148 ? 10.702 25.044 -34.266 1.00 85.56 1148 ARG A CA 1
ATOM 9347 C C . ARG A 1 1148 ? 9.174 24.957 -34.352 1.00 85.56 1148 ARG A C 1
ATOM 9349 O O . ARG A 1 1148 ? 8.537 24.597 -33.363 1.00 85.56 1148 ARG A O 1
ATOM 9356 N N . ALA A 1 1149 ? 8.574 25.237 -35.509 1.00 84.19 1149 ALA A N 1
ATOM 9357 C CA . ALA A 1 1149 ? 7.147 25.018 -35.714 1.00 84.19 1149 ALA A CA 1
ATOM 9358 C C . ALA A 1 1149 ? 6.814 23.514 -35.596 1.00 84.19 1149 ALA A C 1
ATOM 9360 O O . ALA A 1 1149 ? 7.618 22.690 -36.040 1.00 84.19 1149 ALA A O 1
ATOM 9361 N N . PRO A 1 1150 ? 5.653 23.123 -35.035 1.00 87.19 1150 PRO A N 1
ATOM 9362 C CA . PRO A 1 1150 ? 5.242 21.721 -34.984 1.00 87.19 1150 PRO A CA 1
ATOM 9363 C C . PRO A 1 1150 ? 5.182 21.101 -36.384 1.00 87.19 1150 PRO A C 1
ATOM 9365 O O . PRO A 1 1150 ? 4.544 21.654 -37.282 1.00 87.19 1150 PRO A O 1
ATOM 9368 N N . LEU A 1 1151 ? 5.832 19.950 -36.556 1.00 88.12 1151 LEU A N 1
ATOM 9369 C CA . LEU A 1 1151 ? 5.969 19.267 -37.842 1.00 88.12 1151 LEU A CA 1
ATOM 9370 C C . LEU A 1 1151 ? 5.886 17.750 -37.636 1.00 88.12 1151 LEU A C 1
ATOM 9372 O O . LEU A 1 1151 ? 6.447 17.216 -36.681 1.00 88.12 1151 LEU A O 1
ATOM 9376 N N . SER A 1 1152 ? 5.201 17.043 -38.535 1.00 85.31 1152 SER A N 1
ATOM 9377 C CA . SER A 1 1152 ? 5.091 15.581 -38.522 1.00 85.31 1152 SER A CA 1
ATOM 9378 C C . SER A 1 1152 ? 5.635 14.944 -39.804 1.00 85.31 1152 SER A C 1
ATOM 9380 O O . SER A 1 1152 ? 5.731 15.577 -40.857 1.00 85.31 1152 SER A O 1
ATOM 9382 N N . LYS A 1 1153 ? 5.983 13.653 -39.729 1.00 84.50 1153 LYS A N 1
ATOM 9383 C CA . LYS A 1 1153 ? 6.558 12.888 -40.850 1.00 84.50 1153 LYS A CA 1
ATOM 9384 C C . LYS A 1 1153 ? 5.631 12.847 -42.074 1.00 84.50 1153 LYS A C 1
ATOM 9386 O O . LYS A 1 1153 ? 6.098 12.791 -43.208 1.00 84.50 1153 LYS A O 1
ATOM 9391 N N . GLU A 1 1154 ? 4.323 12.902 -41.850 1.00 86.88 1154 GLU A N 1
ATOM 9392 C CA . GLU A 1 1154 ? 3.280 12.884 -42.879 1.00 86.88 1154 GLU A CA 1
ATOM 9393 C C . GLU A 1 1154 ? 3.185 14.207 -43.659 1.00 86.88 1154 GLU A C 1
ATOM 9395 O O . GLU A 1 1154 ? 2.594 14.234 -44.736 1.00 86.88 1154 GLU A O 1
ATOM 9400 N N . GLN A 1 1155 ? 3.766 15.294 -43.138 1.00 87.12 1155 GLN A N 1
ATOM 9401 C CA . GLN A 1 1155 ? 3.780 16.619 -43.769 1.00 87.12 1155 GLN A CA 1
ATOM 9402 C C . GLN A 1 1155 ? 5.009 16.842 -44.677 1.00 87.12 1155 GLN A C 1
ATOM 9404 O O . GLN A 1 1155 ? 5.092 17.869 -45.347 1.00 87.12 1155 GLN A O 1
ATOM 9409 N N . LEU A 1 1156 ? 5.960 15.900 -44.717 1.00 90.06 1156 LEU A N 1
ATOM 9410 C CA . LEU A 1 1156 ? 7.189 15.995 -45.515 1.00 90.06 1156 LEU A CA 1
ATOM 9411 C C . LEU A 1 1156 ? 6.907 15.789 -47.011 1.00 90.06 1156 LEU A C 1
ATOM 9413 O O . LEU A 1 1156 ? 6.567 14.683 -47.440 1.00 90.06 1156 LEU A O 1
ATOM 9417 N N . VAL A 1 1157 ? 7.105 16.829 -47.824 1.00 92.25 1157 VAL A N 1
ATOM 9418 C CA . VAL A 1 1157 ? 6.815 16.796 -49.267 1.00 92.25 1157 VAL A CA 1
ATOM 9419 C C . VAL A 1 1157 ? 8.023 16.229 -50.037 1.00 92.25 1157 VAL A C 1
ATOM 9421 O O . VAL A 1 1157 ? 9.105 16.806 -49.955 1.00 92.25 1157 VAL A O 1
ATOM 9424 N N . PRO A 1 1158 ? 7.905 15.115 -50.789 1.00 92.38 1158 PRO A N 1
ATOM 9425 C CA . PRO A 1 1158 ? 9.024 14.568 -51.566 1.00 92.38 1158 PRO A CA 1
ATOM 9426 C C . PRO A 1 1158 ? 9.445 15.483 -52.725 1.00 92.38 1158 PRO A C 1
ATOM 9428 O O . PRO A 1 1158 ? 8.583 16.023 -53.413 1.00 92.38 1158 PRO A O 1
ATOM 9431 N N . MET A 1 1159 ? 10.752 15.580 -53.001 1.00 90.62 1159 MET A N 1
ATOM 9432 C CA . MET A 1 1159 ? 11.309 16.359 -54.121 1.00 90.62 1159 MET A CA 1
ATOM 9433 C C . MET A 1 1159 ? 11.883 15.441 -55.227 1.00 90.62 1159 MET A C 1
ATOM 9435 O O . MET A 1 1159 ? 13.104 15.306 -55.339 1.00 90.62 1159 MET A O 1
ATOM 9439 N N . PRO A 1 1160 ? 11.042 14.781 -56.054 1.00 89.12 1160 PRO A N 1
ATOM 9440 C CA . PRO A 1 1160 ? 11.498 13.771 -57.016 1.00 89.12 1160 PRO A CA 1
ATOM 9441 C C . PRO A 1 1160 ? 12.424 14.333 -58.104 1.00 89.12 1160 PRO A C 1
ATOM 9443 O O . PRO A 1 1160 ? 13.412 13.690 -58.440 1.00 89.12 1160 PRO A O 1
ATOM 9446 N N . GLU A 1 1161 ? 12.165 15.541 -58.610 1.00 88.31 1161 GLU A N 1
ATOM 9447 C CA . GLU A 1 1161 ? 12.984 16.167 -59.663 1.00 88.31 1161 GLU A CA 1
ATOM 9448 C C . GLU A 1 1161 ? 14.417 16.443 -59.180 1.00 88.31 1161 GLU A C 1
ATOM 9450 O O . GLU A 1 1161 ? 15.389 16.080 -59.842 1.00 88.31 1161 GLU A O 1
ATOM 9455 N N . LEU A 1 1162 ? 14.558 17.005 -57.972 1.00 88.69 1162 LEU A N 1
ATOM 9456 C CA . LEU A 1 1162 ? 15.860 17.233 -57.340 1.00 88.69 1162 LEU A CA 1
ATOM 9457 C C . LEU A 1 1162 ? 16.562 15.907 -57.012 1.00 88.69 1162 LEU A C 1
ATOM 9459 O O . LEU A 1 1162 ? 17.776 15.799 -57.162 1.00 88.69 1162 LEU A O 1
ATOM 9463 N N . LYS A 1 1163 ? 15.808 14.874 -56.615 1.00 89.25 1163 LYS A N 1
ATOM 9464 C CA . LYS A 1 1163 ? 16.350 13.528 -56.402 1.00 89.25 1163 LYS A CA 1
ATOM 9465 C C . LYS A 1 1163 ? 16.934 12.944 -57.689 1.00 89.25 1163 LYS A C 1
ATOM 9467 O O . LYS A 1 1163 ? 18.037 12.407 -57.652 1.00 89.25 1163 LYS A O 1
ATOM 9472 N N . GLU A 1 1164 ? 16.245 13.064 -58.822 1.00 88.50 1164 GLU A N 1
ATOM 9473 C CA . GLU A 1 1164 ? 16.777 12.624 -60.118 1.00 88.50 1164 GLU A CA 1
ATOM 9474 C C . GLU A 1 1164 ? 18.012 13.433 -60.539 1.00 88.50 1164 GLU A C 1
ATOM 9476 O O . GLU A 1 1164 ? 18.995 12.845 -61.000 1.00 88.50 1164 GLU A O 1
ATOM 9481 N N . GLU A 1 1165 ? 18.020 14.753 -60.318 1.00 87.50 1165 GLU A N 1
ATOM 9482 C CA . GLU A 1 1165 ? 19.184 15.603 -60.593 1.00 87.50 1165 GLU A CA 1
ATOM 9483 C C . GLU A 1 1165 ? 20.408 15.184 -59.757 1.00 87.50 1165 GLU A C 1
ATOM 9485 O O . GLU A 1 1165 ? 21.495 14.979 -60.308 1.00 87.50 1165 GLU A O 1
ATOM 9490 N N . ILE A 1 1166 ? 20.228 14.958 -58.450 1.00 85.06 1166 ILE A N 1
ATOM 9491 C CA . ILE A 1 1166 ? 21.290 14.489 -57.550 1.00 85.06 1166 ILE A CA 1
ATOM 9492 C C . ILE A 1 1166 ? 21.755 13.078 -57.929 1.00 85.06 1166 ILE A C 1
ATOM 9494 O O . ILE A 1 1166 ? 22.957 12.823 -58.004 1.00 85.06 1166 ILE A O 1
ATOM 9498 N N . HIS A 1 1167 ? 20.844 12.143 -58.222 1.00 82.25 1167 HIS A N 1
ATOM 9499 C CA . HIS A 1 1167 ? 21.220 10.775 -58.611 1.00 82.25 1167 HIS A CA 1
ATOM 9500 C C . HIS A 1 1167 ? 21.980 10.753 -59.944 1.00 82.25 1167 HIS A C 1
ATOM 9502 O O . HIS A 1 1167 ? 22.927 9.976 -60.099 1.00 82.25 1167 HIS A O 1
ATOM 9508 N N . LYS A 1 1168 ? 21.636 11.641 -60.884 1.00 84.50 1168 LYS A N 1
ATOM 9509 C CA . LYS A 1 1168 ? 22.400 11.857 -62.117 1.00 84.50 1168 LYS A CA 1
ATOM 9510 C C . LYS A 1 1168 ? 23.794 12.420 -61.819 1.00 84.50 1168 LYS A C 1
ATOM 9512 O O . LYS A 1 1168 ? 24.776 11.830 -62.269 1.00 84.50 1168 LYS A O 1
ATOM 9517 N N . PHE A 1 1169 ? 23.897 13.475 -61.009 1.00 83.06 1169 PHE A N 1
ATOM 9518 C CA . PHE A 1 1169 ? 25.170 14.074 -60.584 1.00 83.06 1169 PHE A CA 1
ATOM 9519 C C . PHE A 1 1169 ? 26.092 13.054 -59.891 1.00 83.06 1169 PHE A C 1
ATOM 9521 O O . PHE A 1 1169 ? 27.245 12.887 -60.291 1.00 83.06 1169 PHE A O 1
ATOM 9528 N N . ILE A 1 1170 ? 25.565 12.275 -58.941 1.00 76.31 1170 ILE A N 1
ATOM 9529 C CA . ILE A 1 1170 ? 26.266 11.164 -58.278 1.00 76.31 1170 ILE A CA 1
ATOM 9530 C C . ILE A 1 1170 ? 26.792 10.146 -59.305 1.00 76.31 1170 ILE A C 1
ATOM 9532 O O . ILE A 1 1170 ? 27.911 9.646 -59.176 1.00 76.31 1170 ILE A O 1
ATOM 9536 N N . ASN A 1 1171 ? 26.009 9.805 -60.331 1.00 76.31 1171 ASN A N 1
ATOM 9537 C CA . ASN A 1 1171 ? 26.426 8.833 -61.343 1.00 76.31 1171 ASN A CA 1
ATOM 9538 C C . ASN A 1 1171 ? 27.469 9.401 -62.323 1.00 76.31 1171 ASN A C 1
ATOM 9540 O O . ASN A 1 1171 ? 28.375 8.669 -62.727 1.00 76.31 1171 ASN A O 1
ATOM 9544 N N . GLU A 1 1172 ? 27.417 10.695 -62.643 1.00 77.69 1172 GLU A N 1
ATOM 9545 C CA . GLU A 1 1172 ? 28.472 11.386 -63.395 1.00 77.69 1172 GLU A CA 1
ATOM 9546 C C . GLU A 1 1172 ? 29.779 11.483 -62.585 1.00 77.69 1172 GLU A C 1
ATOM 9548 O O . GLU A 1 1172 ? 30.852 11.200 -63.125 1.00 77.69 1172 GLU A O 1
ATOM 9553 N N . LEU A 1 1173 ? 29.707 11.769 -61.277 1.00 72.50 1173 LEU A N 1
ATOM 9554 C CA . LEU A 1 1173 ? 30.859 11.716 -60.366 1.00 72.50 1173 LEU A CA 1
ATOM 9555 C C . LEU A 1 1173 ? 31.476 10.312 -60.302 1.00 72.50 1173 LEU A C 1
ATOM 9557 O O . LEU A 1 1173 ? 32.687 10.177 -60.483 1.00 72.50 1173 LEU A O 1
ATOM 9561 N N . LYS A 1 1174 ? 30.668 9.253 -60.134 1.00 66.50 1174 LYS A N 1
ATOM 9562 C CA . LYS A 1 1174 ? 31.148 7.855 -60.170 1.00 66.50 1174 LYS A CA 1
ATOM 9563 C C . LYS A 1 1174 ? 31.888 7.537 -61.472 1.00 66.50 1174 LYS A C 1
ATOM 9565 O O . LYS A 1 1174 ? 32.919 6.871 -61.433 1.00 66.50 1174 LYS A O 1
ATOM 9570 N N . GLN A 1 1175 ? 31.393 8.006 -62.621 1.00 69.25 1175 GLN A N 1
ATOM 9571 C CA . GLN A 1 1175 ? 32.060 7.798 -63.912 1.00 69.25 1175 GLN A CA 1
ATOM 9572 C C . GLN A 1 1175 ? 33.370 8.593 -64.032 1.00 69.25 1175 GLN A C 1
ATOM 9574 O O . GLN A 1 1175 ? 34.361 8.044 -64.518 1.00 69.25 1175 GLN A O 1
ATOM 9579 N N . LYS A 1 1176 ? 33.410 9.849 -63.562 1.00 68.69 1176 LYS A N 1
ATOM 9580 C CA . LYS A 1 1176 ? 34.639 10.663 -63.513 1.00 68.69 1176 LYS A CA 1
ATOM 9581 C C . LYS A 1 1176 ? 35.697 10.030 -62.598 1.00 68.69 1176 LYS A C 1
ATOM 9583 O O . LYS A 1 1176 ? 36.811 9.781 -63.058 1.00 68.69 1176 LYS A O 1
ATOM 9588 N N . LYS A 1 1177 ? 35.356 9.704 -61.343 1.00 63.22 1177 LYS A N 1
ATOM 9589 C CA . LYS A 1 1177 ? 36.309 9.128 -60.372 1.00 63.22 1177 LYS A CA 1
ATOM 9590 C C . LYS A 1 1177 ? 36.752 7.702 -60.755 1.00 63.22 1177 LYS A C 1
ATOM 9592 O O . LYS A 1 1177 ? 37.934 7.398 -60.628 1.00 63.22 1177 LYS A O 1
ATOM 9597 N N . ARG A 1 1178 ? 35.893 6.866 -61.369 1.00 63.84 1178 ARG A N 1
ATOM 9598 C CA . ARG A 1 1178 ? 36.327 5.571 -61.952 1.00 63.84 1178 ARG A CA 1
ATOM 9599 C C . ARG A 1 1178 ? 37.360 5.731 -63.071 1.00 63.84 1178 ARG A C 1
ATOM 9601 O O . ARG A 1 1178 ? 38.329 4.982 -63.087 1.00 63.84 1178 ARG A O 1
ATOM 9608 N N . LYS A 1 1179 ? 37.205 6.715 -63.968 1.00 64.62 1179 LYS A N 1
ATOM 9609 C CA . LYS A 1 1179 ? 38.233 7.024 -64.983 1.00 64.62 1179 LYS A CA 1
ATOM 9610 C C . LYS A 1 1179 ? 39.532 7.527 -64.335 1.00 64.62 1179 LYS A C 1
ATOM 9612 O O . LYS A 1 1179 ? 40.599 7.056 -64.703 1.00 64.62 1179 LYS A O 1
ATOM 9617 N N . LYS A 1 1180 ? 39.444 8.395 -63.314 1.00 64.75 1180 LYS A N 1
ATOM 9618 C CA . LYS A 1 1180 ? 40.598 8.869 -62.516 1.00 64.75 1180 LYS A CA 1
ATOM 9619 C C . LYS A 1 1180 ? 41.379 7.687 -61.894 1.00 64.75 1180 LYS A C 1
ATOM 9621 O O . LYS A 1 1180 ? 42.594 7.654 -62.040 1.00 64.75 1180 LYS A O 1
ATOM 9626 N N . LYS A 1 1181 ? 40.702 6.682 -61.304 1.00 58.03 1181 LYS A N 1
ATOM 9627 C CA . LYS A 1 1181 ? 41.343 5.466 -60.737 1.00 58.03 1181 LYS A CA 1
ATOM 9628 C C . LYS A 1 1181 ? 41.937 4.528 -61.794 1.00 58.03 1181 LYS A C 1
ATOM 9630 O O . LYS A 1 1181 ? 43.038 4.039 -61.578 1.00 58.03 1181 LYS A O 1
ATOM 9635 N N . MET A 1 1182 ? 41.264 4.300 -62.928 1.00 60.53 1182 MET A N 1
ATOM 9636 C CA . MET A 1 1182 ? 41.832 3.489 -64.022 1.00 60.53 1182 MET A CA 1
ATOM 9637 C C . MET A 1 1182 ? 43.137 4.096 -64.548 1.00 60.53 1182 MET A C 1
ATOM 9639 O O . MET A 1 1182 ? 44.147 3.405 -64.597 1.00 60.53 1182 MET A O 1
ATOM 9643 N N . ASN A 1 1183 ? 43.144 5.401 -64.839 1.00 63.78 1183 ASN A N 1
ATOM 9644 C CA . ASN A 1 1183 ? 44.342 6.101 -65.307 1.00 63.78 1183 ASN A CA 1
ATOM 9645 C C . ASN A 1 1183 ? 45.493 6.073 -64.281 1.00 63.78 1183 ASN A C 1
ATOM 9647 O O . ASN A 1 1183 ? 46.652 6.075 -64.682 1.00 63.78 1183 ASN A O 1
ATOM 9651 N N . LEU A 1 1184 ? 45.189 6.072 -62.976 1.00 63.47 1184 LEU A N 1
ATOM 9652 C CA . LEU A 1 1184 ? 46.206 6.009 -61.920 1.00 63.47 1184 LEU A CA 1
ATOM 9653 C C . LEU A 1 1184 ? 46.824 4.604 -61.821 1.00 63.47 1184 LEU A C 1
ATOM 9655 O O . LEU A 1 1184 ? 48.041 4.472 -61.840 1.00 63.47 1184 LEU A O 1
ATOM 9659 N N . LEU A 1 1185 ? 45.990 3.558 -61.835 1.00 63.50 1185 LEU A N 1
ATOM 9660 C CA . LEU A 1 1185 ? 46.440 2.160 -61.845 1.00 63.50 1185 LEU A CA 1
ATOM 9661 C C . LEU A 1 1185 ? 47.225 1.805 -63.120 1.00 63.50 1185 LEU A C 1
ATOM 9663 O O . LEU A 1 1185 ? 48.160 1.010 -63.063 1.00 63.50 1185 LEU A O 1
ATOM 9667 N N . GLU A 1 1186 ? 46.881 2.403 -64.265 1.00 62.81 1186 GLU A N 1
ATOM 9668 C CA . GLU A 1 1186 ? 47.673 2.291 -65.497 1.00 62.81 1186 GLU A CA 1
ATOM 9669 C C . GLU A 1 1186 ? 49.034 3.001 -65.384 1.00 62.81 1186 GLU A C 1
ATOM 9671 O O . GLU A 1 1186 ? 50.007 2.515 -65.960 1.00 62.81 1186 GLU A O 1
ATOM 9676 N N . LEU A 1 1187 ? 49.133 4.097 -64.619 1.00 63.47 1187 LEU A N 1
ATOM 9677 C CA . LEU A 1 1187 ? 50.399 4.776 -64.318 1.00 63.47 1187 LEU A CA 1
ATOM 9678 C C . LEU A 1 1187 ? 51.289 3.935 -63.391 1.00 63.47 1187 LEU A C 1
ATOM 9680 O O . LEU A 1 1187 ? 52.469 3.747 -63.676 1.00 63.47 1187 LEU A O 1
ATOM 9684 N N . ASP A 1 1188 ? 50.724 3.391 -62.314 1.00 56.28 1188 ASP A N 1
ATOM 9685 C CA . ASP A 1 1188 ? 51.472 2.579 -61.348 1.00 56.28 1188 ASP A CA 1
ATOM 9686 C C . ASP A 1 1188 ? 51.952 1.261 -61.976 1.00 56.28 1188 ASP A C 1
ATOM 9688 O O . ASP A 1 1188 ? 53.103 0.869 -61.787 1.00 56.28 1188 ASP A O 1
ATOM 9692 N N . ALA A 1 1189 ? 51.133 0.633 -62.829 1.00 58.16 1189 ALA A N 1
ATOM 9693 C CA . ALA A 1 1189 ? 51.545 -0.525 -63.623 1.00 58.16 1189 ALA A CA 1
ATOM 9694 C C . ALA A 1 1189 ? 52.658 -0.195 -64.641 1.00 58.16 1189 ALA A C 1
ATOM 9696 O O . ALA A 1 1189 ? 53.513 -1.042 -64.911 1.00 58.16 1189 ALA A O 1
ATOM 9697 N N . GLN A 1 1190 ? 52.683 1.025 -65.193 1.00 56.41 1190 GLN A N 1
ATOM 9698 C CA . GLN A 1 1190 ? 53.779 1.491 -66.052 1.00 56.41 1190 GLN A CA 1
ATOM 9699 C C . GLN A 1 1190 ? 55.064 1.713 -65.241 1.00 56.41 1190 GLN A C 1
ATOM 9701 O O . GLN A 1 1190 ? 56.115 1.209 -65.641 1.00 56.41 1190 GLN A O 1
ATOM 9706 N N . ASN A 1 1191 ? 54.985 2.349 -64.069 1.00 55.44 1191 ASN A N 1
ATOM 9707 C CA . ASN A 1 1191 ? 56.126 2.521 -63.161 1.00 55.44 1191 ASN A CA 1
ATOM 9708 C C . ASN A 1 1191 ? 56.722 1.164 -62.735 1.00 55.44 1191 ASN A C 1
ATOM 9710 O O . ASN A 1 1191 ? 57.924 0.943 -62.882 1.00 55.44 1191 ASN A O 1
ATOM 9714 N N . GLU A 1 1192 ? 55.879 0.208 -62.326 1.00 51.94 1192 GLU A N 1
ATOM 9715 C CA . GLU A 1 1192 ? 56.302 -1.159 -61.986 1.00 51.94 1192 GLU A CA 1
ATOM 9716 C C . GLU A 1 1192 ? 56.939 -1.920 -63.162 1.00 51.94 1192 GLU A C 1
ATOM 9718 O O . GLU A 1 1192 ? 57.680 -2.882 -62.932 1.00 51.94 1192 GLU A O 1
ATOM 9723 N N . SER A 1 1193 ? 56.644 -1.546 -64.412 1.00 52.91 1193 SER A N 1
ATOM 9724 C CA . SER A 1 1193 ? 57.295 -2.121 -65.596 1.00 52.91 1193 SER A CA 1
ATOM 9725 C C . SER A 1 1193 ? 58.662 -1.479 -65.870 1.00 52.91 1193 SER A C 1
ATOM 9727 O O . SER A 1 1193 ? 59.625 -2.198 -66.136 1.00 52.91 1193 SER A O 1
ATOM 9729 N N . MET A 1 1194 ? 58.789 -0.159 -65.686 1.00 51.50 1194 MET A N 1
ATOM 9730 C CA . MET A 1 1194 ? 60.052 0.570 -65.856 1.00 51.50 1194 MET A CA 1
ATOM 9731 C C . MET A 1 1194 ? 61.117 0.153 -64.831 1.00 51.50 1194 MET A C 1
ATOM 9733 O O . MET A 1 1194 ? 62.278 -0.023 -65.200 1.00 51.50 1194 MET A O 1
ATOM 9737 N N . GLU A 1 1195 ? 60.743 -0.084 -63.568 1.00 49.97 1195 GLU A N 1
ATOM 9738 C CA . GLU A 1 1195 ? 61.693 -0.581 -62.555 1.00 49.97 1195 GLU A CA 1
ATOM 9739 C C . GLU A 1 1195 ? 62.227 -1.991 -62.869 1.00 49.97 1195 GLU A C 1
ATOM 9741 O O . GLU A 1 1195 ? 63.348 -2.327 -62.485 1.00 49.97 1195 GLU A O 1
ATOM 9746 N N . LYS A 1 1196 ? 61.465 -2.812 -63.606 1.00 50.16 1196 LYS A N 1
ATOM 9747 C CA . LYS A 1 1196 ? 61.874 -4.175 -63.989 1.00 50.16 1196 LYS A CA 1
ATOM 9748 C C . LYS A 1 1196 ? 62.765 -4.216 -65.237 1.00 50.16 1196 LYS A C 1
ATOM 9750 O O . LYS A 1 1196 ? 63.527 -5.169 -65.384 1.00 50.16 1196 LYS A O 1
ATOM 9755 N N . GLU A 1 1197 ? 62.728 -3.198 -66.099 1.00 49.19 1197 GLU A N 1
ATOM 9756 C CA . GLU A 1 1197 ? 63.648 -3.082 -67.246 1.00 49.19 1197 GLU A CA 1
ATOM 9757 C C . GLU A 1 1197 ? 64.991 -2.417 -66.883 1.00 49.19 1197 GLU A C 1
ATOM 9759 O O . GLU A 1 1197 ? 66.000 -2.666 -67.541 1.00 49.19 1197 GLU A O 1
ATOM 9764 N N . GLY A 1 1198 ? 65.053 -1.636 -65.798 1.00 46.62 1198 GLY A N 1
ATOM 9765 C CA . GLY A 1 1198 ? 66.257 -0.905 -65.376 1.00 46.62 1198 GLY A CA 1
ATOM 9766 C C . GLY A 1 1198 ? 67.418 -1.737 -64.799 1.00 46.62 1198 GLY A C 1
ATOM 9767 O O . GLY A 1 1198 ? 68.408 -1.150 -64.369 1.00 46.62 1198 GLY A O 1
ATOM 9768 N N . PHE A 1 1199 ? 67.322 -3.073 -64.751 1.00 43.00 1199 PHE A N 1
ATOM 9769 C CA . PHE A 1 1199 ? 68.218 -3.931 -63.950 1.00 43.00 1199 PHE A CA 1
ATOM 9770 C C . PHE A 1 1199 ? 69.124 -4.899 -64.748 1.00 43.00 1199 PHE A C 1
ATOM 9772 O O . PHE A 1 1199 ? 69.578 -5.912 -64.211 1.00 43.00 1199 PHE A O 1
ATOM 9779 N N . LEU A 1 1200 ? 69.428 -4.600 -66.019 1.00 44.00 1200 LEU A N 1
ATOM 9780 C CA . LEU A 1 1200 ? 70.383 -5.368 -66.840 1.00 44.00 1200 LEU A CA 1
ATOM 9781 C C . LEU A 1 1200 ? 71.360 -4.468 -67.621 1.00 44.00 1200 LEU A C 1
ATOM 9783 O O . LEU A 1 1200 ? 71.049 -3.985 -68.706 1.00 44.00 1200 LEU A O 1
ATOM 9787 N N . GLY A 1 1201 ? 72.580 -4.329 -67.089 1.00 34.16 1201 GLY A N 1
ATOM 9788 C CA . GLY A 1 1201 ? 73.713 -3.639 -67.723 1.00 34.16 1201 GLY A CA 1
ATOM 9789 C C . GLY A 1 1201 ? 74.237 -2.464 -66.878 1.00 34.16 1201 GLY A C 1
ATOM 9790 O O . GLY A 1 1201 ? 73.461 -1.600 -66.496 1.00 34.16 1201 GLY A O 1
ATOM 9791 N N . ASN A 1 1202 ? 75.522 -2.354 -66.529 1.00 34.91 1202 ASN A N 1
ATOM 9792 C CA . ASN A 1 1202 ? 76.669 -3.230 -66.801 1.00 34.91 1202 ASN A CA 1
ATOM 9793 C C . ASN A 1 1202 ? 77.514 -3.419 -65.531 1.00 34.91 1202 ASN A C 1
ATOM 9795 O O . ASN A 1 1202 ? 77.578 -2.532 -64.681 1.00 34.91 1202 ASN A O 1
ATOM 9799 N N . GLN A 1 1203 ? 78.215 -4.548 -65.449 1.00 37.25 1203 GLN A N 1
ATOM 9800 C CA . GLN A 1 1203 ? 79.435 -4.651 -64.649 1.00 37.25 1203 GLN A CA 1
ATOM 9801 C C . GLN A 1 1203 ? 80.594 -4.092 -65.486 1.00 37.25 1203 GLN A C 1
ATOM 9803 O O . GLN A 1 1203 ? 80.627 -4.344 -66.688 1.00 37.25 1203 GLN A O 1
ATOM 9808 N N . ASP A 1 1204 ? 81.494 -3.312 -64.883 1.00 32.56 1204 ASP A N 1
ATOM 9809 C CA . ASP A 1 1204 ? 82.918 -3.673 -64.746 1.00 32.56 1204 ASP A CA 1
ATOM 9810 C C . ASP A 1 1204 ? 83.757 -2.528 -64.135 1.00 32.56 1204 ASP A C 1
ATOM 9812 O O . ASP A 1 1204 ? 83.301 -1.393 -64.008 1.00 32.56 1204 ASP A O 1
ATOM 9816 N N . ASP A 1 1205 ? 84.975 -2.891 -63.725 1.00 31.05 1205 ASP A N 1
ATOM 9817 C CA . ASP A 1 1205 ? 86.120 -2.069 -63.306 1.00 31.05 1205 ASP A CA 1
ATOM 9818 C C . ASP A 1 1205 ? 85.974 -1.070 -62.138 1.00 31.05 1205 ASP A C 1
ATOM 9820 O O . ASP A 1 1205 ? 85.440 0.034 -62.236 1.00 31.05 1205 ASP A O 1
ATOM 9824 N N . ALA A 1 1206 ? 86.640 -1.419 -61.030 1.00 33.50 1206 ALA A N 1
ATOM 9825 C CA . ALA A 1 1206 ? 86.933 -0.526 -59.914 1.00 33.50 1206 ALA A CA 1
ATOM 9826 C C . ALA A 1 1206 ? 88.403 -0.649 -59.475 1.00 33.50 1206 ALA A C 1
ATOM 9828 O O . ALA A 1 1206 ? 88.802 -1.701 -58.968 1.00 33.50 1206 ALA A O 1
ATOM 9829 N N . GLN A 1 1207 ? 89.187 0.434 -59.597 1.00 30.39 1207 GLN A N 1
ATOM 9830 C CA . GLN A 1 1207 ? 90.403 0.688 -58.801 1.00 30.39 1207 GLN A CA 1
ATOM 9831 C C . GLN A 1 1207 ? 91.008 2.080 -59.069 1.00 30.39 1207 GLN A C 1
ATOM 9833 O O . GLN A 1 1207 ? 91.377 2.383 -60.195 1.00 30.39 1207 GLN A O 1
ATOM 9838 N N . GLU A 1 1208 ? 91.151 2.913 -58.031 1.00 29.05 1208 GLU A N 1
ATOM 9839 C CA . GLU A 1 1208 ? 92.439 3.257 -57.387 1.00 29.05 1208 GLU A CA 1
ATOM 9840 C C . GLU A 1 1208 ? 92.202 4.219 -56.192 1.00 29.05 1208 GLU A C 1
ATOM 9842 O O . GLU A 1 1208 ? 91.059 4.528 -55.854 1.00 29.05 1208 GLU A O 1
ATOM 9847 N N . GLN A 1 1209 ? 93.259 4.607 -55.463 1.00 28.12 1209 GLN A N 1
ATOM 9848 C CA . GLN A 1 1209 ? 93.183 5.323 -54.176 1.00 28.12 1209 GLN A CA 1
ATOM 9849 C C . GLN A 1 1209 ? 94.087 6.571 -54.103 1.00 28.12 1209 GLN A C 1
ATOM 9851 O O . GLN A 1 1209 ? 95.088 6.655 -54.809 1.00 28.12 1209 GLN A O 1
ATOM 9856 N N . LYS A 1 1210 ? 93.841 7.388 -53.058 1.00 29.06 1210 LYS A N 1
ATOM 9857 C CA . LYS A 1 1210 ? 94.672 8.486 -52.493 1.00 29.06 1210 LYS A CA 1
ATOM 9858 C C . LYS A 1 1210 ? 94.485 9.851 -53.189 1.00 29.06 1210 LYS A C 1
ATOM 9860 O O . LYS A 1 1210 ? 94.162 9.905 -54.364 1.00 29.06 1210 LYS A O 1
ATOM 9865 N N . GLY A 1 1211 ? 94.655 10.988 -52.501 1.00 28.38 1211 GLY A N 1
ATOM 9866 C CA . GLY A 1 1211 ? 95.158 11.195 -51.129 1.00 28.38 1211 GLY A CA 1
ATOM 9867 C C . GLY A 1 1211 ? 94.517 12.386 -50.378 1.00 28.38 1211 GLY A C 1
ATOM 9868 O O . GLY A 1 1211 ? 93.554 12.958 -50.880 1.00 28.38 1211 GLY A O 1
ATOM 9869 N N . PRO A 1 1212 ? 95.010 12.722 -49.166 1.00 52.03 1212 PRO A N 1
ATOM 9870 C CA . PRO A 1 1212 ? 94.333 13.613 -48.209 1.00 52.03 1212 PRO A CA 1
ATOM 9871 C C . PRO A 1 1212 ? 95.061 14.950 -47.948 1.00 52.03 1212 PRO A C 1
ATOM 9873 O O . PRO A 1 1212 ? 96.254 15.046 -48.227 1.00 52.03 1212 PRO A O 1
ATOM 9876 N N . SER A 1 1213 ? 94.386 15.898 -47.275 1.00 27.09 1213 SER A N 1
ATOM 9877 C CA . SER A 1 1213 ? 94.895 16.616 -46.077 1.00 27.09 1213 SER A CA 1
ATOM 9878 C C . SER A 1 1213 ? 93.921 17.704 -45.590 1.00 27.09 1213 SER A C 1
ATOM 9880 O O . SER A 1 1213 ? 93.332 18.403 -46.412 1.00 27.09 1213 SER A O 1
ATOM 9882 N N . ASP A 1 1214 ? 93.802 17.886 -44.273 1.00 31.11 1214 ASP A N 1
ATOM 9883 C CA . ASP A 1 1214 ? 93.137 19.040 -43.646 1.00 31.11 1214 ASP A CA 1
ATOM 9884 C C . ASP A 1 1214 ? 93.902 20.359 -43.864 1.00 31.11 1214 ASP A C 1
ATOM 9886 O O . ASP A 1 1214 ? 95.119 20.341 -44.048 1.00 31.11 1214 ASP A O 1
ATOM 9890 N N . ASP A 1 1215 ? 93.223 21.496 -43.670 1.00 30.02 1215 ASP A N 1
ATOM 9891 C CA . ASP A 1 1215 ? 93.811 22.596 -42.892 1.00 30.02 1215 ASP A CA 1
ATOM 9892 C C . ASP A 1 1215 ? 92.729 23.413 -42.147 1.00 30.02 1215 ASP A C 1
ATOM 9894 O O . ASP A 1 1215 ? 91.552 23.382 -42.518 1.00 30.02 1215 ASP A O 1
ATOM 9898 N N . LYS A 1 1216 ? 93.103 24.106 -41.062 1.00 29.95 1216 LYS A N 1
ATOM 9899 C CA . LYS A 1 1216 ? 92.174 24.754 -40.105 1.00 29.95 1216 LYS A CA 1
ATOM 9900 C C . LYS A 1 1216 ? 92.319 26.276 -40.047 1.00 29.95 1216 LYS A C 1
ATOM 9902 O O . LYS A 1 1216 ? 93.436 26.777 -39.994 1.00 29.95 1216 LYS A O 1
ATOM 9907 N N . VAL A 1 1217 ? 91.209 26.983 -39.797 1.00 29.25 1217 VAL A N 1
ATOM 9908 C CA . VAL A 1 1217 ? 91.194 28.220 -38.983 1.00 29.25 1217 VAL A CA 1
ATOM 9909 C C . VAL A 1 1217 ? 89.930 28.242 -38.109 1.00 29.25 1217 VAL A C 1
ATOM 9911 O O . VAL A 1 1217 ? 88.855 27.856 -38.560 1.00 29.25 1217 VAL A O 1
ATOM 9914 N N . GLU A 1 1218 ? 90.060 28.681 -36.857 1.00 30.16 1218 GLU A N 1
ATOM 9915 C CA . GLU A 1 1218 ? 88.977 28.782 -35.867 1.00 30.16 1218 GLU A CA 1
ATOM 9916 C C . GLU A 1 1218 ? 88.386 30.202 -35.794 1.00 30.16 1218 GLU A C 1
ATOM 9918 O O . GLU A 1 1218 ? 89.102 31.189 -35.970 1.00 30.16 1218 GLU A O 1
ATOM 9923 N N . THR A 1 1219 ? 87.114 30.332 -35.401 1.00 28.44 1219 THR A N 1
ATOM 9924 C CA . THR A 1 1219 ? 86.669 31.386 -34.460 1.00 28.44 1219 THR A CA 1
ATOM 9925 C C . THR A 1 1219 ? 85.340 30.998 -33.791 1.00 28.44 1219 THR A C 1
ATOM 9927 O O . THR A 1 1219 ? 84.660 30.078 -34.242 1.00 28.44 1219 THR A O 1
ATOM 9930 N N . LEU A 1 1220 ? 85.020 31.623 -32.653 1.00 29.11 1220 LEU A N 1
ATOM 9931 C CA . LEU A 1 1220 ? 84.093 31.100 -31.634 1.00 29.11 1220 LEU A CA 1
ATOM 9932 C C . LEU A 1 1220 ? 82.694 31.749 -31.641 1.00 29.11 1220 LEU A C 1
ATOM 9934 O O . LEU A 1 1220 ? 82.610 32.946 -31.880 1.00 29.11 1220 LEU A O 1
ATOM 9938 N N . HIS A 1 1221 ? 81.689 30.926 -31.281 1.00 31.19 1221 HIS A N 1
ATOM 9939 C CA . HIS A 1 1221 ? 80.469 31.161 -30.457 1.00 31.19 1221 HIS A CA 1
ATOM 9940 C C . HIS A 1 1221 ? 79.614 32.452 -30.641 1.00 31.19 1221 HIS A C 1
ATOM 9942 O O . HIS A 1 1221 ? 80.089 33.491 -31.069 1.00 31.19 1221 HIS A O 1
ATOM 9948 N N . GLU A 1 1222 ? 78.308 32.499 -30.340 1.00 30.92 1222 GLU A N 1
ATOM 9949 C CA . GLU A 1 1222 ? 77.358 31.590 -29.653 1.00 30.92 1222 GLU A CA 1
ATOM 9950 C C . GLU A 1 1222 ? 75.924 31.897 -30.180 1.00 30.92 1222 GLU A C 1
ATOM 9952 O O . GLU A 1 1222 ? 75.690 32.998 -30.672 1.00 30.92 1222 GLU A O 1
ATOM 9957 N N . GLY A 1 1223 ? 74.903 31.030 -30.130 1.00 28.53 1223 GLY A N 1
ATOM 9958 C CA . GLY A 1 1223 ? 74.851 29.625 -29.705 1.00 28.53 1223 GLY A CA 1
ATOM 9959 C C . GLY A 1 1223 ? 73.585 29.302 -28.890 1.00 28.53 1223 GLY A C 1
ATOM 9960 O O . GLY A 1 1223 ? 73.685 29.240 -27.672 1.00 28.53 1223 GLY A O 1
ATOM 9961 N N . ASP A 1 1224 ? 72.417 29.096 -29.528 1.00 28.23 1224 ASP A N 1
ATOM 9962 C CA . ASP A 1 1224 ? 71.130 28.900 -28.820 1.00 28.23 1224 ASP A CA 1
ATOM 9963 C C . ASP A 1 1224 ? 70.286 27.689 -29.306 1.00 28.23 1224 ASP A C 1
ATOM 9965 O O . ASP A 1 1224 ? 70.376 27.239 -30.448 1.00 28.23 1224 ASP A O 1
ATOM 9969 N N . ILE A 1 1225 ? 69.485 27.178 -28.370 1.00 31.14 1225 ILE A N 1
ATOM 9970 C CA . ILE A 1 1225 ? 68.699 25.930 -28.253 1.00 31.14 1225 ILE A CA 1
ATOM 9971 C C . ILE A 1 1225 ? 68.312 25.120 -29.521 1.00 31.14 1225 ILE A C 1
ATOM 9973 O O . ILE A 1 1225 ? 67.466 25.491 -30.336 1.00 31.14 1225 ILE A O 1
ATOM 9977 N N . LYS A 1 1226 ? 68.787 23.867 -29.509 1.00 30.64 1226 LYS A N 1
ATOM 9978 C CA . LYS A 1 1226 ? 68.213 22.610 -30.045 1.00 30.64 1226 LYS A CA 1
ATOM 9979 C C . LYS A 1 1226 ? 68.652 21.504 -29.048 1.00 30.64 1226 LYS A C 1
ATOM 9981 O O . LYS A 1 1226 ? 69.666 21.695 -28.388 1.00 30.64 1226 LYS A O 1
ATOM 9986 N N . GLU A 1 1227 ? 68.001 20.361 -28.816 1.00 33.03 1227 GLU A N 1
ATOM 9987 C CA . GLU A 1 1227 ? 67.092 19.521 -29.611 1.00 33.03 1227 GLU A CA 1
ATOM 9988 C C . GLU A 1 1227 ? 66.497 18.398 -28.696 1.00 33.03 1227 GLU A C 1
ATOM 9990 O O . GLU A 1 1227 ? 67.102 18.130 -27.662 1.00 33.03 1227 GLU A O 1
ATOM 9995 N N . LYS A 1 1228 ? 65.443 17.671 -29.142 1.00 30.14 1228 LYS A N 1
ATOM 9996 C CA . LYS A 1 1228 ? 65.239 16.193 -28.952 1.00 30.14 1228 LYS A CA 1
ATOM 9997 C C . LYS A 1 1228 ? 65.068 15.596 -27.518 1.00 30.14 1228 LYS A C 1
ATOM 9999 O O . LYS A 1 1228 ? 65.321 16.265 -26.529 1.00 30.14 1228 LYS A O 1
ATOM 10004 N N . GLU A 1 1229 ? 64.625 14.342 -27.301 1.00 30.94 1229 GLU A N 1
ATOM 10005 C CA . GLU A 1 1229 ? 63.811 13.372 -28.084 1.00 30.94 1229 GLU A CA 1
ATOM 10006 C C . GLU A 1 1229 ? 63.075 12.374 -27.148 1.00 30.94 1229 GLU A C 1
ATOM 10008 O O . GLU A 1 1229 ? 63.273 12.435 -25.940 1.00 30.94 1229 GLU A O 1
ATOM 10013 N N . GLN A 1 1230 ? 62.220 11.523 -27.749 1.00 29.48 1230 GLN A N 1
ATOM 10014 C CA . GLN A 1 1230 ? 61.887 10.097 -27.462 1.00 29.48 1230 GLN A CA 1
ATOM 10015 C C . GLN A 1 1230 ? 62.256 9.507 -26.073 1.00 29.48 1230 GLN A C 1
ATOM 10017 O O . GLN A 1 1230 ? 63.350 9.714 -25.561 1.00 29.48 1230 GLN A O 1
ATOM 10022 N N . GLU A 1 1231 ? 61.419 8.673 -25.445 1.00 34.06 1231 GLU A N 1
ATOM 10023 C CA . GLU A 1 1231 ? 60.583 7.593 -26.030 1.00 34.06 1231 GLU A CA 1
ATOM 10024 C C . GLU A 1 1231 ? 59.055 7.773 -25.921 1.00 34.06 1231 GLU A C 1
ATOM 10026 O O . GLU A 1 1231 ? 58.567 8.270 -24.880 1.00 34.06 1231 GLU A O 1
#

Organism: Plasmodium knowlesi (strain H) (NCBI:txid5851)